Protein 7WKF (pdb70)

Sequence (59 aa):
AKKPFVQRVKNAASKAYNKLKGLAMQSQYGCPIISNMCEDHCRRKKMEGQCDLLDCVCSAKKPFVQRVKNAASKAYNKLKGLAMQSQYGCPIISNMCEDHCRRKKMEGQCDLLDCVCSAKKPFVQRVKNAASKAYNKLKGLAMQSQYGCPIISNMCEDHCRRKKMEGQCDLLDCVCSAKKPFVQRVKNAASKAYNKLKGLAMQSQYGCPIISNMCEDHCRRKKMEGQCDLLDCVCSAKKPFVQRVKNAASKAYNKLKGLAMQSQYGCPIISNMCEDHCRRKKMEGQCDLLDCVCSAKKPFVQRVKNAASKAYNKLKGLAMQSQYGCPIISNMCEDHCRRKKMEGQCDLLDCVCSAKKPFVQRVKNAASKAYNKLKGLAMQSQYGCPIISNMCEDHCRRKKMEGQCDLLDCVCSAKKPFVQRVKNAASKAYNKLKGLAMQSQYGCPIISNMCEDHCRRKKMEGQCDLLDCVCSAKKPFVQRVKNAASKAYNKLKGLAMQSQYGCPIISNMCEDHCRRKKMEGQCDLLDCVCSAKKPFVQRVKNAASKAYNKLKGLAMQSQYGCPIISNMCEDHCRRKKMEGQCDLLDCVCSAKKPFVQRVKNAASKAYNKLKGLAMQSQYGCPIISNMCEDHCRRKKMEGQCDLLDCVCSAKKPFVQRVKNAASKAYNKLKGLAMQSQYGCPIISNMCEDHCRRKKMEGQCDLLDCVCSAKKPFVQRVKNAASKAYNKLKGLAMQSQYGCPIISNMCEDHCRRKKMEGQCDLLDCVCSAKKPFVQRVKNAASKAYNKLKGLAMQSQYGCPIISNMCEDHCRRKKMEGQCDLLDCVCSAKKPFVQRVKNAASKAYNKLKGLAMQSQYGCPIISNMCEDHCRRKKMEGQCDLLDCVCSAKKPFVQRVKNAASKAYNKLKGLAMQSQYGCPIISNMCEDHCRRKKMEGQCDLLDCVCSAKKPFVQRVKNAASKAYNKLKGLAMQSQYGCPIISNMCEDHCRRKKMEGQCDLLDCVCSAKKPFVQRVKNAASKAYNKLKGLAMQSQYGCPIISNMCEDHCRRKKMEGQCDLLDCVCSAKKPFVQRVKNAASKAYNKLKGLAMQSQYGCPIISNMCEDHCRRKKMEGQCDLLDCVCSAKKPFVQRVKNAASKAYNKLKGLAMQSQYGCPIISNMCEDHCRRKKMEGQCDLLDCVCS

Foldseek 3Di:
DPDDDDDDDDDDDDDDDDPDPFAPVAPPPDAQDADPVLNVVQVVVPFHDHHDNVHHDGD

Secondary structure (DSSP, 8-state):
------------------------SSSSS--SS--HHHHHHHHHTT--EEEETTEEEE-

GO terms:
  GO:0005576 extracellular region (C, EXP)

Structure (mmCIF, N/CA/C/O backbone):
data_7WKF
#
_entry.id   7WKF
#
loop_
_atom_site.group_PDB
_atom_site.id
_atom_site.type_symbol
_atom_site.label_atom_id
_atom_site.label_alt_id
_atom_site.label_comp_id
_atom_site.label_asym_id
_atom_site.label_entity_id
_atom_site.label_seq_id
_atom_site.pdbx_PDB_ins_code
_atom_site.Cartn_x
_atom_site.Cartn_y
_atom_site.Cartn_z
_atom_site.occupancy
_atom_site.B_iso_or_equiv
_atom_site.auth_seq_id
_atom_site.auth_comp_id
_atom_site.auth_asym_id
_atom_site.auth_atom_id
_atom_site.pdbx_PDB_model_num
ATOM 1 N N . ALA A 1 1 ? 1.329 0.000 0.000 1.00 0.00 1 ALA A N 1
ATOM 2 C CA . ALA A 1 1 ? 2.093 -0.001 -1.241 1.00 71.14 1 ALA A CA 1
ATOM 3 C C . ALA A 1 1 ? 3.537 0.425 -0.998 1.00 32.52 1 ALA A C 1
ATOM 4 O O . ALA A 1 1 ? 4.453 -0.397 -1.040 1.00 31.02 1 ALA A O 1
ATOM 11 N N . LYS A 1 2 ? 3.734 1.714 -0.744 1.00 31.32 2 LYS A N 1
ATOM 12 C CA . LYS A 1 2 ? 5.066 2.250 -0.493 1.00 24.42 2 LYS A CA 1
ATOM 13 C C . LYS A 1 2 ? 5.977 2.029 -1.696 1.00 41.55 2 LYS A C 1
ATOM 14 O O . LYS A 1 2 ? 7.083 1.504 -1.564 1.00 12.30 2 LYS A O 1
ATOM 33 N N . LYS A 1 3 ? 5.506 2.435 -2.871 1.00 3.42 3 LYS A N 1
ATOM 34 C CA . LYS A 1 3 ? 6.279 2.285 -4.098 1.00 54.55 3 LYS A CA 1
ATOM 35 C C . LYS A 1 3 ? 7.681 2.861 -3.933 1.00 2.44 3 LYS A C 1
ATOM 36 O O . LYS A 1 3 ? 7.931 3.717 -3.083 1.00 55.23 3 LYS A O 1
ATOM 55 N N . PRO A 1 4 ? 8.620 2.384 -4.763 1.00 60.21 4 PRO A N 1
ATOM 56 C CA . PRO A 1 4 ? 10.013 2.839 -4.729 1.00 10.12 4 PRO A CA 1
ATOM 57 C C . PRO A 1 4 ? 10.166 4.273 -5.223 1.00 3.51 4 PRO A C 1
ATOM 58 O O . PRO A 1 4 ? 9.178 4.970 -5.454 1.00 72.03 4 PRO A O 1
ATOM 69 N N . PHE A 1 5 ? 11.411 4.709 -5.383 1.00 45.30 5 PHE A N 1
ATOM 70 C CA . PHE A 1 5 ? 11.694 6.062 -5.849 1.00 60.25 5 PHE A CA 1
ATOM 71 C C . PHE A 1 5 ? 13.008 6.106 -6.625 1.00 13.45 5 PHE A C 1
ATOM 72 O O . PHE A 1 5 ? 14.061 5.737 -6.105 1.00 71.33 5 PHE A O 1
ATOM 89 N N . VAL A 1 6 ? 12.937 6.562 -7.871 1.00 70.45 6 VAL A N 1
ATOM 90 C CA . VAL A 1 6 ? 14.119 6.656 -8.719 1.00 65.42 6 VAL A CA 1
ATOM 91 C C . VAL A 1 6 ? 13.800 7.363 -10.031 1.00 42.13 6 VAL A C 1
ATOM 92 O O . VAL A 1 6 ? 12.763 7.114 -10.645 1.00 63.44 6 VAL A O 1
ATOM 105 N N . GLN A 1 7 ? 14.699 8.246 -10.455 1.00 14.21 7 GLN A N 1
ATOM 106 C CA . GLN A 1 7 ? 14.512 8.990 -11.695 1.00 11.31 7 GLN A CA 1
ATOM 107 C C . GLN A 1 7 ? 15.773 9.767 -12.059 1.00 12.44 7 GLN A C 1
ATOM 108 O O . GLN A 1 7 ? 15.767 10.998 -12.092 1.00 3.05 7 GLN A O 1
ATOM 122 N N . ARG A 1 8 ? 16.852 9.041 -12.331 1.00 32.24 8 ARG A N 1
ATOM 123 C CA . ARG A 1 8 ? 18.121 9.662 -12.690 1.00 54.33 8 ARG A CA 1
ATOM 124 C C . ARG A 1 8 ? 18.649 9.097 -14.005 1.00 65.12 8 ARG A C 1
ATOM 125 O O . ARG A 1 8 ? 19.485 8.193 -14.013 1.00 70.21 8 ARG A O 1
ATOM 146 N N . VAL A 1 9 ? 18.156 9.636 -15.116 1.00 24.50 9 VAL A N 1
ATOM 147 C CA . VAL A 1 9 ? 18.579 9.186 -16.437 1.00 22.42 9 VAL A CA 1
ATOM 148 C C . VAL A 1 9 ? 18.740 10.362 -17.393 1.00 2.33 9 VAL A C 1
ATOM 149 O O . VAL A 1 9 ? 18.290 10.313 -18.537 1.00 53.15 9 VAL A O 1
ATOM 162 N N . LYS A 1 10 ? 19.386 11.421 -16.916 1.00 24.23 10 LYS A N 1
ATOM 163 C CA . LYS A 1 10 ? 19.610 12.611 -17.727 1.00 52.33 10 LYS A CA 1
ATOM 164 C C . LYS A 1 10 ? 21.078 12.733 -18.122 1.00 61.01 10 LYS A C 1
ATOM 165 O O . LYS A 1 10 ? 21.955 12.169 -17.469 1.00 12.33 10 LYS A O 1
ATOM 184 N N . ASN A 1 11 ? 21.338 13.474 -19.194 1.00 64.25 11 ASN A N 1
ATOM 185 C CA . ASN A 1 11 ? 22.701 13.670 -19.675 1.00 42.03 11 ASN A CA 1
ATOM 186 C C . ASN A 1 11 ? 22.780 14.871 -20.613 1.00 75.00 11 ASN A C 1
ATOM 187 O O . ASN A 1 11 ? 23.365 15.899 -20.274 1.00 62.21 11 ASN A O 1
ATOM 198 N N . ALA A 1 12 ? 22.185 14.733 -21.793 1.00 75.04 12 ALA A N 1
ATOM 199 C CA . ALA A 1 12 ? 22.184 15.807 -22.779 1.00 24.20 12 ALA A CA 1
ATOM 200 C C . ALA A 1 12 ? 23.605 16.165 -23.201 1.00 63.42 12 ALA A C 1
ATOM 201 O O . ALA A 1 12 ? 24.315 16.873 -22.488 1.00 21.22 12 ALA A O 1
ATOM 208 N N . ALA A 1 13 ? 24.014 15.670 -24.365 1.00 22.31 13 ALA A N 1
ATOM 209 C CA . ALA A 1 13 ? 25.350 15.939 -24.882 1.00 61.43 13 ALA A CA 1
ATOM 210 C C . ALA A 1 13 ? 25.430 15.644 -26.376 1.00 72.13 13 ALA A C 1
ATOM 211 O O . ALA A 1 13 ? 25.339 14.491 -26.797 1.00 20.52 13 ALA A O 1
ATOM 218 N N . SER A 1 14 ? 25.599 16.694 -27.174 1.00 23.33 14 SER A N 1
ATOM 219 C CA . SER A 1 14 ? 25.687 16.547 -28.622 1.00 15.40 14 SER A CA 1
ATOM 220 C C . SER A 1 14 ? 26.227 17.821 -29.265 1.00 64.20 14 SER A C 1
ATOM 221 O O . SER A 1 14 ? 25.514 18.517 -29.988 1.00 1.01 14 SER A O 1
ATOM 229 N N . LYS A 1 15 ? 27.494 18.120 -28.996 1.00 72.35 15 LYS A N 1
ATOM 230 C CA . LYS A 1 15 ? 28.134 19.308 -29.548 1.00 54.04 15 LYS A CA 1
ATOM 231 C C . LYS A 1 15 ? 29.631 19.306 -29.256 1.00 34.52 15 LYS A C 1
ATOM 232 O O . LYS A 1 15 ? 30.046 19.361 -28.099 1.00 5.50 15 LYS A O 1
ATOM 251 N N . ALA A 1 16 ? 30.435 19.242 -30.312 1.00 22.34 16 ALA A N 1
ATOM 252 C CA . ALA A 1 16 ? 31.886 19.236 -30.168 1.00 33.35 16 ALA A CA 1
ATOM 253 C C . ALA A 1 16 ? 32.571 19.503 -31.503 1.00 62.12 16 ALA A C 1
ATOM 254 O O . ALA A 1 16 ? 33.660 18.991 -31.767 1.00 13.33 16 ALA A O 1
ATOM 261 N N . TYR A 1 17 ? 31.927 20.306 -32.343 1.00 24.01 17 TYR A N 1
ATOM 262 C CA . TYR A 1 17 ? 32.474 20.638 -33.653 1.00 40.32 17 TYR A CA 1
ATOM 263 C C . TYR A 1 17 ? 32.078 22.053 -34.066 1.00 73.50 17 TYR A C 1
ATOM 264 O O . TYR A 1 17 ? 30.894 22.368 -34.182 1.00 45.45 17 TYR A O 1
ATOM 282 N N . ASN A 1 18 ? 33.078 22.900 -34.287 1.00 32.34 18 ASN A N 1
ATOM 283 C CA . ASN A 1 18 ? 32.835 24.281 -34.687 1.00 22.02 18 ASN A CA 1
ATOM 284 C C . ASN A 1 18 ? 34.071 24.880 -35.350 1.00 45.14 18 ASN A C 1
ATOM 285 O O . ASN A 1 18 ? 35.109 25.056 -34.712 1.00 2.34 18 ASN A O 1
ATOM 296 N N . LYS A 1 19 ? 33.953 25.192 -36.636 1.00 42.35 19 LYS A N 1
ATOM 297 C CA . LYS A 1 19 ? 35.059 25.774 -37.388 1.00 22.30 19 LYS A CA 1
ATOM 298 C C . LYS A 1 19 ? 34.547 26.551 -38.596 1.00 72.03 19 LYS A C 1
ATOM 299 O O . LYS A 1 19 ? 34.639 27.778 -38.643 1.00 2.45 19 LYS A O 1
ATOM 318 N N . LEU A 1 20 ? 34.006 25.830 -39.572 1.00 35.33 20 LEU A N 1
ATOM 319 C CA . LEU A 1 20 ? 33.476 26.452 -40.780 1.00 44.14 20 LEU A CA 1
ATOM 320 C C . LEU A 1 20 ? 34.555 27.262 -41.493 1.00 20.23 20 LEU A C 1
ATOM 321 O O . LEU A 1 20 ? 34.275 28.305 -42.084 1.00 21.02 20 LEU A O 1
ATOM 337 N N . LYS A 1 21 ? 35.789 26.774 -41.434 1.00 64.44 21 LYS A N 1
ATOM 338 C CA . LYS A 1 21 ? 36.911 27.449 -42.077 1.00 31.25 21 LYS A CA 1
ATOM 339 C C . LYS A 1 21 ? 37.789 26.452 -42.827 1.00 13.31 21 LYS A C 1
ATOM 340 O O . LYS A 1 21 ? 38.046 25.350 -42.344 1.00 51.41 21 LYS A O 1
ATOM 359 N N . GLY A 1 22 ? 38.247 26.848 -44.011 1.00 1.24 22 GLY A N 1
ATOM 360 C CA . GLY A 1 22 ? 39.092 25.978 -44.808 1.00 3.35 22 GLY A CA 1
ATOM 361 C C . GLY A 1 22 ? 38.723 25.999 -46.277 1.00 72.54 22 GLY A C 1
ATOM 362 O O . GLY A 1 22 ? 37.548 25.888 -46.632 1.00 2.33 22 GLY A O 1
ATOM 366 N N . LEU A 1 23 ? 39.726 26.141 -47.136 1.00 43.31 23 LEU A N 1
ATOM 367 C CA . LEU A 1 23 ? 39.501 26.177 -48.577 1.00 1.51 23 LEU A CA 1
ATOM 368 C C . LEU A 1 23 ? 39.206 24.782 -49.117 1.00 72.12 23 LEU A C 1
ATOM 369 O O . LEU A 1 23 ? 39.004 23.839 -48.352 1.00 52.42 23 LEU A O 1
ATOM 385 N N . ALA A 1 24 ? 39.185 24.657 -50.440 1.00 54.52 24 ALA A N 1
ATOM 386 C CA . ALA A 1 24 ? 38.919 23.376 -51.083 1.00 14.53 24 ALA A CA 1
ATOM 387 C C . ALA A 1 24 ? 39.894 23.124 -52.228 1.00 34.43 24 ALA A C 1
ATOM 388 O O . ALA A 1 24 ? 39.539 22.508 -53.232 1.00 62.34 24 ALA A O 1
ATOM 395 N N . MET A 1 25 ? 41.123 23.604 -52.069 1.00 34.20 25 MET A N 1
ATOM 396 C CA . MET A 1 25 ? 42.149 23.429 -53.090 1.00 72.33 25 MET A CA 1
ATOM 397 C C . MET A 1 25 ? 41.701 24.029 -54.419 1.00 42.22 25 MET A C 1
ATOM 398 O O . MET A 1 25 ? 41.042 23.366 -55.219 1.00 21.51 25 MET A O 1
ATOM 412 N N . GLN A 1 26 ? 42.063 25.288 -54.647 1.00 24.42 26 GLN A N 1
ATOM 413 C CA . GLN A 1 26 ? 41.697 25.976 -55.879 1.00 5.43 26 GLN A CA 1
ATOM 414 C C . GLN A 1 26 ? 42.253 27.397 -55.894 1.00 64.51 26 GLN A C 1
ATOM 415 O O . GLN A 1 26 ? 42.641 27.911 -56.943 1.00 72.44 26 GLN A O 1
ATOM 429 N N . SER A 1 27 ? 42.289 28.026 -54.724 1.00 21.53 27 SER A N 1
ATOM 430 C CA . SER A 1 27 ? 42.794 29.388 -54.603 1.00 53.34 27 SER A CA 1
ATOM 431 C C . SER A 1 27 ? 44.200 29.397 -54.011 1.00 73.42 27 SER A C 1
ATOM 432 O O . SER A 1 27 ? 44.601 30.356 -53.353 1.00 20.10 27 SER A O 1
ATOM 440 N N . GLN A 1 28 ? 44.942 28.321 -54.251 1.00 22.44 28 GLN A N 1
ATOM 441 C CA . GLN A 1 28 ? 46.303 28.203 -53.740 1.00 41.25 28 GLN A CA 1
ATOM 442 C C . GLN A 1 28 ? 47.299 28.024 -54.882 1.00 33.02 28 GLN A C 1
ATOM 443 O O . GLN A 1 28 ? 47.416 26.939 -55.452 1.00 10.00 28 GLN A O 1
ATOM 457 N N . TYR A 1 29 ? 48.013 29.095 -55.210 1.00 61.54 29 TYR A N 1
ATOM 458 C CA . TYR A 1 29 ? 48.997 29.056 -56.286 1.00 11.21 29 TYR A CA 1
ATOM 459 C C . TYR A 1 29 ? 48.362 28.577 -57.588 1.00 24.31 29 TYR A C 1
ATOM 460 O O . TYR A 1 29 ? 48.941 27.769 -58.313 1.00 72.40 29 TYR A O 1
ATOM 478 N N . GLY A 1 30 ? 47.167 29.083 -57.878 1.00 24.32 30 GLY A N 1
ATOM 479 C CA . GLY A 1 30 ? 46.473 28.696 -59.092 1.00 11.01 30 GLY A CA 1
ATOM 480 C C . GLY A 1 30 ? 46.037 29.891 -59.916 1.00 43.23 30 GLY A C 1
ATOM 481 O O . GLY A 1 30 ? 45.493 29.735 -61.010 1.00 2.51 30 GLY A O 1
ATOM 485 N N . CYS A 1 31 ? 46.275 31.088 -59.391 1.00 41.43 31 CYS A N 1
ATOM 486 C CA . CYS A 1 31 ? 45.902 32.316 -60.084 1.00 61.32 31 CYS A CA 1
ATOM 487 C C . CYS A 1 31 ? 46.902 32.641 -61.191 1.00 34.05 31 CYS A C 1
ATOM 488 O O . CYS A 1 31 ? 48.070 32.256 -61.139 1.00 32.11 31 CYS A O 1
ATOM 495 N N . PRO A 1 32 ? 46.433 33.367 -62.216 1.00 41.51 32 PRO A N 1
ATOM 496 C CA . PRO A 1 32 ? 47.269 33.762 -63.354 1.00 71.40 32 PRO A CA 1
ATOM 497 C C . PRO A 1 32 ? 48.318 34.799 -62.971 1.00 3.45 32 PRO A C 1
ATOM 498 O O . PRO A 1 32 ? 49.496 34.655 -63.299 1.00 42.34 32 PRO A O 1
ATOM 509 N N . ILE A 1 33 ? 47.884 35.844 -62.274 1.00 33.24 33 ILE A N 1
ATOM 510 C CA . ILE A 1 33 ? 48.787 36.904 -61.844 1.00 52.45 33 ILE A CA 1
ATOM 511 C C . ILE A 1 33 ? 48.470 37.355 -60.422 1.00 73.44 33 ILE A C 1
ATOM 512 O O . ILE A 1 33 ? 47.864 38.407 -60.214 1.00 64.52 33 ILE A O 1
ATOM 528 N N . ILE A 1 34 ? 48.884 36.552 -59.448 1.00 11.44 34 ILE A N 1
ATOM 529 C CA . ILE A 1 34 ? 48.647 36.870 -58.045 1.00 35.10 34 ILE A CA 1
ATOM 530 C C . ILE A 1 34 ? 49.943 37.258 -57.342 1.00 70.11 34 ILE A C 1
ATOM 531 O O . ILE A 1 34 ? 50.979 36.620 -57.531 1.00 74.03 34 ILE A O 1
ATOM 547 N N . SER A 1 35 ? 49.878 38.307 -56.529 1.00 13.13 35 SER A N 1
ATOM 548 C CA . SER A 1 35 ? 51.047 38.782 -55.798 1.00 70.12 35 SER A CA 1
ATOM 549 C C . SER A 1 35 ? 51.188 38.052 -54.466 1.00 3.32 35 SER A C 1
ATOM 550 O O . SER A 1 35 ? 50.196 37.713 -53.824 1.00 34.54 35 SER A O 1
ATOM 558 N N . ASN A 1 36 ? 52.431 37.815 -54.057 1.00 54.02 36 ASN A N 1
ATOM 559 C CA . ASN A 1 36 ? 52.703 37.125 -52.802 1.00 5.24 36 ASN A CA 1
ATOM 560 C C . ASN A 1 36 ? 52.012 37.825 -51.635 1.00 61.52 36 ASN A C 1
ATOM 561 O O . ASN A 1 36 ? 51.693 37.199 -50.625 1.00 12.14 36 ASN A O 1
ATOM 572 N N . MET A 1 37 ? 51.784 39.125 -51.784 1.00 13.33 37 MET A N 1
ATOM 573 C CA . MET A 1 37 ? 51.128 39.909 -50.743 1.00 43.43 37 MET A CA 1
ATOM 574 C C . MET A 1 37 ? 49.660 39.518 -50.611 1.00 21.41 37 MET A C 1
ATOM 575 O O . MET A 1 37 ? 49.150 39.347 -49.503 1.00 61.21 37 MET A O 1
ATOM 589 N N . CYS A 1 38 ? 48.985 39.377 -51.747 1.00 21.02 38 CYS A N 1
ATOM 590 C CA . CYS A 1 38 ? 47.575 39.006 -51.758 1.00 42.12 38 CYS A CA 1
ATOM 591 C C . CYS A 1 38 ? 47.394 37.543 -51.364 1.00 64.04 38 CYS A C 1
ATOM 592 O O . CYS A 1 38 ? 46.515 37.208 -50.571 1.00 62.14 38 CYS A O 1
ATOM 599 N N . GLU A 1 39 ? 48.233 36.677 -51.925 1.00 3.15 39 GLU A N 1
ATOM 600 C CA . GLU A 1 39 ? 48.165 35.250 -51.632 1.00 2.10 39 GLU A CA 1
ATOM 601 C C . GLU A 1 39 ? 48.434 34.984 -50.154 1.00 10.45 39 GLU A C 1
ATOM 602 O O . GLU A 1 39 ? 47.730 34.203 -49.514 1.00 71.54 39 GLU A O 1
ATOM 614 N N . ASP A 1 40 ? 49.457 35.640 -49.617 1.00 43.13 40 ASP A N 1
ATOM 615 C CA . ASP A 1 40 ? 49.820 35.476 -48.214 1.00 51.04 40 ASP A CA 1
ATOM 616 C C . ASP A 1 40 ? 48.751 36.072 -47.304 1.00 2.14 40 ASP A C 1
ATOM 617 O O . ASP A 1 40 ? 48.352 35.459 -46.313 1.00 70.32 40 ASP A O 1
ATOM 626 N N . HIS A 1 41 ? 48.292 37.272 -47.645 1.00 2.13 41 HIS A N 1
ATOM 627 C CA . HIS A 1 41 ? 47.270 37.952 -46.857 1.00 73.32 41 HIS A CA 1
ATOM 628 C C . HIS A 1 41 ? 45.963 37.163 -46.867 1.00 4.53 41 HIS A C 1
ATOM 629 O O . HIS A 1 41 ? 45.324 36.989 -45.829 1.00 71.10 41 HIS A O 1
ATOM 643 N N . CYS A 1 42 ? 45.572 36.690 -48.045 1.00 43.01 42 CYS A N 1
ATOM 644 C CA . CYS A 1 42 ? 44.342 35.922 -48.191 1.00 20.51 42 CYS A CA 1
ATOM 645 C C . CYS A 1 42 ? 44.470 34.558 -47.518 1.00 73.33 42 CYS A C 1
ATOM 646 O O . CYS A 1 42 ? 43.502 34.033 -46.968 1.00 32.33 42 CYS A O 1
ATOM 653 N N . ARG A 1 43 ? 45.670 33.990 -47.567 1.00 44.21 43 ARG A N 1
ATOM 654 C CA . ARG A 1 43 ? 45.925 32.688 -46.964 1.00 31.42 43 ARG A CA 1
ATOM 655 C C . ARG A 1 43 ? 45.890 32.778 -45.441 1.00 32.40 43 ARG A C 1
ATOM 656 O O . ARG A 1 43 ? 45.442 31.852 -44.765 1.00 33.43 43 ARG A O 1
ATOM 677 N N . ARG A 1 44 ? 46.366 33.898 -44.908 1.00 51.35 44 ARG A N 1
ATOM 678 C CA . ARG A 1 44 ? 46.391 34.108 -43.466 1.00 14.40 44 ARG A CA 1
ATOM 679 C C . ARG A 1 44 ? 44.977 34.102 -42.891 1.00 60.53 44 ARG A C 1
ATOM 680 O O . ARG A 1 44 ? 44.748 33.616 -41.783 1.00 73.04 44 ARG A O 1
ATOM 701 N N . LYS A 1 45 ? 44.032 34.644 -43.652 1.00 2.12 45 LYS A N 1
ATOM 702 C CA . LYS A 1 45 ? 42.641 34.701 -43.220 1.00 74.51 45 LYS A CA 1
ATOM 703 C C . LYS A 1 45 ? 41.883 33.453 -43.663 1.00 14.03 45 LYS A C 1
ATOM 704 O O . LYS A 1 45 ? 40.688 33.314 -43.401 1.00 55.40 45 LYS A O 1
ATOM 723 N N . LYS A 1 46 ? 42.585 32.546 -44.333 1.00 41.34 46 LYS A N 1
ATOM 724 C CA . LYS A 1 46 ? 41.980 31.308 -44.810 1.00 40.32 46 LYS A CA 1
ATOM 725 C C . LYS A 1 46 ? 40.688 31.592 -45.570 1.00 63.43 46 LYS A C 1
ATOM 726 O O . LYS A 1 46 ? 39.738 30.812 -45.511 1.00 24.54 46 LYS A O 1
ATOM 745 N N . MET A 1 47 ? 40.661 32.712 -46.285 1.00 63.54 47 MET A N 1
ATOM 746 C CA . MET A 1 47 ? 39.486 33.095 -47.059 1.00 44.45 47 MET A CA 1
ATOM 747 C C . MET A 1 47 ? 39.640 32.684 -48.520 1.00 51.34 47 MET A C 1
ATOM 748 O O . MET A 1 47 ? 40.624 33.033 -49.172 1.00 31.42 47 MET A O 1
ATOM 762 N N . GLU A 1 48 ? 38.661 31.942 -49.028 1.00 32.33 48 GLU A N 1
ATOM 763 C CA . GLU A 1 48 ? 38.689 31.483 -50.412 1.00 4.15 48 GLU A CA 1
ATOM 764 C C . GLU A 1 48 ? 37.706 32.276 -51.268 1.00 32.52 48 GLU A C 1
ATOM 765 O O . GLU A 1 48 ? 36.630 32.654 -50.807 1.00 10.41 48 GLU A O 1
ATOM 777 N N . GLY A 1 49 ? 38.084 32.523 -52.518 1.00 63.13 49 GLY A N 1
ATOM 778 C CA . GLY A 1 49 ? 37.226 33.269 -53.419 1.00 52.24 49 GLY A CA 1
ATOM 779 C C . GLY A 1 49 ? 37.511 32.965 -54.877 1.00 3.43 49 GLY A C 1
ATOM 780 O O . GLY A 1 49 ? 37.309 31.841 -55.333 1.00 63.52 49 GLY A O 1
ATOM 784 N N . GLN A 1 50 ? 37.980 33.971 -55.608 1.00 65.13 50 GLN A N 1
ATOM 785 C CA . GLN A 1 50 ? 38.291 33.805 -57.023 1.00 44.42 50 GLN A CA 1
ATOM 786 C C . GLN A 1 50 ? 39.613 34.481 -57.373 1.00 1.41 50 GLN A C 1
ATOM 787 O O . GLN A 1 50 ? 40.014 35.454 -56.732 1.00 72.32 50 GLN A O 1
ATOM 801 N N . CYS A 1 51 ? 40.287 33.960 -58.393 1.00 12.41 51 CYS A N 1
ATOM 802 C CA . CYS A 1 51 ? 41.564 34.512 -58.828 1.00 0.30 51 CYS A CA 1
ATOM 803 C C . CYS A 1 51 ? 41.368 35.497 -59.977 1.00 51.01 51 CYS A C 1
ATOM 804 O O . CYS A 1 51 ? 40.904 35.125 -61.055 1.00 33.21 51 CYS A O 1
ATOM 811 N N . ASP A 1 52 ? 41.725 36.754 -59.739 1.00 10.12 52 ASP A N 1
ATOM 812 C CA . ASP A 1 52 ? 41.590 37.793 -60.754 1.00 30.25 52 ASP A CA 1
ATOM 813 C C . ASP A 1 52 ? 42.954 38.191 -61.309 1.00 20.33 52 ASP A C 1
ATOM 814 O O . ASP A 1 52 ? 43.930 38.303 -60.566 1.00 21.53 52 ASP A O 1
ATOM 823 N N . LEU A 1 53 ? 43.015 38.402 -62.619 1.00 11.33 53 LEU A N 1
ATOM 824 C CA . LEU A 1 53 ? 44.260 38.787 -63.275 1.00 30.14 53 LEU A CA 1
ATOM 825 C C . LEU A 1 53 ? 44.876 40.008 -62.600 1.00 0.31 53 LEU A C 1
ATOM 826 O O . LEU A 1 53 ? 46.098 40.163 -62.568 1.00 14.13 53 LEU A O 1
ATOM 842 N N . LEU A 1 54 ? 44.024 40.872 -62.060 1.00 55.31 54 LEU A N 1
ATOM 843 C CA . LEU A 1 54 ? 44.484 42.080 -61.383 1.00 72.11 54 LEU A CA 1
ATOM 844 C C . LEU A 1 54 ? 44.987 41.759 -59.979 1.00 53.03 54 LEU A C 1
ATOM 845 O O . LEU A 1 54 ? 45.869 42.438 -59.455 1.00 45.30 54 LEU A O 1
ATOM 861 N N . ASP A 1 55 ? 44.421 40.719 -59.377 1.00 54.02 55 ASP A N 1
ATOM 862 C CA . ASP A 1 55 ? 44.814 40.305 -58.035 1.00 53.51 55 ASP A CA 1
ATOM 863 C C . ASP A 1 55 ? 43.919 39.178 -57.530 1.00 12.01 55 ASP A C 1
ATOM 864 O O . ASP A 1 55 ? 42.994 38.748 -58.220 1.00 64.14 55 ASP A O 1
ATOM 873 N N . CYS A 1 56 ? 44.200 38.703 -56.321 1.00 61.44 56 CYS A N 1
ATOM 874 C CA . CYS A 1 56 ? 43.423 37.624 -55.723 1.00 54.13 56 CYS A CA 1
ATOM 875 C C . CYS A 1 56 ? 42.168 38.169 -55.046 1.00 62.31 56 CYS A C 1
ATOM 876 O O . CYS A 1 56 ? 42.183 39.256 -54.469 1.00 24.02 56 CYS A O 1
ATOM 883 N N . VAL A 1 57 ? 41.083 37.405 -55.121 1.00 31.21 57 VAL A N 1
ATOM 884 C CA . VAL A 1 57 ? 39.820 37.809 -54.514 1.00 42.14 57 VAL A CA 1
ATOM 885 C C . VAL A 1 57 ? 39.403 36.839 -53.415 1.00 70.21 57 VAL A C 1
ATOM 886 O O . VAL A 1 57 ? 39.198 35.651 -53.665 1.00 74.34 57 VAL A O 1
ATOM 899 N N . CYS A 1 58 ? 39.279 37.353 -52.196 1.00 34.51 58 CYS A N 1
ATOM 900 C CA . CYS A 1 58 ? 38.886 36.533 -51.056 1.00 74.54 58 CYS A CA 1
ATOM 901 C C . CYS A 1 58 ? 37.372 36.559 -50.864 1.00 21.24 58 CYS A C 1
ATOM 902 O O . CYS A 1 58 ? 36.743 37.613 -50.950 1.00 41.42 58 CYS A O 1
ATOM 909 N N . SER A 1 59 ? 36.794 35.391 -50.601 1.00 62.14 59 SER A N 1
ATOM 910 C CA . SER A 1 59 ? 35.354 35.279 -50.400 1.00 23.34 59 SER A CA 1
ATOM 911 C C . SER A 1 59 ? 35.040 34.338 -49.240 1.00 51.50 59 SER A C 1
ATOM 912 O O . SER A 1 59 ? 34.696 34.781 -48.145 1.00 62.11 59 SER A O 1
ATOM 920 N N . ALA A 1 1 ? 11.023 -0.088 4.633 1.00 15.15 1 ALA A N 2
ATOM 921 C CA . ALA A 1 1 ? 10.984 0.938 3.599 1.00 42.11 1 ALA A CA 2
ATOM 922 C C . ALA A 1 1 ? 10.434 0.379 2.291 1.00 21.12 1 ALA A C 2
ATOM 923 O O . ALA A 1 1 ? 11.187 -0.096 1.441 1.00 24.42 1 ALA A O 2
ATOM 930 N N . LYS A 1 2 ? 9.116 0.438 2.136 1.00 33.32 2 LYS A N 2
ATOM 931 C CA . LYS A 1 2 ? 8.463 -0.062 0.932 1.00 64.22 2 LYS A CA 2
ATOM 932 C C . LYS A 1 2 ? 7.759 1.067 0.186 1.00 31.32 2 LYS A C 2
ATOM 933 O O . LYS A 1 2 ? 6.605 0.930 -0.222 1.00 4.20 2 LYS A O 2
ATOM 952 N N . LYS A 1 3 ? 8.460 2.181 0.010 1.00 2.42 3 LYS A N 2
ATOM 953 C CA . LYS A 1 3 ? 7.904 3.334 -0.689 1.00 32.40 3 LYS A CA 2
ATOM 954 C C . LYS A 1 3 ? 9.013 4.211 -1.261 1.00 20.23 3 LYS A C 2
ATOM 955 O O . LYS A 1 3 ? 9.244 5.333 -0.811 1.00 11.34 3 LYS A O 2
ATOM 974 N N . PRO A 1 4 ? 9.716 3.690 -2.277 1.00 60.13 4 PRO A N 2
ATOM 975 C CA . PRO A 1 4 ? 10.811 4.410 -2.934 1.00 2.24 4 PRO A CA 2
ATOM 976 C C . PRO A 1 4 ? 10.315 5.595 -3.755 1.00 3.40 4 PRO A C 2
ATOM 977 O O . PRO A 1 4 ? 9.123 5.904 -3.761 1.00 45.11 4 PRO A O 2
ATOM 988 N N . PHE A 1 5 ? 11.237 6.256 -4.448 1.00 10.22 5 PHE A N 2
ATOM 989 C CA . PHE A 1 5 ? 10.893 7.408 -5.273 1.00 0.42 5 PHE A CA 2
ATOM 990 C C . PHE A 1 5 ? 12.036 7.760 -6.220 1.00 64.53 5 PHE A C 2
ATOM 991 O O . PHE A 1 5 ? 12.533 8.886 -6.221 1.00 61.04 5 PHE A O 2
ATOM 1008 N N . VAL A 1 6 ? 12.450 6.786 -7.026 1.00 13.23 6 VAL A N 2
ATOM 1009 C CA . VAL A 1 6 ? 13.534 6.991 -7.979 1.00 11.22 6 VAL A CA 2
ATOM 1010 C C . VAL A 1 6 ? 13.013 6.996 -9.411 1.00 73.14 6 VAL A C 2
ATOM 1011 O O . VAL A 1 6 ? 12.209 6.145 -9.792 1.00 40.21 6 VAL A O 2
ATOM 1024 N N . GLN A 1 7 ? 13.476 7.960 -10.201 1.00 23.42 7 GLN A N 2
ATOM 1025 C CA . GLN A 1 7 ? 13.056 8.075 -11.592 1.00 61.23 7 GLN A CA 2
ATOM 1026 C C . GLN A 1 7 ? 13.828 9.180 -12.304 1.00 45.53 7 GLN A C 2
ATOM 1027 O O . GLN A 1 7 ? 13.802 10.338 -11.886 1.00 55.12 7 GLN A O 2
ATOM 1041 N N . ARG A 1 8 ? 14.516 8.816 -13.381 1.00 63.24 8 ARG A N 2
ATOM 1042 C CA . ARG A 1 8 ? 15.298 9.777 -14.151 1.00 34.25 8 ARG A CA 2
ATOM 1043 C C . ARG A 1 8 ? 15.842 9.139 -15.425 1.00 24.40 8 ARG A C 2
ATOM 1044 O O . ARG A 1 8 ? 16.743 8.300 -15.376 1.00 52.33 8 ARG A O 2
ATOM 1065 N N . VAL A 1 9 ? 15.290 9.541 -16.565 1.00 72.21 9 VAL A N 2
ATOM 1066 C CA . VAL A 1 9 ? 15.720 9.009 -17.853 1.00 2.23 9 VAL A CA 2
ATOM 1067 C C . VAL A 1 9 ? 15.673 10.083 -18.934 1.00 62.20 9 VAL A C 2
ATOM 1068 O O . VAL A 1 9 ? 15.347 9.804 -20.088 1.00 12.00 9 VAL A O 2
ATOM 1081 N N . LYS A 1 10 ? 16.002 11.313 -18.554 1.00 30.35 10 LYS A N 2
ATOM 1082 C CA . LYS A 1 10 ? 16.000 12.430 -19.490 1.00 54.21 10 LYS A CA 2
ATOM 1083 C C . LYS A 1 10 ? 17.392 13.042 -19.610 1.00 55.51 10 LYS A C 2
ATOM 1084 O O . LYS A 1 10 ? 17.769 13.907 -18.821 1.00 5.03 10 LYS A O 2
ATOM 1103 N N . ASN A 1 11 ? 18.149 12.589 -20.604 1.00 31.14 11 ASN A N 2
ATOM 1104 C CA . ASN A 1 11 ? 19.499 13.093 -20.827 1.00 50.31 11 ASN A CA 2
ATOM 1105 C C . ASN A 1 11 ? 19.897 12.952 -22.293 1.00 53.03 11 ASN A C 2
ATOM 1106 O O . ASN A 1 11 ? 20.230 11.861 -22.754 1.00 71.31 11 ASN A O 2
ATOM 1117 N N . ALA A 1 12 ? 19.860 14.064 -23.021 1.00 35.35 12 ALA A N 2
ATOM 1118 C CA . ALA A 1 12 ? 20.218 14.065 -24.433 1.00 64.33 12 ALA A CA 2
ATOM 1119 C C . ALA A 1 12 ? 20.359 15.488 -24.963 1.00 73.20 12 ALA A C 2
ATOM 1120 O O . ALA A 1 12 ? 19.364 16.174 -25.196 1.00 43.22 12 ALA A O 2
ATOM 1127 N N . ALA A 1 13 ? 21.600 15.925 -25.150 1.00 73.12 13 ALA A N 2
ATOM 1128 C CA . ALA A 1 13 ? 21.870 17.266 -25.654 1.00 35.14 13 ALA A CA 2
ATOM 1129 C C . ALA A 1 13 ? 23.258 17.349 -26.278 1.00 24.13 13 ALA A C 2
ATOM 1130 O O . ALA A 1 13 ? 24.264 17.417 -25.571 1.00 31.31 13 ALA A O 2
ATOM 1137 N N . SER A 1 14 ? 23.307 17.342 -27.606 1.00 53.30 14 SER A N 2
ATOM 1138 C CA . SER A 1 14 ? 24.573 17.412 -28.325 1.00 42.33 14 SER A CA 2
ATOM 1139 C C . SER A 1 14 ? 24.381 18.034 -29.705 1.00 73.33 14 SER A C 2
ATOM 1140 O O . SER A 1 14 ? 24.102 17.336 -30.680 1.00 73.24 14 SER A O 2
ATOM 1148 N N . LYS A 1 15 ? 24.532 19.352 -29.780 1.00 34.32 15 LYS A N 2
ATOM 1149 C CA . LYS A 1 15 ? 24.376 20.070 -31.039 1.00 41.11 15 LYS A CA 2
ATOM 1150 C C . LYS A 1 15 ? 25.072 21.426 -30.981 1.00 53.42 15 LYS A C 2
ATOM 1151 O O . LYS A 1 15 ? 24.630 22.331 -30.273 1.00 43.14 15 LYS A O 2
ATOM 1170 N N . ALA A 1 16 ? 26.161 21.560 -31.731 1.00 54.34 16 ALA A N 2
ATOM 1171 C CA . ALA A 1 16 ? 26.915 22.807 -31.768 1.00 15.33 16 ALA A CA 2
ATOM 1172 C C . ALA A 1 16 ? 27.859 22.843 -32.965 1.00 15.43 16 ALA A C 2
ATOM 1173 O O . ALA A 1 16 ? 29.076 22.747 -32.810 1.00 63.25 16 ALA A O 2
ATOM 1180 N N . TYR A 1 17 ? 27.289 22.982 -34.157 1.00 4.11 17 TYR A N 2
ATOM 1181 C CA . TYR A 1 17 ? 28.081 23.028 -35.381 1.00 35.42 17 TYR A CA 2
ATOM 1182 C C . TYR A 1 17 ? 28.107 24.439 -35.960 1.00 63.21 17 TYR A C 2
ATOM 1183 O O . TYR A 1 17 ? 27.089 25.128 -35.992 1.00 32.02 17 TYR A O 2
ATOM 1201 N N . ASN A 1 18 ? 29.281 24.861 -36.418 1.00 43.20 18 ASN A N 2
ATOM 1202 C CA . ASN A 1 18 ? 29.443 26.190 -36.997 1.00 13.12 18 ASN A CA 2
ATOM 1203 C C . ASN A 1 18 ? 30.845 26.367 -37.571 1.00 22.31 18 ASN A C 2
ATOM 1204 O O . ASN A 1 18 ? 31.699 27.016 -36.966 1.00 32.41 18 ASN A O 2
ATOM 1215 N N . LYS A 1 19 ? 31.076 25.785 -38.743 1.00 42.31 19 LYS A N 2
ATOM 1216 C CA . LYS A 1 19 ? 32.374 25.879 -39.402 1.00 33.13 19 LYS A CA 2
ATOM 1217 C C . LYS A 1 19 ? 32.338 25.208 -40.771 1.00 64.10 19 LYS A C 2
ATOM 1218 O O . LYS A 1 19 ? 32.973 24.174 -40.983 1.00 72.44 19 LYS A O 2
ATOM 1237 N N . LEU A 1 20 ? 31.595 25.803 -41.697 1.00 70.13 20 LEU A N 2
ATOM 1238 C CA . LEU A 1 20 ? 31.479 25.263 -43.048 1.00 15.33 20 LEU A CA 2
ATOM 1239 C C . LEU A 1 20 ? 31.860 26.312 -44.088 1.00 32.13 20 LEU A C 2
ATOM 1240 O O . LEU A 1 20 ? 31.396 26.270 -45.227 1.00 74.53 20 LEU A O 2
ATOM 1256 N N . LYS A 1 21 ? 32.710 27.252 -43.689 1.00 31.24 21 LYS A N 2
ATOM 1257 C CA . LYS A 1 21 ? 33.158 28.310 -44.586 1.00 14.21 21 LYS A CA 2
ATOM 1258 C C . LYS A 1 21 ? 34.547 28.804 -44.194 1.00 54.33 21 LYS A C 2
ATOM 1259 O O . LYS A 1 21 ? 34.870 28.904 -43.011 1.00 70.35 21 LYS A O 2
ATOM 1278 N N . GLY A 1 22 ? 35.364 29.114 -45.196 1.00 40.31 22 GLY A N 2
ATOM 1279 C CA . GLY A 1 22 ? 36.708 29.596 -44.935 1.00 70.42 22 GLY A CA 2
ATOM 1280 C C . GLY A 1 22 ? 37.650 29.342 -46.095 1.00 62.31 22 GLY A C 2
ATOM 1281 O O . GLY A 1 22 ? 38.355 30.248 -46.542 1.00 21.30 22 GLY A O 2
ATOM 1285 N N . LEU A 1 23 ? 37.665 28.106 -46.584 1.00 1.55 23 LEU A N 2
ATOM 1286 C CA . LEU A 1 23 ? 38.530 27.735 -47.698 1.00 73.12 23 LEU A CA 2
ATOM 1287 C C . LEU A 1 23 ? 37.737 27.017 -48.786 1.00 24.41 23 LEU A C 2
ATOM 1288 O O . LEU A 1 23 ? 36.942 26.122 -48.500 1.00 51.31 23 LEU A O 2
ATOM 1304 N N . ALA A 1 24 ? 37.962 27.413 -50.034 1.00 44.13 24 ALA A N 2
ATOM 1305 C CA . ALA A 1 24 ? 37.273 26.804 -51.165 1.00 40.41 24 ALA A CA 2
ATOM 1306 C C . ALA A 1 24 ? 38.260 26.130 -52.112 1.00 3.23 24 ALA A C 2
ATOM 1307 O O . ALA A 1 24 ? 37.962 25.919 -53.287 1.00 2.02 24 ALA A O 2
ATOM 1314 N N . MET A 1 25 ? 39.437 25.795 -51.592 1.00 13.30 25 MET A N 2
ATOM 1315 C CA . MET A 1 25 ? 40.468 25.144 -52.392 1.00 13.30 25 MET A CA 2
ATOM 1316 C C . MET A 1 25 ? 40.732 25.923 -53.677 1.00 12.34 25 MET A C 2
ATOM 1317 O O . MET A 1 25 ? 40.133 25.645 -54.715 1.00 63.12 25 MET A O 2
ATOM 1331 N N . GLN A 1 26 ? 41.631 26.899 -53.597 1.00 54.24 26 GLN A N 2
ATOM 1332 C CA . GLN A 1 26 ? 41.972 27.718 -54.754 1.00 40.24 26 GLN A CA 2
ATOM 1333 C C . GLN A 1 26 ? 43.215 28.558 -54.479 1.00 40.01 26 GLN A C 2
ATOM 1334 O O . GLN A 1 26 ? 44.181 28.524 -55.242 1.00 32.54 26 GLN A O 2
ATOM 1348 N N . SER A 1 27 ? 43.183 29.312 -53.385 1.00 24.01 27 SER A N 2
ATOM 1349 C CA . SER A 1 27 ? 44.306 30.164 -53.011 1.00 41.22 27 SER A CA 2
ATOM 1350 C C . SER A 1 27 ? 45.416 29.346 -52.359 1.00 20.51 27 SER A C 2
ATOM 1351 O O . SER A 1 27 ? 45.792 29.592 -51.213 1.00 54.43 27 SER A O 2
ATOM 1359 N N . GLN A 1 28 ? 45.936 28.370 -53.098 1.00 13.54 28 GLN A N 2
ATOM 1360 C CA . GLN A 1 28 ? 47.002 27.515 -52.591 1.00 60.42 28 GLN A CA 2
ATOM 1361 C C . GLN A 1 28 ? 48.242 27.610 -53.473 1.00 44.54 28 GLN A C 2
ATOM 1362 O O . GLN A 1 28 ? 48.773 26.597 -53.928 1.00 70.30 28 GLN A O 2
ATOM 1376 N N . TYR A 1 29 ? 48.699 28.835 -53.712 1.00 23.32 29 TYR A N 2
ATOM 1377 C CA . TYR A 1 29 ? 49.876 29.063 -54.542 1.00 52.22 29 TYR A CA 2
ATOM 1378 C C . TYR A 1 29 ? 49.645 28.561 -55.964 1.00 61.51 29 TYR A C 2
ATOM 1379 O O . TYR A 1 29 ? 50.517 27.932 -56.562 1.00 24.12 29 TYR A O 2
ATOM 1397 N N . GLY A 1 30 ? 48.462 28.844 -56.500 1.00 73.33 30 GLY A N 2
ATOM 1398 C CA . GLY A 1 30 ? 48.136 28.414 -57.848 1.00 11.23 30 GLY A CA 2
ATOM 1399 C C . GLY A 1 30 ? 47.181 29.364 -58.544 1.00 63.30 30 GLY A C 2
ATOM 1400 O O . GLY A 1 30 ? 46.060 28.988 -58.888 1.00 65.43 30 GLY A O 2
ATOM 1404 N N . CYS A 1 31 ? 47.624 30.599 -58.751 1.00 44.21 31 CYS A N 2
ATOM 1405 C CA . CYS A 1 31 ? 46.801 31.607 -59.409 1.00 5.02 31 CYS A CA 2
ATOM 1406 C C . CYS A 1 31 ? 47.296 31.872 -60.828 1.00 23.12 31 CYS A C 2
ATOM 1407 O O . CYS A 1 31 ? 48.465 31.661 -61.154 1.00 75.12 31 CYS A O 2
ATOM 1414 N N . PRO A 1 32 ? 46.387 32.346 -61.693 1.00 20.34 32 PRO A N 2
ATOM 1415 C CA . PRO A 1 32 ? 46.707 32.651 -63.090 1.00 64.42 32 PRO A CA 2
ATOM 1416 C C . PRO A 1 32 ? 47.614 33.869 -63.225 1.00 2.14 32 PRO A C 2
ATOM 1417 O O . PRO A 1 32 ? 48.651 33.813 -63.886 1.00 61.43 32 PRO A O 2
ATOM 1428 N N . ILE A 1 33 ? 47.217 34.969 -62.593 1.00 63.30 33 ILE A N 2
ATOM 1429 C CA . ILE A 1 33 ? 47.996 36.200 -62.641 1.00 71.05 33 ILE A CA 2
ATOM 1430 C C . ILE A 1 33 ? 47.792 37.029 -61.378 1.00 41.31 33 ILE A C 2
ATOM 1431 O O . ILE A 1 33 ? 46.914 37.891 -61.324 1.00 43.12 33 ILE A O 2
ATOM 1447 N N . ILE A 1 34 ? 48.610 36.764 -60.365 1.00 13.12 34 ILE A N 2
ATOM 1448 C CA . ILE A 1 34 ? 48.521 37.488 -59.103 1.00 10.12 34 ILE A CA 2
ATOM 1449 C C . ILE A 1 34 ? 49.853 38.142 -58.749 1.00 75.14 34 ILE A C 2
ATOM 1450 O O . ILE A 1 34 ? 50.872 37.884 -59.390 1.00 14.40 34 ILE A O 2
ATOM 1466 N N . SER A 1 35 ? 49.836 38.988 -57.724 1.00 65.13 35 SER A N 2
ATOM 1467 C CA . SER A 1 35 ? 51.042 39.681 -57.286 1.00 64.30 35 SER A CA 2
ATOM 1468 C C . SER A 1 35 ? 51.619 39.028 -56.033 1.00 14.51 35 SER A C 2
ATOM 1469 O O . SER A 1 35 ? 50.881 38.627 -55.134 1.00 70.21 35 SER A O 2
ATOM 1477 N N . ASN A 1 36 ? 52.943 38.927 -55.982 1.00 32.02 36 ASN A N 2
ATOM 1478 C CA . ASN A 1 36 ? 53.620 38.323 -54.840 1.00 14.12 36 ASN A CA 2
ATOM 1479 C C . ASN A 1 36 ? 53.203 39.003 -53.539 1.00 21.31 36 ASN A C 2
ATOM 1480 O O . ASN A 1 36 ? 53.229 38.391 -52.471 1.00 61.04 36 ASN A O 2
ATOM 1491 N N . MET A 1 37 ? 52.819 40.271 -53.637 1.00 52.11 37 MET A N 2
ATOM 1492 C CA . MET A 1 37 ? 52.395 41.033 -52.468 1.00 52.44 37 MET A CA 2
ATOM 1493 C C . MET A 1 37 ? 51.062 40.517 -51.937 1.00 35.01 37 MET A C 2
ATOM 1494 O O . MET A 1 37 ? 50.880 40.367 -50.728 1.00 74.13 37 MET A O 2
ATOM 1508 N N . CYS A 1 38 ? 50.132 40.247 -52.847 1.00 34.12 38 CYS A N 2
ATOM 1509 C CA . CYS A 1 38 ? 48.814 39.748 -52.470 1.00 45.12 38 CYS A CA 2
ATOM 1510 C C . CYS A 1 38 ? 48.903 38.316 -51.951 1.00 23.11 38 CYS A C 2
ATOM 1511 O O . CYS A 1 38 ? 48.298 37.975 -50.935 1.00 51.24 38 CYS A O 2
ATOM 1518 N N . GLU A 1 39 ? 49.663 37.483 -52.656 1.00 34.33 39 GLU A N 2
ATOM 1519 C CA . GLU A 1 39 ? 49.830 36.088 -52.266 1.00 31.41 39 GLU A CA 2
ATOM 1520 C C . GLU A 1 39 ? 50.519 35.981 -50.909 1.00 24.13 39 GLU A C 2
ATOM 1521 O O . GLU A 1 39 ? 50.103 35.205 -50.049 1.00 24.55 39 GLU A O 2
ATOM 1533 N N . ASP A 1 40 ? 51.575 36.766 -50.725 1.00 64.51 40 ASP A N 2
ATOM 1534 C CA . ASP A 1 40 ? 52.323 36.761 -49.473 1.00 63.42 40 ASP A CA 2
ATOM 1535 C C . ASP A 1 40 ? 51.470 37.298 -48.329 1.00 2.35 40 ASP A C 2
ATOM 1536 O O . ASP A 1 40 ? 51.455 36.735 -47.234 1.00 23.14 40 ASP A O 2
ATOM 1545 N N . HIS A 1 41 ? 50.762 38.392 -48.589 1.00 14.53 41 HIS A N 2
ATOM 1546 C CA . HIS A 1 41 ? 49.906 39.007 -47.580 1.00 1.02 41 HIS A CA 2
ATOM 1547 C C . HIS A 1 41 ? 48.783 38.059 -47.169 1.00 4.12 41 HIS A C 2
ATOM 1548 O O . HIS A 1 41 ? 48.479 37.918 -45.984 1.00 74.52 41 HIS A O 2
ATOM 1562 N N . CYS A 1 42 ? 48.171 37.412 -48.155 1.00 10.40 42 CYS A N 2
ATOM 1563 C CA . CYS A 1 42 ? 47.081 36.479 -47.897 1.00 63.11 42 CYS A CA 2
ATOM 1564 C C . CYS A 1 42 ? 47.592 35.229 -47.186 1.00 45.03 42 CYS A C 2
ATOM 1565 O O . CYS A 1 42 ? 46.899 34.651 -46.349 1.00 1.41 42 CYS A O 2
ATOM 1572 N N . ARG A 1 43 ? 48.810 34.818 -47.526 1.00 73.12 43 ARG A N 2
ATOM 1573 C CA . ARG A 1 43 ? 49.414 33.637 -46.922 1.00 34.42 43 ARG A CA 2
ATOM 1574 C C . ARG A 1 43 ? 49.762 33.892 -45.458 1.00 52.53 43 ARG A C 2
ATOM 1575 O O . ARG A 1 43 ? 49.638 33.003 -44.616 1.00 13.41 43 ARG A O 2
ATOM 1596 N N . ARG A 1 44 ? 50.198 35.113 -45.164 1.00 24.31 44 ARG A N 2
ATOM 1597 C CA . ARG A 1 44 ? 50.566 35.485 -43.803 1.00 62.02 44 ARG A CA 2
ATOM 1598 C C . ARG A 1 44 ? 49.364 35.387 -42.869 1.00 13.11 44 ARG A C 2
ATOM 1599 O O . ARG A 1 44 ? 49.498 35.015 -41.703 1.00 20.00 44 ARG A O 2
ATOM 1620 N N . LYS A 1 45 ? 48.188 35.724 -43.389 1.00 3.13 45 LYS A N 2
ATOM 1621 C CA . LYS A 1 45 ? 46.961 35.674 -42.603 1.00 0.11 45 LYS A CA 2
ATOM 1622 C C . LYS A 1 45 ? 46.323 34.291 -42.678 1.00 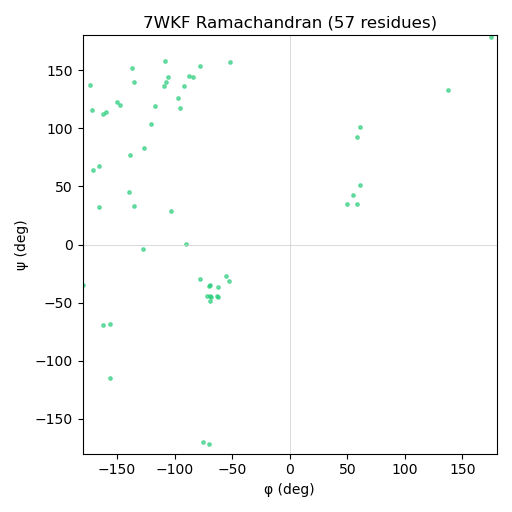20.41 45 LYS A C 2
ATOM 1623 O O . LYS A 1 45 ? 45.262 34.053 -42.101 1.00 31.44 45 LYS A O 2
ATOM 1642 N N . LYS A 1 46 ? 46.977 33.380 -43.392 1.00 0.45 46 LYS A N 2
ATOM 1643 C CA . LYS A 1 46 ? 46.476 32.019 -43.540 1.00 51.21 46 LYS A CA 2
ATOM 1644 C C . LYS A 1 46 ? 45.019 32.022 -43.991 1.00 13.11 46 LYS A C 2
ATOM 1645 O O . LYS A 1 46 ? 44.237 31.157 -43.599 1.00 35.41 46 LYS A O 2
ATOM 1664 N N . MET A 1 47 ? 44.662 33.000 -44.817 1.00 74.44 47 MET A N 2
ATOM 1665 C CA . MET A 1 47 ? 43.298 33.112 -45.323 1.00 45.43 47 MET A CA 2
ATOM 1666 C C . MET A 1 47 ? 43.193 32.542 -46.734 1.00 44.22 47 MET A C 2
ATOM 1667 O O . MET A 1 47 ? 43.939 32.937 -47.630 1.00 2.45 47 MET A O 2
ATOM 1681 N N . GLU A 1 48 ? 42.263 31.612 -46.924 1.00 22.51 48 GLU A N 2
ATOM 1682 C CA . GLU A 1 48 ? 42.063 30.987 -48.226 1.00 51.13 48 GLU A CA 2
ATOM 1683 C C . GLU A 1 48 ? 40.803 31.524 -48.899 1.00 51.21 48 GLU A C 2
ATOM 1684 O O . GLU A 1 48 ? 39.797 31.784 -48.240 1.00 71.13 48 GLU A O 2
ATOM 1696 N N . GLY A 1 49 ? 40.867 31.689 -50.217 1.00 72.30 49 GLY A N 2
ATOM 1697 C CA . GLY A 1 49 ? 39.726 32.195 -50.958 1.00 31.53 49 GLY A CA 2
ATOM 1698 C C . GLY A 1 49 ? 39.726 31.740 -52.404 1.00 33.03 49 GLY A C 2
ATOM 1699 O O . GLY A 1 49 ? 39.584 30.551 -52.686 1.00 64.44 49 GLY A O 2
ATOM 1703 N N . GLN A 1 50 ? 39.883 32.689 -53.321 1.00 13.12 50 GLN A N 2
ATOM 1704 C CA . GLN A 1 50 ? 39.897 32.379 -54.746 1.00 4.15 50 GLN A CA 2
ATOM 1705 C C . GLN A 1 50 ? 40.942 33.218 -55.474 1.00 62.23 50 GLN A C 2
ATOM 1706 O O . GLN A 1 50 ? 41.185 34.372 -55.120 1.00 75.00 50 GLN A O 2
ATOM 1720 N N . CYS A 1 51 ? 41.559 32.630 -56.494 1.00 40.11 51 CYS A N 2
ATOM 1721 C CA . CYS A 1 51 ? 42.579 33.322 -57.273 1.00 72.00 51 CYS A CA 2
ATOM 1722 C C . CYS A 1 51 ? 41.959 34.028 -58.476 1.00 30.14 51 CYS A C 2
ATOM 1723 O O . CYS A 1 51 ? 41.423 33.384 -59.378 1.00 12.32 51 CYS A O 2
ATOM 1730 N N . ASP A 1 52 ? 42.037 35.354 -58.481 1.00 32.02 52 ASP A N 2
ATOM 1731 C CA . ASP A 1 52 ? 41.485 36.148 -59.572 1.00 41.05 52 ASP A CA 2
ATOM 1732 C C . ASP A 1 52 ? 42.597 36.694 -60.463 1.00 72.44 52 ASP A C 2
ATOM 1733 O O . ASP A 1 52 ? 43.651 37.104 -59.977 1.00 44.42 52 ASP A O 2
ATOM 1742 N N . LEU A 1 53 ? 42.355 36.694 -61.770 1.00 34.25 53 LEU A N 2
ATOM 1743 C CA . LEU A 1 53 ? 43.336 37.188 -62.729 1.00 73.15 53 LEU A CA 2
ATOM 1744 C C . LEU A 1 53 ? 43.793 38.596 -62.364 1.00 43.43 53 LEU A C 2
ATOM 1745 O O . LEU A 1 53 ? 44.938 38.974 -62.617 1.00 62.02 53 LEU A O 2
ATOM 1761 N N . LEU A 1 54 ? 42.893 39.369 -61.767 1.00 31.14 54 LEU A N 2
ATOM 1762 C CA . LEU A 1 54 ? 43.204 40.736 -61.364 1.00 25.03 54 LEU A CA 2
ATOM 1763 C C . LEU A 1 54 ? 44.022 40.751 -60.076 1.00 41.31 54 LEU A C 2
ATOM 1764 O O . LEU A 1 54 ? 44.819 41.661 -59.846 1.00 21.11 54 LEU A O 2
ATOM 1780 N N . ASP A 1 55 ? 43.820 39.738 -59.241 1.00 65.35 55 ASP A N 2
ATOM 1781 C CA . ASP A 1 55 ? 44.541 39.632 -57.978 1.00 44.42 55 ASP A CA 2
ATOM 1782 C C . ASP A 1 55 ? 44.032 38.451 -57.158 1.00 55.33 55 ASP A C 2
ATOM 1783 O O . ASP A 1 55 ? 43.089 37.766 -57.557 1.00 23.13 55 ASP A O 2
ATOM 1792 N N . CYS A 1 56 ? 44.661 38.218 -56.011 1.00 51.15 56 CYS A N 2
ATOM 1793 C CA . CYS A 1 56 ? 44.273 37.119 -55.135 1.00 50.34 56 CYS A CA 2
ATOM 1794 C C . CYS A 1 56 ? 43.134 37.538 -54.210 1.00 23.33 56 CYS A C 2
ATOM 1795 O O . CYS A 1 56 ? 43.075 38.682 -53.758 1.00 72.45 56 CYS A O 2
ATOM 1802 N N . VAL A 1 57 ? 42.232 36.602 -53.931 1.00 11.45 57 VAL A N 2
ATOM 1803 C CA . VAL A 1 57 ? 41.096 36.873 -53.058 1.00 33.43 57 VAL A CA 2
ATOM 1804 C C . VAL A 1 57 ? 41.145 36.003 -51.807 1.00 33.24 57 VAL A C 2
ATOM 1805 O O . VAL A 1 57 ? 41.190 34.775 -51.892 1.00 13.21 57 VAL A O 2
ATOM 1818 N N . CYS A 1 58 ? 41.135 36.647 -50.644 1.00 62.23 58 CYS A N 2
ATOM 1819 C CA . CYS A 1 58 ? 41.178 35.933 -49.374 1.00 4.22 58 CYS A CA 2
ATOM 1820 C C . CYS A 1 58 ? 39.772 35.717 -48.823 1.00 73.44 58 CYS A C 2
ATOM 1821 O O . CYS A 1 58 ? 38.937 36.621 -48.852 1.00 32.22 58 CYS A O 2
ATOM 1828 N N . SER A 1 59 ? 39.517 34.512 -48.323 1.00 21.03 59 SER A N 2
ATOM 1829 C CA . SER A 1 59 ? 38.211 34.175 -47.769 1.00 30.22 59 SER A CA 2
ATOM 1830 C C . SER A 1 59 ? 38.358 33.399 -46.463 1.00 44.04 59 SER A C 2
ATOM 1831 O O . SER A 1 59 ? 37.505 33.482 -45.581 1.00 64.32 59 SER A O 2
ATOM 1839 N N . ALA A 1 1 ? 6.987 -5.555 0.395 1.00 42.11 1 ALA A N 3
ATOM 1840 C CA . ALA A 1 1 ? 7.007 -5.076 -0.982 1.00 33.04 1 ALA A CA 3
ATOM 1841 C C . ALA A 1 1 ? 8.401 -4.603 -1.379 1.00 20.13 1 ALA A C 3
ATOM 1842 O O . ALA A 1 1 ? 8.921 -3.635 -0.824 1.00 40.31 1 ALA A O 3
ATOM 1849 N N . LYS A 1 2 ? 9.003 -5.293 -2.342 1.00 13.02 2 LYS A N 3
ATOM 1850 C CA . LYS A 1 2 ? 10.337 -4.944 -2.814 1.00 42.03 2 LYS A CA 3
ATOM 1851 C C . LYS A 1 2 ? 10.388 -4.928 -4.339 1.00 33.03 2 LYS A C 3
ATOM 1852 O O . LYS A 1 2 ? 10.682 -5.942 -4.971 1.00 64.43 2 LYS A O 3
ATOM 1871 N N . LYS A 1 3 ? 10.100 -3.770 -4.924 1.00 33.24 3 LYS A N 3
ATOM 1872 C CA . LYS A 1 3 ? 10.115 -3.620 -6.374 1.00 32.51 3 LYS A CA 3
ATOM 1873 C C . LYS A 1 3 ? 11.058 -2.498 -6.795 1.00 62.42 3 LYS A C 3
ATOM 1874 O O . LYS A 1 3 ? 11.417 -1.627 -6.003 1.00 44.34 3 LYS A O 3
ATOM 1893 N N . PRO A 1 4 ? 11.469 -2.518 -8.072 1.00 0.41 4 PRO A N 3
ATOM 1894 C CA . PRO A 1 4 ? 12.374 -1.507 -8.627 1.00 63.34 4 PRO A CA 3
ATOM 1895 C C . PRO A 1 4 ? 11.708 -0.142 -8.760 1.00 3.03 4 PRO A C 3
ATOM 1896 O O . PRO A 1 4 ? 10.558 0.040 -8.359 1.00 44.40 4 PRO A O 3
ATOM 1907 N N . PHE A 1 5 ? 12.437 0.815 -9.324 1.00 65.24 5 PHE A N 3
ATOM 1908 C CA . PHE A 1 5 ? 11.917 2.164 -9.509 1.00 51.40 5 PHE A CA 3
ATOM 1909 C C . PHE A 1 5 ? 12.628 2.869 -10.660 1.00 65.04 5 PHE A C 3
ATOM 1910 O O . PHE A 1 5 ? 13.853 2.814 -10.775 1.00 0.53 5 PHE A O 3
ATOM 1927 N N . VAL A 1 6 ? 11.851 3.530 -11.512 1.00 44.24 6 VAL A N 3
ATOM 1928 C CA . VAL A 1 6 ? 12.406 4.246 -12.655 1.00 52.31 6 VAL A CA 3
ATOM 1929 C C . VAL A 1 6 ? 12.274 5.754 -12.475 1.00 55.43 6 VAL A C 3
ATOM 1930 O O . VAL A 1 6 ? 11.255 6.244 -11.987 1.00 24.41 6 VAL A O 3
ATOM 1943 N N . GLN A 1 7 ? 13.310 6.485 -12.874 1.00 14.42 7 GLN A N 3
ATOM 1944 C CA . GLN A 1 7 ? 13.309 7.939 -12.756 1.00 73.32 7 GLN A CA 3
ATOM 1945 C C . GLN A 1 7 ? 14.522 8.542 -13.455 1.00 45.22 7 GLN A C 3
ATOM 1946 O O . GLN A 1 7 ? 15.606 8.626 -12.877 1.00 11.55 7 GLN A O 3
ATOM 1960 N N . ARG A 1 8 ? 14.334 8.960 -14.703 1.00 13.15 8 ARG A N 3
ATOM 1961 C CA . ARG A 1 8 ? 15.414 9.554 -15.481 1.00 12.31 8 ARG A CA 3
ATOM 1962 C C . ARG A 1 8 ? 14.886 10.668 -16.381 1.00 4.12 8 ARG A C 3
ATOM 1963 O O . ARG A 1 8 ? 14.315 10.407 -17.440 1.00 1.14 8 ARG A O 3
ATOM 1984 N N . VAL A 1 9 ? 15.082 11.911 -15.952 1.00 14.04 9 VAL A N 3
ATOM 1985 C CA . VAL A 1 9 ? 14.627 13.065 -16.718 1.00 75.21 9 VAL A CA 3
ATOM 1986 C C . VAL A 1 9 ? 15.585 14.240 -16.564 1.00 23.03 9 VAL A C 3
ATOM 1987 O O . VAL A 1 9 ? 15.255 15.248 -15.938 1.00 73.41 9 VAL A O 3
ATOM 2000 N N . LYS A 1 10 ? 16.776 14.105 -17.139 1.00 35.25 10 LYS A N 3
ATOM 2001 C CA . LYS A 1 10 ? 17.784 15.156 -17.067 1.00 71.44 10 LYS A CA 3
ATOM 2002 C C . LYS A 1 10 ? 18.405 15.407 -18.438 1.00 23.05 10 LYS A C 3
ATOM 2003 O O . LYS A 1 10 ? 18.987 14.506 -19.040 1.00 75.14 10 LYS A O 3
ATOM 2022 N N . ASN A 1 11 ? 18.280 16.638 -18.923 1.00 15.05 11 ASN A N 3
ATOM 2023 C CA . ASN A 1 11 ? 18.830 17.008 -20.221 1.00 60.24 11 ASN A CA 3
ATOM 2024 C C . ASN A 1 11 ? 18.729 18.513 -20.446 1.00 43.44 11 ASN A C 3
ATOM 2025 O O . ASN A 1 11 ? 17.637 19.054 -20.619 1.00 62.32 11 ASN A O 3
ATOM 2036 N N . ALA A 1 12 ? 19.876 19.185 -20.443 1.00 63.32 12 ALA A N 3
ATOM 2037 C CA . ALA A 1 12 ? 19.918 20.627 -20.649 1.00 52.05 12 ALA A CA 3
ATOM 2038 C C . ALA A 1 12 ? 21.342 21.102 -20.918 1.00 13.43 12 ALA A C 3
ATOM 2039 O O . ALA A 1 12 ? 22.186 21.099 -20.022 1.00 40.54 12 ALA A O 3
ATOM 2046 N N . ALA A 1 13 ? 21.601 21.510 -22.156 1.00 23.42 13 ALA A N 3
ATOM 2047 C CA . ALA A 1 13 ? 22.923 21.989 -22.541 1.00 52.10 13 ALA A CA 3
ATOM 2048 C C . ALA A 1 13 ? 22.924 22.499 -23.978 1.00 44.30 13 ALA A C 3
ATOM 2049 O O . ALA A 1 13 ? 22.144 22.039 -24.811 1.00 71.21 13 ALA A O 3
ATOM 2056 N N . SER A 1 14 ? 23.805 23.453 -24.261 1.00 44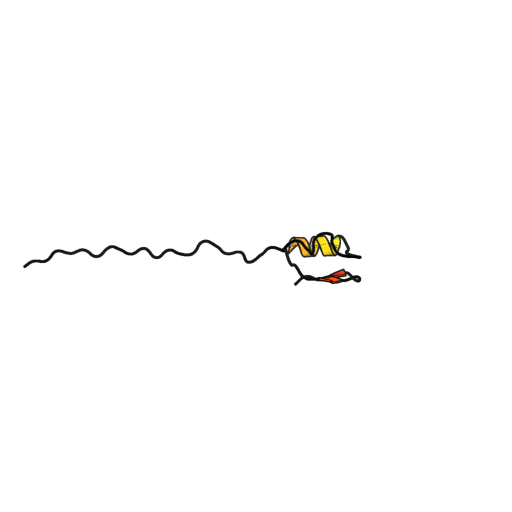.34 14 SER A N 3
ATOM 2057 C CA . SER A 1 14 ? 23.905 24.029 -25.597 1.00 41.43 14 SER A CA 3
ATOM 2058 C C . SER A 1 14 ? 25.155 24.894 -25.724 1.00 4.50 14 SER A C 3
ATOM 2059 O O . SER A 1 14 ? 25.563 25.561 -24.772 1.00 60.04 14 SER A O 3
ATOM 2067 N N . LYS A 1 15 ? 25.761 24.879 -26.907 1.00 33.33 15 LYS A N 3
ATOM 2068 C CA . LYS A 1 15 ? 26.964 25.661 -27.161 1.00 41.44 15 LYS A CA 3
ATOM 2069 C C . LYS A 1 15 ? 27.202 25.822 -28.660 1.00 20.25 15 LYS A C 3
ATOM 2070 O O . LYS A 1 15 ? 27.588 24.873 -29.341 1.00 63.22 15 LYS A O 3
ATOM 2089 N N . ALA A 1 16 ? 26.970 27.029 -29.165 1.00 60.21 16 ALA A N 3
ATOM 2090 C CA . ALA A 1 16 ? 27.163 27.314 -30.582 1.00 33.35 16 ALA A CA 3
ATOM 2091 C C . ALA A 1 16 ? 27.297 28.813 -30.827 1.00 33.33 16 ALA A C 3
ATOM 2092 O O . ALA A 1 16 ? 26.331 29.480 -31.199 1.00 31.40 16 ALA A O 3
ATOM 2099 N N . TYR A 1 17 ? 28.499 29.337 -30.615 1.00 72.32 17 TYR A N 3
ATOM 2100 C CA . TYR A 1 17 ? 28.758 30.758 -30.810 1.00 41.23 17 TYR A CA 3
ATOM 2101 C C . TYR A 1 17 ? 30.041 30.974 -31.608 1.00 74.41 17 TYR A C 3
ATOM 2102 O O . TYR A 1 17 ? 30.696 32.007 -31.483 1.00 41.12 17 TYR A O 3
ATOM 2120 N N . ASN A 1 18 ? 30.391 29.989 -32.429 1.00 25.00 18 ASN A N 3
ATOM 2121 C CA . ASN A 1 18 ? 31.595 30.069 -33.248 1.00 43.43 18 ASN A CA 3
ATOM 2122 C C . ASN A 1 18 ? 31.370 29.422 -34.611 1.00 60.32 18 ASN A C 3
ATOM 2123 O O . ASN A 1 18 ? 31.567 28.218 -34.780 1.00 2.15 18 ASN A O 3
ATOM 2134 N N . LYS A 1 19 ? 30.956 30.229 -35.582 1.00 61.33 19 LYS A N 3
ATOM 2135 C CA . LYS A 1 19 ? 30.705 29.737 -36.932 1.00 23.33 19 LYS A CA 3
ATOM 2136 C C . LYS A 1 19 ? 31.937 29.914 -37.813 1.00 43.44 19 LYS A C 3
ATOM 2137 O O . LYS A 1 19 ? 32.624 28.946 -38.141 1.00 73.52 19 LYS A O 3
ATOM 2156 N N . LEU A 1 20 ? 32.213 31.157 -38.193 1.00 1.10 20 LEU A N 3
ATOM 2157 C CA . LEU A 1 20 ? 33.364 31.462 -39.036 1.00 2.12 20 LEU A CA 3
ATOM 2158 C C . LEU A 1 20 ? 34.244 32.528 -38.391 1.00 24.34 20 LEU A C 3
ATOM 2159 O O . LEU A 1 20 ? 33.754 33.414 -37.691 1.00 34.11 20 LEU A O 3
ATOM 2175 N N . LYS A 1 21 ? 35.548 32.437 -38.632 1.00 72.21 21 LYS A N 3
ATOM 2176 C CA . LYS A 1 21 ? 36.498 33.394 -38.078 1.00 53.32 21 LYS A CA 3
ATOM 2177 C C . LYS A 1 21 ? 37.697 33.569 -39.005 1.00 12.04 21 LYS A C 3
ATOM 2178 O O . LYS A 1 21 ? 38.622 32.759 -38.997 1.00 63.54 21 LYS A O 3
ATOM 2197 N N . GLY A 1 22 ? 37.674 34.634 -39.801 1.00 30.22 22 GLY A N 3
ATOM 2198 C CA . GLY A 1 22 ? 38.765 34.896 -40.721 1.00 25.25 22 GLY A CA 3
ATOM 2199 C C . GLY A 1 22 ? 38.357 34.720 -42.170 1.00 3.42 22 GLY A C 3
ATOM 2200 O O . GLY A 1 22 ? 38.025 35.691 -42.851 1.00 13.31 22 GLY A O 3
ATOM 2204 N N . LEU A 1 23 ? 38.384 33.480 -42.644 1.00 35.20 23 LEU A N 3
ATOM 2205 C CA . LEU A 1 23 ? 38.015 33.180 -44.023 1.00 73.12 23 LEU A CA 3
ATOM 2206 C C . LEU A 1 23 ? 36.732 32.356 -44.077 1.00 64.30 23 LEU A C 3
ATOM 2207 O O . LEU A 1 23 ? 36.081 32.135 -43.056 1.00 42.34 23 LEU A O 3
ATOM 2223 N N . ALA A 1 24 ? 36.377 31.901 -45.274 1.00 41.13 24 ALA A N 3
ATOM 2224 C CA . ALA A 1 24 ? 35.175 31.097 -45.461 1.00 4.55 24 ALA A CA 3
ATOM 2225 C C . ALA A 1 24 ? 35.509 29.749 -46.089 1.00 72.22 24 ALA A C 3
ATOM 2226 O O . ALA A 1 24 ? 34.684 29.157 -46.786 1.00 4.44 24 ALA A O 3
ATOM 2233 N N . MET A 1 25 ? 36.723 29.269 -45.839 1.00 74.34 25 MET A N 3
ATOM 2234 C CA . MET A 1 25 ? 37.164 27.989 -46.381 1.00 61.24 25 MET A CA 3
ATOM 2235 C C . MET A 1 25 ? 36.967 27.941 -47.893 1.00 54.42 25 MET A C 3
ATOM 2236 O O . MET A 1 25 ? 35.936 27.477 -48.378 1.00 75.24 25 MET A O 3
ATOM 2250 N N . GLN A 1 26 ? 37.961 28.425 -48.631 1.00 32.01 26 GLN A N 3
ATOM 2251 C CA . GLN A 1 26 ? 37.894 28.438 -50.087 1.00 43.04 26 GLN A CA 3
ATOM 2252 C C . GLN A 1 26 ? 39.194 28.964 -50.687 1.00 42.00 26 GLN A C 3
ATOM 2253 O O . GLN A 1 26 ? 39.642 28.494 -51.733 1.00 33.11 26 GLN A O 3
ATOM 2267 N N . SER A 1 27 ? 39.796 29.942 -50.018 1.00 14.33 27 SER A N 3
ATOM 2268 C CA . SER A 1 27 ? 41.042 30.535 -50.487 1.00 4.41 27 SER A CA 3
ATOM 2269 C C . SER A 1 27 ? 42.239 29.931 -49.759 1.00 2.13 27 SER A C 3
ATOM 2270 O O . SER A 1 27 ? 43.246 30.602 -49.536 1.00 2.44 27 SER A O 3
ATOM 2278 N N . GLN A 1 28 ? 42.120 28.659 -49.391 1.00 51.44 28 GLN A N 3
ATOM 2279 C CA . GLN A 1 28 ? 43.191 27.964 -48.688 1.00 3.33 28 GLN A CA 3
ATOM 2280 C C . GLN A 1 28 ? 43.696 26.777 -49.501 1.00 42.11 28 GLN A C 3
ATOM 2281 O O . GLN A 1 28 ? 43.235 25.649 -49.324 1.00 52.41 28 GLN A O 3
ATOM 2295 N N . TYR A 1 29 ? 44.645 27.038 -50.393 1.00 4.41 29 TYR A N 3
ATOM 2296 C CA . TYR A 1 29 ? 45.211 25.992 -51.236 1.00 20.22 29 TYR A CA 3
ATOM 2297 C C . TYR A 1 29 ? 44.121 25.297 -52.047 1.00 23.14 29 TYR A C 3
ATOM 2298 O O . TYR A 1 29 ? 44.122 24.075 -52.190 1.00 42.02 29 TYR A O 3
ATOM 2316 N N . GLY A 1 30 ? 43.192 26.087 -52.576 1.00 33.32 30 GLY A N 3
ATOM 2317 C CA . GLY A 1 30 ? 42.109 25.531 -53.366 1.00 52.43 30 GLY A CA 3
ATOM 2318 C C . GLY A 1 30 ? 41.906 26.272 -54.673 1.00 63.34 30 GLY A C 3
ATOM 2319 O O . GLY A 1 30 ? 40.773 26.526 -55.083 1.00 1.15 30 GLY A O 3
ATOM 2323 N N . CYS A 1 31 ? 43.007 26.620 -55.331 1.00 3.43 31 CYS A N 3
ATOM 2324 C CA . CYS A 1 31 ? 42.947 27.338 -56.598 1.00 52.22 31 CYS A CA 3
ATOM 2325 C C . CYS A 1 31 ? 43.483 26.476 -57.738 1.00 12.24 31 CYS A C 3
ATOM 2326 O O . CYS A 1 31 ? 44.283 25.563 -57.535 1.00 20.33 31 CYS A O 3
ATOM 2333 N N . PRO A 1 32 ? 43.032 26.772 -58.966 1.00 3.22 32 PRO A N 3
ATOM 2334 C CA . PRO A 1 32 ? 43.454 26.037 -60.162 1.00 54.10 32 PRO A CA 3
ATOM 2335 C C . PRO A 1 32 ? 44.910 26.306 -60.525 1.00 1.12 32 PRO A C 3
ATOM 2336 O O . PRO A 1 32 ? 45.690 25.376 -60.730 1.00 61.25 32 PRO A O 3
ATOM 2347 N N . ILE A 1 33 ? 45.270 27.583 -60.601 1.00 72.10 33 ILE A N 3
ATOM 2348 C CA . ILE A 1 33 ? 46.633 27.973 -60.937 1.00 44.14 33 ILE A CA 3
ATOM 2349 C C . ILE A 1 33 ? 46.995 29.311 -60.301 1.00 62.13 33 ILE A C 3
ATOM 2350 O O . ILE A 1 33 ? 46.782 30.369 -60.894 1.00 10.13 33 ILE A O 3
ATOM 2366 N N . ILE A 1 34 ? 47.545 29.256 -59.093 1.00 31.31 34 ILE A N 3
ATOM 2367 C CA . ILE A 1 34 ? 47.939 30.463 -58.378 1.00 22.03 34 ILE A CA 3
ATOM 2368 C C . ILE A 1 34 ? 49.451 30.518 -58.184 1.00 52.44 34 ILE A C 3
ATOM 2369 O O . ILE A 1 34 ? 50.080 29.519 -57.838 1.00 33.33 34 ILE A O 3
ATOM 2385 N N . SER A 1 35 ? 50.028 31.694 -58.410 1.00 10.45 35 SER A N 3
ATOM 2386 C CA . SER A 1 35 ? 51.467 31.881 -58.262 1.00 73.51 35 SER A CA 3
ATOM 2387 C C . SER A 1 35 ? 51.848 32.023 -56.792 1.00 22.12 35 SER A C 3
ATOM 2388 O O . SER A 1 35 ? 51.145 32.670 -56.017 1.00 4.11 35 SER A O 3
ATOM 2396 N N . ASN A 1 36 ? 52.967 31.412 -56.416 1.00 4.54 36 ASN A N 3
ATOM 2397 C CA . ASN A 1 36 ? 53.443 31.470 -55.038 1.00 64.13 36 ASN A CA 3
ATOM 2398 C C . ASN A 1 36 ? 53.513 32.912 -54.547 1.00 4.54 36 ASN A C 3
ATOM 2399 O O . ASN A 1 36 ? 53.355 33.181 -53.356 1.00 52.42 36 ASN A O 3
ATOM 2410 N N . MET A 1 37 ? 53.751 33.836 -55.472 1.00 3.31 37 MET A N 3
ATOM 2411 C CA . MET A 1 37 ? 53.840 35.252 -55.133 1.00 23.13 37 MET A CA 3
ATOM 2412 C C . MET A 1 37 ? 52.477 35.800 -54.723 1.00 72.42 37 MET A C 3
ATOM 2413 O O . MET A 1 37 ? 52.366 36.561 -53.762 1.00 54.20 37 MET A O 3
ATOM 2427 N N . CYS A 1 38 ? 51.442 35.408 -55.458 1.00 74.44 38 CYS A N 3
ATOM 2428 C CA . CYS A 1 38 ? 50.085 35.859 -55.173 1.00 4.53 38 CYS A CA 3
ATOM 2429 C C . CYS A 1 38 ? 49.544 35.192 -53.912 1.00 73.40 38 CYS A C 3
ATOM 2430 O O . CYS A 1 38 ? 48.904 35.837 -53.082 1.00 71.14 38 CYS A O 3
ATOM 2437 N N . GLU A 1 39 ? 49.806 33.895 -53.777 1.00 15.34 39 GLU A N 3
ATOM 2438 C CA . GLU A 1 39 ? 49.344 33.140 -52.618 1.00 13.44 39 GLU A CA 3
ATOM 2439 C C . GLU A 1 39 ? 50.007 33.646 -51.340 1.00 20.34 39 GLU A C 3
ATOM 2440 O O . GLU A 1 39 ? 49.349 33.822 -50.314 1.00 23.41 39 GLU A O 3
ATOM 2452 N N . ASP A 1 40 ? 51.313 33.877 -51.410 1.00 23.52 40 ASP A N 3
ATOM 2453 C CA . ASP A 1 40 ? 52.067 34.362 -50.259 1.00 52.04 40 ASP A CA 3
ATOM 2454 C C . ASP A 1 40 ? 51.693 35.805 -49.935 1.00 23.02 40 ASP A C 3
ATOM 2455 O O . ASP A 1 40 ? 51.485 36.157 -48.773 1.00 53.13 40 ASP A O 3
ATOM 2464 N N . HIS A 1 41 ? 51.611 36.637 -50.969 1.00 25.35 41 HIS A N 3
ATOM 2465 C CA . HIS A 1 41 ? 51.263 38.042 -50.793 1.00 45.32 41 HIS A CA 3
ATOM 2466 C C . HIS A 1 41 ? 49.840 38.188 -50.263 1.00 61.45 41 HIS A C 3
ATOM 2467 O O . HIS A 1 41 ? 49.582 38.978 -49.355 1.00 22.21 41 HIS A O 3
ATOM 2481 N N . CYS A 1 42 ? 48.919 37.421 -50.838 1.00 21.24 42 CYS A N 3
ATOM 2482 C CA . CYS A 1 42 ? 47.522 37.464 -50.425 1.00 14.30 42 CYS A CA 3
ATOM 2483 C C . CYS A 1 42 ? 47.348 36.874 -49.028 1.00 41.34 42 CYS A C 3
ATOM 2484 O O . CYS A 1 42 ? 46.531 37.350 -48.239 1.00 64.15 42 CYS A O 3
ATOM 2491 N N . ARG A 1 43 ? 48.122 35.836 -48.731 1.00 22.15 43 ARG A N 3
ATOM 2492 C CA . ARG A 1 43 ? 48.054 35.180 -47.430 1.00 51.12 43 ARG A CA 3
ATOM 2493 C C . ARG A 1 43 ? 48.646 36.070 -46.341 1.00 23.50 43 ARG A C 3
ATOM 2494 O O . ARG A 1 43 ? 48.195 36.049 -45.196 1.00 11.52 43 ARG A O 3
ATOM 2515 N N . ARG A 1 44 ? 49.660 36.848 -46.706 1.00 55.11 44 ARG A N 3
ATOM 2516 C CA . ARG A 1 44 ? 50.315 37.743 -45.760 1.00 52.20 44 ARG A CA 3
ATOM 2517 C C . ARG A 1 44 ? 49.335 38.786 -45.231 1.00 1.34 44 ARG A C 3
ATOM 2518 O O . ARG A 1 44 ? 49.526 39.341 -44.148 1.00 21.51 44 ARG A O 3
ATOM 2539 N N . LYS A 1 45 ? 48.285 39.050 -46.002 1.00 25.34 45 LYS A N 3
ATOM 2540 C CA . LYS A 1 45 ? 47.275 40.025 -45.611 1.00 54.45 45 LYS A CA 3
ATOM 2541 C C . LYS A 1 45 ? 46.013 39.330 -45.109 1.00 51.54 45 LYS A C 3
ATOM 2542 O O . LYS A 1 45 ? 45.033 39.983 -44.751 1.00 54.50 45 LYS A O 3
ATOM 2561 N N . LYS A 1 46 ? 46.044 38.002 -45.085 1.00 4.43 46 LYS A N 3
ATOM 2562 C CA . LYS A 1 46 ? 44.905 37.218 -44.624 1.00 30.01 46 LYS A CA 3
ATOM 2563 C C . LYS A 1 46 ? 43.624 37.655 -45.326 1.00 54.34 46 LYS A C 3
ATOM 2564 O O . LYS A 1 46 ? 42.548 37.662 -44.728 1.00 43.11 46 LYS A O 3
ATOM 2583 N N . MET A 1 47 ? 43.746 38.018 -46.599 1.00 1.20 47 MET A N 3
ATOM 2584 C CA . MET A 1 47 ? 42.596 38.454 -47.383 1.00 43.10 47 MET A CA 3
ATOM 2585 C C . MET A 1 47 ? 42.041 37.305 -48.218 1.00 54.02 47 MET A C 3
ATOM 2586 O O . MET A 1 47 ? 42.769 36.673 -48.982 1.00 63.10 47 MET A O 3
ATOM 2600 N N . GLU A 1 48 ? 40.747 37.041 -48.067 1.00 34.34 48 GLU A N 3
ATOM 2601 C CA . GLU A 1 48 ? 40.095 35.966 -48.807 1.00 2.52 48 GLU A CA 3
ATOM 2602 C C . GLU A 1 48 ? 39.230 36.528 -49.932 1.00 24.41 48 GLU A C 3
ATOM 2603 O O . GLU A 1 48 ? 38.552 37.540 -49.762 1.00 72.32 48 GLU A O 3
ATOM 2615 N N . GLY A 1 49 ? 39.261 35.862 -51.083 1.00 21.15 49 GLY A N 3
ATOM 2616 C CA . GLY A 1 49 ? 38.477 36.309 -52.219 1.00 61.41 49 GLY A CA 3
ATOM 2617 C C . GLY A 1 49 ? 38.067 35.165 -53.126 1.00 12.32 49 GLY A C 3
ATOM 2618 O O . GLY A 1 49 ? 37.279 34.306 -52.732 1.00 71.34 49 GLY A O 3
ATOM 2622 N N . GLN A 1 50 ? 38.601 35.156 -54.343 1.00 10.22 50 GLN A N 3
ATOM 2623 C CA . GLN A 1 50 ? 38.283 34.111 -55.308 1.00 62.32 50 GLN A CA 3
ATOM 2624 C C . GLN A 1 50 ? 39.536 33.655 -56.049 1.00 71.30 50 GLN A C 3
ATOM 2625 O O . GLN A 1 50 ? 40.465 34.436 -56.259 1.00 33.51 50 GLN A O 3
ATOM 2639 N N . CYS A 1 51 ? 39.555 32.386 -56.443 1.00 24.21 51 CYS A N 3
ATOM 2640 C CA . CYS A 1 51 ? 40.694 31.825 -57.160 1.00 30.52 51 CYS A CA 3
ATOM 2641 C C . CYS A 1 51 ? 40.485 31.915 -58.669 1.00 2.33 51 CYS A C 3
ATOM 2642 O O . CYS A 1 51 ? 39.566 31.307 -59.216 1.00 74.23 51 CYS A O 3
ATOM 2649 N N . ASP A 1 52 ? 41.345 32.679 -59.334 1.00 71.42 52 ASP A N 3
ATOM 2650 C CA . ASP A 1 52 ? 41.256 32.848 -60.780 1.00 3.51 52 ASP A CA 3
ATOM 2651 C C . ASP A 1 52 ? 42.369 32.081 -61.486 1.00 63.25 52 ASP A C 3
ATOM 2652 O O . ASP A 1 52 ? 43.512 32.060 -61.027 1.00 41.03 52 ASP A O 3
ATOM 2661 N N . LEU A 1 53 ? 42.028 31.450 -62.605 1.00 1.03 53 LEU A N 3
ATOM 2662 C CA . LEU A 1 53 ? 42.998 30.679 -63.375 1.00 2.50 53 LEU A CA 3
ATOM 2663 C C . LEU A 1 53 ? 44.230 31.520 -63.695 1.00 23.30 53 LEU A C 3
ATOM 2664 O O . LEU A 1 53 ? 45.341 30.998 -63.798 1.00 24.24 53 LEU A O 3
ATOM 2680 N N . LEU A 1 54 ? 44.027 32.823 -63.850 1.00 1.35 54 LEU A N 3
ATOM 2681 C CA . LEU A 1 54 ? 45.122 33.737 -64.156 1.00 0.45 54 LEU A CA 3
ATOM 2682 C C . LEU A 1 54 ? 45.933 34.054 -62.903 1.00 63.12 54 LEU A C 3
ATOM 2683 O O . LEU A 1 54 ? 47.134 34.315 -62.979 1.00 20.11 54 LEU A O 3
ATOM 2699 N N . ASP A 1 55 ? 45.270 34.027 -61.753 1.00 30.24 55 ASP A N 3
ATOM 2700 C CA . ASP A 1 55 ? 45.930 34.308 -60.483 1.00 31.42 55 ASP A CA 3
ATOM 2701 C C . ASP A 1 55 ? 44.922 34.324 -59.338 1.00 75.12 55 ASP A C 3
ATOM 2702 O O . ASP A 1 55 ? 43.722 34.143 -59.551 1.00 1.43 55 ASP A O 3
ATOM 2711 N N . CYS A 1 56 ? 45.416 34.540 -58.124 1.00 10.30 56 CYS A N 3
ATOM 2712 C CA . CYS A 1 56 ? 44.560 34.579 -56.945 1.00 34.32 56 CYS A CA 3
ATOM 2713 C C . CYS A 1 56 ? 43.957 35.968 -56.755 1.00 22.10 56 CYS A C 3
ATOM 2714 O O . CYS A 1 56 ? 44.603 36.979 -57.030 1.00 10.43 56 CYS A O 3
ATOM 2721 N N . VAL A 1 57 ? 42.715 36.009 -56.283 1.00 22.10 57 VAL A N 3
ATOM 2722 C CA . VAL A 1 57 ? 42.025 37.273 -56.055 1.00 24.02 57 VAL A CA 3
ATOM 2723 C C . VAL A 1 57 ? 41.687 37.456 -54.579 1.00 45.15 57 VAL A C 3
ATOM 2724 O O . VAL A 1 57 ? 40.989 36.635 -53.985 1.00 22.35 57 VAL A O 3
ATOM 2737 N N . CYS A 1 58 ? 42.187 38.539 -53.994 1.00 1.12 58 CYS A N 3
ATOM 2738 C CA . CYS A 1 58 ? 41.939 38.832 -52.587 1.00 71.23 58 CYS A CA 3
ATOM 2739 C C . CYS A 1 58 ? 40.711 39.723 -52.426 1.00 33.13 58 CYS A C 3
ATOM 2740 O O . CYS A 1 58 ? 40.529 40.688 -53.168 1.00 73.44 58 CYS A O 3
ATOM 2747 N N . SER A 1 59 ? 39.871 39.393 -51.450 1.00 20.53 59 SER A N 3
ATOM 2748 C CA . SER A 1 59 ? 38.658 40.160 -51.192 1.00 42.12 59 SER A CA 3
ATOM 2749 C C . SER A 1 59 ? 38.433 40.334 -49.693 1.00 44.02 59 SER A C 3
ATOM 2750 O O . SER A 1 59 ? 38.328 41.455 -49.197 1.00 63.44 59 SER A O 3
ATOM 2758 N N . ALA A 1 1 ? 3.033 16.737 -2.138 1.00 2.42 1 ALA A N 4
ATOM 2759 C CA . ALA A 1 1 ? 3.406 16.040 -3.362 1.00 50.24 1 ALA A CA 4
ATOM 2760 C C . ALA A 1 1 ? 4.029 14.683 -3.054 1.00 32.04 1 ALA A C 4
ATOM 2761 O O . ALA A 1 1 ? 5.155 14.602 -2.563 1.00 43.04 1 ALA A O 4
ATOM 2768 N N . LYS A 1 2 ? 3.289 13.618 -3.343 1.00 13.12 2 LYS A N 4
ATOM 2769 C CA . LYS A 1 2 ? 3.768 12.263 -3.097 1.00 12.11 2 LYS A CA 4
ATOM 2770 C C . LYS A 1 2 ? 3.805 11.456 -4.391 1.00 4.13 2 LYS A C 4
ATOM 2771 O O . LYS A 1 2 ? 3.518 10.259 -4.397 1.00 25.24 2 LYS A O 4
ATOM 2790 N N . LYS A 1 3 ? 4.162 12.119 -5.486 1.00 25.33 3 LYS A N 4
ATOM 2791 C CA . LYS A 1 3 ? 4.241 11.463 -6.786 1.00 11.23 3 LYS A CA 4
ATOM 2792 C C . LYS A 1 3 ? 5.653 11.552 -7.355 1.00 61.34 3 LYS A C 4
ATOM 2793 O O . LYS A 1 3 ? 5.924 12.301 -8.294 1.00 72.54 3 LYS A O 4
ATOM 2812 N N . PRO A 1 4 ? 6.576 10.769 -6.777 1.00 33.33 4 PRO A N 4
ATOM 2813 C CA . PRO A 1 4 ? 7.975 10.740 -7.212 1.00 61.43 4 PRO A CA 4
ATOM 2814 C C . PRO A 1 4 ? 8.142 10.091 -8.582 1.00 44.33 4 PRO A C 4
ATOM 2815 O O . PRO A 1 4 ? 7.162 9.718 -9.227 1.00 64.13 4 PRO A O 4
ATOM 2826 N N . PHE A 1 5 ? 9.390 9.960 -9.021 1.00 72.12 5 PHE A N 4
ATOM 2827 C CA . PHE A 1 5 ? 9.685 9.357 -10.316 1.00 23.34 5 PHE A CA 4
ATOM 2828 C C . PHE A 1 5 ? 11.187 9.154 -10.491 1.00 24.21 5 PHE A C 4
ATOM 2829 O O . PHE A 1 5 ? 11.994 9.923 -9.969 1.00 24.15 5 PHE A O 4
ATOM 2846 N N . VAL A 1 6 ? 11.556 8.112 -11.230 1.00 35.12 6 VAL A N 4
ATOM 2847 C CA . VAL A 1 6 ? 12.960 7.807 -11.475 1.00 70.22 6 VAL A CA 4
ATOM 2848 C C . VAL A 1 6 ? 13.302 7.945 -12.954 1.00 50.15 6 VAL A C 4
ATOM 2849 O O . VAL A 1 6 ? 12.499 7.601 -13.821 1.00 63.34 6 VAL A O 4
ATOM 2862 N N . GLN A 1 7 ? 14.499 8.451 -13.235 1.00 33.13 7 GLN A N 4
ATOM 2863 C CA . GLN A 1 7 ? 14.947 8.635 -14.610 1.00 72.20 7 GLN A CA 4
ATOM 2864 C C . GLN A 1 7 ? 16.382 9.148 -14.651 1.00 24.21 7 GLN A C 4
ATOM 2865 O O . GLN A 1 7 ? 16.701 10.178 -14.057 1.00 53.44 7 GLN A O 4
ATOM 2879 N N . ARG A 1 8 ? 17.245 8.422 -15.354 1.00 61.14 8 ARG A N 4
ATOM 2880 C CA . ARG A 1 8 ? 18.648 8.803 -15.471 1.00 55.01 8 ARG A CA 4
ATOM 2881 C C . ARG A 1 8 ? 19.222 8.359 -16.813 1.00 73.13 8 ARG A C 4
ATOM 2882 O O . ARG A 1 8 ? 18.856 7.308 -17.340 1.00 24.45 8 ARG A O 4
ATOM 2903 N N . VAL A 1 9 ? 20.123 9.168 -17.362 1.00 74.45 9 VAL A N 4
ATOM 2904 C CA . VAL A 1 9 ? 20.748 8.858 -18.643 1.00 11.22 9 VAL A CA 4
ATOM 2905 C C . VAL A 1 9 ? 22.262 8.749 -18.503 1.00 1.53 9 VAL A C 4
ATOM 2906 O O . VAL A 1 9 ? 22.812 8.937 -17.417 1.00 53.21 9 VAL A O 4
ATOM 2919 N N . LYS A 1 10 ? 22.933 8.445 -19.609 1.00 14.42 10 LYS A N 4
ATOM 2920 C CA . LYS A 1 10 ? 24.385 8.313 -19.612 1.00 34.12 10 LYS A CA 4
ATOM 2921 C C . LYS A 1 10 ? 24.911 8.123 -21.031 1.00 12.40 10 LYS A C 4
ATOM 2922 O O . LYS A 1 10 ? 24.160 7.770 -21.939 1.00 51.21 10 LYS A O 4
ATOM 2941 N N . ASN A 1 11 ? 26.206 8.359 -21.214 1.00 11.45 11 ASN A N 4
ATOM 2942 C CA . ASN A 1 11 ? 26.832 8.214 -22.522 1.00 63.45 11 ASN A CA 4
ATOM 2943 C C . ASN A 1 11 ? 26.167 9.126 -23.549 1.00 21.15 11 ASN A C 4
ATOM 2944 O O . ASN A 1 11 ? 25.172 8.756 -24.170 1.00 75.21 11 ASN A O 4
ATOM 2955 N N . ALA A 1 12 ? 26.725 10.320 -23.721 1.00 20.25 12 ALA A N 4
ATOM 2956 C CA . ALA A 1 12 ? 26.188 11.284 -24.673 1.00 20.13 12 ALA A CA 4
ATOM 2957 C C . ALA A 1 12 ? 27.089 12.510 -24.780 1.00 71.41 12 ALA A C 4
ATOM 2958 O O . ALA A 1 12 ? 27.094 13.367 -23.897 1.00 41.05 12 ALA A O 4
ATOM 2965 N N . ALA A 1 13 ? 27.850 12.585 -25.867 1.00 4.13 13 ALA A N 4
ATOM 2966 C CA . ALA A 1 13 ? 28.754 13.707 -26.090 1.00 24.44 13 ALA A CA 4
ATOM 2967 C C . ALA A 1 13 ? 29.342 13.667 -27.496 1.00 71.13 13 ALA A C 4
ATOM 2968 O O . ALA A 1 13 ? 30.336 12.985 -27.745 1.00 1.10 13 ALA A O 4
ATOM 2975 N N . SER A 1 14 ? 28.720 14.401 -28.413 1.00 42.52 14 SER A N 4
ATOM 2976 C CA . SER A 1 14 ? 29.179 14.446 -29.797 1.00 3.45 14 SER A CA 4
ATOM 2977 C C . SER A 1 14 ? 28.687 15.713 -30.491 1.00 64.53 14 SER A C 4
ATOM 2978 O O . SER A 1 14 ? 28.298 15.683 -31.659 1.00 3.20 14 SER A O 4
ATOM 2986 N N . LYS A 1 15 ? 28.708 16.825 -29.764 1.00 73.53 15 LYS A N 4
ATOM 2987 C CA . LYS A 1 15 ? 28.266 18.103 -30.308 1.00 55.04 15 LYS A CA 4
ATOM 2988 C C . LYS A 1 15 ? 29.294 19.196 -30.035 1.00 63.40 15 LYS A C 4
ATOM 2989 O O . LYS A 1 15 ? 29.048 20.111 -29.250 1.00 73.13 15 LYS A O 4
ATOM 3008 N N . ALA A 1 16 ? 30.447 19.094 -30.689 1.00 30.44 16 ALA A N 4
ATOM 3009 C CA . ALA A 1 16 ? 31.511 20.075 -30.518 1.00 41.03 16 ALA A CA 4
ATOM 3010 C C . ALA A 1 16 ? 32.641 19.838 -31.515 1.00 10.14 16 ALA A C 4
ATOM 3011 O O . ALA A 1 16 ? 33.640 19.194 -31.194 1.00 32.24 16 ALA A O 4
ATOM 3018 N N . TYR A 1 17 ? 32.476 20.362 -32.724 1.00 43.10 17 TYR A N 4
ATOM 3019 C CA . TYR A 1 17 ? 33.481 20.205 -33.769 1.00 24.35 17 TYR A CA 4
ATOM 3020 C C . TYR A 1 17 ? 33.183 21.118 -34.954 1.00 22.13 17 TYR A C 4
ATOM 3021 O O . TYR A 1 17 ? 32.027 21.423 -35.241 1.00 35.31 17 TYR A O 4
ATOM 3039 N N . ASN A 1 18 ? 34.237 21.551 -35.639 1.00 32.43 18 ASN A N 4
ATOM 3040 C CA . ASN A 1 18 ? 34.089 22.429 -36.793 1.00 44.14 18 ASN A CA 4
ATOM 3041 C C . ASN A 1 18 ? 33.545 23.791 -36.375 1.00 13.24 18 ASN A C 4
ATOM 3042 O O . ASN A 1 18 ? 32.721 23.890 -35.465 1.00 53.11 18 ASN A O 4
ATOM 3053 N N . LYS A 1 19 ? 34.010 24.840 -37.045 1.00 21.13 19 LYS A N 4
ATOM 3054 C CA . LYS A 1 19 ? 33.569 26.197 -36.745 1.00 4.10 19 LYS A CA 4
ATOM 3055 C C . LYS A 1 19 ? 33.804 27.121 -37.936 1.00 24.12 19 LYS A C 4
ATOM 3056 O O . LYS A 1 19 ? 32.857 27.624 -38.541 1.00 73.31 19 LYS A O 4
ATOM 3075 N N . LEU A 1 20 ? 35.072 27.340 -38.268 1.00 31.51 20 LEU A N 4
ATOM 3076 C CA . LEU A 1 20 ? 35.431 28.202 -39.388 1.00 45.02 20 LEU A CA 4
ATOM 3077 C C . LEU A 1 20 ? 36.679 27.683 -40.097 1.00 34.04 20 LEU A C 4
ATOM 3078 O O . LEU A 1 20 ? 37.801 28.049 -39.748 1.00 65.43 20 LEU A O 4
ATOM 3094 N N . LYS A 1 21 ? 36.474 26.830 -41.095 1.00 31.14 21 LYS A N 4
ATOM 3095 C CA . LYS A 1 21 ? 37.580 26.262 -41.856 1.00 5.42 21 LYS A CA 4
ATOM 3096 C C . LYS A 1 21 ? 37.225 26.156 -43.335 1.00 42.33 21 LYS A C 4
ATOM 3097 O O . LYS A 1 21 ? 36.156 26.592 -43.760 1.00 11.33 21 LYS A O 4
ATOM 3116 N N . GLY A 1 22 ? 38.129 25.572 -44.116 1.00 42.32 22 GLY A N 4
ATOM 3117 C CA . GLY A 1 22 ? 37.891 25.418 -45.540 1.00 4.35 22 GLY A CA 4
ATOM 3118 C C . GLY A 1 22 ? 39.059 25.901 -46.378 1.00 35.41 22 GLY A C 4
ATOM 3119 O O . GLY A 1 22 ? 39.310 27.103 -46.473 1.00 35.20 22 GLY A O 4
ATOM 3123 N N . LEU A 1 23 ? 39.775 24.962 -46.986 1.00 43.34 23 LEU A N 4
ATOM 3124 C CA . LEU A 1 23 ? 40.924 25.298 -47.820 1.00 64.33 23 LEU A CA 4
ATOM 3125 C C . LEU A 1 23 ? 40.886 24.526 -49.136 1.00 4.34 23 LEU A C 4
ATOM 3126 O O . LEU A 1 23 ? 40.330 23.431 -49.208 1.00 40.03 23 LEU A O 4
ATOM 3142 N N . ALA A 1 24 ? 41.484 25.105 -50.172 1.00 74.34 24 ALA A N 4
ATOM 3143 C CA . ALA A 1 24 ? 41.522 24.470 -51.484 1.00 32.21 24 ALA A CA 4
ATOM 3144 C C . ALA A 1 24 ? 42.803 23.664 -51.667 1.00 23.35 24 ALA A C 4
ATOM 3145 O O . ALA A 1 24 ? 43.192 23.345 -52.790 1.00 4.43 24 ALA A O 4
ATOM 3152 N N . MET A 1 25 ? 43.455 23.338 -50.555 1.00 61.52 25 MET A N 4
ATOM 3153 C CA . MET A 1 25 ? 44.693 22.568 -50.594 1.00 21.21 25 MET A CA 4
ATOM 3154 C C . MET A 1 25 ? 45.696 23.199 -51.554 1.00 42.30 25 MET A C 4
ATOM 3155 O O . MET A 1 25 ? 46.519 22.505 -52.150 1.00 40.11 25 MET A O 4
ATOM 3169 N N . GLN A 1 26 ? 45.621 24.518 -51.698 1.00 52.43 26 GLN A N 4
ATOM 3170 C CA . GLN A 1 26 ? 46.522 25.242 -52.587 1.00 62.12 26 GLN A CA 4
ATOM 3171 C C . GLN A 1 26 ? 46.234 26.739 -52.554 1.00 55.13 26 GLN A C 4
ATOM 3172 O O . GLN A 1 26 ? 46.984 27.513 -51.960 1.00 62.03 26 GLN A O 4
ATOM 3186 N N . SER A 1 27 ? 45.141 27.141 -53.197 1.00 23.53 27 SER A N 4
ATOM 3187 C CA . SER A 1 27 ? 44.756 28.546 -53.244 1.00 53.05 27 SER A CA 4
ATOM 3188 C C . SER A 1 27 ? 45.909 29.409 -53.747 1.00 2.01 27 SER A C 4
ATOM 3189 O O . SER A 1 27 ? 46.022 30.581 -53.389 1.00 25.13 27 SER A O 4
ATOM 3197 N N . GLN A 1 28 ? 46.762 28.820 -54.579 1.00 22.35 28 GLN A N 4
ATOM 3198 C CA . GLN A 1 28 ? 47.908 29.534 -55.130 1.00 34.01 28 GLN A CA 4
ATOM 3199 C C . GLN A 1 28 ? 47.851 29.560 -56.654 1.00 21.53 28 GLN A C 4
ATOM 3200 O O . GLN A 1 28 ? 48.139 28.560 -57.312 1.00 63.04 28 GLN A O 4
ATOM 3214 N N . TYR A 1 29 ? 47.478 30.708 -57.208 1.00 32.44 29 TYR A N 4
ATOM 3215 C CA . TYR A 1 29 ? 47.381 30.862 -58.654 1.00 53.52 29 TYR A CA 4
ATOM 3216 C C . TYR A 1 29 ? 46.311 29.939 -59.230 1.00 45.23 29 TYR A C 4
ATOM 3217 O O . TYR A 1 29 ? 46.464 29.401 -60.326 1.00 44.10 29 TYR A O 4
ATOM 3235 N N . GLY A 1 30 ? 45.227 29.761 -58.482 1.00 53.23 30 GLY A N 4
ATOM 3236 C CA . GLY A 1 30 ? 44.147 28.903 -58.934 1.00 13.51 30 GLY A CA 4
ATOM 3237 C C . GLY A 1 30 ? 42.800 29.598 -58.896 1.00 40.32 30 GLY A C 4
ATOM 3238 O O . GLY A 1 30 ? 41.788 29.031 -59.310 1.00 44.11 30 GLY A O 4
ATOM 3242 N N . CYS A 1 31 ? 42.785 30.830 -58.397 1.00 61.30 31 CYS A N 4
ATOM 3243 C CA . CYS A 1 31 ? 41.553 31.603 -58.304 1.00 73.11 31 CYS A CA 4
ATOM 3244 C C . CYS A 1 31 ? 41.244 32.296 -59.628 1.00 45.31 31 CYS A C 4
ATOM 3245 O O . CYS A 1 31 ? 42.135 32.591 -60.425 1.00 62.34 31 CYS A O 4
ATOM 3252 N N . PRO A 1 32 ? 39.952 32.564 -59.869 1.00 5.32 32 PRO A N 4
ATOM 3253 C CA . PRO A 1 32 ? 39.496 33.227 -61.094 1.00 64.23 32 PRO A CA 4
ATOM 3254 C C . PRO A 1 32 ? 39.912 34.693 -61.150 1.00 22.11 32 PRO A C 4
ATOM 3255 O O . PRO A 1 32 ? 40.333 35.189 -62.196 1.00 12.05 32 PRO A O 4
ATOM 3266 N N . ILE A 1 33 ? 39.792 35.380 -60.019 1.00 42.33 33 ILE A N 4
ATOM 3267 C CA . ILE A 1 33 ? 40.157 36.789 -59.940 1.00 45.20 33 ILE A CA 4
ATOM 3268 C C . ILE A 1 33 ? 40.926 37.087 -58.657 1.00 20.40 33 ILE A C 4
ATOM 3269 O O . ILE A 1 33 ? 40.349 37.535 -57.666 1.00 20.33 33 ILE A O 4
ATOM 3285 N N . ILE A 1 34 ? 42.231 36.836 -58.684 1.00 34.02 34 ILE A N 4
ATOM 3286 C CA . ILE A 1 34 ? 43.079 37.080 -57.524 1.00 32.23 34 ILE A CA 4
ATOM 3287 C C . ILE A 1 34 ? 43.981 38.289 -57.747 1.00 31.24 34 ILE A C 4
ATOM 3288 O O . ILE A 1 34 ? 44.753 38.332 -58.704 1.00 63.31 34 ILE A O 4
ATOM 3304 N N . SER A 1 35 ? 43.878 39.269 -56.855 1.00 5.11 35 SER A N 4
ATOM 3305 C CA . SER A 1 35 ? 44.684 40.481 -56.955 1.00 32.31 35 SER A CA 4
ATOM 3306 C C . SER A 1 35 ? 45.971 40.346 -56.147 1.00 70.40 35 SER A C 4
ATOM 3307 O O . SER A 1 35 ? 45.985 39.735 -55.079 1.00 62.55 35 SER A O 4
ATOM 3315 N N . ASN A 1 36 ? 47.051 40.921 -56.666 1.00 12.23 36 ASN A N 4
ATOM 3316 C CA . ASN A 1 36 ? 48.344 40.865 -55.994 1.00 1.31 36 ASN A CA 4
ATOM 3317 C C . ASN A 1 36 ? 48.224 41.325 -54.544 1.00 21.41 36 ASN A C 4
ATOM 3318 O O . ASN A 1 36 ? 48.977 40.880 -53.677 1.00 54.34 36 ASN A O 4
ATOM 3329 N N . MET A 1 37 ? 47.272 42.216 -54.288 1.00 44.33 37 MET A N 4
ATOM 3330 C CA . MET A 1 37 ? 47.053 42.734 -52.943 1.00 13.41 37 MET A CA 4
ATOM 3331 C C . MET A 1 37 ? 46.487 41.652 -52.029 1.00 64.20 37 MET A C 4
ATOM 3332 O O . MET A 1 37 ? 46.926 41.496 -50.889 1.00 63.21 37 MET A O 4
ATOM 3346 N N . CYS A 1 38 ? 45.511 40.906 -52.536 1.00 2.20 38 CYS A N 4
ATOM 3347 C CA . CYS A 1 38 ? 44.885 39.839 -51.766 1.00 31.44 38 CYS A CA 4
ATOM 3348 C C . CYS A 1 38 ? 45.819 38.638 -51.640 1.00 51.43 38 CYS A C 4
ATOM 3349 O O . CYS A 1 38 ? 45.983 38.079 -50.557 1.00 24.50 38 CYS A O 4
ATOM 3356 N N . GLU A 1 39 ? 46.428 38.250 -52.756 1.00 53.15 39 GLU A N 4
ATOM 3357 C CA . GLU A 1 39 ? 47.344 37.116 -52.771 1.00 5.30 39 GLU A CA 4
ATOM 3358 C C . GLU A 1 39 ? 48.534 37.367 -51.849 1.00 23.11 39 GLU A C 4
ATOM 3359 O O . GLU A 1 39 ? 48.943 36.486 -51.092 1.00 40.10 39 GLU A O 4
ATOM 3371 N N . ASP A 1 40 ? 49.086 38.573 -51.919 1.00 55.50 40 ASP A N 4
ATOM 3372 C CA . ASP A 1 40 ? 50.228 38.941 -51.091 1.00 1.41 40 ASP A CA 4
ATOM 3373 C C . ASP A 1 40 ? 49.820 39.067 -49.626 1.00 72.14 40 ASP A C 4
ATOM 3374 O O . ASP A 1 40 ? 50.529 38.606 -48.732 1.00 5.35 40 ASP A O 4
ATOM 3383 N N . HIS A 1 41 ? 48.672 39.694 -49.389 1.00 2.31 41 HIS A N 4
ATOM 3384 C CA . HIS A 1 41 ? 48.170 39.881 -48.032 1.00 75.05 41 HIS A CA 4
ATOM 3385 C C . HIS A 1 41 ? 47.885 38.537 -47.369 1.00 2.04 41 HIS A C 4
ATOM 3386 O O . HIS A 1 41 ? 48.257 38.310 -46.217 1.00 4.51 41 HIS A O 4
ATOM 3400 N N . CYS A 1 42 ? 47.223 37.649 -48.102 1.00 33.20 42 CYS A N 4
ATOM 3401 C CA . CYS A 1 42 ? 46.887 36.328 -47.585 1.00 32.30 42 CYS A CA 4
ATOM 3402 C C . CYS A 1 42 ? 48.136 35.462 -47.452 1.00 63.45 42 CYS A C 4
ATOM 3403 O O . CYS A 1 42 ? 48.247 34.650 -46.533 1.00 51.23 42 CYS A O 4
ATOM 3410 N N . ARG A 1 43 ? 49.074 35.641 -48.377 1.00 23.23 43 ARG A N 4
ATOM 3411 C CA . ARG A 1 43 ? 50.315 34.876 -48.364 1.00 63.41 43 ARG A CA 4
ATOM 3412 C C . ARG A 1 43 ? 51.186 35.271 -47.175 1.00 13.02 43 ARG A C 4
ATOM 3413 O O . ARG A 1 43 ? 51.839 34.426 -46.563 1.00 63.11 43 ARG A O 4
ATOM 3434 N N . ARG A 1 44 ? 51.189 36.561 -46.853 1.00 61.44 44 ARG A N 4
ATOM 3435 C CA . ARG A 1 44 ? 51.980 37.068 -45.739 1.00 3.10 44 ARG A CA 4
ATOM 3436 C C . ARG A 1 44 ? 51.510 36.464 -44.419 1.00 11.41 44 ARG A C 4
ATOM 3437 O O . ARG A 1 44 ? 52.314 36.183 -43.530 1.00 44.43 44 ARG A O 4
ATOM 3458 N N . LYS A 1 45 ? 50.201 36.268 -44.297 1.00 64.22 45 LYS A N 4
ATOM 3459 C CA . LYS A 1 45 ? 49.622 35.697 -43.087 1.00 23.11 45 LYS A CA 4
ATOM 3460 C C . LYS A 1 45 ? 49.508 34.180 -43.202 1.00 13.24 45 LYS A C 4
ATOM 3461 O O . LYS A 1 45 ? 49.051 33.510 -42.276 1.00 33.24 45 LYS A O 4
ATOM 3480 N N . LYS A 1 46 ? 49.927 33.644 -44.343 1.00 53.50 46 LYS A N 4
ATOM 3481 C CA . LYS A 1 46 ? 49.874 32.207 -44.579 1.00 21.54 46 LYS A CA 4
ATOM 3482 C C . LYS A 1 46 ? 48.498 31.648 -44.230 1.00 2.03 46 LYS A C 4
ATOM 3483 O O . LYS A 1 46 ? 48.379 30.521 -43.751 1.00 21.25 46 LYS A O 4
ATOM 3502 N N . MET A 1 47 ? 47.462 32.444 -44.475 1.00 22.53 47 MET A N 4
ATOM 3503 C CA . MET A 1 47 ? 46.094 32.026 -44.188 1.00 44.35 47 MET A CA 4
ATOM 3504 C C . MET A 1 47 ? 45.406 31.518 -45.451 1.00 32.30 47 MET A C 4
ATOM 3505 O O . MET A 1 47 ? 45.357 32.213 -46.465 1.00 3.32 47 MET A O 4
ATOM 3519 N N . GLU A 1 48 ? 44.875 30.301 -45.381 1.00 63.31 48 GLU A N 4
ATOM 3520 C CA . GLU A 1 48 ? 44.191 29.700 -46.520 1.00 12.10 48 GLU A CA 4
ATOM 3521 C C . GLU A 1 48 ? 42.680 29.698 -46.307 1.00 73.31 48 GLU A C 4
ATOM 3522 O O . GLU A 1 48 ? 42.200 29.552 -45.183 1.00 64.35 48 GLU A O 4
ATOM 3534 N N . GLY A 1 49 ? 41.934 29.861 -47.396 1.00 1.42 49 GLY A N 4
ATOM 3535 C CA . GLY A 1 49 ? 40.486 29.876 -47.308 1.00 33.13 49 GLY A CA 4
ATOM 3536 C C . GLY A 1 49 ? 39.822 29.406 -48.587 1.00 63.01 49 GLY A C 4
ATOM 3537 O O . GLY A 1 49 ? 39.890 28.226 -48.931 1.00 11.31 49 GLY A O 4
ATOM 3541 N N . GLN A 1 50 ? 39.178 30.331 -49.292 1.00 64.51 50 GLN A N 4
ATOM 3542 C CA . GLN A 1 50 ? 38.498 30.003 -50.539 1.00 71.14 50 GLN A CA 4
ATOM 3543 C C . GLN A 1 50 ? 38.684 31.113 -51.569 1.00 22.41 50 GLN A C 4
ATOM 3544 O O . GLN A 1 50 ? 38.871 32.277 -51.215 1.00 50.21 50 GLN A O 4
ATOM 3558 N N . CYS A 1 51 ? 38.633 30.744 -52.845 1.00 14.14 51 CYS A N 4
ATOM 3559 C CA . CYS A 1 51 ? 38.796 31.707 -53.927 1.00 4.45 51 CYS A CA 4
ATOM 3560 C C . CYS A 1 51 ? 37.444 32.244 -54.386 1.00 70.05 51 CYS A C 4
ATOM 3561 O O . CYS A 1 51 ? 36.609 31.497 -54.897 1.00 20.24 51 CYS A O 4
ATOM 3568 N N . ASP A 1 52 ? 37.236 33.543 -54.202 1.00 73.05 52 ASP A N 4
ATOM 3569 C CA . ASP A 1 52 ? 35.986 34.181 -54.599 1.00 73.35 52 ASP A CA 4
ATOM 3570 C C . ASP A 1 52 ? 36.183 35.033 -55.849 1.00 64.44 52 ASP A C 4
ATOM 3571 O O . ASP A 1 52 ? 37.194 35.723 -55.990 1.00 13.02 52 ASP A O 4
ATOM 3580 N N . LEU A 1 53 ? 35.213 34.979 -56.755 1.00 62.43 53 LEU A N 4
ATOM 3581 C CA . LEU A 1 53 ? 35.281 35.745 -57.995 1.00 35.40 53 LEU A CA 4
ATOM 3582 C C . LEU A 1 53 ? 35.537 37.221 -57.710 1.00 31.14 53 LEU A C 4
ATOM 3583 O O . LEU A 1 53 ? 36.171 37.917 -58.504 1.00 23.22 53 LEU A O 4
ATOM 3599 N N . LEU A 1 54 ? 35.042 37.693 -56.571 1.00 32.53 54 LEU A N 4
ATOM 3600 C CA . LEU A 1 54 ? 35.219 39.086 -56.179 1.00 1.45 54 LEU A CA 4
ATOM 3601 C C . LEU A 1 54 ? 36.618 39.321 -55.618 1.00 62.31 54 LEU A C 4
ATOM 3602 O O . LEU A 1 54 ? 37.168 40.417 -55.731 1.00 74.33 54 LEU A O 4
ATOM 3618 N N . ASP A 1 55 ? 37.190 38.284 -55.016 1.00 33.14 55 ASP A N 4
ATOM 3619 C CA . ASP A 1 55 ? 38.527 38.375 -54.440 1.00 54.54 55 ASP A CA 4
ATOM 3620 C C . ASP A 1 55 ? 38.879 37.101 -53.679 1.00 41.32 55 ASP A C 4
ATOM 3621 O O . ASP A 1 55 ? 38.091 36.156 -53.631 1.00 3.22 55 ASP A O 4
ATOM 3630 N N . CYS A 1 56 ? 40.068 37.082 -53.087 1.00 23.03 56 CYS A N 4
ATOM 3631 C CA . CYS A 1 56 ? 40.527 35.924 -52.329 1.00 0.11 56 CYS A CA 4
ATOM 3632 C C . CYS A 1 56 ? 39.974 35.951 -50.907 1.00 20.31 56 CYS A C 4
ATOM 3633 O O . CYS A 1 56 ? 39.840 37.014 -50.301 1.00 72.01 56 CYS A O 4
ATOM 3640 N N . VAL A 1 57 ? 39.655 34.773 -50.380 1.00 32.21 57 VAL A N 4
ATOM 3641 C CA . VAL A 1 57 ? 39.118 34.660 -49.029 1.00 52.01 57 VAL A CA 4
ATOM 3642 C C . VAL A 1 57 ? 40.084 33.916 -48.114 1.00 73.30 57 VAL A C 4
ATOM 3643 O O . VAL A 1 57 ? 40.415 32.755 -48.356 1.00 23.33 57 VAL A O 4
ATOM 3656 N N . CYS A 1 58 ? 40.532 34.591 -47.061 1.00 42.34 58 CYS A N 4
ATOM 3657 C CA . CYS A 1 58 ? 41.461 33.995 -46.108 1.00 54.24 58 CYS A CA 4
ATOM 3658 C C . CYS A 1 58 ? 40.708 33.296 -44.980 1.00 13.40 58 CYS A C 4
ATOM 3659 O O . CYS A 1 58 ? 39.733 33.828 -44.448 1.00 21.41 58 CYS A O 4
ATOM 3666 N N . SER A 1 59 ? 41.167 32.102 -44.620 1.00 43.22 59 SER A N 4
ATOM 3667 C CA . SER A 1 59 ? 40.536 31.328 -43.558 1.00 12.54 59 SER A CA 4
ATOM 3668 C C . SER A 1 59 ? 41.585 30.647 -42.685 1.00 2.25 59 SER A C 4
ATOM 3669 O O . SER A 1 59 ? 41.254 29.857 -41.802 1.00 64.44 59 SER A O 4
ATOM 3677 N N . ALA A 1 1 ? 12.865 -7.432 -6.752 1.00 31.22 1 ALA A N 5
ATOM 3678 C CA . ALA A 1 1 ? 12.431 -6.041 -6.715 1.00 23.03 1 ALA A CA 5
ATOM 3679 C C . ALA A 1 1 ? 11.427 -5.749 -7.824 1.00 70.24 1 ALA A C 5
ATOM 3680 O O . ALA A 1 1 ? 10.246 -5.518 -7.563 1.00 4.13 1 ALA A O 5
ATOM 3687 N N . LYS A 1 2 ? 11.903 -5.761 -9.065 1.00 0.31 2 LYS A N 5
ATOM 3688 C CA . LYS A 1 2 ? 11.047 -5.498 -10.216 1.00 3.12 2 LYS A CA 5
ATOM 3689 C C . LYS A 1 2 ? 10.376 -4.134 -10.094 1.00 50.44 2 LYS A C 5
ATOM 3690 O O . LYS A 1 2 ? 9.247 -3.943 -10.546 1.00 73.15 2 LYS A O 5
ATOM 3709 N N . LYS A 1 3 ? 11.078 -3.186 -9.482 1.00 63.14 3 LYS A N 5
ATOM 3710 C CA . LYS A 1 3 ? 10.552 -1.838 -9.304 1.00 3.03 3 LYS A CA 5
ATOM 3711 C C . LYS A 1 3 ? 11.667 -0.802 -9.400 1.00 4.34 3 LYS A C 5
ATOM 3712 O O . LYS A 1 3 ? 12.063 -0.187 -8.409 1.00 0.11 3 LYS A O 5
ATOM 3731 N N . PRO A 1 4 ? 12.187 -0.601 -10.620 1.00 14.21 4 PRO A N 5
ATOM 3732 C CA . PRO A 1 4 ? 13.262 0.363 -10.874 1.00 32.40 4 PRO A CA 5
ATOM 3733 C C . PRO A 1 4 ? 12.793 1.806 -10.729 1.00 11.34 4 PRO A C 5
ATOM 3734 O O . PRO A 1 4 ? 11.676 2.065 -10.280 1.00 73.52 4 PRO A O 5
ATOM 3745 N N . PHE A 1 5 ? 13.653 2.744 -11.111 1.00 2.33 5 PHE A N 5
ATOM 3746 C CA . PHE A 1 5 ? 13.327 4.163 -11.022 1.00 72.22 5 PHE A CA 5
ATOM 3747 C C . PHE A 1 5 ? 13.949 4.937 -12.181 1.00 14.24 5 PHE A C 5
ATOM 3748 O O . PHE A 1 5 ? 15.138 4.800 -12.466 1.00 42.14 5 PHE A O 5
ATOM 3765 N N . VAL A 1 6 ? 13.135 5.751 -12.845 1.00 55.41 6 VAL A N 5
ATOM 3766 C CA . VAL A 1 6 ? 13.603 6.549 -13.972 1.00 63.42 6 VAL A CA 5
ATOM 3767 C C . VAL A 1 6 ? 13.132 7.994 -13.857 1.00 24.04 6 VAL A C 5
ATOM 3768 O O . VAL A 1 6 ? 11.945 8.283 -13.998 1.00 75.41 6 VAL A O 5
ATOM 3781 N N . GLN A 1 7 ? 14.072 8.898 -13.599 1.00 62.10 7 GLN A N 5
ATOM 3782 C CA . GLN A 1 7 ? 13.753 10.314 -13.464 1.00 54.23 7 GLN A CA 5
ATOM 3783 C C . GLN A 1 7 ? 15.022 11.147 -13.315 1.00 33.34 7 GLN A C 5
ATOM 3784 O O . GLN A 1 7 ? 15.385 11.549 -12.209 1.00 51.02 7 GLN A O 5
ATOM 3798 N N . ARG A 1 8 ? 15.692 11.401 -14.434 1.00 0.04 8 ARG A N 5
ATOM 3799 C CA . ARG A 1 8 ? 16.922 12.184 -14.426 1.00 54.43 8 ARG A CA 5
ATOM 3800 C C . ARG A 1 8 ? 17.251 12.692 -15.827 1.00 62.21 8 ARG A C 5
ATOM 3801 O O . ARG A 1 8 ? 16.898 12.064 -16.825 1.00 63.24 8 ARG A O 5
ATOM 3822 N N . VAL A 1 9 ? 17.930 13.833 -15.893 1.00 54.11 9 VAL A N 5
ATOM 3823 C CA . VAL A 1 9 ? 18.307 14.425 -17.171 1.00 4.01 9 VAL A CA 5
ATOM 3824 C C . VAL A 1 9 ? 19.163 15.671 -16.968 1.00 31.50 9 VAL A C 5
ATOM 3825 O O . VAL A 1 9 ? 18.858 16.517 -16.127 1.00 62.31 9 VAL A O 5
ATOM 3838 N N . LYS A 1 10 ? 20.236 15.777 -17.744 1.00 52.54 10 LYS A N 5
ATOM 3839 C CA . LYS A 1 10 ? 21.136 16.920 -17.653 1.00 4.54 10 LYS A CA 5
ATOM 3840 C C . LYS A 1 10 ? 21.749 17.241 -19.012 1.00 55.44 10 LYS A C 5
ATOM 3841 O O . LYS A 1 10 ? 22.551 16.472 -19.539 1.00 5.40 10 LYS A O 5
ATOM 3860 N N . ASN A 1 11 ? 21.364 18.383 -19.575 1.00 24.23 11 ASN A N 5
ATOM 3861 C CA . ASN A 1 11 ? 21.877 18.806 -20.873 1.00 73.41 11 ASN A CA 5
ATOM 3862 C C . ASN A 1 11 ? 21.299 20.160 -21.271 1.00 54.31 11 ASN A C 5
ATOM 3863 O O . ASN A 1 11 ? 20.095 20.292 -21.491 1.00 41.44 11 ASN A O 5
ATOM 3874 N N . ALA A 1 12 ? 22.165 21.164 -21.362 1.00 22.24 12 ALA A N 5
ATOM 3875 C CA . ALA A 1 12 ? 21.742 22.507 -21.736 1.00 12.45 12 ALA A CA 5
ATOM 3876 C C . ALA A 1 12 ? 22.923 23.340 -22.222 1.00 61.24 12 ALA A C 5
ATOM 3877 O O . ALA A 1 12 ? 24.021 23.257 -21.673 1.00 62.42 12 ALA A O 5
ATOM 3884 N N . ALA A 1 13 ? 22.690 24.141 -23.256 1.00 40.35 13 ALA A N 5
ATOM 3885 C CA . ALA A 1 13 ? 23.735 24.990 -23.816 1.00 71.42 13 ALA A CA 5
ATOM 3886 C C . ALA A 1 13 ? 24.920 24.158 -24.295 1.00 31.33 13 ALA A C 5
ATOM 3887 O O . ALA A 1 13 ? 25.813 23.826 -23.515 1.00 33.41 13 ALA A O 5
ATOM 3894 N N . SER A 1 14 ? 24.921 23.823 -25.581 1.00 43.41 14 SER A N 5
ATOM 3895 C CA . SER A 1 14 ? 25.995 23.026 -26.162 1.00 72.25 14 SER A CA 5
ATOM 3896 C C . SER A 1 14 ? 26.168 23.346 -27.644 1.00 71.42 14 SER A C 5
ATOM 3897 O O . SER A 1 14 ? 26.203 22.447 -28.486 1.00 15.43 14 SER A O 5
ATOM 3905 N N . LYS A 1 15 ? 26.276 24.632 -27.956 1.00 41.55 15 LYS A N 5
ATOM 3906 C CA . LYS A 1 15 ? 26.447 25.074 -29.336 1.00 31.14 15 LYS A CA 5
ATOM 3907 C C . LYS A 1 15 ? 26.848 26.545 -29.390 1.00 73.45 15 LYS A C 5
ATOM 3908 O O . LYS A 1 15 ? 25.999 27.432 -29.310 1.00 41.25 15 LYS A O 5
ATOM 3927 N N . ALA A 1 16 ? 28.146 26.795 -29.529 1.00 34.23 16 ALA A N 5
ATOM 3928 C CA . ALA A 1 16 ? 28.658 28.158 -29.598 1.00 32.31 16 ALA A CA 5
ATOM 3929 C C . ALA A 1 16 ? 30.114 28.175 -30.050 1.00 71.33 16 ALA A C 5
ATOM 3930 O O . ALA A 1 16 ? 30.921 28.957 -29.548 1.00 40.21 16 ALA A O 5
ATOM 3937 N N . TYR A 1 17 ? 30.443 27.307 -31.001 1.00 23.15 17 TYR A N 5
ATOM 3938 C CA . TYR A 1 17 ? 31.804 27.220 -31.518 1.00 54.22 17 TYR A CA 5
ATOM 3939 C C . TYR A 1 17 ? 31.940 27.998 -32.823 1.00 45.53 17 TYR A C 5
ATOM 3940 O O . TYR A 1 17 ? 32.705 27.617 -33.709 1.00 14.42 17 TYR A O 5
ATOM 3958 N N . ASN A 1 18 ? 31.194 29.092 -32.933 1.00 54.33 18 ASN A N 5
ATOM 3959 C CA . ASN A 1 18 ? 31.231 29.926 -34.130 1.00 35.25 18 ASN A CA 5
ATOM 3960 C C . ASN A 1 18 ? 31.405 31.396 -33.763 1.00 4.43 18 ASN A C 5
ATOM 3961 O O . ASN A 1 18 ? 30.446 32.168 -33.769 1.00 30.11 18 ASN A O 5
ATOM 3972 N N . LYS A 1 19 ? 32.637 31.778 -33.444 1.00 4.43 19 LYS A N 5
ATOM 3973 C CA . LYS A 1 19 ? 32.941 33.156 -33.076 1.00 14.33 19 LYS A CA 5
ATOM 3974 C C . LYS A 1 19 ? 33.076 34.034 -34.316 1.00 71.52 19 LYS A C 5
ATOM 3975 O O . LYS A 1 19 ? 32.492 35.116 -34.390 1.00 65.24 19 LYS A O 5
ATOM 3994 N N . LEU A 1 20 ? 33.847 33.560 -35.289 1.00 1.03 20 LEU A N 5
ATOM 3995 C CA . LEU A 1 20 ? 34.058 34.301 -36.528 1.00 34.14 20 LEU A CA 5
ATOM 3996 C C . LEU A 1 20 ? 34.612 33.391 -37.619 1.00 24.22 20 LEU A C 5
ATOM 3997 O O . LEU A 1 20 ? 35.621 32.712 -37.423 1.00 74.31 20 LEU A O 5
ATOM 4013 N N . LYS A 1 21 ? 33.949 33.383 -38.770 1.00 14.32 21 LYS A N 5
ATOM 4014 C CA . LYS A 1 21 ? 34.376 32.560 -39.895 1.00 21.03 21 LYS A CA 5
ATOM 4015 C C . LYS A 1 21 ? 35.360 33.317 -40.780 1.00 41.54 21 LYS A C 5
ATOM 4016 O O . LYS A 1 21 ? 36.180 32.714 -41.471 1.00 40.11 21 LYS A O 5
ATOM 4035 N N . GLY A 1 22 ? 35.274 34.644 -40.754 1.00 14.12 22 GLY A N 5
ATOM 4036 C CA . GLY A 1 22 ? 36.163 35.462 -41.558 1.00 22.25 22 GLY A CA 5
ATOM 4037 C C . GLY A 1 22 ? 35.734 35.530 -43.010 1.00 25.41 22 GLY A C 5
ATOM 4038 O O . GLY A 1 22 ? 35.211 36.548 -43.464 1.00 34.05 22 GLY A O 5
ATOM 4042 N N . LEU A 1 23 ? 35.958 34.444 -43.742 1.00 40.13 23 LEU A N 5
ATOM 4043 C CA . LEU A 1 23 ? 35.593 34.385 -45.153 1.00 74.43 23 LEU A CA 5
ATOM 4044 C C . LEU A 1 23 ? 34.562 33.288 -45.403 1.00 41.12 23 LEU A C 5
ATOM 4045 O O . LEU A 1 23 ? 34.012 32.714 -44.464 1.00 22.21 23 LEU A O 5
ATOM 4061 N N . ALA A 1 24 ? 34.307 33.002 -46.676 1.00 22.44 24 ALA A N 5
ATOM 4062 C CA . ALA A 1 24 ? 33.346 31.971 -47.049 1.00 4.00 24 ALA A CA 5
ATOM 4063 C C . ALA A 1 24 ? 34.041 30.636 -47.294 1.00 70.23 24 ALA A C 5
ATOM 4064 O O . ALA A 1 24 ? 33.512 29.769 -47.989 1.00 72.12 24 ALA A O 5
ATOM 4071 N N . MET A 1 25 ? 35.229 30.478 -46.720 1.00 60.20 25 MET A N 5
ATOM 4072 C CA . MET A 1 25 ? 35.995 29.247 -46.877 1.00 5.13 25 MET A CA 5
ATOM 4073 C C . MET A 1 25 ? 36.299 28.979 -48.347 1.00 45.53 25 MET A C 5
ATOM 4074 O O . MET A 1 25 ? 36.581 27.846 -48.735 1.00 44.11 25 MET A O 5
ATOM 4088 N N . GLN A 1 26 ? 36.240 30.029 -49.160 1.00 13.50 26 GLN A N 5
ATOM 4089 C CA . GLN A 1 26 ? 36.508 29.906 -50.588 1.00 31.11 26 GLN A CA 5
ATOM 4090 C C . GLN A 1 26 ? 37.942 30.314 -50.910 1.00 32.22 26 GLN A C 5
ATOM 4091 O O . GLN A 1 26 ? 38.515 29.872 -51.906 1.00 33.45 26 GLN A O 5
ATOM 4105 N N . SER A 1 27 ? 38.516 31.160 -50.061 1.00 11.03 27 SER A N 5
ATOM 4106 C CA . SER A 1 27 ? 39.882 31.631 -50.257 1.00 51.01 27 SER A CA 5
ATOM 4107 C C . SER A 1 27 ? 40.860 30.833 -49.401 1.00 23.41 27 SER A C 5
ATOM 4108 O O . SER A 1 27 ? 41.908 31.340 -49.001 1.00 72.12 27 SER A O 5
ATOM 4116 N N . GLN A 1 28 ? 40.509 29.581 -49.124 1.00 24.00 28 GLN A N 5
ATOM 4117 C CA . GLN A 1 28 ? 41.356 28.712 -48.315 1.00 13.23 28 GLN A CA 5
ATOM 4118 C C . GLN A 1 28 ? 41.763 27.468 -49.096 1.00 62.52 28 GLN A C 5
ATOM 4119 O O . GLN A 1 28 ? 41.127 26.419 -48.989 1.00 31.13 28 GLN A O 5
ATOM 4133 N N . TYR A 1 29 ? 42.827 27.591 -49.882 1.00 73.34 29 TYR A N 5
ATOM 4134 C CA . TYR A 1 29 ? 43.317 26.476 -50.684 1.00 45.35 29 TYR A CA 5
ATOM 4135 C C . TYR A 1 29 ? 42.204 25.898 -51.552 1.00 61.15 29 TYR A C 5
ATOM 4136 O O . TYR A 1 29 ? 42.069 24.682 -51.680 1.00 34.24 29 TYR A O 5
ATOM 4154 N N . GLY A 1 30 ? 41.409 26.781 -52.149 1.00 75.42 30 GLY A N 5
ATOM 4155 C CA . GLY A 1 30 ? 40.317 26.340 -52.998 1.00 42.44 30 GLY A CA 5
ATOM 4156 C C . GLY A 1 30 ? 40.513 26.739 -54.448 1.00 22.13 30 GLY A C 5
ATOM 4157 O O . GLY A 1 30 ? 39.549 27.040 -55.152 1.00 64.05 30 GLY A O 5
ATOM 4161 N N . CYS A 1 31 ? 41.765 26.743 -54.895 1.00 34.15 31 CYS A N 5
ATOM 4162 C CA . CYS A 1 31 ? 42.085 27.110 -56.269 1.00 24.44 31 CYS A CA 5
ATOM 4163 C C . CYS A 1 31 ? 42.644 25.914 -57.034 1.00 64.13 31 CYS A C 5
ATOM 4164 O O . CYS A 1 31 ? 43.188 24.973 -56.455 1.00 42.31 31 CYS A O 5
ATOM 4171 N N . PRO A 1 32 ? 42.509 25.950 -58.368 1.00 74.42 32 PRO A N 5
ATOM 4172 C CA . PRO A 1 32 ? 42.994 24.878 -59.242 1.00 63.33 32 PRO A CA 5
ATOM 4173 C C . PRO A 1 32 ? 44.517 24.823 -59.301 1.00 30.53 32 PRO A C 5
ATOM 4174 O O . PRO A 1 32 ? 45.116 23.761 -59.126 1.00 71.23 32 PRO A O 5
ATOM 4185 N N . ILE A 1 33 ? 45.137 25.972 -59.546 1.00 61.45 33 ILE A N 5
ATOM 4186 C CA . ILE A 1 33 ? 46.590 26.053 -59.626 1.00 2.20 33 ILE A CA 5
ATOM 4187 C C . ILE A 1 33 ? 47.088 27.430 -59.198 1.00 72.24 33 ILE A C 5
ATOM 4188 O O . ILE A 1 33 ? 47.210 28.339 -60.019 1.00 54.44 33 ILE A O 5
ATOM 4204 N N . ILE A 1 34 ? 47.375 27.575 -57.909 1.00 63.43 34 ILE A N 5
ATOM 4205 C CA . ILE A 1 34 ? 47.863 28.839 -57.373 1.00 52.53 34 ILE A CA 5
ATOM 4206 C C . ILE A 1 34 ? 49.274 28.692 -56.814 1.00 52.32 34 ILE A C 5
ATOM 4207 O O . ILE A 1 34 ? 49.845 27.602 -56.821 1.00 73.31 34 ILE A O 5
ATOM 4223 N N . SER A 1 35 ? 49.830 29.797 -56.329 1.00 4.42 35 SER A N 5
ATOM 4224 C CA . SER A 1 35 ? 51.176 29.792 -55.767 1.00 0.31 35 SER A CA 5
ATOM 4225 C C . SER A 1 35 ? 51.132 29.958 -54.251 1.00 4.21 35 SER A C 5
ATOM 4226 O O . SER A 1 35 ? 50.384 30.783 -53.727 1.00 65.33 35 SER A O 5
ATOM 4234 N N . ASN A 1 36 ? 51.940 29.168 -53.552 1.00 25.30 36 ASN A N 5
ATOM 4235 C CA . ASN A 1 36 ? 51.995 29.226 -52.096 1.00 34.43 36 ASN A CA 5
ATOM 4236 C C . ASN A 1 36 ? 52.217 30.657 -51.616 1.00 64.31 36 ASN A C 5
ATOM 4237 O O . ASN A 1 36 ? 51.778 31.034 -50.530 1.00 73.43 36 ASN A O 5
ATOM 4248 N N . MET A 1 37 ? 52.903 31.449 -52.434 1.00 12.11 37 MET A N 5
ATOM 4249 C CA . MET A 1 37 ? 53.182 32.839 -52.094 1.00 3.41 37 MET A CA 5
ATOM 4250 C C . MET A 1 37 ? 51.900 33.666 -52.088 1.00 22.11 37 MET A C 5
ATOM 4251 O O . MET A 1 37 ? 51.682 34.485 -51.194 1.00 75.54 37 MET A O 5
ATOM 4265 N N . CYS A 1 38 ? 51.056 33.447 -53.090 1.00 73.11 38 CYS A N 5
ATOM 4266 C CA . CYS A 1 38 ? 49.796 34.172 -53.201 1.00 74.31 38 CYS A CA 5
ATOM 4267 C C . CYS A 1 38 ? 48.811 33.719 -52.126 1.00 44.32 38 CYS A C 5
ATOM 4268 O O . CYS A 1 38 ? 48.198 34.542 -51.447 1.00 22.00 38 CYS A O 5
ATOM 4275 N N . GLU A 1 39 ? 48.667 32.406 -51.979 1.00 11.12 39 GLU A N 5
ATOM 4276 C CA . GLU A 1 39 ? 47.757 31.845 -50.987 1.00 60.10 39 GLU A CA 5
ATOM 4277 C C . GLU A 1 39 ? 48.144 32.291 -49.580 1.00 32.01 39 GLU A C 5
ATOM 4278 O O . GLU A 1 39 ? 47.289 32.682 -48.784 1.00 44.24 39 GLU A O 5
ATOM 4290 N N . ASP A 1 40 ? 49.436 32.228 -49.280 1.00 44.43 40 ASP A N 5
ATOM 4291 C CA . ASP A 1 40 ? 49.938 32.626 -47.970 1.00 33.02 40 ASP A CA 5
ATOM 4292 C C . ASP A 1 40 ? 49.790 34.130 -47.765 1.00 43.52 40 ASP A C 5
ATOM 4293 O O . ASP A 1 40 ? 49.388 34.585 -46.694 1.00 5.43 40 ASP A O 5
ATOM 4302 N N . HIS A 1 41 ? 50.119 34.898 -48.799 1.00 42.32 41 HIS A N 5
ATOM 4303 C CA . HIS A 1 41 ? 50.024 36.352 -48.733 1.00 12.34 41 HIS A CA 5
ATOM 4304 C C . HIS A 1 41 ? 48.575 36.794 -48.546 1.00 63.22 41 HIS A C 5
ATOM 4305 O O . HIS A 1 41 ? 48.283 37.672 -47.734 1.00 54.02 41 HIS A O 5
ATOM 4319 N N . CYS A 1 42 ? 47.673 36.180 -49.304 1.00 34.23 42 CYS A N 5
ATOM 4320 C CA . CYS A 1 42 ? 46.255 36.510 -49.224 1.00 32.44 42 CYS A CA 5
ATOM 4321 C C . CYS A 1 42 ? 45.661 36.039 -47.899 1.00 73.53 42 CYS A C 5
ATOM 4322 O O . CYS A 1 42 ? 44.777 36.686 -47.338 1.00 52.43 42 CYS A O 5
ATOM 4329 N N . ARG A 1 43 ? 46.153 34.907 -47.406 1.00 12.04 43 ARG A N 5
ATOM 4330 C CA . ARG A 1 43 ? 45.671 34.348 -46.148 1.00 55.52 43 ARG A CA 5
ATOM 4331 C C . ARG A 1 43 ? 46.134 35.193 -44.965 1.00 12.21 43 ARG A C 5
ATOM 4332 O O . ARG A 1 43 ? 45.424 35.324 -43.967 1.00 64.42 43 ARG A O 5
ATOM 4353 N N . ARG A 1 44 ? 47.328 35.764 -45.084 1.00 1.04 44 ARG A N 5
ATOM 4354 C CA . ARG A 1 44 ? 47.887 36.594 -44.023 1.00 53.44 44 ARG A CA 5
ATOM 4355 C C . ARG A 1 44 ? 47.029 37.836 -43.796 1.00 70.22 44 ARG A C 5
ATOM 4356 O O . ARG A 1 44 ? 47.035 38.418 -42.711 1.00 41.25 44 ARG A O 5
ATOM 4377 N N . LYS A 1 45 ? 46.292 38.236 -44.827 1.00 1.22 45 LYS A N 5
ATOM 4378 C CA . LYS A 1 45 ? 45.428 39.408 -44.741 1.00 61.41 45 LYS A CA 5
ATOM 4379 C C . LYS A 1 45 ? 43.967 38.996 -44.592 1.00 11.10 45 LYS A C 5
ATOM 4380 O O . LYS A 1 45 ? 43.076 39.843 -44.525 1.00 2.54 45 LYS A O 5
ATOM 4399 N N . LYS A 1 46 ? 43.727 37.690 -44.539 1.00 41.35 46 LYS A N 5
ATOM 4400 C CA . LYS A 1 46 ? 42.374 37.166 -44.395 1.00 64.43 46 LYS A CA 5
ATOM 4401 C C . LYS A 1 46 ? 41.438 37.784 -45.428 1.00 71.14 46 LYS A C 5
ATOM 4402 O O . LYS A 1 46 ? 40.262 38.020 -45.151 1.00 63.24 46 LYS A O 5
ATOM 4421 N N . MET A 1 47 ? 41.967 38.043 -46.620 1.00 33.31 47 MET A N 5
ATOM 4422 C CA . MET A 1 47 ? 41.176 38.631 -47.695 1.00 2.11 47 MET A CA 5
ATOM 4423 C C . MET A 1 47 ? 40.677 37.555 -48.654 1.00 50.31 47 MET A C 5
ATOM 4424 O O . MET A 1 47 ? 41.462 36.766 -49.178 1.00 22.23 47 MET A O 5
ATOM 4438 N N . GLU A 1 48 ? 39.367 37.531 -48.879 1.00 71.30 48 GLU A N 5
ATOM 4439 C CA . GLU A 1 48 ? 38.765 36.550 -49.775 1.00 14.33 48 GLU A CA 5
ATOM 4440 C C . GLU A 1 48 ? 38.371 37.194 -51.101 1.00 43.50 48 GLU A C 5
ATOM 4441 O O . GLU A 1 48 ? 37.938 38.345 -51.140 1.00 42.34 48 GLU A O 5
ATOM 4453 N N . GLY A 1 49 ? 38.526 36.442 -52.187 1.00 3.44 49 GLY A N 5
ATOM 4454 C CA . GLY A 1 49 ? 38.184 36.956 -53.500 1.00 11.10 49 GLY A CA 5
ATOM 4455 C C . GLY A 1 49 ? 37.802 35.857 -54.471 1.00 64.32 49 GLY A C 5
ATOM 4456 O O . GLY A 1 49 ? 36.761 35.219 -54.318 1.00 1.01 49 GLY A O 5
ATOM 4460 N N . GLN A 1 50 ? 38.646 35.636 -55.474 1.00 25.32 50 GLN A N 5
ATOM 4461 C CA . GLN A 1 50 ? 38.390 34.607 -56.475 1.00 1.10 50 GLN A CA 5
ATOM 4462 C C . GLN A 1 50 ? 39.678 33.885 -56.856 1.00 4.20 50 GLN A C 5
ATOM 4463 O O . GLN A 1 50 ? 40.739 34.501 -56.963 1.00 43.12 50 GLN A O 5
ATOM 4477 N N . CYS A 1 51 ? 39.579 32.576 -57.059 1.00 61.21 51 CYS A N 5
ATOM 4478 C CA . CYS A 1 51 ? 40.736 31.769 -57.427 1.00 71.34 51 CYS A CA 5
ATOM 4479 C C . CYS A 1 51 ? 40.915 31.734 -58.943 1.00 34.45 51 CYS A C 5
ATOM 4480 O O . CYS A 1 51 ? 40.084 31.180 -59.663 1.00 41.23 51 CYS A O 5
ATOM 4487 N N . ASP A 1 52 ? 42.004 32.328 -59.418 1.00 35.21 52 ASP A N 5
ATOM 4488 C CA . ASP A 1 52 ? 42.293 32.364 -60.847 1.00 32.22 52 ASP A CA 5
ATOM 4489 C C . ASP A 1 52 ? 43.388 31.364 -61.205 1.00 31.01 52 ASP A C 5
ATOM 4490 O O . ASP A 1 52 ? 44.355 31.193 -60.461 1.00 40.44 52 ASP A O 5
ATOM 4499 N N . LEU A 1 53 ? 43.229 30.705 -62.347 1.00 62.41 53 LEU A N 5
ATOM 4500 C CA . LEU A 1 53 ? 44.204 29.720 -62.804 1.00 40.10 53 LEU A CA 5
ATOM 4501 C C . LEU A 1 53 ? 45.609 30.314 -62.826 1.00 13.31 53 LEU A C 5
ATOM 4502 O O . LEU A 1 53 ? 46.595 29.611 -62.602 1.00 42.51 53 LEU A O 5
ATOM 4518 N N . LEU A 1 54 ? 45.692 31.612 -63.095 1.00 1.52 54 LEU A N 5
ATOM 4519 C CA . LEU A 1 54 ? 46.976 32.303 -63.144 1.00 23.25 54 LEU A CA 5
ATOM 4520 C C . LEU A 1 54 ? 47.491 32.596 -61.738 1.00 14.02 54 LEU A C 5
ATOM 4521 O O . LEU A 1 54 ? 48.699 32.660 -61.509 1.00 35.13 54 LEU A O 5
ATOM 4537 N N . ASP A 1 55 ? 46.566 32.771 -60.800 1.00 2.30 55 ASP A N 5
ATOM 4538 C CA . ASP A 1 55 ? 46.926 33.054 -59.415 1.00 52.33 55 ASP A CA 5
ATOM 4539 C C . ASP A 1 55 ? 45.682 33.337 -58.578 1.00 5.01 55 ASP A C 5
ATOM 4540 O O . ASP A 1 55 ? 44.566 33.368 -59.096 1.00 32.21 55 ASP A O 5
ATOM 4549 N N . CYS A 1 56 ? 45.883 33.542 -57.280 1.00 63.04 56 CYS A N 5
ATOM 4550 C CA . CYS A 1 56 ? 44.779 33.821 -56.370 1.00 24.51 56 CYS A CA 5
ATOM 4551 C C . CYS A 1 56 ? 44.439 35.308 -56.367 1.00 2.14 56 CYS A C 5
ATOM 4552 O O . CYS A 1 56 ? 45.323 36.158 -56.477 1.00 15.40 56 CYS A O 5
ATOM 4559 N N . VAL A 1 57 ? 43.152 35.615 -56.239 1.00 21.11 57 VAL A N 5
ATOM 4560 C CA . VAL A 1 57 ? 42.694 36.999 -56.220 1.00 3.04 57 VAL A CA 5
ATOM 4561 C C . VAL A 1 57 ? 42.039 37.343 -54.887 1.00 32.43 57 VAL A C 5
ATOM 4562 O O . VAL A 1 57 ? 41.104 36.670 -54.450 1.00 51.34 57 VAL A O 5
ATOM 4575 N N . CYS A 1 58 ? 42.535 38.394 -54.243 1.00 51.24 58 CYS A N 5
ATOM 4576 C CA . CYS A 1 58 ? 41.998 38.829 -52.959 1.00 63.34 58 CYS A CA 5
ATOM 4577 C C . CYS A 1 58 ? 40.965 39.935 -53.148 1.00 52.43 58 CYS A C 5
ATOM 4578 O O . CYS A 1 58 ? 41.166 40.858 -53.938 1.00 15.33 58 CYS A O 5
ATOM 4585 N N . SER A 1 59 ? 39.859 39.836 -52.418 1.00 31.34 59 SER A N 5
ATOM 4586 C CA . SER A 1 59 ? 38.792 40.826 -52.507 1.00 20.33 59 SER A CA 5
ATOM 4587 C C . SER A 1 59 ? 38.217 41.130 -51.127 1.00 12.12 59 SER A C 5
ATOM 4588 O O . SER A 1 59 ? 37.286 41.922 -50.993 1.00 15.23 59 SER A O 5
ATOM 4596 N N . ALA A 1 1 ? 1.770 -6.914 -7.286 1.00 22.51 1 ALA A N 6
ATOM 4597 C CA . ALA A 1 1 ? 3.009 -6.336 -7.791 1.00 24.25 1 ALA A CA 6
ATOM 4598 C C . ALA A 1 1 ? 2.877 -4.828 -7.974 1.00 32.22 1 ALA A C 6
ATOM 4599 O O . ALA A 1 1 ? 2.353 -4.359 -8.984 1.00 43.44 1 ALA A O 6
ATOM 4606 N N . LYS A 1 2 ? 3.354 -4.073 -6.990 1.00 34.10 2 LYS A N 6
ATOM 4607 C CA . LYS A 1 2 ? 3.289 -2.617 -7.042 1.00 63.41 2 LYS A CA 6
ATOM 4608 C C . LYS A 1 2 ? 4.582 -1.997 -6.522 1.00 41.34 2 LYS A C 6
ATOM 4609 O O . LYS A 1 2 ? 4.557 -1.097 -5.682 1.00 23.52 2 LYS A O 6
ATOM 4628 N N . LYS A 1 3 ? 5.711 -2.481 -7.029 1.00 31.23 3 LYS A N 6
ATOM 4629 C CA . LYS A 1 3 ? 7.014 -1.973 -6.618 1.00 44.33 3 LYS A CA 6
ATOM 4630 C C . LYS A 1 3 ? 7.874 -1.637 -7.833 1.00 3.24 3 LYS A C 6
ATOM 4631 O O . LYS A 1 3 ? 8.831 -2.339 -8.159 1.00 70.43 3 LYS A O 6
ATOM 4650 N N . PRO A 1 4 ? 7.529 -0.536 -8.517 1.00 74.54 4 PRO A N 6
ATOM 4651 C CA . PRO A 1 4 ? 8.258 -0.082 -9.705 1.00 12.40 4 PRO A CA 6
ATOM 4652 C C . PRO A 1 4 ? 9.647 0.447 -9.365 1.00 10.40 4 PRO A C 6
ATOM 4653 O O . PRO A 1 4 ? 10.111 0.318 -8.232 1.00 64.21 4 PRO A O 6
ATOM 4664 N N . PHE A 1 5 ? 10.306 1.044 -10.353 1.00 12.44 5 PHE A N 6
ATOM 4665 C CA . PHE A 1 5 ? 11.643 1.593 -10.158 1.00 31.02 5 PHE A CA 6
ATOM 4666 C C . PHE A 1 5 ? 11.857 2.826 -11.030 1.00 41.50 5 PHE A C 6
ATOM 4667 O O . PHE A 1 5 ? 12.874 2.948 -11.714 1.00 13.54 5 PHE A O 6
ATOM 4684 N N . VAL A 1 6 ? 10.891 3.739 -11.001 1.00 41.24 6 VAL A N 6
ATOM 4685 C CA . VAL A 1 6 ? 10.973 4.964 -11.788 1.00 71.13 6 VAL A CA 6
ATOM 4686 C C . VAL A 1 6 ? 12.206 5.778 -11.412 1.00 32.23 6 VAL A C 6
ATOM 4687 O O . VAL A 1 6 ? 12.489 5.982 -10.232 1.00 2.32 6 VAL A O 6
ATOM 4700 N N . GLN A 1 7 ? 12.935 6.240 -12.423 1.00 34.34 7 GLN A N 6
ATOM 4701 C CA . GLN A 1 7 ? 14.138 7.032 -12.197 1.00 31.41 7 GLN A CA 6
ATOM 4702 C C . GLN A 1 7 ? 14.692 7.567 -13.513 1.00 62.11 7 GLN A C 6
ATOM 4703 O O . GLN A 1 7 ? 14.998 6.800 -14.426 1.00 41.25 7 GLN A O 6
ATOM 4717 N N . ARG A 1 8 ? 14.818 8.887 -13.603 1.00 65.21 8 ARG A N 6
ATOM 4718 C CA . ARG A 1 8 ? 15.334 9.524 -14.808 1.00 44.54 8 ARG A CA 6
ATOM 4719 C C . ARG A 1 8 ? 16.185 10.742 -14.458 1.00 20.22 8 ARG A C 6
ATOM 4720 O O . ARG A 1 8 ? 15.772 11.596 -13.674 1.00 12.13 8 ARG A O 6
ATOM 4741 N N . VAL A 1 9 ? 17.376 10.814 -15.044 1.00 30.11 9 VAL A N 6
ATOM 4742 C CA . VAL A 1 9 ? 18.285 11.926 -14.794 1.00 52.34 9 VAL A CA 6
ATOM 4743 C C . VAL A 1 9 ? 18.889 12.445 -16.095 1.00 31.35 9 VAL A C 6
ATOM 4744 O O . VAL A 1 9 ? 19.339 11.667 -16.937 1.00 2.45 9 VAL A O 6
ATOM 4757 N N . LYS A 1 10 ? 18.896 13.764 -16.252 1.00 61.04 10 LYS A N 6
ATOM 4758 C CA . LYS A 1 10 ? 19.447 14.389 -17.449 1.00 74.23 10 LYS A CA 6
ATOM 4759 C C . LYS A 1 10 ? 19.860 15.830 -17.170 1.00 12.25 10 LYS A C 6
ATOM 4760 O O . LYS A 1 10 ? 19.248 16.513 -16.350 1.00 13.05 10 LYS A O 6
ATOM 4779 N N . ASN A 1 11 ? 20.901 16.287 -17.858 1.00 21.22 11 ASN A N 6
ATOM 4780 C CA . ASN A 1 11 ? 21.395 17.648 -17.684 1.00 21.15 11 ASN A CA 6
ATOM 4781 C C . ASN A 1 11 ? 22.424 17.994 -18.755 1.00 42.43 11 ASN A C 6
ATOM 4782 O O . ASN A 1 11 ? 23.630 17.907 -18.524 1.00 13.41 11 ASN A O 6
ATOM 4793 N N . ALA A 1 12 ? 21.939 18.388 -19.928 1.00 41.22 12 ALA A N 6
ATOM 4794 C CA . ALA A 1 12 ? 22.816 18.751 -21.035 1.00 21.43 12 ALA A CA 6
ATOM 4795 C C . ALA A 1 12 ? 22.378 20.064 -21.675 1.00 24.33 12 ALA A C 6
ATOM 4796 O O . ALA A 1 12 ? 21.386 20.111 -22.400 1.00 73.24 12 ALA A O 6
ATOM 4803 N N . ALA A 1 13 ? 23.125 21.128 -21.400 1.00 42.23 13 ALA A N 6
ATOM 4804 C CA . ALA A 1 13 ? 22.815 22.442 -21.951 1.00 34.34 13 ALA A CA 6
ATOM 4805 C C . ALA A 1 13 ? 23.850 23.476 -21.521 1.00 70.43 13 ALA A C 6
ATOM 4806 O O . ALA A 1 13 ? 24.858 23.138 -20.901 1.00 30.04 13 ALA A O 6
ATOM 4813 N N . SER A 1 14 ? 23.595 24.736 -21.857 1.00 11.34 14 SER A N 6
ATOM 4814 C CA . SER A 1 14 ? 24.508 25.819 -21.509 1.00 53.24 14 SER A CA 6
ATOM 4815 C C . SER A 1 14 ? 25.858 25.632 -22.194 1.00 23.43 14 SER A C 6
ATOM 4816 O O . SER A 1 14 ? 26.897 26.023 -21.661 1.00 63.42 14 SER A O 6
ATOM 4824 N N . LYS A 1 15 ? 25.836 25.030 -23.378 1.00 52.12 15 LYS A N 6
ATOM 4825 C CA . LYS A 1 15 ? 27.057 24.790 -24.138 1.00 53.24 15 LYS A CA 6
ATOM 4826 C C . LYS A 1 15 ? 26.734 24.296 -25.545 1.00 34.02 15 LYS A C 6
ATOM 4827 O O . LYS A 1 15 ? 26.426 23.121 -25.745 1.00 10.35 15 LYS A O 6
ATOM 4846 N N . ALA A 1 16 ? 26.807 25.200 -26.516 1.00 61.13 16 ALA A N 6
ATOM 4847 C CA . ALA A 1 16 ? 26.526 24.854 -27.904 1.00 50.41 16 ALA A CA 6
ATOM 4848 C C . ALA A 1 16 ? 26.979 25.963 -28.848 1.00 70.34 16 ALA A C 6
ATOM 4849 O O . ALA A 1 16 ? 26.167 26.758 -29.322 1.00 44.22 16 ALA A O 6
ATOM 4856 N N . TYR A 1 17 ? 28.279 26.010 -29.117 1.00 71.33 17 TYR A N 6
ATOM 4857 C CA . TYR A 1 17 ? 28.840 27.023 -30.003 1.00 2.12 17 TYR A CA 6
ATOM 4858 C C . TYR A 1 17 ? 30.235 26.623 -30.474 1.00 71.31 17 TYR A C 6
ATOM 4859 O O . TYR A 1 17 ? 30.993 25.991 -29.739 1.00 52.13 17 TYR A O 6
ATOM 4877 N N . ASN A 1 18 ? 30.566 26.996 -31.706 1.00 11.21 18 ASN A N 6
ATOM 4878 C CA . ASN A 1 18 ? 31.869 26.677 -32.277 1.00 63.21 18 ASN A CA 6
ATOM 4879 C C . ASN A 1 18 ? 32.159 27.551 -33.493 1.00 42.32 18 ASN A C 6
ATOM 4880 O O . ASN A 1 18 ? 31.488 27.449 -34.520 1.00 70.42 18 ASN A O 6
ATOM 4891 N N . LYS A 1 19 ? 33.164 28.412 -33.370 1.00 62.32 19 LYS A N 6
ATOM 4892 C CA . LYS A 1 19 ? 33.546 29.304 -34.459 1.00 20.44 19 LYS A CA 6
ATOM 4893 C C . LYS A 1 19 ? 34.988 29.051 -34.889 1.00 15.23 19 LYS A C 6
ATOM 4894 O O . LYS A 1 19 ? 35.238 28.488 -35.955 1.00 45.11 19 LYS A O 6
ATOM 4913 N N . LEU A 1 20 ? 35.931 29.469 -34.053 1.00 3.54 20 LEU A N 6
ATOM 4914 C CA . LEU A 1 20 ? 37.349 29.287 -34.346 1.00 13.22 20 LEU A CA 6
ATOM 4915 C C . LEU A 1 20 ? 37.737 30.014 -35.629 1.00 62.24 20 LEU A C 6
ATOM 4916 O O . LEU A 1 20 ? 36.886 30.574 -36.321 1.00 22.13 20 LEU A O 6
ATOM 4932 N N . LYS A 1 21 ? 39.028 29.999 -35.944 1.00 0.11 21 LYS A N 6
ATOM 4933 C CA . LYS A 1 21 ? 39.531 30.653 -37.146 1.00 54.13 21 LYS A CA 6
ATOM 4934 C C . LYS A 1 21 ? 40.418 29.708 -37.949 1.00 61.44 21 LYS A C 6
ATOM 4935 O O . LYS A 1 21 ? 41.070 28.827 -37.390 1.00 35.22 21 LYS A O 6
ATOM 4954 N N . GLY A 1 22 ? 40.440 29.898 -39.265 1.00 73.23 22 GLY A N 6
ATOM 4955 C CA . GLY A 1 22 ? 41.252 29.055 -40.123 1.00 51.14 22 GLY A CA 6
ATOM 4956 C C . GLY A 1 22 ? 40.828 29.128 -41.577 1.00 34.32 22 GLY A C 6
ATOM 4957 O O . GLY A 1 22 ? 39.991 28.344 -42.027 1.00 53.10 22 GLY A O 6
ATOM 4961 N N . LEU A 1 23 ? 41.404 30.071 -42.313 1.00 40.21 23 LEU A N 6
ATOM 4962 C CA . LEU A 1 23 ? 41.080 30.245 -43.725 1.00 33.12 23 LEU A CA 6
ATOM 4963 C C . LEU A 1 23 ? 39.572 30.360 -43.927 1.00 62.51 23 LEU A C 6
ATOM 4964 O O . LEU A 1 23 ? 38.815 30.486 -42.965 1.00 52.05 23 LEU A O 6
ATOM 4980 N N . ALA A 1 24 ? 39.144 30.312 -45.184 1.00 52.23 24 ALA A N 6
ATOM 4981 C CA . ALA A 1 24 ? 37.727 30.406 -45.512 1.00 53.45 24 ALA A CA 6
ATOM 4982 C C . ALA A 1 24 ? 37.276 29.212 -46.346 1.00 33.31 24 ALA A C 6
ATOM 4983 O O . ALA A 1 24 ? 36.262 29.275 -47.040 1.00 75.01 24 ALA A O 6
ATOM 4990 N N . MET A 1 25 ? 38.036 28.124 -46.273 1.00 10.23 25 MET A N 6
ATOM 4991 C CA . MET A 1 25 ? 37.713 26.915 -47.021 1.00 21.33 25 MET A CA 6
ATOM 4992 C C . MET A 1 25 ? 37.496 27.230 -48.497 1.00 40.42 25 MET A C 6
ATOM 4993 O O . MET A 1 25 ? 36.359 27.337 -48.957 1.00 65.20 25 MET A O 6
ATOM 5007 N N . GLN A 1 26 ? 38.593 27.379 -49.233 1.00 75.05 26 GLN A N 6
ATOM 5008 C CA . GLN A 1 26 ? 38.520 27.684 -50.658 1.00 23.44 26 GLN A CA 6
ATOM 5009 C C . GLN A 1 26 ? 39.916 27.781 -51.265 1.00 11.11 26 GLN A C 6
ATOM 5010 O O . GLN A 1 26 ? 40.265 27.022 -52.169 1.00 32.54 26 GLN A O 6
ATOM 5024 N N . SER A 1 27 ? 40.710 28.721 -50.763 1.00 1.14 27 SER A N 6
ATOM 5025 C CA . SER A 1 27 ? 42.067 28.921 -51.259 1.00 32.24 27 SER A CA 6
ATOM 5026 C C . SER A 1 27 ? 42.966 27.752 -50.866 1.00 41.44 27 SER A C 6
ATOM 5027 O O . SER A 1 27 ? 43.654 27.801 -49.848 1.00 25.15 27 SER A O 6
ATOM 5035 N N . GLN A 1 28 ? 42.953 26.704 -51.683 1.00 45.14 28 GLN A N 6
ATOM 5036 C CA . GLN A 1 28 ? 43.767 25.523 -51.422 1.00 21.32 28 GLN A CA 6
ATOM 5037 C C . GLN A 1 28 ? 44.733 25.261 -52.573 1.00 12.11 28 GLN A C 6
ATOM 5038 O O . GLN A 1 28 ? 44.909 24.120 -53.001 1.00 43.32 28 GLN A O 6
ATOM 5052 N N . TYR A 1 29 ? 45.355 26.324 -53.070 1.00 0.35 29 TYR A N 6
ATOM 5053 C CA . TYR A 1 29 ? 46.301 26.210 -54.173 1.00 70.02 29 TYR A CA 6
ATOM 5054 C C . TYR A 1 29 ? 45.680 25.458 -55.347 1.00 4.50 29 TYR A C 6
ATOM 5055 O O . TYR A 1 29 ? 46.326 24.618 -55.972 1.00 33.45 29 TYR A O 6
ATOM 5073 N N . GLY A 1 30 ? 44.422 25.769 -55.641 1.00 54.55 30 GLY A N 6
ATOM 5074 C CA . GLY A 1 30 ? 43.733 25.116 -56.739 1.00 65.04 30 GLY A CA 6
ATOM 5075 C C . GLY A 1 30 ? 42.787 26.049 -57.468 1.00 44.44 30 GLY A C 6
ATOM 5076 O O . GLY A 1 30 ? 41.582 25.803 -57.526 1.00 2.41 30 GLY A O 6
ATOM 5080 N N . CYS A 1 31 ? 43.333 27.125 -58.026 1.00 11.32 31 CYS A N 6
ATOM 5081 C CA . CYS A 1 31 ? 42.530 28.101 -58.753 1.00 32.21 31 CYS A CA 6
ATOM 5082 C C . CYS A 1 31 ? 42.655 27.894 -60.260 1.00 23.14 31 CYS A C 6
ATOM 5083 O O . CYS A 1 31 ? 43.651 27.370 -60.759 1.00 22.44 31 CYS A O 6
ATOM 5090 N N . PRO A 1 32 ? 41.621 28.316 -61.003 1.00 23.53 32 PRO A N 6
ATOM 5091 C CA . PRO A 1 32 ? 41.592 28.188 -62.463 1.00 12.22 32 PRO A CA 6
ATOM 5092 C C . PRO A 1 32 ? 42.589 29.118 -63.146 1.00 54.00 32 PRO A C 6
ATOM 5093 O O . PRO A 1 32 ? 43.282 28.719 -64.082 1.00 43.41 32 PRO A O 6
ATOM 5104 N N . ILE A 1 33 ? 42.655 30.358 -62.672 1.00 61.42 33 ILE A N 6
ATOM 5105 C CA . ILE A 1 33 ? 43.569 31.343 -63.237 1.00 74.12 33 ILE A CA 6
ATOM 5106 C C . ILE A 1 33 ? 44.108 32.275 -62.158 1.00 21.14 33 ILE A C 6
ATOM 5107 O O . ILE A 1 33 ? 43.541 33.337 -61.901 1.00 10.34 33 ILE A O 6
ATOM 5123 N N . ILE A 1 34 ? 45.207 31.871 -61.530 1.00 65.22 34 ILE A N 6
ATOM 5124 C CA . ILE A 1 34 ? 45.825 32.671 -60.480 1.00 43.44 34 ILE A CA 6
ATOM 5125 C C . ILE A 1 34 ? 47.135 33.288 -60.959 1.00 2.53 34 ILE A C 6
ATOM 5126 O O . ILE A 1 34 ? 47.942 32.628 -61.612 1.00 63.15 34 ILE A O 6
ATOM 5142 N N . SER A 1 35 ? 47.340 34.559 -60.627 1.00 5.14 35 SER A N 6
ATOM 5143 C CA . SER A 1 35 ? 48.552 35.267 -61.024 1.00 30.22 35 SER A CA 6
ATOM 5144 C C . SER A 1 35 ? 49.617 35.174 -59.935 1.00 71.12 35 SER A C 6
ATOM 5145 O O . SER A 1 35 ? 49.351 35.449 -58.766 1.00 53.32 35 SER A O 6
ATOM 5153 N N . ASN A 1 36 ? 50.825 34.783 -60.330 1.00 14.44 36 ASN A N 6
ATOM 5154 C CA . ASN A 1 36 ? 51.931 34.653 -59.388 1.00 50.03 36 ASN A CA 6
ATOM 5155 C C . ASN A 1 36 ? 52.114 35.936 -58.583 1.00 30.21 36 ASN A C 6
ATOM 5156 O O . ASN A 1 36 ? 52.574 35.904 -57.442 1.00 34.32 36 ASN A O 6
ATOM 5167 N N . MET A 1 37 ? 51.750 37.063 -59.185 1.00 43.23 37 MET A N 6
ATOM 5168 C CA . MET A 1 37 ? 51.873 38.357 -58.523 1.00 74.22 37 MET A CA 6
ATOM 5169 C C . MET A 1 37 ? 50.934 38.445 -57.324 1.00 71.32 37 MET A C 6
ATOM 5170 O O . MET A 1 37 ? 51.333 38.872 -56.240 1.00 50.04 37 MET A O 6
ATOM 5184 N N . CYS A 1 38 ? 49.685 38.038 -57.525 1.00 52.32 38 CYS A N 6
ATOM 5185 C CA . CYS A 1 38 ? 48.689 38.072 -56.461 1.00 74.33 38 CYS A CA 6
ATOM 5186 C C . CYS A 1 38 ? 48.931 36.951 -55.454 1.00 11.51 38 CYS A C 6
ATOM 5187 O O . CYS A 1 38 ? 48.581 37.073 -54.281 1.00 31.35 38 CYS A O 6
ATOM 5194 N N . GLU A 1 39 ? 49.532 35.862 -55.922 1.00 2.12 39 GLU A N 6
ATOM 5195 C CA . GLU A 1 39 ? 49.821 34.720 -55.062 1.00 15.43 39 GLU A CA 6
ATOM 5196 C C . GLU A 1 39 ? 50.920 35.059 -54.059 1.00 61.40 39 GLU A C 6
ATOM 5197 O O . GLU A 1 39 ? 50.810 34.748 -52.873 1.00 10.33 39 GLU A O 6
ATOM 5209 N N . ASP A 1 40 ? 51.980 35.696 -54.545 1.00 33.32 40 ASP A N 6
ATOM 5210 C CA . ASP A 1 40 ? 53.100 36.077 -53.692 1.00 72.03 40 ASP A CA 6
ATOM 5211 C C . ASP A 1 40 ? 52.711 37.224 -52.765 1.00 32.25 40 ASP A C 6
ATOM 5212 O O . ASP A 1 40 ? 53.013 37.200 -51.571 1.00 13.22 40 ASP A O 6
ATOM 5221 N N . HIS A 1 41 ? 52.040 38.227 -53.321 1.00 40.33 41 HIS A N 6
ATOM 5222 C CA . HIS A 1 41 ? 51.610 39.384 -52.544 1.00 1.02 41 HIS A CA 6
ATOM 5223 C C . HIS A 1 41 ? 50.633 38.969 -51.448 1.00 4.25 41 HIS A C 6
ATOM 5224 O O . HIS A 1 41 ? 50.748 39.406 -50.302 1.00 32.22 41 HIS A O 6
ATOM 5238 N N . CYS A 1 42 ? 49.673 38.124 -51.807 1.00 14.35 42 CYS A N 6
ATOM 5239 C CA . CYS A 1 42 ? 48.675 37.651 -50.855 1.00 12.12 42 CYS A CA 6
ATOM 5240 C C . CYS A 1 42 ? 49.301 36.703 -49.836 1.00 62.24 42 CYS A C 6
ATOM 5241 O O . CYS A 1 42 ? 48.930 36.703 -48.663 1.00 20.14 42 CYS A O 6
ATOM 5248 N N . ARG A 1 43 ? 50.253 35.896 -50.294 1.00 41.44 43 ARG A N 6
ATOM 5249 C CA . ARG A 1 43 ? 50.931 34.943 -49.424 1.00 75.34 43 ARG A CA 6
ATOM 5250 C C . ARG A 1 43 ? 51.779 35.665 -48.382 1.00 14.23 43 ARG A C 6
ATOM 5251 O O . ARG A 1 43 ? 51.942 35.186 -47.260 1.00 22.33 43 ARG A O 6
ATOM 5272 N N . ARG A 1 44 ? 52.316 36.820 -48.761 1.00 13.34 44 ARG A N 6
ATOM 5273 C CA . ARG A 1 44 ? 53.148 37.608 -47.859 1.00 62.23 44 ARG A CA 6
ATOM 5274 C C . ARG A 1 44 ? 52.360 38.034 -46.624 1.00 61.40 44 ARG A C 6
ATOM 5275 O O . ARG A 1 44 ? 52.902 38.097 -45.520 1.00 55.41 44 ARG A O 6
ATOM 5296 N N . LYS A 1 45 ? 51.078 38.325 -46.818 1.00 23.32 45 LYS A N 6
ATOM 5297 C CA . LYS A 1 45 ? 50.214 38.744 -45.721 1.00 21.13 45 LYS A CA 6
ATOM 5298 C C . LYS A 1 45 ? 49.479 37.550 -45.120 1.00 63.21 45 LYS A C 6
ATOM 5299 O O . LYS A 1 45 ? 48.689 37.699 -44.188 1.00 31.41 45 LYS A O 6
ATOM 5318 N N . LYS A 1 46 ? 49.746 36.365 -45.659 1.00 31.21 46 LYS A N 6
ATOM 5319 C CA . LYS A 1 46 ? 49.113 35.144 -45.175 1.00 33.20 46 LYS A CA 6
ATOM 5320 C C . LYS A 1 46 ? 47.599 35.312 -45.091 1.00 40.40 46 LYS A C 6
ATOM 5321 O O . LYS A 1 46 ? 46.984 34.985 -44.076 1.00 43.34 46 LYS A O 6
ATOM 5340 N N . MET A 1 47 ? 47.005 35.823 -46.164 1.00 54.33 47 MET A N 6
ATOM 5341 C CA . MET A 1 47 ? 45.562 36.032 -46.212 1.00 1.12 47 MET A CA 6
ATOM 5342 C C . MET A 1 47 ? 44.888 34.974 -47.079 1.00 32.42 47 MET A C 6
ATOM 5343 O O . MET A 1 47 ? 45.245 34.793 -48.242 1.00 53.05 47 MET A O 6
ATOM 5357 N N . GLU A 1 48 ? 43.912 34.277 -46.504 1.00 4.24 48 GLU A N 6
ATOM 5358 C CA . GLU A 1 48 ? 43.190 33.236 -47.225 1.00 40.11 48 GLU A CA 6
ATOM 5359 C C . GLU A 1 48 ? 41.790 33.709 -47.605 1.00 51.13 48 GLU A C 6
ATOM 5360 O O . GLU A 1 48 ? 41.016 34.142 -46.752 1.00 42.25 48 GLU A O 6
ATOM 5372 N N . GLY A 1 49 ? 41.472 33.623 -48.894 1.00 32.15 49 GLY A N 6
ATOM 5373 C CA . GLY A 1 49 ? 40.166 34.046 -49.365 1.00 61.11 49 GLY A CA 6
ATOM 5374 C C . GLY A 1 49 ? 39.517 33.020 -50.273 1.00 44.22 49 GLY A C 6
ATOM 5375 O O . GLY A 1 49 ? 39.213 31.908 -49.844 1.00 73.34 49 GLY A O 6
ATOM 5379 N N . GLN A 1 50 ? 39.304 33.396 -51.530 1.00 63.42 50 GLN A N 6
ATOM 5380 C CA . GLN A 1 50 ? 38.685 32.500 -52.500 1.00 20.11 50 GLN A CA 6
ATOM 5381 C C . GLN A 1 50 ? 39.338 32.646 -53.871 1.00 14.34 50 GLN A C 6
ATOM 5382 O O . GLN A 1 50 ? 39.867 33.706 -54.208 1.00 30.31 50 GLN A O 6
ATOM 5396 N N . CYS A 1 51 ? 39.297 31.576 -54.657 1.00 52.22 51 CYS A N 6
ATOM 5397 C CA . CYS A 1 51 ? 39.885 31.584 -55.991 1.00 54.22 51 CYS A CA 6
ATOM 5398 C C . CYS A 1 51 ? 38.900 32.139 -57.016 1.00 75.54 51 CYS A C 6
ATOM 5399 O O . CYS A 1 51 ? 37.819 31.583 -57.218 1.00 2.42 51 CYS A O 6
ATOM 5406 N N . ASP A 1 52 ? 39.280 33.236 -57.661 1.00 63.21 52 ASP A N 6
ATOM 5407 C CA . ASP A 1 52 ? 38.432 33.865 -58.667 1.00 10.15 52 ASP A CA 6
ATOM 5408 C C . ASP A 1 52 ? 39.017 33.681 -60.063 1.00 52.14 52 ASP A C 6
ATOM 5409 O O . ASP A 1 52 ? 40.231 33.755 -60.254 1.00 45.32 52 ASP A O 6
ATOM 5418 N N . LEU A 1 53 ? 38.146 33.440 -61.037 1.00 33.23 53 LEU A N 6
ATOM 5419 C CA . LEU A 1 53 ? 38.575 33.244 -62.417 1.00 25.20 53 LEU A CA 6
ATOM 5420 C C . LEU A 1 53 ? 39.453 34.401 -62.884 1.00 14.13 53 LEU A C 6
ATOM 5421 O O . LEU A 1 53 ? 40.360 34.218 -63.696 1.00 40.03 53 LEU A O 6
ATOM 5437 N N . LEU A 1 54 ? 39.178 35.592 -62.363 1.00 52.03 54 LEU A N 6
ATOM 5438 C CA . LEU A 1 54 ? 39.943 36.780 -62.725 1.00 4.13 54 LEU A CA 6
ATOM 5439 C C . LEU A 1 54 ? 41.280 36.810 -61.991 1.00 2.53 54 LEU A C 6
ATOM 5440 O O . LEU A 1 54 ? 42.264 37.354 -62.493 1.00 54.45 54 LEU A O 6
ATOM 5456 N N . ASP A 1 55 ? 41.309 36.221 -60.800 1.00 50.44 55 ASP A N 6
ATOM 5457 C CA . ASP A 1 55 ? 42.526 36.178 -59.998 1.00 70.10 55 ASP A CA 6
ATOM 5458 C C . ASP A 1 55 ? 42.243 35.606 -58.612 1.00 40.42 55 ASP A C 6
ATOM 5459 O O . ASP A 1 55 ? 41.128 35.172 -58.324 1.00 74.41 55 ASP A O 6
ATOM 5468 N N . CYS A 1 56 ? 43.261 35.609 -57.758 1.00 14.44 56 CYS A N 6
ATOM 5469 C CA . CYS A 1 56 ? 43.123 35.090 -56.402 1.00 40.32 56 CYS A CA 6
ATOM 5470 C C . CYS A 1 56 ? 42.573 36.160 -55.463 1.00 71.03 56 CYS A C 6
ATOM 5471 O O . CYS A 1 56 ? 43.015 37.309 -55.486 1.00 60.32 56 CYS A O 6
ATOM 5478 N N . VAL A 1 57 ? 41.605 35.774 -54.637 1.00 63.15 57 VAL A N 6
ATOM 5479 C CA . VAL A 1 57 ? 40.995 36.698 -53.689 1.00 43.44 57 VAL A CA 6
ATOM 5480 C C . VAL A 1 57 ? 41.442 36.397 -52.263 1.00 40.32 57 VAL A C 6
ATOM 5481 O O . VAL A 1 57 ? 41.435 35.245 -51.829 1.00 3.11 57 VAL A O 6
ATOM 5494 N N . CYS A 1 58 ? 41.830 37.441 -51.538 1.00 31.11 58 CYS A N 6
ATOM 5495 C CA . CYS A 1 58 ? 42.280 37.290 -50.160 1.00 24.14 58 CYS A CA 6
ATOM 5496 C C . CYS A 1 58 ? 41.179 37.686 -49.181 1.00 33.22 58 CYS A C 6
ATOM 5497 O O . CYS A 1 58 ? 40.497 38.692 -49.372 1.00 15.41 58 CYS A O 6
ATOM 5504 N N . SER A 1 59 ? 41.011 36.887 -48.132 1.00 23.50 59 SER A N 6
ATOM 5505 C CA . SER A 1 59 ? 39.991 37.151 -47.125 1.00 34.13 59 SER A CA 6
ATOM 5506 C C . SER A 1 59 ? 40.455 36.690 -45.747 1.00 22.15 59 SER A C 6
ATOM 5507 O O . SER A 1 59 ? 39.939 37.138 -44.724 1.00 55.35 59 SER A O 6
ATOM 5515 N N . ALA A 1 1 ? -0.249 12.828 -1.898 1.00 32.11 1 ALA A N 7
ATOM 5516 C CA . ALA A 1 1 ? 0.316 11.718 -2.655 1.00 44.44 1 ALA A CA 7
ATOM 5517 C C . ALA A 1 1 ? 1.784 11.970 -2.984 1.00 60.04 1 ALA A C 7
ATOM 5518 O O . ALA A 1 1 ? 2.105 12.734 -3.895 1.00 70.32 1 ALA A O 7
ATOM 5525 N N . LYS A 1 2 ? 2.672 11.324 -2.237 1.00 63.51 2 LYS A N 7
ATOM 5526 C CA . LYS A 1 2 ? 4.107 11.476 -2.449 1.00 12.10 2 LYS A CA 7
ATOM 5527 C C . LYS A 1 2 ? 4.763 10.126 -2.720 1.00 43.24 2 LYS A C 7
ATOM 5528 O O . LYS A 1 2 ? 5.734 9.752 -2.062 1.00 11.43 2 LYS A O 7
ATOM 5547 N N . LYS A 1 3 ? 4.229 9.399 -3.695 1.00 74.14 3 LYS A N 7
ATOM 5548 C CA . LYS A 1 3 ? 4.764 8.092 -4.057 1.00 34.52 3 LYS A CA 7
ATOM 5549 C C . LYS A 1 3 ? 5.254 8.085 -5.501 1.00 24.20 3 LYS A C 7
ATOM 5550 O O . LYS A 1 3 ? 4.646 7.483 -6.386 1.00 30.41 3 LYS A O 7
ATOM 5569 N N . PRO A 1 4 ? 6.382 8.768 -5.747 1.00 11.50 4 PRO A N 7
ATOM 5570 C CA . PRO A 1 4 ? 6.980 8.854 -7.082 1.00 41.45 4 PRO A CA 7
ATOM 5571 C C . PRO A 1 4 ? 7.570 7.525 -7.540 1.00 24.11 4 PRO A C 7
ATOM 5572 O O . PRO A 1 4 ? 7.421 6.504 -6.868 1.00 41.01 4 PRO A O 7
ATOM 5583 N N . PHE A 1 5 ? 8.242 7.544 -8.687 1.00 12.15 5 PHE A N 7
ATOM 5584 C CA . PHE A 1 5 ? 8.855 6.339 -9.234 1.00 14.40 5 PHE A CA 7
ATOM 5585 C C . PHE A 1 5 ? 10.252 6.636 -9.771 1.00 74.25 5 PHE A C 7
ATOM 5586 O O . PHE A 1 5 ? 10.570 7.776 -10.108 1.00 44.24 5 PHE A O 7
ATOM 5603 N N . VAL A 1 6 ? 11.082 5.600 -9.848 1.00 53.42 6 VAL A N 7
ATOM 5604 C CA . VAL A 1 6 ? 12.444 5.748 -10.345 1.00 5.31 6 VAL A CA 7
ATOM 5605 C C . VAL A 1 6 ? 12.639 4.987 -11.651 1.00 60.22 6 VAL A C 7
ATOM 5606 O O . VAL A 1 6 ? 11.873 4.078 -11.971 1.00 1.05 6 VAL A O 7
ATOM 5619 N N . GLN A 1 7 ? 13.669 5.364 -12.402 1.00 11.01 7 GLN A N 7
ATOM 5620 C CA . GLN A 1 7 ? 13.964 4.716 -13.674 1.00 52.14 7 GLN A CA 7
ATOM 5621 C C . GLN A 1 7 ? 15.351 5.106 -14.175 1.00 73.31 7 GLN A C 7
ATOM 5622 O O . GLN A 1 7 ? 15.718 6.281 -14.164 1.00 20.34 7 GLN A O 7
ATOM 5636 N N . ARG A 1 8 ? 16.117 4.112 -14.614 1.00 13.14 8 ARG A N 7
ATOM 5637 C CA . ARG A 1 8 ? 17.464 4.351 -15.117 1.00 0.01 8 ARG A CA 7
ATOM 5638 C C . ARG A 1 8 ? 17.433 4.735 -16.593 1.00 53.43 8 ARG A C 7
ATOM 5639 O O . ARG A 1 8 ? 16.896 4.003 -17.425 1.00 43.20 8 ARG A O 7
ATOM 5660 N N . VAL A 1 9 ? 18.011 5.889 -16.912 1.00 11.24 9 VAL A N 7
ATOM 5661 C CA . VAL A 1 9 ? 18.050 6.371 -18.287 1.00 71.01 9 VAL A CA 7
ATOM 5662 C C . VAL A 1 9 ? 19.446 6.855 -18.660 1.00 45.15 9 VAL A C 7
ATOM 5663 O O . VAL A 1 9 ? 20.320 6.988 -17.803 1.00 31.41 9 VAL A O 7
ATOM 5676 N N . LYS A 1 10 ? 19.651 7.119 -19.947 1.00 21.24 10 LYS A N 7
ATOM 5677 C CA . LYS A 1 10 ? 20.941 7.591 -20.436 1.00 22.54 10 LYS A CA 7
ATOM 5678 C C . LYS A 1 10 ? 21.113 9.082 -20.167 1.00 14.15 10 LYS A C 7
ATOM 5679 O O . LYS A 1 10 ? 20.133 9.813 -20.024 1.00 45.14 10 LYS A O 7
ATOM 5698 N N . ASN A 1 11 ? 22.363 9.527 -20.099 1.00 63.24 11 ASN A N 7
ATOM 5699 C CA . ASN A 1 11 ? 22.663 10.932 -19.848 1.00 75.14 11 ASN A CA 7
ATOM 5700 C C . ASN A 1 11 ? 23.762 11.429 -20.782 1.00 2.12 11 ASN A C 7
ATOM 5701 O O . ASN A 1 11 ? 24.949 11.316 -20.475 1.00 54.13 11 ASN A O 7
ATOM 5712 N N . ALA A 1 12 ? 23.359 11.980 -21.922 1.00 13.31 12 ALA A N 7
ATOM 5713 C CA . ALA A 1 12 ? 24.309 12.497 -22.899 1.00 10.22 12 ALA A CA 7
ATOM 5714 C C . ALA A 1 12 ? 23.789 13.775 -23.548 1.00 14.33 12 ALA A C 7
ATOM 5715 O O . ALA A 1 12 ? 22.726 13.779 -24.168 1.00 13.31 12 ALA A O 7
ATOM 5722 N N . ALA A 1 13 ? 24.544 14.859 -23.400 1.00 22.51 13 ALA A N 7
ATOM 5723 C CA . ALA A 1 13 ? 24.159 16.142 -23.973 1.00 4.30 13 ALA A CA 7
ATOM 5724 C C . ALA A 1 13 ? 25.335 17.114 -23.982 1.00 14.04 13 ALA A C 7
ATOM 5725 O O . ALA A 1 13 ? 25.157 18.319 -23.804 1.00 3.13 13 ALA A O 7
ATOM 5732 N N . SER A 1 14 ? 26.535 16.582 -24.189 1.00 30.02 14 SER A N 7
ATOM 5733 C CA . SER A 1 14 ? 27.740 17.402 -24.216 1.00 3.21 14 SER A CA 7
ATOM 5734 C C . SER A 1 14 ? 28.231 17.600 -25.647 1.00 72.10 14 SER A C 7
ATOM 5735 O O . SER A 1 14 ? 28.164 16.687 -26.471 1.00 0.23 14 SER A O 7
ATOM 5743 N N . LYS A 1 15 ? 28.724 18.799 -25.936 1.00 42.22 15 LYS A N 7
ATOM 5744 C CA . LYS A 1 15 ? 29.228 19.119 -27.266 1.00 51.45 15 LYS A CA 7
ATOM 5745 C C . LYS A 1 15 ? 30.650 19.667 -27.193 1.00 14.34 15 LYS A C 7
ATOM 5746 O O . LYS A 1 15 ? 30.854 20.870 -27.032 1.00 55.22 15 LYS A O 7
ATOM 5765 N N . ALA A 1 16 ? 31.629 18.777 -27.312 1.00 71.11 16 ALA A N 7
ATOM 5766 C CA . ALA A 1 16 ? 33.031 19.172 -27.262 1.00 40.24 16 ALA A CA 7
ATOM 5767 C C . ALA A 1 16 ? 33.796 18.635 -28.468 1.00 12.55 16 ALA A C 7
ATOM 5768 O O . ALA A 1 16 ? 34.924 18.161 -28.338 1.00 25.14 16 ALA A O 7
ATOM 5775 N N . TYR A 1 17 ? 33.174 18.713 -29.639 1.00 23.11 17 TYR A N 7
ATOM 5776 C CA . TYR A 1 17 ? 33.796 18.232 -30.867 1.00 73.30 17 TYR A CA 7
ATOM 5777 C C . TYR A 1 17 ? 33.210 18.937 -32.086 1.00 41.25 17 TYR A C 7
ATOM 5778 O O . TYR A 1 17 ? 32.003 18.899 -32.319 1.00 13.42 17 TYR A O 7
ATOM 5796 N N . ASN A 1 18 ? 34.077 19.580 -32.863 1.00 14.24 18 ASN A N 7
ATOM 5797 C CA . ASN A 1 18 ? 33.647 20.295 -34.059 1.00 72.11 18 ASN A CA 7
ATOM 5798 C C . ASN A 1 18 ? 34.849 20.778 -34.865 1.00 53.11 18 ASN A C 7
ATOM 5799 O O . ASN A 1 18 ? 35.715 21.484 -34.347 1.00 73.34 18 ASN A O 7
ATOM 5810 N N . LYS A 1 19 ? 34.895 20.394 -36.136 1.00 73.12 19 LYS A N 7
ATOM 5811 C CA . LYS A 1 19 ? 35.988 20.788 -37.016 1.00 43.52 19 LYS A CA 7
ATOM 5812 C C . LYS A 1 19 ? 35.550 20.755 -38.477 1.00 25.40 19 LYS A C 7
ATOM 5813 O O . LYS A 1 19 ? 35.850 19.806 -39.204 1.00 1.33 19 LYS A O 7
ATOM 5832 N N . LEU A 1 20 ? 34.842 21.795 -38.902 1.00 33.25 20 LEU A N 7
ATOM 5833 C CA . LEU A 1 20 ? 34.364 21.885 -40.277 1.00 31.00 20 LEU A CA 7
ATOM 5834 C C . LEU A 1 20 ? 34.261 23.340 -40.723 1.00 74.23 20 LEU A C 7
ATOM 5835 O O . LEU A 1 20 ? 33.273 23.744 -41.337 1.00 72.12 20 LEU A O 7
ATOM 5851 N N . LYS A 1 21 ? 35.288 24.123 -40.413 1.00 22.12 21 LYS A N 7
ATOM 5852 C CA . LYS A 1 21 ? 35.316 25.533 -40.784 1.00 62.43 21 LYS A CA 7
ATOM 5853 C C . LYS A 1 21 ? 36.730 26.095 -40.679 1.00 22.00 21 LYS A C 7
ATOM 5854 O O . LYS A 1 21 ? 37.603 25.494 -40.054 1.00 13.04 21 LYS A O 7
ATOM 5873 N N . GLY A 1 22 ? 36.949 27.253 -41.294 1.00 41.32 22 GLY A N 7
ATOM 5874 C CA . GLY A 1 22 ? 38.259 27.878 -41.256 1.00 75.41 22 GLY A CA 7
ATOM 5875 C C . GLY A 1 22 ? 39.088 27.562 -42.485 1.00 75.42 22 GLY A C 7
ATOM 5876 O O . GLY A 1 22 ? 39.918 26.652 -42.466 1.00 43.40 22 GLY A O 7
ATOM 5880 N N . LEU A 1 23 ? 38.862 28.312 -43.558 1.00 32.11 23 LEU A N 7
ATOM 5881 C CA . LEU A 1 23 ? 39.593 28.106 -44.803 1.00 44.31 23 LEU A CA 7
ATOM 5882 C C . LEU A 1 23 ? 39.305 26.725 -45.382 1.00 42.03 23 LEU A C 7
ATOM 5883 O O . LEU A 1 23 ? 38.830 25.833 -44.680 1.00 1.32 23 LEU A O 7
ATOM 5899 N N . ALA A 1 24 ? 39.598 26.555 -46.667 1.00 51.15 24 ALA A N 7
ATOM 5900 C CA . ALA A 1 24 ? 39.374 25.281 -47.340 1.00 3.40 24 ALA A CA 7
ATOM 5901 C C . ALA A 1 24 ? 40.517 24.957 -48.296 1.00 42.20 24 ALA A C 7
ATOM 5902 O O . ALA A 1 24 ? 40.362 24.151 -49.213 1.00 0.21 24 ALA A O 7
ATOM 5909 N N . MET A 1 25 ? 41.664 25.591 -48.076 1.00 4.01 25 MET A N 7
ATOM 5910 C CA . MET A 1 25 ? 42.834 25.369 -48.919 1.00 33.24 25 MET A CA 7
ATOM 5911 C C . MET A 1 25 ? 42.482 25.542 -50.393 1.00 3.32 25 MET A C 7
ATOM 5912 O O . MET A 1 25 ? 43.078 24.904 -51.260 1.00 52.55 25 MET A O 7
ATOM 5926 N N . GLN A 1 26 ? 41.512 26.408 -50.667 1.00 42.33 26 GLN A N 7
ATOM 5927 C CA . GLN A 1 26 ? 41.082 26.664 -52.037 1.00 31.41 26 GLN A CA 7
ATOM 5928 C C . GLN A 1 26 ? 41.904 27.784 -52.666 1.00 32.12 26 GLN A C 7
ATOM 5929 O O . GLN A 1 26 ? 42.207 27.750 -53.858 1.00 53.45 26 GLN A O 7
ATOM 5943 N N . SER A 1 27 ? 42.261 28.775 -51.856 1.00 3.31 27 SER A N 7
ATOM 5944 C CA . SER A 1 27 ? 43.045 29.908 -52.334 1.00 52.32 27 SER A CA 7
ATOM 5945 C C . SER A 1 27 ? 44.515 29.749 -51.959 1.00 10.32 27 SER A C 7
ATOM 5946 O O . SER A 1 27 ? 45.053 30.528 -51.172 1.00 34.22 27 SER A O 7
ATOM 5954 N N . GLN A 1 28 ? 45.158 28.735 -52.528 1.00 21.11 28 GLN A N 7
ATOM 5955 C CA . GLN A 1 28 ? 46.566 28.473 -52.253 1.00 32.23 28 GLN A CA 7
ATOM 5956 C C . GLN A 1 28 ? 47.392 28.535 -53.533 1.00 74.55 28 GLN A C 7
ATOM 5957 O O . GLN A 1 28 ? 47.853 27.510 -54.036 1.00 62.23 28 GLN A O 7
ATOM 5971 N N . TYR A 1 29 ? 47.573 29.742 -54.056 1.00 65.14 29 TYR A N 7
ATOM 5972 C CA . TYR A 1 29 ? 48.341 29.937 -55.280 1.00 63.14 29 TYR A CA 7
ATOM 5973 C C . TYR A 1 29 ? 47.730 29.154 -56.438 1.00 34.41 29 TYR A C 7
ATOM 5974 O O . TYR A 1 29 ? 48.440 28.522 -57.219 1.00 52.23 29 TYR A O 7
ATOM 5992 N N . GLY A 1 30 ? 46.405 29.201 -56.541 1.00 72.52 30 GLY A N 7
ATOM 5993 C CA . GLY A 1 30 ? 45.718 28.492 -57.606 1.00 1.35 30 GLY A CA 7
ATOM 5994 C C . GLY A 1 30 ? 44.658 29.342 -58.278 1.00 2.22 30 GLY A C 7
ATOM 5995 O O . GLY A 1 30 ? 43.494 28.948 -58.358 1.00 3.20 30 GLY A O 7
ATOM 5999 N N . CYS A 1 31 ? 45.060 30.513 -58.761 1.00 71.03 31 CYS A N 7
ATOM 6000 C CA . CYS A 1 31 ? 44.136 31.423 -59.428 1.00 64.23 31 CYS A CA 7
ATOM 6001 C C . CYS A 1 31 ? 44.420 31.485 -60.926 1.00 65.43 31 CYS A C 7
ATOM 6002 O O . CYS A 1 31 ? 45.533 31.224 -61.384 1.00 25.03 31 CYS A O 7
ATOM 6009 N N . PRO A 1 32 ? 43.391 31.838 -61.710 1.00 13.14 32 PRO A N 7
ATOM 6010 C CA . PRO A 1 32 ? 43.505 31.943 -63.167 1.00 55.43 32 PRO A CA 7
ATOM 6011 C C . PRO A 1 32 ? 44.365 33.126 -63.598 1.00 10.44 32 PRO A C 7
ATOM 6012 O O . PRO A 1 32 ? 45.280 32.978 -64.409 1.00 14.04 32 PRO A O 7
ATOM 6023 N N . ILE A 1 33 ? 44.067 34.299 -63.049 1.00 54.55 33 ILE A N 7
ATOM 6024 C CA . ILE A 1 33 ? 44.815 35.507 -63.376 1.00 55.11 33 ILE A CA 7
ATOM 6025 C C . ILE A 1 33 ? 44.814 36.487 -62.208 1.00 12.12 33 ILE A C 7
ATOM 6026 O O . ILE A 1 33 ? 43.932 37.340 -62.100 1.00 73.52 33 ILE A O 7
ATOM 6042 N N . ILE A 1 34 ? 45.809 36.361 -61.336 1.00 73.32 34 ILE A N 7
ATOM 6043 C CA . ILE A 1 34 ? 45.924 37.237 -60.177 1.00 43.34 34 ILE A CA 7
ATOM 6044 C C . ILE A 1 34 ? 47.191 38.084 -60.253 1.00 35.35 34 ILE A C 7
ATOM 6045 O O . ILE A 1 34 ? 48.032 37.884 -61.128 1.00 70.05 34 ILE A O 7
ATOM 6061 N N . SER A 1 35 ? 47.320 39.029 -59.327 1.00 32.21 35 SER A N 7
ATOM 6062 C CA . SER A 1 35 ? 48.483 39.908 -59.289 1.00 32.30 35 SER A CA 7
ATOM 6063 C C . SER A 1 35 ? 49.379 39.572 -58.100 1.00 55.43 35 SER A C 7
ATOM 6064 O O . SER A 1 35 ? 48.896 39.330 -56.995 1.00 23.40 35 SER A O 7
ATOM 6072 N N . ASN A 1 36 ? 50.686 39.561 -58.338 1.00 3.35 36 ASN A N 7
ATOM 6073 C CA . ASN A 1 36 ? 51.651 39.255 -57.287 1.00 51.44 36 ASN A CA 7
ATOM 6074 C C . ASN A 1 36 ? 51.405 40.119 -56.054 1.00 51.32 36 ASN A C 7
ATOM 6075 O O . ASN A 1 36 ? 51.686 39.707 -54.929 1.00 42.32 36 ASN A O 7
ATOM 6086 N N . MET A 1 37 ? 50.877 41.319 -56.275 1.00 5.14 37 MET A N 7
ATOM 6087 C CA . MET A 1 37 ? 50.592 42.240 -55.181 1.00 13.40 37 MET A CA 7
ATOM 6088 C C . MET A 1 37 ? 49.452 41.717 -54.313 1.00 20.23 37 MET A C 7
ATOM 6089 O O . MET A 1 37 ? 49.528 41.751 -53.084 1.00 54.51 37 MET A O 7
ATOM 6103 N N . CYS A 1 38 ? 48.397 41.232 -54.959 1.00 14.35 38 CYS A N 7
ATOM 6104 C CA . CYS A 1 38 ? 47.241 40.702 -54.246 1.00 14.01 38 CYS A CA 7
ATOM 6105 C C . CYS A 1 38 ? 47.574 39.368 -53.585 1.00 21.31 38 CYS A C 7
ATOM 6106 O O . CYS A 1 38 ? 47.217 39.129 -52.432 1.00 34.00 38 CYS A O 7
ATOM 6113 N N . GLU A 1 39 ? 48.262 38.503 -54.324 1.00 75.32 39 GLU A N 7
ATOM 6114 C CA . GLU A 1 39 ? 48.643 37.193 -53.810 1.00 34.34 39 GLU A CA 7
ATOM 6115 C C . GLU A 1 39 ? 49.551 37.330 -52.591 1.00 61.02 39 GLU A C 7
ATOM 6116 O O . GLU A 1 39 ? 49.365 36.645 -51.585 1.00 5.41 39 GLU A O 7
ATOM 6128 N N . ASP A 1 40 ? 50.533 38.219 -52.690 1.00 65.44 40 ASP A N 7
ATOM 6129 C CA . ASP A 1 40 ? 51.471 38.447 -51.597 1.00 63.02 40 ASP A CA 7
ATOM 6130 C C . ASP A 1 40 ? 50.774 39.108 -50.412 1.00 70.32 40 ASP A C 7
ATOM 6131 O O . ASP A 1 40 ? 50.972 38.713 -49.263 1.00 21.23 40 ASP A O 7
ATOM 6140 N N . HIS A 1 41 ? 49.958 40.117 -50.700 1.00 35.42 41 HIS A N 7
ATOM 6141 C CA . HIS A 1 41 ? 49.231 40.833 -49.657 1.00 71.05 41 HIS A CA 7
ATOM 6142 C C . HIS A 1 41 ? 48.255 39.905 -48.940 1.00 1.31 41 HIS A C 7
ATOM 6143 O O . HIS A 1 41 ? 48.160 39.917 -47.712 1.00 71.12 41 HIS A O 7
ATOM 6157 N N . CYS A 1 42 ? 47.531 39.103 -49.713 1.00 43.14 42 CYS A N 7
ATOM 6158 C CA . CYS A 1 42 ? 46.562 38.170 -49.153 1.00 33.12 42 CYS A CA 7
ATOM 6159 C C . CYS A 1 42 ? 47.263 37.051 -48.387 1.00 51.43 42 CYS A C 7
ATOM 6160 O O . CYS A 1 42 ? 46.757 36.566 -47.376 1.00 32.34 42 CYS A O 7
ATOM 6167 N N . ARG A 1 43 ? 48.431 36.648 -48.878 1.00 14.35 43 ARG A N 7
ATOM 6168 C CA . ARG A 1 43 ? 49.201 35.587 -48.241 1.00 20.03 43 ARG A CA 7
ATOM 6169 C C . ARG A 1 43 ? 49.777 36.058 -46.909 1.00 24.24 43 ARG A C 7
ATOM 6170 O O . ARG A 1 43 ? 49.872 35.286 -45.954 1.00 75.12 43 ARG A O 7
ATOM 6191 N N . ARG A 1 44 ? 50.162 37.329 -46.852 1.00 70.33 44 ARG A N 7
ATOM 6192 C CA . ARG A 1 44 ? 50.731 37.902 -45.638 1.00 73.24 44 ARG A CA 7
ATOM 6193 C C . ARG A 1 44 ? 49.721 37.864 -44.495 1.00 1.32 44 ARG A C 7
ATOM 6194 O O . ARG A 1 44 ? 50.085 37.654 -43.338 1.00 33.15 44 ARG A O 7
ATOM 6215 N N . LYS A 1 45 ? 48.451 38.070 -44.827 1.00 1.42 45 LYS A N 7
ATOM 6216 C CA . LYS A 1 45 ? 47.388 38.060 -43.829 1.00 73.23 45 LYS A CA 7
ATOM 6217 C C . LYS A 1 45 ? 46.837 36.651 -43.636 1.00 21.40 45 LYS A C 7
ATOM 6218 O O . LYS A 1 45 ? 45.926 36.433 -42.837 1.00 72.12 45 LYS A O 7
ATOM 6237 N N . LYS A 1 46 ? 47.397 35.696 -44.371 1.00 73.41 46 LYS A N 7
ATOM 6238 C CA . LYS A 1 46 ? 46.964 34.306 -44.279 1.00 43.21 46 LYS A CA 7
ATOM 6239 C C . LYS A 1 46 ? 45.448 34.199 -44.404 1.00 32.14 46 LYS A C 7
ATOM 6240 O O . LYS A 1 46 ? 44.823 33.345 -43.776 1.00 22.45 46 LYS A O 7
ATOM 6259 N N . MET A 1 47 ? 44.862 35.070 -45.219 1.00 5.11 47 MET A N 7
ATOM 6260 C CA . MET A 1 47 ? 43.419 35.070 -45.427 1.00 41.53 47 MET A CA 7
ATOM 6261 C C . MET A 1 47 ? 43.058 34.362 -46.729 1.00 54.41 47 MET A C 7
ATOM 6262 O O . MET A 1 47 ? 43.566 34.708 -47.795 1.00 72.21 47 MET A O 7
ATOM 6276 N N . GLU A 1 48 ? 42.177 33.371 -46.634 1.00 24.34 48 GLU A N 7
ATOM 6277 C CA . GLU A 1 48 ? 41.750 32.614 -47.805 1.00 11.33 48 GLU A CA 7
ATOM 6278 C C . GLU A 1 48 ? 40.331 32.999 -48.213 1.00 13.04 48 GLU A C 7
ATOM 6279 O O . GLU A 1 48 ? 39.395 32.892 -47.421 1.00 70.42 48 GLU A O 7
ATOM 6291 N N . GLY A 1 49 ? 40.179 33.449 -49.455 1.00 25.22 49 GLY A N 7
ATOM 6292 C CA . GLY A 1 49 ? 38.873 33.844 -49.947 1.00 35.42 49 GLY A CA 7
ATOM 6293 C C . GLY A 1 49 ? 38.530 33.190 -51.271 1.00 35.44 49 GLY A C 7
ATOM 6294 O O . GLY A 1 49 ? 38.211 32.002 -51.318 1.00 63.25 49 GLY A O 7
ATOM 6298 N N . GLN A 1 50 ? 38.593 33.967 -52.347 1.00 32.12 50 GLN A N 7
ATOM 6299 C CA . GLN A 1 50 ? 38.284 33.456 -53.677 1.00 33.31 50 GLN A CA 7
ATOM 6300 C C . GLN A 1 50 ? 39.233 34.038 -54.718 1.00 44.43 50 GLN A C 7
ATOM 6301 O O . GLN A 1 50 ? 39.753 35.142 -54.552 1.00 12.44 50 GLN A O 7
ATOM 6315 N N . CYS A 1 51 ? 39.457 33.289 -55.793 1.00 12.41 51 CYS A N 7
ATOM 6316 C CA . CYS A 1 51 ? 40.345 33.730 -56.862 1.00 14.31 51 CYS A CA 7
ATOM 6317 C C . CYS A 1 51 ? 39.545 34.240 -58.058 1.00 22.04 51 CYS A C 7
ATOM 6318 O O . CYS A 1 51 ? 38.881 33.467 -58.749 1.00 23.04 51 CYS A O 7
ATOM 6325 N N . ASP A 1 52 ? 39.614 35.545 -58.295 1.00 42.21 52 ASP A N 7
ATOM 6326 C CA . ASP A 1 52 ? 38.898 36.159 -59.408 1.00 24.33 52 ASP A CA 7
ATOM 6327 C C . ASP A 1 52 ? 39.869 36.617 -60.492 1.00 1.34 52 ASP A C 7
ATOM 6328 O O . ASP A 1 52 ? 40.934 37.161 -60.196 1.00 65.44 52 ASP A O 7
ATOM 6337 N N . LEU A 1 53 ? 39.495 36.394 -61.746 1.00 52.25 53 LEU A N 7
ATOM 6338 C CA . LEU A 1 53 ? 40.333 36.784 -62.875 1.00 73.55 53 LEU A CA 7
ATOM 6339 C C . LEU A 1 53 ? 40.715 38.258 -62.787 1.00 72.42 53 LEU A C 7
ATOM 6340 O O . LEU A 1 53 ? 41.790 38.659 -63.235 1.00 54.31 53 LEU A O 7
ATOM 6356 N N . LEU A 1 54 ? 39.829 39.059 -62.205 1.00 64.04 54 LEU A N 7
ATOM 6357 C CA . LEU A 1 54 ? 40.074 40.489 -62.056 1.00 4.33 54 LEU A CA 7
ATOM 6358 C C . LEU A 1 54 ? 41.026 40.760 -60.895 1.00 44.11 54 LEU A C 7
ATOM 6359 O O . LEU A 1 54 ? 41.770 41.741 -60.905 1.00 42.12 54 LEU A O 7
ATOM 6375 N N . ASP A 1 55 ? 40.999 39.883 -59.898 1.00 1.35 55 ASP A N 7
ATOM 6376 C CA . ASP A 1 55 ? 41.862 40.026 -58.731 1.00 21.34 55 ASP A CA 7
ATOM 6377 C C . ASP A 1 55 ? 41.554 38.951 -57.692 1.00 52.25 55 ASP A C 7
ATOM 6378 O O . ASP A 1 55 ? 40.624 38.161 -57.858 1.00 51.22 55 ASP A O 7
ATOM 6387 N N . CYS A 1 56 ? 42.341 38.927 -56.622 1.00 71.21 56 CYS A N 7
ATOM 6388 C CA . CYS A 1 56 ? 42.154 37.949 -55.557 1.00 61.11 56 CYS A CA 7
ATOM 6389 C C . CYS A 1 56 ? 41.351 38.546 -54.405 1.00 42.10 56 CYS A C 7
ATOM 6390 O O . CYS A 1 56 ? 41.480 39.730 -54.092 1.00 73.13 56 CYS A O 7
ATOM 6397 N N . VAL A 1 57 ? 40.523 37.718 -53.777 1.00 14.12 57 VAL A N 7
ATOM 6398 C CA . VAL A 1 57 ? 39.700 38.163 -52.658 1.00 75.15 57 VAL A CA 7
ATOM 6399 C C . VAL A 1 57 ? 40.068 37.424 -51.377 1.00 32.30 57 VAL A C 7
ATOM 6400 O O . VAL A 1 57 ? 40.211 36.201 -51.372 1.00 21.32 57 VAL A O 7
ATOM 6413 N N . CYS A 1 58 ? 40.219 38.174 -50.291 1.00 23.24 58 CYS A N 7
ATOM 6414 C CA . CYS A 1 58 ? 40.571 37.591 -49.001 1.00 51.14 58 CYS A CA 7
ATOM 6415 C C . CYS A 1 58 ? 39.353 37.524 -48.084 1.00 50.04 58 CYS A C 7
ATOM 6416 O O . CYS A 1 58 ? 38.569 38.470 -48.007 1.00 33.42 58 CYS A O 7
ATOM 6423 N N . SER A 1 59 ? 39.202 36.400 -47.392 1.00 20.24 59 SER A N 7
ATOM 6424 C CA . SER A 1 59 ? 38.078 36.207 -46.482 1.00 42.25 59 SER A CA 7
ATOM 6425 C C . SER A 1 59 ? 37.955 37.381 -45.515 1.00 74.33 59 SER A C 7
ATOM 6426 O O . SER A 1 59 ? 36.942 37.532 -44.834 1.00 20.11 59 SER A O 7
ATOM 6434 N N . ALA A 1 1 ? 3.120 6.725 3.551 1.00 21.53 1 ALA A N 8
ATOM 6435 C CA . ALA A 1 1 ? 3.846 6.535 2.301 1.00 34.55 1 ALA A CA 8
ATOM 6436 C C . ALA A 1 1 ? 4.951 5.497 2.461 1.00 64.31 1 ALA A C 8
ATOM 6437 O O . ALA A 1 1 ? 6.096 5.835 2.762 1.00 43.10 1 ALA A O 8
ATOM 6444 N N . LYS A 1 2 ? 4.602 4.231 2.258 1.00 62.13 2 LYS A N 8
ATOM 6445 C CA . LYS A 1 2 ? 5.565 3.142 2.378 1.00 12.42 2 LYS A CA 8
ATOM 6446 C C . LYS A 1 2 ? 5.743 2.424 1.045 1.00 62.25 2 LYS A C 8
ATOM 6447 O O . LYS A 1 2 ? 5.833 1.197 0.996 1.00 74.25 2 LYS A O 8
ATOM 6466 N N . LYS A 1 3 ? 5.796 3.196 -0.036 1.00 34.42 3 LYS A N 8
ATOM 6467 C CA . LYS A 1 3 ? 5.966 2.634 -1.370 1.00 63.24 3 LYS A CA 8
ATOM 6468 C C . LYS A 1 3 ? 7.350 2.958 -1.924 1.00 51.44 3 LYS A C 8
ATOM 6469 O O . LYS A 1 3 ? 8.029 3.878 -1.466 1.00 74.30 3 LYS A O 8
ATOM 6488 N N . PRO A 1 4 ? 7.779 2.188 -2.935 1.00 42.22 4 PRO A N 8
ATOM 6489 C CA . PRO A 1 4 ? 9.085 2.377 -3.575 1.00 32.53 4 PRO A CA 8
ATOM 6490 C C . PRO A 1 4 ? 9.148 3.660 -4.396 1.00 62.30 4 PRO A C 8
ATOM 6491 O O . PRO A 1 4 ? 8.219 4.467 -4.377 1.00 41.41 4 PRO A O 8
ATOM 6502 N N . PHE A 1 5 ? 10.250 3.841 -5.117 1.00 54.40 5 PHE A N 8
ATOM 6503 C CA . PHE A 1 5 ? 10.434 5.027 -5.945 1.00 42.43 5 PHE A CA 8
ATOM 6504 C C . PHE A 1 5 ? 11.055 4.660 -7.290 1.00 4.42 5 PHE A C 8
ATOM 6505 O O . PHE A 1 5 ? 11.781 3.672 -7.402 1.00 52.24 5 PHE A O 8
ATOM 6522 N N . VAL A 1 6 ? 10.765 5.464 -8.308 1.00 74.22 6 VAL A N 8
ATOM 6523 C CA . VAL A 1 6 ? 11.294 5.225 -9.646 1.00 1.24 6 VAL A CA 8
ATOM 6524 C C . VAL A 1 6 ? 11.678 6.534 -10.326 1.00 42.12 6 VAL A C 8
ATOM 6525 O O . VAL A 1 6 ? 10.870 7.458 -10.417 1.00 72.53 6 VAL A O 8
ATOM 6538 N N . GLN A 1 7 ? 12.917 6.606 -10.803 1.00 31.32 7 GLN A N 8
ATOM 6539 C CA . GLN A 1 7 ? 13.408 7.802 -11.475 1.00 41.55 7 GLN A CA 8
ATOM 6540 C C . GLN A 1 7 ? 14.750 7.536 -12.149 1.00 4.32 7 GLN A C 8
ATOM 6541 O O . GLN A 1 7 ? 15.668 6.993 -11.533 1.00 52.51 7 GLN A O 8
ATOM 6555 N N . ARG A 1 8 ? 14.858 7.922 -13.416 1.00 73.32 8 ARG A N 8
ATOM 6556 C CA . ARG A 1 8 ? 16.088 7.723 -14.174 1.00 15.15 8 ARG A CA 8
ATOM 6557 C C . ARG A 1 8 ? 16.194 8.733 -15.312 1.00 51.13 8 ARG A C 8
ATOM 6558 O O . ARG A 1 8 ? 15.187 9.263 -15.783 1.00 31.25 8 ARG A O 8
ATOM 6579 N N . VAL A 1 9 ? 17.421 8.996 -15.751 1.00 31.30 9 VAL A N 8
ATOM 6580 C CA . VAL A 1 9 ? 17.659 9.942 -16.835 1.00 23.53 9 VAL A CA 8
ATOM 6581 C C . VAL A 1 9 ? 18.772 9.454 -17.755 1.00 63.51 9 VAL A C 8
ATOM 6582 O O . VAL A 1 9 ? 19.763 8.881 -17.301 1.00 2.24 9 VAL A O 8
ATOM 6595 N N . LYS A 1 10 ? 18.603 9.684 -19.053 1.00 21.03 10 LYS A N 8
ATOM 6596 C CA . LYS A 1 10 ? 19.594 9.270 -20.039 1.00 74.04 10 LYS A CA 8
ATOM 6597 C C . LYS A 1 10 ? 19.353 9.963 -21.376 1.00 55.54 10 LYS A C 8
ATOM 6598 O O . LYS A 1 10 ? 18.519 9.529 -22.170 1.00 20.10 10 LYS A O 8
ATOM 6617 N N . ASN A 1 11 ? 20.089 11.043 -21.619 1.00 52.02 11 ASN A N 8
ATOM 6618 C CA . ASN A 1 11 ? 19.955 11.796 -22.861 1.00 61.11 11 ASN A CA 8
ATOM 6619 C C . ASN A 1 11 ? 20.967 12.936 -22.918 1.00 24.12 11 ASN A C 8
ATOM 6620 O O . ASN A 1 11 ? 20.741 14.009 -22.359 1.00 61.22 11 ASN A O 8
ATOM 6631 N N . ALA A 1 12 ? 22.084 12.695 -23.597 1.00 41.11 12 ALA A N 8
ATOM 6632 C CA . ALA A 1 12 ? 23.130 13.702 -23.729 1.00 72.24 12 ALA A CA 8
ATOM 6633 C C . ALA A 1 12 ? 23.845 13.577 -25.070 1.00 44.22 12 ALA A C 8
ATOM 6634 O O . ALA A 1 12 ? 24.190 12.477 -25.501 1.00 32.04 12 ALA A O 8
ATOM 6641 N N . ALA A 1 13 ? 24.065 14.712 -25.726 1.00 63.00 13 ALA A N 8
ATOM 6642 C CA . ALA A 1 13 ? 24.741 14.729 -27.017 1.00 41.34 13 ALA A CA 8
ATOM 6643 C C . ALA A 1 13 ? 25.073 16.155 -27.444 1.00 53.24 13 ALA A C 8
ATOM 6644 O O . ALA A 1 13 ? 24.384 16.739 -28.281 1.00 60.33 13 ALA A O 8
ATOM 6651 N N . SER A 1 14 ? 26.131 16.711 -26.863 1.00 61.04 14 SER A N 8
ATOM 6652 C CA . SER A 1 14 ? 26.551 18.071 -27.181 1.00 22.22 14 SER A CA 8
ATOM 6653 C C . SER A 1 14 ? 27.624 18.069 -28.266 1.00 75.21 14 SER A C 8
ATOM 6654 O O . SER A 1 14 ? 28.561 17.271 -28.228 1.00 51.52 14 SER A O 8
ATOM 6662 N N . LYS A 1 15 ? 27.478 18.968 -29.234 1.00 25.42 15 LYS A N 8
ATOM 6663 C CA . LYS A 1 15 ? 28.433 19.073 -30.331 1.00 25.34 15 LYS A CA 8
ATOM 6664 C C . LYS A 1 15 ? 28.277 20.402 -31.063 1.00 24.25 15 LYS A C 8
ATOM 6665 O O . LYS A 1 15 ? 27.349 20.582 -31.850 1.00 13.24 15 LYS A O 8
ATOM 6684 N N . ALA A 1 16 ? 29.193 21.329 -30.799 1.00 34.43 16 ALA A N 8
ATOM 6685 C CA . ALA A 1 16 ? 29.158 22.639 -31.435 1.00 40.42 16 ALA A CA 8
ATOM 6686 C C . ALA A 1 16 ? 30.434 23.423 -31.147 1.00 13.51 16 ALA A C 8
ATOM 6687 O O . ALA A 1 16 ? 30.413 24.416 -30.419 1.00 14.30 16 ALA A O 8
ATOM 6694 N N . TYR A 1 17 ? 31.543 22.971 -31.721 1.00 52.43 17 TYR A N 8
ATOM 6695 C CA . TYR A 1 17 ? 32.829 23.629 -31.523 1.00 51.21 17 TYR A CA 8
ATOM 6696 C C . TYR A 1 17 ? 33.361 24.193 -32.837 1.00 54.22 17 TYR A C 8
ATOM 6697 O O . TYR A 1 17 ? 34.407 23.772 -33.328 1.00 70.10 17 TYR A O 8
ATOM 6715 N N . ASN A 1 18 ? 32.631 25.150 -33.401 1.00 53.12 18 ASN A N 8
ATOM 6716 C CA . ASN A 1 18 ? 33.028 25.773 -34.659 1.00 15.34 18 ASN A CA 8
ATOM 6717 C C . ASN A 1 18 ? 32.612 27.241 -34.693 1.00 74.24 18 ASN A C 8
ATOM 6718 O O . ASN A 1 18 ? 31.455 27.564 -34.965 1.00 31.33 18 ASN A O 8
ATOM 6729 N N . LYS A 1 19 ? 33.563 28.126 -34.417 1.00 51.44 19 LYS A N 8
ATOM 6730 C CA . LYS A 1 19 ? 33.298 29.560 -34.419 1.00 11.24 19 LYS A CA 8
ATOM 6731 C C . LYS A 1 19 ? 33.403 30.132 -35.829 1.00 30.31 19 LYS A C 8
ATOM 6732 O O . LYS A 1 19 ? 32.502 30.830 -36.296 1.00 32.14 19 LYS A O 8
ATOM 6751 N N . LEU A 1 20 ? 34.507 29.830 -36.504 1.00 11.44 20 LEU A N 8
ATOM 6752 C CA . LEU A 1 20 ? 34.729 30.313 -37.862 1.00 40.22 20 LEU A CA 8
ATOM 6753 C C . LEU A 1 20 ? 35.413 29.248 -38.713 1.00 41.24 20 LEU A C 8
ATOM 6754 O O . LEU A 1 20 ? 35.711 28.153 -38.236 1.00 74.13 20 LEU A O 8
ATOM 6770 N N . LYS A 1 21 ? 35.662 29.578 -39.976 1.00 71.44 21 LYS A N 8
ATOM 6771 C CA . LYS A 1 21 ? 36.314 28.652 -40.895 1.00 24.13 21 LYS A CA 8
ATOM 6772 C C . LYS A 1 21 ? 37.410 29.356 -41.690 1.00 35.52 21 LYS A C 8
ATOM 6773 O O . LYS A 1 21 ? 37.319 30.551 -41.965 1.00 43.14 21 LYS A O 8
ATOM 6792 N N . GLY A 1 22 ? 38.444 28.605 -42.057 1.00 74.31 22 GLY A N 8
ATOM 6793 C CA . GLY A 1 22 ? 39.540 29.174 -42.818 1.00 63.23 22 GLY A CA 8
ATOM 6794 C C . GLY A 1 22 ? 39.162 29.453 -44.259 1.00 65.14 22 GLY A C 8
ATOM 6795 O O . GLY A 1 22 ? 38.576 30.492 -44.565 1.00 72.13 22 GLY A O 8
ATOM 6799 N N . LEU A 1 23 ? 39.500 28.525 -45.148 1.00 60.01 23 LEU A N 8
ATOM 6800 C CA . LEU A 1 23 ? 39.194 28.677 -46.566 1.00 72.44 23 LEU A CA 8
ATOM 6801 C C . LEU A 1 23 ? 38.178 27.633 -47.019 1.00 31.42 23 LEU A C 8
ATOM 6802 O O . LEU A 1 23 ? 37.620 26.901 -46.202 1.00 73.20 23 LEU A O 8
ATOM 6818 N N . ALA A 1 24 ? 37.945 27.569 -48.326 1.00 31.34 24 ALA A N 8
ATOM 6819 C CA . ALA A 1 24 ? 37.000 26.612 -48.887 1.00 72.51 24 ALA A CA 8
ATOM 6820 C C . ALA A 1 24 ? 37.594 25.898 -50.096 1.00 63.24 24 ALA A C 8
ATOM 6821 O O . ALA A 1 24 ? 36.884 25.572 -51.047 1.00 45.04 24 ALA A O 8
ATOM 6828 N N . MET A 1 25 ? 38.901 25.659 -50.053 1.00 71.41 25 MET A N 8
ATOM 6829 C CA . MET A 1 25 ? 39.590 24.983 -51.146 1.00 63.41 25 MET A CA 8
ATOM 6830 C C . MET A 1 25 ? 39.437 25.761 -52.449 1.00 64.21 25 MET A C 8
ATOM 6831 O O . MET A 1 25 ? 39.505 25.187 -53.536 1.00 11.22 25 MET A O 8
ATOM 6845 N N . GLN A 1 26 ? 39.231 27.069 -52.332 1.00 21.55 26 GLN A N 8
ATOM 6846 C CA . GLN A 1 26 ? 39.068 27.924 -53.501 1.00 72.21 26 GLN A CA 8
ATOM 6847 C C . GLN A 1 26 ? 40.313 28.774 -53.732 1.00 14.23 26 GLN A C 8
ATOM 6848 O O . GLN A 1 26 ? 40.604 29.173 -54.859 1.00 72.13 26 GLN A O 8
ATOM 6862 N N . SER A 1 27 ? 41.044 29.049 -52.656 1.00 35.40 27 SER A N 8
ATOM 6863 C CA . SER A 1 27 ? 42.255 29.855 -52.740 1.00 42.55 27 SER A CA 8
ATOM 6864 C C . SER A 1 27 ? 43.444 29.116 -52.135 1.00 30.53 27 SER A C 8
ATOM 6865 O O . SER A 1 27 ? 44.080 29.602 -51.200 1.00 34.21 27 SER A O 8
ATOM 6873 N N . GLN A 1 28 ? 43.737 27.937 -52.675 1.00 42.21 28 GLN A N 8
ATOM 6874 C CA . GLN A 1 28 ? 44.849 27.129 -52.188 1.00 11.33 28 GLN A CA 8
ATOM 6875 C C . GLN A 1 28 ? 45.861 26.869 -53.299 1.00 0.44 28 GLN A C 8
ATOM 6876 O O . GLN A 1 28 ? 45.988 25.746 -53.786 1.00 72.02 28 GLN A O 8
ATOM 6890 N N . TYR A 1 29 ? 46.579 27.915 -53.694 1.00 71.32 29 TYR A N 8
ATOM 6891 C CA . TYR A 1 29 ? 47.578 27.800 -54.750 1.00 2.12 29 TYR A CA 8
ATOM 6892 C C . TYR A 1 29 ? 46.972 27.191 -56.010 1.00 53.13 29 TYR A C 8
ATOM 6893 O O . TYR A 1 29 ? 47.578 26.335 -56.654 1.00 14.33 29 TYR A O 8
ATOM 6911 N N . GLY A 1 30 ? 45.769 27.641 -56.358 1.00 24.54 30 GLY A N 8
ATOM 6912 C CA . GLY A 1 30 ? 45.100 27.130 -57.540 1.00 14.44 30 GLY A CA 8
ATOM 6913 C C . GLY A 1 30 ? 44.646 28.236 -58.472 1.00 11.44 30 GLY A C 8
ATOM 6914 O O . GLY A 1 30 ? 43.485 28.276 -58.881 1.00 42.50 30 GLY A O 8
ATOM 6918 N N . CYS A 1 31 ? 45.562 29.138 -58.807 1.00 43.23 31 CYS A N 8
ATOM 6919 C CA . CYS A 1 31 ? 45.251 30.252 -59.695 1.00 72.21 31 CYS A CA 8
ATOM 6920 C C . CYS A 1 31 ? 46.079 30.176 -60.974 1.00 62.13 31 CYS A C 8
ATOM 6921 O O . CYS A 1 31 ? 47.174 29.614 -61.002 1.00 5.11 31 CYS A O 8
ATOM 6928 N N . PRO A 1 32 ? 45.545 30.755 -62.060 1.00 63.21 32 PRO A N 8
ATOM 6929 C CA . PRO A 1 32 ? 46.218 30.767 -63.362 1.00 43.14 32 PRO A CA 8
ATOM 6930 C C . PRO A 1 32 ? 47.451 31.665 -63.369 1.00 60.44 32 PRO A C 8
ATOM 6931 O O . PRO A 1 32 ? 48.525 31.256 -63.813 1.00 12.32 32 PRO A O 8
ATOM 6942 N N . ILE A 1 33 ? 47.290 32.887 -62.876 1.00 14.55 33 ILE A N 8
ATOM 6943 C CA . ILE A 1 33 ? 48.391 33.841 -62.824 1.00 15.40 33 ILE A CA 8
ATOM 6944 C C . ILE A 1 33 ? 48.304 34.714 -61.576 1.00 71.13 33 ILE A C 8
ATOM 6945 O O . ILE A 1 33 ? 47.803 35.837 -61.626 1.00 54.51 33 ILE A O 8
ATOM 6961 N N . ILE A 1 34 ? 48.797 34.190 -60.459 1.00 61.13 34 ILE A N 8
ATOM 6962 C CA . ILE A 1 34 ? 48.778 34.922 -59.199 1.00 40.32 34 ILE A CA 8
ATOM 6963 C C . ILE A 1 34 ? 50.182 35.360 -58.797 1.00 22.15 34 ILE A C 8
ATOM 6964 O O . ILE A 1 34 ? 51.136 34.587 -58.892 1.00 53.32 34 ILE A O 8
ATOM 6980 N N . SER A 1 35 ? 50.301 36.604 -58.344 1.00 4.01 35 SER A N 8
ATOM 6981 C CA . SER A 1 35 ? 51.590 37.146 -57.928 1.00 34.11 35 SER A CA 8
ATOM 6982 C C . SER A 1 35 ? 51.842 36.872 -56.448 1.00 60.24 35 SER A C 8
ATOM 6983 O O . SER A 1 35 ? 50.921 36.909 -55.633 1.00 63.44 35 SER A O 8
ATOM 6991 N N . ASN A 1 36 ? 53.097 36.597 -56.110 1.00 25.22 36 ASN A N 8
ATOM 6992 C CA . ASN A 1 36 ? 53.473 36.316 -54.729 1.00 34.42 36 ASN A CA 8
ATOM 6993 C C . ASN A 1 36 ? 52.975 37.415 -53.795 1.00 74.22 36 ASN A C 8
ATOM 6994 O O . ASN A 1 36 ? 52.692 37.167 -52.623 1.00 62.14 36 ASN A O 8
ATOM 7005 N N . MET A 1 37 ? 52.869 38.630 -54.324 1.00 20.42 37 MET A N 8
ATOM 7006 C CA . MET A 1 37 ? 52.403 39.767 -53.538 1.00 63.52 37 MET A CA 8
ATOM 7007 C C . MET A 1 37 ? 50.942 39.589 -53.138 1.00 61.21 37 MET A C 8
ATOM 7008 O O . MET A 1 37 ? 50.565 39.849 -51.995 1.00 73.02 37 MET A O 8
ATOM 7022 N N . CYS A 1 38 ? 50.124 39.144 -54.086 1.00 14.41 38 CYS A N 8
ATOM 7023 C CA . CYS A 1 38 ? 48.704 38.933 -53.833 1.00 75.51 38 CYS A CA 8
ATOM 7024 C C . CYS A 1 38 ? 48.487 37.727 -52.923 1.00 1.14 38 CYS A C 8
ATOM 7025 O O . CYS A 1 38 ? 47.644 37.758 -52.027 1.00 22.53 38 CYS A O 8
ATOM 7032 N N . GLU A 1 39 ? 49.255 36.668 -53.160 1.00 33.03 39 GLU A N 8
ATOM 7033 C CA . GLU A 1 39 ? 49.146 35.453 -52.361 1.00 61.44 39 GLU A CA 8
ATOM 7034 C C . GLU A 1 39 ? 49.640 35.691 -50.937 1.00 55.32 39 GLU A C 8
ATOM 7035 O O . GLU A 1 39 ? 48.999 35.280 -49.970 1.00 30.42 39 GLU A O 8
ATOM 7047 N N . ASP A 1 40 ? 50.782 36.358 -50.817 1.00 41.24 40 ASP A N 8
ATOM 7048 C CA . ASP A 1 40 ? 51.362 36.653 -49.512 1.00 63.33 40 ASP A CA 8
ATOM 7049 C C . ASP A 1 40 ? 50.471 37.607 -48.724 1.00 74.00 40 ASP A C 8
ATOM 7050 O O . ASP A 1 40 ? 50.220 37.400 -47.536 1.00 54.32 40 ASP A O 8
ATOM 7059 N N . HIS A 1 41 ? 49.995 38.653 -49.392 1.00 44.14 41 HIS A N 8
ATOM 7060 C CA . HIS A 1 41 ? 49.132 39.640 -48.754 1.00 52.10 41 HIS A CA 8
ATOM 7061 C C . HIS A 1 41 ? 47.823 39.003 -48.298 1.00 31.42 41 HIS A C 8
ATOM 7062 O O . HIS A 1 41 ? 47.347 39.260 -47.192 1.00 10.53 41 HIS A O 8
ATOM 7076 N N . CYS A 1 42 ? 47.245 38.170 -49.157 1.00 21.31 42 CYS A N 8
ATOM 7077 C CA . CYS A 1 42 ? 45.991 37.496 -48.844 1.00 32.04 42 CYS A CA 8
ATOM 7078 C C . CYS A 1 42 ? 46.193 36.450 -47.751 1.00 63.23 42 CYS A C 8
ATOM 7079 O O . CYS A 1 42 ? 45.370 36.316 -46.846 1.00 21.33 42 CYS A O 8
ATOM 7086 N N . ARG A 1 43 ? 47.294 35.712 -47.844 1.00 25.53 43 ARG A N 8
ATOM 7087 C CA . ARG A 1 43 ? 47.605 34.677 -46.864 1.00 61.05 43 ARG A CA 8
ATOM 7088 C C . ARG A 1 43 ? 47.785 35.280 -45.475 1.00 12.45 43 ARG A C 8
ATOM 7089 O O . ARG A 1 43 ? 47.400 34.679 -44.472 1.00 12.25 43 ARG A O 8
ATOM 7110 N N . ARG A 1 44 ? 48.372 36.471 -45.424 1.00 3.45 44 ARG A N 8
ATOM 7111 C CA . ARG A 1 44 ? 48.605 37.155 -44.157 1.00 54.10 44 ARG A CA 8
ATOM 7112 C C . ARG A 1 44 ? 47.285 37.470 -43.459 1.00 73.10 44 ARG A C 8
ATOM 7113 O O . ARG A 1 44 ? 47.218 37.530 -42.231 1.00 51.11 44 ARG A O 8
ATOM 7134 N N . LYS A 1 45 ? 46.236 37.671 -44.250 1.00 63.32 45 LYS A N 8
ATOM 7135 C CA . LYS A 1 45 ? 44.917 37.979 -43.710 1.00 64.20 45 LYS A CA 8
ATOM 7136 C C . LYS A 1 45 ? 44.002 36.761 -43.783 1.00 13.12 45 LYS A C 8
ATOM 7137 O O . LYS A 1 45 ? 42.844 36.816 -43.368 1.00 11.15 45 LYS A O 8
ATOM 7156 N N . LYS A 1 46 ? 44.528 35.662 -44.312 1.00 32.42 46 LYS A N 8
ATOM 7157 C CA . LYS A 1 46 ? 43.759 34.429 -44.437 1.00 24.23 46 LYS A CA 8
ATOM 7158 C C . LYS A 1 46 ? 42.409 34.694 -45.094 1.00 72.33 46 LYS A C 8
ATOM 7159 O O . LYS A 1 46 ? 41.367 34.290 -44.579 1.00 21.55 46 LYS A O 8
ATOM 7178 N N . MET A 1 47 ? 42.435 35.374 -46.236 1.00 32.41 47 MET A N 8
ATOM 7179 C CA . MET A 1 47 ? 41.212 35.689 -46.965 1.00 11.41 47 MET A CA 8
ATOM 7180 C C . MET A 1 47 ? 41.108 34.857 -48.239 1.00 31.22 47 MET A C 8
ATOM 7181 O O . MET A 1 47 ? 42.023 34.849 -49.062 1.00 14.52 47 MET A O 8
ATOM 7195 N N . GLU A 1 48 ? 39.988 34.157 -48.394 1.00 2.15 48 GLU A N 8
ATOM 7196 C CA . GLU A 1 48 ? 39.767 33.321 -49.567 1.00 61.33 48 GLU A CA 8
ATOM 7197 C C . GLU A 1 48 ? 38.733 33.950 -50.496 1.00 72.45 48 GLU A C 8
ATOM 7198 O O . GLU A 1 48 ? 37.915 34.765 -50.072 1.00 4.20 48 GLU A O 8
ATOM 7210 N N . GLY A 1 49 ? 38.776 33.564 -51.768 1.00 60.23 49 GLY A N 8
ATOM 7211 C CA . GLY A 1 49 ? 37.839 34.100 -52.738 1.00 71.52 49 GLY A CA 8
ATOM 7212 C C . GLY A 1 49 ? 37.923 33.393 -54.077 1.00 14.13 49 GLY A C 8
ATOM 7213 O O . GLY A 1 49 ? 37.693 32.187 -54.164 1.00 2.21 49 GLY A O 8
ATOM 7217 N N . GLN A 1 50 ? 38.250 34.146 -55.122 1.00 23.11 50 GLN A N 8
ATOM 7218 C CA . GLN A 1 50 ? 38.361 33.584 -56.463 1.00 31.12 50 GLN A CA 8
ATOM 7219 C C . GLN A 1 50 ? 39.677 33.990 -57.117 1.00 5.34 50 GLN A C 8
ATOM 7220 O O . GLN A 1 50 ? 40.236 35.044 -56.809 1.00 62.23 50 GLN A O 8
ATOM 7234 N N . CYS A 1 51 ? 40.169 33.148 -58.019 1.00 53.35 51 CYS A N 8
ATOM 7235 C CA . CYS A 1 51 ? 41.420 33.419 -58.717 1.00 22.53 51 CYS A CA 8
ATOM 7236 C C . CYS A 1 51 ? 41.157 34.049 -60.081 1.00 45.32 51 CYS A C 8
ATOM 7237 O O . CYS A 1 51 ? 40.388 33.520 -60.883 1.00 52.43 51 CYS A O 8
ATOM 7244 N N . ASP A 1 52 ? 41.802 35.182 -60.337 1.00 3.22 52 ASP A N 8
ATOM 7245 C CA . ASP A 1 52 ? 41.640 35.885 -61.604 1.00 41.12 52 ASP A CA 8
ATOM 7246 C C . ASP A 1 52 ? 42.964 35.957 -62.359 1.00 72.21 52 ASP A C 8
ATOM 7247 O O . ASP A 1 52 ? 44.023 36.144 -61.760 1.00 24.34 52 ASP A O 8
ATOM 7256 N N . LEU A 1 53 ? 42.896 35.806 -63.677 1.00 50.12 53 LEU A N 8
ATOM 7257 C CA . LEU A 1 53 ? 44.089 35.853 -64.515 1.00 63.30 53 LEU A CA 8
ATOM 7258 C C . LEU A 1 53 ? 44.888 37.126 -64.255 1.00 30.12 53 LEU A C 8
ATOM 7259 O O . LEU A 1 53 ? 46.117 37.130 -64.343 1.00 34.34 53 LEU A O 8
ATOM 7275 N N . LEU A 1 54 ? 44.183 38.205 -63.932 1.00 60.44 54 LEU A N 8
ATOM 7276 C CA . LEU A 1 54 ? 44.826 39.485 -63.657 1.00 22.44 54 LEU A CA 8
ATOM 7277 C C . LEU A 1 54 ? 45.436 39.498 -62.258 1.00 73.34 54 LEU A C 8
ATOM 7278 O O . LEU A 1 54 ? 46.425 40.186 -62.008 1.00 63.12 54 LEU A O 8
ATOM 7294 N N . ASP A 1 55 ? 44.840 38.731 -61.352 1.00 14.32 55 ASP A N 8
ATOM 7295 C CA . ASP A 1 55 ? 45.326 38.652 -59.979 1.00 74.21 55 ASP A CA 8
ATOM 7296 C C . ASP A 1 55 ? 44.384 37.817 -59.117 1.00 22.32 55 ASP A C 8
ATOM 7297 O O . ASP A 1 55 ? 43.349 37.345 -59.587 1.00 73.43 55 ASP A O 8
ATOM 7306 N N . CYS A 1 56 ? 44.751 37.637 -57.852 1.00 50.43 56 CYS A N 8
ATOM 7307 C CA . CYS A 1 56 ? 43.941 36.858 -56.924 1.00 0.12 56 CYS A CA 8
ATOM 7308 C C . CYS A 1 56 ? 42.912 37.742 -56.225 1.00 41.42 56 CYS A C 8
ATOM 7309 O O . CYS A 1 56 ? 43.187 38.899 -55.905 1.00 35.01 56 CYS A O 8
ATOM 7316 N N . VAL A 1 57 ? 41.726 37.189 -55.992 1.00 10.53 57 VAL A N 8
ATOM 7317 C CA . VAL A 1 57 ? 40.656 37.926 -55.330 1.00 51.41 57 VAL A CA 8
ATOM 7318 C C . VAL A 1 57 ? 40.237 37.242 -54.034 1.00 21.31 57 VAL A C 8
ATOM 7319 O O . VAL A 1 57 ? 39.754 36.109 -54.045 1.00 51.11 57 VAL A O 8
ATOM 7332 N N . CYS A 1 58 ? 40.425 37.936 -52.917 1.00 12.42 58 CYS A N 8
ATOM 7333 C CA . CYS A 1 58 ? 40.067 37.397 -51.611 1.00 32.42 58 CYS A CA 8
ATOM 7334 C C . CYS A 1 58 ? 38.931 38.199 -50.983 1.00 54.14 58 CYS A C 8
ATOM 7335 O O . CYS A 1 58 ? 38.910 39.428 -51.058 1.00 34.30 58 CYS A O 8
ATOM 7342 N N . SER A 1 59 ? 37.988 37.495 -50.365 1.00 54.41 59 SER A N 8
ATOM 7343 C CA . SER A 1 59 ? 36.846 38.141 -49.728 1.00 2.34 59 SER A CA 8
ATOM 7344 C C . SER A 1 59 ? 36.003 37.124 -48.964 1.00 41.43 59 SER A C 8
ATOM 7345 O O . SER A 1 59 ? 36.178 36.937 -47.761 1.00 73.34 59 SER A O 8
ATOM 7353 N N . ALA A 1 1 ? 2.349 3.280 7.171 1.00 4.44 1 ALA A N 9
ATOM 7354 C CA . ALA A 1 1 ? 3.376 2.726 6.297 1.00 54.50 1 ALA A CA 9
ATOM 7355 C C . ALA A 1 1 ? 3.933 3.793 5.360 1.00 31.04 1 ALA A C 9
ATOM 7356 O O . ALA A 1 1 ? 3.194 4.402 4.586 1.00 2.24 1 ALA A O 9
ATOM 7363 N N . LYS A 1 2 ? 5.241 4.015 5.436 1.00 72.02 2 LYS A N 9
ATOM 7364 C CA . LYS A 1 2 ? 5.899 5.008 4.595 1.00 74.24 2 LYS A CA 9
ATOM 7365 C C . LYS A 1 2 ? 7.179 4.444 3.987 1.00 73.44 2 LYS A C 9
ATOM 7366 O O . LYS A 1 2 ? 8.279 4.711 4.470 1.00 12.53 2 LYS A O 9
ATOM 7385 N N . LYS A 1 3 ? 7.028 3.662 2.923 1.00 44.25 3 LYS A N 9
ATOM 7386 C CA . LYS A 1 3 ? 8.172 3.062 2.246 1.00 50.02 3 LYS A CA 9
ATOM 7387 C C . LYS A 1 3 ? 8.089 3.281 0.739 1.00 74.25 3 LYS A C 9
ATOM 7388 O O . LYS A 1 3 ? 7.892 2.346 -0.039 1.00 11.43 3 LYS A O 9
ATOM 7407 N N . PRO A 1 4 ? 8.243 4.544 0.314 1.00 72.44 4 PRO A N 9
ATOM 7408 C CA . PRO A 1 4 ? 8.191 4.914 -1.104 1.00 32.21 4 PRO A CA 9
ATOM 7409 C C . PRO A 1 4 ? 9.398 4.401 -1.882 1.00 20.04 4 PRO A C 9
ATOM 7410 O O . PRO A 1 4 ? 10.273 3.738 -1.324 1.00 35.24 4 PRO A O 9
ATOM 7421 N N . PHE A 1 5 ? 9.440 4.712 -3.173 1.00 1.42 5 PHE A N 9
ATOM 7422 C CA . PHE A 1 5 ? 10.541 4.282 -4.028 1.00 14.35 5 PHE A CA 9
ATOM 7423 C C . PHE A 1 5 ? 10.493 4.995 -5.376 1.00 12.33 5 PHE A C 9
ATOM 7424 O O . PHE A 1 5 ? 9.470 4.983 -6.062 1.00 25.34 5 PHE A O 9
ATOM 7441 N N . VAL A 1 6 ? 11.607 5.617 -5.749 1.00 55.43 6 VAL A N 9
ATOM 7442 C CA . VAL A 1 6 ? 11.693 6.336 -7.015 1.00 62.21 6 VAL A CA 9
ATOM 7443 C C . VAL A 1 6 ? 12.610 5.613 -7.996 1.00 34.33 6 VAL A C 9
ATOM 7444 O O . VAL A 1 6 ? 13.370 4.725 -7.610 1.00 74.00 6 VAL A O 9
ATOM 7457 N N . GLN A 1 7 ? 12.532 5.999 -9.265 1.00 10.51 7 GLN A N 9
ATOM 7458 C CA . GLN A 1 7 ? 13.355 5.387 -10.301 1.00 50.32 7 GLN A CA 9
ATOM 7459 C C . GLN A 1 7 ? 13.180 6.110 -11.633 1.00 21.21 7 GLN A C 9
ATOM 7460 O O . GLN A 1 7 ? 12.431 5.660 -12.500 1.00 52.42 7 GLN A O 9
ATOM 7474 N N . ARG A 1 8 ? 13.876 7.231 -11.788 1.00 12.53 8 ARG A N 9
ATOM 7475 C CA . ARG A 1 8 ? 13.796 8.017 -13.013 1.00 51.12 8 ARG A CA 9
ATOM 7476 C C . ARG A 1 8 ? 15.189 8.308 -13.565 1.00 33.44 8 ARG A C 9
ATOM 7477 O O . ARG A 1 8 ? 16.172 8.315 -12.824 1.00 0.42 8 ARG A O 9
ATOM 7498 N N . VAL A 1 9 ? 15.265 8.546 -14.870 1.00 60.52 9 VAL A N 9
ATOM 7499 C CA . VAL A 1 9 ? 16.537 8.837 -15.521 1.00 53.01 9 VAL A CA 9
ATOM 7500 C C . VAL A 1 9 ? 16.402 10.004 -16.493 1.00 10.25 9 VAL A C 9
ATOM 7501 O O . VAL A 1 9 ? 15.318 10.273 -17.012 1.00 24.15 9 VAL A O 9
ATOM 7514 N N . LYS A 1 10 ? 17.510 10.696 -16.735 1.00 64.32 10 LYS A N 9
ATOM 7515 C CA . LYS A 1 10 ? 17.518 11.834 -17.646 1.00 45.21 10 LYS A CA 9
ATOM 7516 C C . LYS A 1 10 ? 18.264 11.496 -18.933 1.00 73.23 10 LYS A C 9
ATOM 7517 O O . LYS A 1 10 ? 19.119 10.612 -18.952 1.00 22.00 10 LYS A O 9
ATOM 7536 N N . ASN A 1 11 ? 17.934 12.206 -20.007 1.00 53.20 11 ASN A N 9
ATOM 7537 C CA . ASN A 1 11 ? 18.573 11.981 -21.298 1.00 50.24 11 ASN A CA 9
ATOM 7538 C C . ASN A 1 11 ? 18.248 13.111 -22.271 1.00 11.35 11 ASN A C 9
ATOM 7539 O O . ASN A 1 11 ? 17.106 13.261 -22.704 1.00 41.42 11 ASN A O 9
ATOM 7550 N N . ALA A 1 12 ? 19.260 13.903 -22.609 1.00 4.14 12 ALA A N 9
ATOM 7551 C CA . ALA A 1 12 ? 19.083 15.018 -23.531 1.00 64.42 12 ALA A CA 9
ATOM 7552 C C . ALA A 1 12 ? 20.426 15.623 -23.925 1.00 24.11 12 ALA A C 9
ATOM 7553 O O . ALA A 1 12 ? 21.223 16.000 -23.067 1.00 25.15 12 ALA A O 9
ATOM 7560 N N . ALA A 1 13 ? 20.671 15.712 -25.228 1.00 53.22 13 ALA A N 9
ATOM 7561 C CA . ALA A 1 13 ? 21.917 16.273 -25.735 1.00 70.02 13 ALA A CA 9
ATOM 7562 C C . ALA A 1 13 ? 21.880 16.408 -27.254 1.00 4.43 13 ALA A C 9
ATOM 7563 O O . ALA A 1 13 ? 21.499 15.476 -27.961 1.00 23.54 13 ALA A O 9
ATOM 7570 N N . SER A 1 14 ? 22.278 17.576 -27.749 1.00 25.12 14 SER A N 9
ATOM 7571 C CA . SER A 1 14 ? 22.287 17.835 -29.184 1.00 32.22 14 SER A CA 9
ATOM 7572 C C . SER A 1 14 ? 23.261 18.958 -29.528 1.00 33.43 14 SER A C 9
ATOM 7573 O O . SER A 1 14 ? 23.030 20.120 -29.194 1.00 54.15 14 SER A O 9
ATOM 7581 N N . LYS A 1 15 ? 24.352 18.601 -30.197 1.00 52.41 15 LYS A N 9
ATOM 7582 C CA . LYS A 1 15 ? 25.362 19.577 -30.589 1.00 23.14 15 LYS A CA 9
ATOM 7583 C C . LYS A 1 15 ? 26.253 19.023 -31.696 1.00 51.03 15 LYS A C 9
ATOM 7584 O O . LYS A 1 15 ? 27.013 18.079 -31.481 1.00 13.30 15 LYS A O 9
ATOM 7603 N N . ALA A 1 16 ? 26.155 19.617 -32.881 1.00 55.10 16 ALA A N 9
ATOM 7604 C CA . ALA A 1 16 ? 26.954 19.185 -34.021 1.00 12.01 16 ALA A CA 9
ATOM 7605 C C . ALA A 1 16 ? 26.794 20.141 -35.198 1.00 14.43 16 ALA A C 9
ATOM 7606 O O . ALA A 1 16 ? 26.030 19.876 -36.126 1.00 61.15 16 ALA A O 9
ATOM 7613 N N . TYR A 1 17 ? 27.517 21.254 -35.152 1.00 40.50 17 TYR A N 9
ATOM 7614 C CA . TYR A 1 17 ? 27.452 22.252 -36.213 1.00 45.24 17 TYR A CA 9
ATOM 7615 C C . TYR A 1 17 ? 28.852 22.684 -36.641 1.00 12.22 17 TYR A C 9
ATOM 7616 O O . TYR A 1 17 ? 29.806 22.585 -35.871 1.00 1.52 17 TYR A O 9
ATOM 7634 N N . ASN A 1 18 ? 28.965 23.164 -37.875 1.00 14.40 18 ASN A N 9
ATOM 7635 C CA . ASN A 1 18 ? 30.247 23.612 -38.407 1.00 14.44 18 ASN A CA 9
ATOM 7636 C C . ASN A 1 18 ? 30.071 24.262 -39.776 1.00 14.33 18 ASN A C 9
ATOM 7637 O O . ASN A 1 18 ? 29.371 23.735 -40.641 1.00 34.05 18 ASN A O 9
ATOM 7648 N N . LYS A 1 19 ? 30.711 25.411 -39.966 1.00 61.30 19 LYS A N 9
ATOM 7649 C CA . LYS A 1 19 ? 30.628 26.133 -41.230 1.00 2.33 19 LYS A CA 9
ATOM 7650 C C . LYS A 1 19 ? 31.330 25.363 -42.344 1.00 1.32 19 LYS A C 9
ATOM 7651 O O . LYS A 1 19 ? 30.767 25.157 -43.420 1.00 21.12 19 LYS A O 9
ATOM 7670 N N . LEU A 1 20 ? 32.561 24.940 -42.079 1.00 71.41 20 LEU A N 9
ATOM 7671 C CA . LEU A 1 20 ? 33.339 24.190 -43.059 1.00 45.32 20 LEU A CA 9
ATOM 7672 C C . LEU A 1 20 ? 33.579 25.022 -44.315 1.00 44.21 20 LEU A C 9
ATOM 7673 O O . LEU A 1 20 ? 32.716 25.111 -45.189 1.00 25.32 20 LEU A O 9
ATOM 7689 N N . LYS A 1 21 ? 34.758 25.629 -44.400 1.00 42.30 21 LYS A N 9
ATOM 7690 C CA . LYS A 1 21 ? 35.115 26.451 -45.550 1.00 52.51 21 LYS A CA 9
ATOM 7691 C C . LYS A 1 21 ? 36.587 26.275 -45.910 1.00 34.21 21 LYS A C 9
ATOM 7692 O O . LYS A 1 21 ? 37.391 25.847 -45.083 1.00 74.30 21 LYS A O 9
ATOM 7711 N N . GLY A 1 22 ? 36.933 26.609 -47.150 1.00 14.05 22 GLY A N 9
ATOM 7712 C CA . GLY A 1 22 ? 38.308 26.481 -47.596 1.00 14.32 22 GLY A CA 9
ATOM 7713 C C . GLY A 1 22 ? 38.423 25.741 -48.914 1.00 10.24 22 GLY A C 9
ATOM 7714 O O . GLY A 1 22 ? 37.810 24.689 -49.099 1.00 62.20 22 GLY A O 9
ATOM 7718 N N . LEU A 1 23 ? 39.209 26.292 -49.832 1.00 73.55 23 LEU A N 9
ATOM 7719 C CA . LEU A 1 23 ? 39.401 25.677 -51.142 1.00 4.44 23 LEU A CA 9
ATOM 7720 C C . LEU A 1 23 ? 40.078 24.316 -51.010 1.00 54.54 23 LEU A C 9
ATOM 7721 O O . LEU A 1 23 ? 40.332 23.843 -49.903 1.00 44.15 23 LEU A O 9
ATOM 7737 N N . ALA A 1 24 ? 40.367 23.693 -52.148 1.00 5.40 24 ALA A N 9
ATOM 7738 C CA . ALA A 1 24 ? 41.018 22.389 -52.160 1.00 41.13 24 ALA A CA 9
ATOM 7739 C C . ALA A 1 24 ? 42.445 22.492 -52.689 1.00 55.14 24 ALA A C 9
ATOM 7740 O O . ALA A 1 24 ? 42.874 21.678 -53.506 1.00 73.13 24 ALA A O 9
ATOM 7747 N N . MET A 1 25 ? 43.174 23.499 -52.219 1.00 30.51 25 MET A N 9
ATOM 7748 C CA . MET A 1 25 ? 44.553 23.707 -52.645 1.00 71.02 25 MET A CA 9
ATOM 7749 C C . MET A 1 25 ? 44.620 24.012 -54.138 1.00 62.33 25 MET A C 9
ATOM 7750 O O . MET A 1 25 ? 45.597 23.673 -54.806 1.00 1.11 25 MET A O 9
ATOM 7764 N N . GLN A 1 26 ? 43.576 24.652 -54.655 1.00 23.02 26 GLN A N 9
ATOM 7765 C CA . GLN A 1 26 ? 43.518 25.001 -56.069 1.00 60.44 26 GLN A CA 9
ATOM 7766 C C . GLN A 1 26 ? 44.186 26.347 -56.326 1.00 45.21 26 GLN A C 9
ATOM 7767 O O . GLN A 1 26 ? 44.828 26.546 -57.358 1.00 15.31 26 GLN A O 9
ATOM 7781 N N . SER A 1 27 ? 44.032 27.269 -55.381 1.00 31.11 27 SER A N 9
ATOM 7782 C CA . SER A 1 27 ? 44.617 28.599 -55.507 1.00 22.52 27 SER A CA 9
ATOM 7783 C C . SER A 1 27 ? 46.089 28.584 -55.106 1.00 1.42 27 SER A C 9
ATOM 7784 O O . SER A 1 27 ? 46.503 29.306 -54.199 1.00 14.22 27 SER A O 9
ATOM 7792 N N . GLN A 1 28 ? 46.874 27.757 -55.789 1.00 1.34 28 GLN A N 9
ATOM 7793 C CA . GLN A 1 28 ? 48.300 27.648 -55.503 1.00 52.14 28 GLN A CA 9
ATOM 7794 C C . GLN A 1 28 ? 49.130 28.000 -56.734 1.00 34.41 28 GLN A C 9
ATOM 7795 O O . GLN A 1 28 ? 49.318 27.171 -57.625 1.00 42.20 28 GLN A O 9
ATOM 7809 N N . TYR A 1 29 ? 49.623 29.232 -56.776 1.00 55.33 29 TYR A N 9
ATOM 7810 C CA . TYR A 1 29 ? 50.430 29.694 -57.899 1.00 51.31 29 TYR A CA 9
ATOM 7811 C C . TYR A 1 29 ? 49.699 29.479 -59.221 1.00 12.42 29 TYR A C 9
ATOM 7812 O O . TYR A 1 29 ? 50.291 29.043 -60.207 1.00 52.31 29 TYR A O 9
ATOM 7830 N N . GLY A 1 30 ? 48.406 29.790 -59.232 1.00 10.01 30 GLY A N 9
ATOM 7831 C CA . GLY A 1 30 ? 47.614 29.625 -60.437 1.00 12.24 30 GLY A CA 9
ATOM 7832 C C . GLY A 1 30 ? 46.706 30.810 -60.700 1.00 40.22 30 GLY A C 9
ATOM 7833 O O . GLY A 1 30 ? 45.523 30.642 -60.999 1.00 23.43 30 GLY A O 9
ATOM 7837 N N . CYS A 1 31 ? 47.259 32.013 -60.588 1.00 52.44 31 CYS A N 9
ATOM 7838 C CA . CYS A 1 31 ? 46.491 33.232 -60.814 1.00 44.14 31 CYS A CA 9
ATOM 7839 C C . CYS A 1 31 ? 47.011 33.983 -62.037 1.00 2.42 31 CYS A C 9
ATOM 7840 O O . CYS A 1 31 ? 48.171 33.855 -62.428 1.00 43.04 31 CYS A O 9
ATOM 7847 N N . PRO A 1 32 ? 46.133 34.787 -62.655 1.00 0.24 32 PRO A N 9
ATOM 7848 C CA . PRO A 1 32 ? 46.480 35.576 -63.841 1.00 22.34 32 PRO A CA 9
ATOM 7849 C C . PRO A 1 32 ? 47.444 36.713 -63.519 1.00 71.20 32 PRO A C 9
ATOM 7850 O O . PRO A 1 32 ? 48.479 36.864 -64.169 1.00 12.11 32 PRO A O 9
ATOM 7861 N N . ILE A 1 33 ? 47.098 37.509 -62.513 1.00 54.03 33 ILE A N 9
ATOM 7862 C CA . ILE A 1 33 ? 47.934 38.631 -62.105 1.00 55.33 33 ILE A CA 9
ATOM 7863 C C . ILE A 1 33 ? 47.766 38.930 -60.619 1.00 71.04 33 ILE A C 9
ATOM 7864 O O . ILE A 1 33 ? 46.909 39.723 -60.228 1.00 41.23 33 ILE A O 9
ATOM 7880 N N . ILE A 1 34 ? 48.590 38.291 -59.796 1.00 65.04 34 ILE A N 9
ATOM 7881 C CA . ILE A 1 34 ? 48.535 38.491 -58.354 1.00 24.44 34 ILE A CA 9
ATOM 7882 C C . ILE A 1 34 ? 49.807 39.158 -57.842 1.00 44.21 34 ILE A C 9
ATOM 7883 O O . ILE A 1 34 ? 50.913 38.806 -58.251 1.00 65.43 34 ILE A O 9
ATOM 7899 N N . SER A 1 35 ? 49.642 40.124 -56.943 1.00 62.53 35 SER A N 9
ATOM 7900 C CA . SER A 1 35 ? 50.777 40.842 -56.376 1.00 42.55 35 SER A CA 9
ATOM 7901 C C . SER A 1 35 ? 51.395 40.059 -55.222 1.00 52.12 35 SER A C 9
ATOM 7902 O O . SER A 1 35 ? 50.689 39.575 -54.338 1.00 41.33 35 SER A O 9
ATOM 7910 N N . ASN A 1 36 ? 52.718 39.939 -55.238 1.00 64.23 36 ASN A N 9
ATOM 7911 C CA . ASN A 1 36 ? 53.433 39.214 -54.194 1.00 33.23 36 ASN A CA 9
ATOM 7912 C C . ASN A 1 36 ? 53.011 39.698 -52.810 1.00 32.23 36 ASN A C 9
ATOM 7913 O O . ASN A 1 36 ? 53.001 38.929 -51.849 1.00 12.12 36 ASN A O 9
ATOM 7924 N N . MET A 1 37 ? 52.662 40.977 -52.717 1.00 64.00 37 MET A N 9
ATOM 7925 C CA . MET A 1 37 ? 52.238 41.563 -51.451 1.00 54.10 37 MET A CA 9
ATOM 7926 C C . MET A 1 37 ? 50.947 40.916 -50.958 1.00 41.03 37 MET A C 9
ATOM 7927 O O . MET A 1 37 ? 50.823 40.570 -49.783 1.00 5.31 37 MET A O 9
ATOM 7941 N N . CYS A 1 38 ? 49.988 40.755 -51.864 1.00 11.33 38 CYS A N 9
ATOM 7942 C CA . CYS A 1 38 ? 48.706 40.151 -51.521 1.00 62.45 38 CYS A CA 9
ATOM 7943 C C . CYS A 1 38 ? 48.853 38.646 -51.312 1.00 2.33 38 CYS A C 9
ATOM 7944 O O . CYS A 1 38 ? 48.092 38.038 -50.561 1.00 21.54 38 CYS A O 9
ATOM 7951 N N . GLU A 1 39 ? 49.838 38.054 -51.981 1.00 14.30 39 GLU A N 9
ATOM 7952 C CA . GLU A 1 39 ? 50.084 36.622 -51.868 1.00 34.51 39 GLU A CA 9
ATOM 7953 C C . GLU A 1 39 ? 50.629 36.271 -50.487 1.00 21.54 39 GLU A C 9
ATOM 7954 O O . GLU A 1 39 ? 50.185 35.310 -49.858 1.00 21.40 39 GLU A O 9
ATOM 7966 N N . ASP A 1 40 ? 51.594 37.056 -50.021 1.00 63.33 40 ASP A N 9
ATOM 7967 C CA . ASP A 1 40 ? 52.201 36.829 -48.715 1.00 11.33 40 ASP A CA 9
ATOM 7968 C C . ASP A 1 40 ? 51.235 37.204 -47.595 1.00 3.31 40 ASP A C 9
ATOM 7969 O O . ASP A 1 40 ? 51.107 36.484 -46.604 1.00 73.25 40 ASP A O 9
ATOM 7978 N N . HIS A 1 41 ? 50.559 38.337 -47.758 1.00 72.11 41 HIS A N 9
ATOM 7979 C CA . HIS A 1 41 ? 49.605 38.808 -46.761 1.00 12.25 41 HIS A CA 9
ATOM 7980 C C . HIS A 1 41 ? 48.437 37.836 -46.624 1.00 53.21 41 HIS A C 9
ATOM 7981 O O . HIS A 1 41 ? 48.016 37.506 -45.515 1.00 2.43 41 HIS A O 9
ATOM 7995 N N . CYS A 1 42 ? 47.916 37.381 -47.759 1.00 1.41 42 CYS A N 9
ATOM 7996 C CA . CYS A 1 42 ? 46.796 36.448 -47.767 1.00 51.41 42 CYS A CA 9
ATOM 7997 C C . CYS A 1 42 ? 47.233 35.069 -47.282 1.00 1.31 42 CYS A C 9
ATOM 7998 O O . CYS A 1 42 ? 46.483 34.374 -46.597 1.00 54.10 42 CYS A O 9
ATOM 8005 N N . ARG A 1 43 ? 48.452 34.681 -47.642 1.00 20.43 43 ARG A N 9
ATOM 8006 C CA . ARG A 1 43 ? 48.989 33.385 -47.244 1.00 62.22 43 ARG A CA 9
ATOM 8007 C C . ARG A 1 43 ? 49.278 33.352 -45.746 1.00 54.22 43 ARG A C 9
ATOM 8008 O O . ARG A 1 43 ? 49.165 32.307 -45.105 1.00 0.30 43 ARG A O 9
ATOM 8029 N N . ARG A 1 44 ? 49.651 34.503 -45.195 1.00 75.25 44 ARG A N 9
ATOM 8030 C CA . ARG A 1 44 ? 49.957 34.605 -43.774 1.00 11.52 44 ARG A CA 9
ATOM 8031 C C . ARG A 1 44 ? 48.735 34.258 -42.928 1.00 24.20 44 ARG A C 9
ATOM 8032 O O . ARG A 1 44 ? 48.860 33.885 -41.761 1.00 41.12 44 ARG A O 9
ATOM 8053 N N . LYS A 1 45 ? 47.554 34.383 -43.524 1.00 65.20 45 LYS A N 9
ATOM 8054 C CA . LYS A 1 45 ? 46.310 34.082 -42.827 1.00 75.43 45 LYS A CA 9
ATOM 8055 C C . LYS A 1 45 ? 45.749 32.734 -43.272 1.00 4.30 45 LYS A C 9
ATOM 8056 O O . LYS A 1 45 ? 44.695 32.304 -42.805 1.00 31.35 45 LYS A O 9
ATOM 8075 N N . LYS A 1 46 ? 46.462 32.072 -44.177 1.00 22.13 46 LYS A N 9
ATOM 8076 C CA . LYS A 1 46 ? 46.039 30.772 -44.683 1.00 74.20 46 LYS A CA 9
ATOM 8077 C C . LYS A 1 46 ? 44.587 30.816 -45.149 1.00 12.12 46 LYS A C 9
ATOM 8078 O O . LYS A 1 46 ? 43.802 29.917 -44.850 1.00 71.40 46 LYS A O 9
ATOM 8097 N N . MET A 1 47 ? 44.237 31.867 -45.883 1.00 4.30 47 MET A N 9
ATOM 8098 C CA . MET A 1 47 ? 42.880 32.026 -46.392 1.00 41.31 47 MET A CA 9
ATOM 8099 C C . MET A 1 47 ? 42.838 31.815 -47.902 1.00 53.32 47 MET A C 9
ATOM 8100 O O . MET A 1 47 ? 43.568 32.466 -48.649 1.00 30.21 47 MET A O 9
ATOM 8114 N N . GLU A 1 48 ? 41.978 30.902 -48.344 1.00 4.21 48 GLU A N 9
ATOM 8115 C CA . GLU A 1 48 ? 41.843 30.606 -49.765 1.00 41.03 48 GLU A CA 9
ATOM 8116 C C . GLU A 1 48 ? 40.555 31.202 -50.325 1.00 52.41 48 GLU A C 9
ATOM 8117 O O . GLU A 1 48 ? 39.476 31.012 -49.766 1.00 74.22 48 GLU A O 9
ATOM 8129 N N . GLY A 1 49 ? 40.677 31.927 -51.434 1.00 25.55 49 GLY A N 9
ATOM 8130 C CA . GLY A 1 49 ? 39.516 32.541 -52.051 1.00 24.33 49 GLY A CA 9
ATOM 8131 C C . GLY A 1 49 ? 39.494 32.356 -53.555 1.00 53.20 49 GLY A C 9
ATOM 8132 O O . GLY A 1 49 ? 39.292 31.246 -54.047 1.00 2.30 49 GLY A O 9
ATOM 8136 N N . GLN A 1 50 ? 39.699 33.447 -54.287 1.00 24.44 50 GLN A N 9
ATOM 8137 C CA . GLN A 1 50 ? 39.699 33.399 -55.744 1.00 0.51 50 GLN A CA 9
ATOM 8138 C C . GLN A 1 50 ? 40.783 34.306 -56.318 1.00 72.11 50 GLN A C 9
ATOM 8139 O O . GLN A 1 50 ? 41.165 35.302 -55.702 1.00 72.44 50 GLN A O 9
ATOM 8153 N N . CYS A 1 51 ? 41.275 33.955 -57.501 1.00 62.23 51 CYS A N 9
ATOM 8154 C CA . CYS A 1 51 ? 42.316 34.735 -58.159 1.00 51.53 51 CYS A CA 9
ATOM 8155 C C . CYS A 1 51 ? 41.707 35.759 -59.114 1.00 30.43 51 CYS A C 9
ATOM 8156 O O . CYS A 1 51 ? 40.975 35.403 -60.037 1.00 73.41 51 CYS A O 9
ATOM 8163 N N . ASP A 1 52 ? 42.015 37.030 -58.884 1.00 43.20 52 ASP A N 9
ATOM 8164 C CA . ASP A 1 52 ? 41.500 38.106 -59.724 1.00 21.54 52 ASP A CA 9
ATOM 8165 C C . ASP A 1 52 ? 42.638 38.838 -60.427 1.00 41.42 52 ASP A C 9
ATOM 8166 O O . ASP A 1 52 ? 43.693 39.081 -59.838 1.00 74.34 52 ASP A O 9
ATOM 8175 N N . LEU A 1 53 ? 42.418 39.188 -61.690 1.00 25.12 53 LEU A N 9
ATOM 8176 C CA . LEU A 1 53 ? 43.426 39.893 -62.475 1.00 20.40 53 LEU A CA 9
ATOM 8177 C C . LEU A 1 53 ? 43.905 41.145 -61.748 1.00 22.11 53 LEU A C 9
ATOM 8178 O O . LEU A 1 53 ? 45.061 41.550 -61.882 1.00 53.13 53 LEU A O 9
ATOM 8194 N N . LEU A 1 54 ? 43.011 41.753 -60.976 1.00 62.01 54 LEU A N 9
ATOM 8195 C CA . LEU A 1 54 ? 43.343 42.959 -60.225 1.00 20.31 54 LEU A CA 9
ATOM 8196 C C . LEU A 1 54 ? 44.138 42.616 -58.969 1.00 13.22 54 LEU A C 9
ATOM 8197 O O . LEU A 1 54 ? 44.952 43.413 -58.501 1.00 33.42 54 LEU A O 9
ATOM 8213 N N . ASP A 1 55 ? 43.898 41.426 -58.429 1.00 55.42 55 ASP A N 9
ATOM 8214 C CA . ASP A 1 55 ? 44.593 40.977 -57.229 1.00 62.40 55 ASP A CA 9
ATOM 8215 C C . ASP A 1 55 ? 44.033 39.643 -56.744 1.00 63.11 55 ASP A C 9
ATOM 8216 O O . ASP A 1 55 ? 43.128 39.077 -57.358 1.00 11.51 55 ASP A O 9
ATOM 8225 N N . CYS A 1 56 ? 44.579 39.145 -55.640 1.00 33.35 56 CYS A N 9
ATOM 8226 C CA . CYS A 1 56 ? 44.136 37.877 -55.072 1.00 73.11 56 CYS A CA 9
ATOM 8227 C C . CYS A 1 56 ? 43.082 38.103 -53.992 1.00 1.13 56 CYS A C 9
ATOM 8228 O O . CYS A 1 56 ? 43.227 38.983 -53.142 1.00 72.54 56 CYS A O 9
ATOM 8235 N N . VAL A 1 57 ? 42.022 37.303 -54.030 1.00 74.53 57 VAL A N 9
ATOM 8236 C CA . VAL A 1 57 ? 40.944 37.414 -53.054 1.00 70.45 57 VAL A CA 9
ATOM 8237 C C . VAL A 1 57 ? 40.987 36.263 -52.055 1.00 11.20 57 VAL A C 9
ATOM 8238 O O . VAL A 1 57 ? 41.125 35.100 -52.436 1.00 12.34 57 VAL A O 9
ATOM 8251 N N . CYS A 1 58 ? 40.867 36.595 -50.774 1.00 4.01 58 CYS A N 9
ATOM 8252 C CA . CYS A 1 58 ? 40.892 35.590 -49.718 1.00 3.53 58 CYS A CA 9
ATOM 8253 C C . CYS A 1 58 ? 39.478 35.246 -49.261 1.00 75.02 58 CYS A C 9
ATOM 8254 O O . CYS A 1 58 ? 38.641 36.130 -49.079 1.00 35.13 58 CYS A O 9
ATOM 8261 N N . SER A 1 59 ? 39.218 33.955 -49.078 1.00 45.24 59 SER A N 9
ATOM 8262 C CA . SER A 1 59 ? 37.905 33.493 -48.647 1.00 34.23 59 SER A CA 9
ATOM 8263 C C . SER A 1 59 ? 38.030 32.278 -47.732 1.00 54.02 59 SER A C 9
ATOM 8264 O O . SER A 1 59 ? 37.049 31.832 -47.139 1.00 71.11 59 SER A O 9
ATOM 8272 N N . ALA A 1 1 ? 0.659 -0.173 0.100 1.00 22.51 1 ALA A N 10
ATOM 8273 C CA . ALA A 1 1 ? 1.211 0.032 -1.233 1.00 51.33 1 ALA A CA 10
ATOM 8274 C C . ALA A 1 1 ? 2.343 1.054 -1.207 1.00 73.15 1 ALA A C 10
ATOM 8275 O O . ALA A 1 1 ? 2.369 1.988 -2.009 1.00 54.01 1 ALA A O 10
ATOM 8282 N N . LYS A 1 2 ? 3.277 0.871 -0.281 1.00 4.21 2 LYS A N 10
ATOM 8283 C CA . LYS A 1 2 ? 4.413 1.776 -0.150 1.00 40.31 2 LYS A CA 10
ATOM 8284 C C . LYS A 1 2 ? 5.621 1.248 -0.917 1.00 51.13 2 LYS A C 10
ATOM 8285 O O . LYS A 1 2 ? 6.563 0.720 -0.326 1.00 74.50 2 LYS A O 10
ATOM 8304 N N . LYS A 1 3 ? 5.588 1.396 -2.237 1.00 63.44 3 LYS A N 10
ATOM 8305 C CA . LYS A 1 3 ? 6.681 0.936 -3.086 1.00 41.34 3 LYS A CA 10
ATOM 8306 C C . LYS A 1 3 ? 6.981 1.952 -4.184 1.00 61.01 3 LYS A C 10
ATOM 8307 O O . LYS A 1 3 ? 6.735 1.715 -5.367 1.00 21.51 3 LYS A O 10
ATOM 8326 N N . PRO A 1 4 ? 7.527 3.111 -3.786 1.00 73.13 4 PRO A N 10
ATOM 8327 C CA . PRO A 1 4 ? 7.874 4.185 -4.722 1.00 31.23 4 PRO A CA 10
ATOM 8328 C C . PRO A 1 4 ? 9.058 3.819 -5.610 1.00 41.41 4 PRO A C 10
ATOM 8329 O O . PRO A 1 4 ? 9.530 2.682 -5.596 1.00 50.20 4 PRO A O 10
ATOM 8340 N N . PHE A 1 5 ? 9.535 4.790 -6.382 1.00 53.40 5 PHE A N 10
ATOM 8341 C CA . PHE A 1 5 ? 10.664 4.570 -7.278 1.00 3.44 5 PHE A CA 10
ATOM 8342 C C . PHE A 1 5 ? 11.075 5.870 -7.964 1.00 70.45 5 PHE A C 10
ATOM 8343 O O . PHE A 1 5 ? 10.325 6.425 -8.767 1.00 15.01 5 PHE A O 10
ATOM 8360 N N . VAL A 1 6 ? 12.272 6.349 -7.643 1.00 2.33 6 VAL A N 10
ATOM 8361 C CA . VAL A 1 6 ? 12.784 7.583 -8.228 1.00 62.51 6 VAL A CA 10
ATOM 8362 C C . VAL A 1 6 ? 13.464 7.315 -9.566 1.00 72.23 6 VAL A C 10
ATOM 8363 O O . VAL A 1 6 ? 13.724 6.166 -9.922 1.00 25.23 6 VAL A O 10
ATOM 8376 N N . GLN A 1 7 ? 13.748 8.384 -10.304 1.00 21.54 7 GLN A N 10
ATOM 8377 C CA . GLN A 1 7 ? 14.398 8.263 -11.604 1.00 14.45 7 GLN A CA 10
ATOM 8378 C C . GLN A 1 7 ? 14.690 9.638 -12.195 1.00 53.33 7 GLN A C 10
ATOM 8379 O O . GLN A 1 7 ? 13.780 10.342 -12.634 1.00 72.12 7 GLN A O 10
ATOM 8393 N N . ARG A 1 8 ? 15.964 10.015 -12.204 1.00 22.05 8 ARG A N 10
ATOM 8394 C CA . ARG A 1 8 ? 16.376 11.307 -12.740 1.00 33.40 8 ARG A CA 10
ATOM 8395 C C . ARG A 1 8 ? 17.853 11.292 -13.120 1.00 63.54 8 ARG A C 10
ATOM 8396 O O . ARG A 1 8 ? 18.723 11.108 -12.268 1.00 52.43 8 ARG A O 10
ATOM 8417 N N . VAL A 1 9 ? 18.130 11.485 -14.406 1.00 61.31 9 VAL A N 10
ATOM 8418 C CA . VAL A 1 9 ? 19.502 11.494 -14.900 1.00 30.02 9 VAL A CA 10
ATOM 8419 C C . VAL A 1 9 ? 19.640 12.393 -16.123 1.00 53.03 9 VAL A C 10
ATOM 8420 O O . VAL A 1 9 ? 18.743 12.458 -16.964 1.00 14.40 9 VAL A O 10
ATOM 8433 N N . LYS A 1 10 ? 20.770 13.085 -16.218 1.00 11.23 10 LYS A N 10
ATOM 8434 C CA . LYS A 1 10 ? 21.028 13.980 -17.339 1.00 41.34 10 LYS A CA 10
ATOM 8435 C C . LYS A 1 10 ? 22.518 14.281 -17.464 1.00 23.30 10 LYS A C 10
ATOM 8436 O O . LYS A 1 10 ? 23.306 13.938 -16.583 1.00 13.20 10 LYS A O 10
ATOM 8455 N N . ASN A 1 11 ? 22.898 14.924 -18.563 1.00 72.04 11 ASN A N 10
ATOM 8456 C CA . ASN A 1 11 ? 24.294 15.271 -18.802 1.00 40.32 11 ASN A CA 10
ATOM 8457 C C . ASN A 1 11 ? 24.405 16.440 -19.776 1.00 52.41 11 ASN A C 10
ATOM 8458 O O . ASN A 1 11 ? 24.926 17.501 -19.432 1.00 74.10 11 ASN A O 10
ATOM 8469 N N . ALA A 1 12 ? 23.911 16.238 -20.993 1.00 53.42 12 ALA A N 10
ATOM 8470 C CA . ALA A 1 12 ? 23.952 17.276 -22.016 1.00 75.12 12 ALA A CA 10
ATOM 8471 C C . ALA A 1 12 ? 25.389 17.625 -22.386 1.00 51.45 12 ALA A C 10
ATOM 8472 O O . ALA A 1 12 ? 26.095 18.282 -21.621 1.00 71.53 12 ALA A O 10
ATOM 8479 N N . ALA A 1 13 ? 25.816 17.182 -23.564 1.00 41.23 13 ALA A N 10
ATOM 8480 C CA . ALA A 1 13 ? 27.169 17.450 -24.036 1.00 60.42 13 ALA A CA 10
ATOM 8481 C C . ALA A 1 13 ? 27.344 17.002 -25.483 1.00 42.04 13 ALA A C 10
ATOM 8482 O O . ALA A 1 13 ? 27.657 15.842 -25.751 1.00 33.22 13 ALA A O 10
ATOM 8489 N N . SER A 1 14 ? 27.140 17.929 -26.414 1.00 2.34 14 SER A N 10
ATOM 8490 C CA . SER A 1 14 ? 27.271 17.628 -27.834 1.00 43.54 14 SER A CA 10
ATOM 8491 C C . SER A 1 14 ? 27.386 18.911 -28.653 1.00 24.11 14 SER A C 10
ATOM 8492 O O . SER A 1 14 ? 26.468 19.278 -29.387 1.00 3.15 14 SER A O 10
ATOM 8500 N N . LYS A 1 15 ? 28.521 19.589 -28.522 1.00 4.15 15 LYS A N 10
ATOM 8501 C CA . LYS A 1 15 ? 28.760 20.830 -29.248 1.00 40.34 15 LYS A CA 10
ATOM 8502 C C . LYS A 1 15 ? 30.243 21.186 -29.245 1.00 43.21 15 LYS A C 10
ATOM 8503 O O . LYS A 1 15 ? 30.796 21.572 -28.216 1.00 23.23 15 LYS A O 10
ATOM 8522 N N . ALA A 1 16 ? 30.881 21.055 -30.404 1.00 1.33 16 ALA A N 10
ATOM 8523 C CA . ALA A 1 16 ? 32.299 21.367 -30.534 1.00 61.45 16 ALA A CA 10
ATOM 8524 C C . ALA A 1 16 ? 32.730 21.361 -31.997 1.00 53.13 16 ALA A C 10
ATOM 8525 O O . ALA A 1 16 ? 33.857 20.986 -32.321 1.00 73.23 16 ALA A O 10
ATOM 8532 N N . TYR A 1 17 ? 31.826 21.779 -32.877 1.00 30.34 17 TYR A N 10
ATOM 8533 C CA . TYR A 1 17 ? 32.112 21.819 -34.306 1.00 33.22 17 TYR A CA 10
ATOM 8534 C C . TYR A 1 17 ? 31.605 23.117 -34.926 1.00 43.35 17 TYR A C 10
ATOM 8535 O O . TYR A 1 17 ? 30.488 23.180 -35.437 1.00 34.34 17 TYR A O 10
ATOM 8553 N N . ASN A 1 18 ? 32.438 24.152 -34.879 1.00 12.32 18 ASN A N 10
ATOM 8554 C CA . ASN A 1 18 ? 32.076 25.451 -35.436 1.00 72.51 18 ASN A CA 10
ATOM 8555 C C . ASN A 1 18 ? 33.302 26.349 -35.562 1.00 41.41 18 ASN A C 10
ATOM 8556 O O . ASN A 1 18 ? 33.535 27.222 -34.725 1.00 24.51 18 ASN A O 10
ATOM 8567 N N . LYS A 1 19 ? 34.083 26.131 -36.615 1.00 2.14 19 LYS A N 10
ATOM 8568 C CA . LYS A 1 19 ? 35.285 26.922 -36.853 1.00 60.52 19 LYS A CA 10
ATOM 8569 C C . LYS A 1 19 ? 35.096 27.853 -38.046 1.00 14.31 19 LYS A C 10
ATOM 8570 O O . LYS A 1 19 ? 35.656 28.950 -38.085 1.00 74.33 19 LYS A O 10
ATOM 8589 N N . LEU A 1 20 ? 34.302 27.411 -39.016 1.00 5.53 20 LEU A N 10
ATOM 8590 C CA . LEU A 1 20 ? 34.038 28.207 -40.210 1.00 33.05 20 LEU A CA 10
ATOM 8591 C C . LEU A 1 20 ? 35.336 28.562 -40.927 1.00 23.43 20 LEU A C 10
ATOM 8592 O O . LEU A 1 20 ? 35.655 29.736 -41.113 1.00 1.23 20 LEU A O 10
ATOM 8608 N N . LYS A 1 21 ? 36.082 27.538 -41.330 1.00 0.34 21 LYS A N 10
ATOM 8609 C CA . LYS A 1 21 ? 37.345 27.740 -42.030 1.00 12.20 21 LYS A CA 10
ATOM 8610 C C . LYS A 1 21 ? 37.528 26.701 -43.132 1.00 10.51 21 LYS A C 10
ATOM 8611 O O . LYS A 1 21 ? 36.863 25.667 -43.139 1.00 71.54 21 LYS A O 10
ATOM 8630 N N . GLY A 1 22 ? 38.436 26.985 -44.061 1.00 71.42 22 GLY A N 10
ATOM 8631 C CA . GLY A 1 22 ? 38.691 26.064 -45.154 1.00 12.31 22 GLY A CA 10
ATOM 8632 C C . GLY A 1 22 ? 38.109 26.548 -46.467 1.00 50.33 22 GLY A C 10
ATOM 8633 O O . GLY A 1 22 ? 36.940 26.930 -46.534 1.00 12.22 22 GLY A O 10
ATOM 8637 N N . LEU A 1 23 ? 38.926 26.534 -47.515 1.00 14.51 23 LEU A N 10
ATOM 8638 C CA . LEU A 1 23 ? 38.486 26.977 -48.834 1.00 12.14 23 LEU A CA 10
ATOM 8639 C C . LEU A 1 23 ? 37.671 25.891 -49.529 1.00 23.01 23 LEU A C 10
ATOM 8640 O O . LEU A 1 23 ? 37.433 24.823 -48.965 1.00 52.42 23 LEU A O 10
ATOM 8656 N N . ALA A 1 24 ? 37.249 26.171 -50.758 1.00 31.54 24 ALA A N 10
ATOM 8657 C CA . ALA A 1 24 ? 36.465 25.216 -51.532 1.00 21.04 24 ALA A CA 10
ATOM 8658 C C . ALA A 1 24 ? 37.280 24.647 -52.688 1.00 73.52 24 ALA A C 10
ATOM 8659 O O . ALA A 1 24 ? 36.725 24.232 -53.705 1.00 52.04 24 ALA A O 10
ATOM 8666 N N . MET A 1 25 ? 38.599 24.630 -52.525 1.00 54.23 25 MET A N 10
ATOM 8667 C CA . MET A 1 25 ? 39.489 24.111 -53.557 1.00 22.34 25 MET A CA 10
ATOM 8668 C C . MET A 1 25 ? 39.235 24.802 -54.893 1.00 24.15 25 MET A C 10
ATOM 8669 O O . MET A 1 25 ? 38.406 24.355 -55.685 1.00 25.25 25 MET A O 10
ATOM 8683 N N . GLN A 1 26 ? 39.954 25.894 -55.135 1.00 30.51 26 GLN A N 10
ATOM 8684 C CA . GLN A 1 26 ? 39.805 26.646 -56.375 1.00 13.02 26 GLN A CA 10
ATOM 8685 C C . GLN A 1 26 ? 40.786 27.812 -56.425 1.00 42.24 26 GLN A C 10
ATOM 8686 O O . GLN A 1 26 ? 41.360 28.109 -57.473 1.00 74.25 26 GLN A O 10
ATOM 8700 N N . SER A 1 27 ? 40.974 28.471 -55.286 1.00 65.41 27 SER A N 10
ATOM 8701 C CA . SER A 1 27 ? 41.884 29.608 -55.202 1.00 33.44 27 SER A CA 10
ATOM 8702 C C . SER A 1 27 ? 43.189 29.210 -54.520 1.00 23.51 27 SER A C 10
ATOM 8703 O O . SER A 1 27 ? 43.776 29.994 -53.775 1.00 21.43 27 SER A O 10
ATOM 8711 N N . GLN A 1 28 ? 43.637 27.986 -54.782 1.00 31.34 28 GLN A N 10
ATOM 8712 C CA . GLN A 1 28 ? 44.872 27.483 -54.193 1.00 25.30 28 GLN A CA 10
ATOM 8713 C C . GLN A 1 28 ? 45.876 27.102 -55.276 1.00 70.14 28 GLN A C 10
ATOM 8714 O O . GLN A 1 28 ? 45.754 26.052 -55.908 1.00 41.11 28 GLN A O 10
ATOM 8728 N N . TYR A 1 29 ? 46.867 27.961 -55.486 1.00 53.35 29 TYR A N 10
ATOM 8729 C CA . TYR A 1 29 ? 47.890 27.716 -56.496 1.00 0.32 29 TYR A CA 10
ATOM 8730 C C . TYR A 1 29 ? 47.257 27.419 -57.852 1.00 45.40 29 TYR A C 10
ATOM 8731 O O . TYR A 1 29 ? 47.689 26.516 -58.567 1.00 3.11 29 TYR A O 10
ATOM 8749 N N . GLY A 1 30 ? 46.230 28.189 -58.200 1.00 21.52 30 GLY A N 10
ATOM 8750 C CA . GLY A 1 30 ? 45.554 27.994 -59.469 1.00 32.20 30 GLY A CA 10
ATOM 8751 C C . GLY A 1 30 ? 45.198 29.304 -60.143 1.00 61.14 30 GLY A C 10
ATOM 8752 O O . GLY A 1 30 ? 44.103 29.454 -60.686 1.00 10.41 30 GLY A O 10
ATOM 8756 N N . CYS A 1 31 ? 46.125 30.256 -60.109 1.00 35.11 31 CYS A N 10
ATOM 8757 C CA . CYS A 1 31 ? 45.903 31.561 -60.719 1.00 44.23 31 CYS A CA 10
ATOM 8758 C C . CYS A 1 31 ? 46.996 31.878 -61.737 1.00 34.20 31 CYS A C 10
ATOM 8759 O O . CYS A 1 31 ? 48.119 31.380 -61.655 1.00 13.24 31 CYS A O 10
ATOM 8766 N N . PRO A 1 32 ? 46.660 32.726 -62.720 1.00 51.03 32 PRO A N 10
ATOM 8767 C CA . PRO A 1 32 ? 47.598 33.129 -63.772 1.00 53.15 32 PRO A CA 10
ATOM 8768 C C . PRO A 1 32 ? 48.710 34.028 -63.244 1.00 65.20 32 PRO A C 10
ATOM 8769 O O . PRO A 1 32 ? 49.878 33.857 -63.595 1.00 23.30 32 PRO A O 10
ATOM 8780 N N . ILE A 1 33 ? 48.341 34.984 -62.399 1.00 41.31 33 ILE A N 10
ATOM 8781 C CA . ILE A 1 33 ? 49.309 35.908 -61.822 1.00 2.45 33 ILE A CA 10
ATOM 8782 C C . ILE A 1 33 ? 48.939 36.266 -60.386 1.00 63.10 33 ILE A C 10
ATOM 8783 O O . ILE A 1 33 ? 48.229 37.242 -60.142 1.00 62.11 33 ILE A O 10
ATOM 8799 N N . ILE A 1 34 ? 49.427 35.471 -59.440 1.00 34.52 34 ILE A N 10
ATOM 8800 C CA . ILE A 1 34 ? 49.150 35.705 -58.028 1.00 74.01 34 ILE A CA 10
ATOM 8801 C C . ILE A 1 34 ? 50.386 36.227 -57.305 1.00 2.44 34 ILE A C 10
ATOM 8802 O O . ILE A 1 34 ? 51.484 35.694 -57.466 1.00 32.04 34 ILE A O 10
ATOM 8818 N N . SER A 1 35 ? 50.200 37.273 -56.506 1.00 11.15 35 SER A N 10
ATOM 8819 C CA . SER A 1 35 ? 51.301 37.870 -55.758 1.00 32.50 35 SER A CA 10
ATOM 8820 C C . SER A 1 35 ? 51.398 37.266 -54.360 1.00 64.43 35 SER A C 10
ATOM 8821 O O . SER A 1 35 ? 50.407 37.187 -53.636 1.00 23.21 35 SER A O 10
ATOM 8829 N N . ASN A 1 36 ? 52.602 36.840 -53.989 1.00 54.40 36 ASN A N 10
ATOM 8830 C CA . ASN A 1 36 ? 52.830 36.243 -52.679 1.00 23.44 36 ASN A CA 10
ATOM 8831 C C . ASN A 1 36 ? 52.293 37.142 -51.569 1.00 63.13 36 ASN A C 10
ATOM 8832 O O . ASN A 1 36 ? 51.879 36.663 -50.514 1.00 62.10 36 ASN A O 10
ATOM 8843 N N . MET A 1 37 ? 52.303 38.448 -51.817 1.00 23.43 37 MET A N 10
ATOM 8844 C CA . MET A 1 37 ? 51.815 39.414 -50.840 1.00 25.05 37 MET A CA 10
ATOM 8845 C C . MET A 1 37 ? 50.313 39.260 -50.626 1.00 51.44 37 MET A C 10
ATOM 8846 O O . MET A 1 37 ? 49.836 39.238 -49.491 1.00 73.04 37 MET A O 10
ATOM 8860 N N . CYS A 1 38 ? 49.572 39.155 -51.724 1.00 52.23 38 CYS A N 10
ATOM 8861 C CA . CYS A 1 38 ? 48.123 39.004 -51.658 1.00 42.51 38 CYS A CA 10
ATOM 8862 C C . CYS A 1 38 ? 47.743 37.607 -51.179 1.00 21.53 38 CYS A C 10
ATOM 8863 O O . CYS A 1 38 ? 46.701 37.417 -50.553 1.00 32.22 38 CYS A O 10
ATOM 8870 N N . GLU A 1 39 ? 48.597 36.632 -51.477 1.00 54.03 39 GLU A N 10
ATOM 8871 C CA . GLU A 1 39 ? 48.349 35.252 -51.077 1.00 65.21 39 GLU A CA 10
ATOM 8872 C C . GLU A 1 39 ? 48.477 35.093 -49.565 1.00 23.42 39 GLU A C 10
ATOM 8873 O O . GLU A 1 39 ? 47.643 34.453 -48.924 1.00 54.15 39 GLU A O 10
ATOM 8885 N N . ASP A 1 40 ? 49.528 35.678 -49.001 1.00 50.21 40 ASP A N 10
ATOM 8886 C CA . ASP A 1 40 ? 49.766 35.602 -47.564 1.00 50.53 40 ASP A CA 10
ATOM 8887 C C . ASP A 1 40 ? 48.722 36.409 -46.797 1.00 64.34 40 ASP A C 10
ATOM 8888 O O . ASP A 1 40 ? 48.212 35.964 -45.769 1.00 75.31 40 ASP A O 10
ATOM 8897 N N . HIS A 1 41 ? 48.411 37.598 -47.304 1.00 30.41 41 HIS A N 10
ATOM 8898 C CA . HIS A 1 41 ? 47.428 38.467 -46.666 1.00 64.31 41 HIS A CA 10
ATOM 8899 C C . HIS A 1 41 ? 46.055 37.803 -46.636 1.00 52.40 41 HIS A C 10
ATOM 8900 O O . HIS A 1 41 ? 45.366 37.824 -45.616 1.00 11.14 41 HIS A O 10
ATOM 8914 N N . CYS A 1 42 ? 45.662 37.216 -47.761 1.00 51.04 42 CYS A N 10
ATOM 8915 C CA . CYS A 1 42 ? 44.371 36.548 -47.865 1.00 75.43 42 CYS A CA 10
ATOM 8916 C C . CYS A 1 4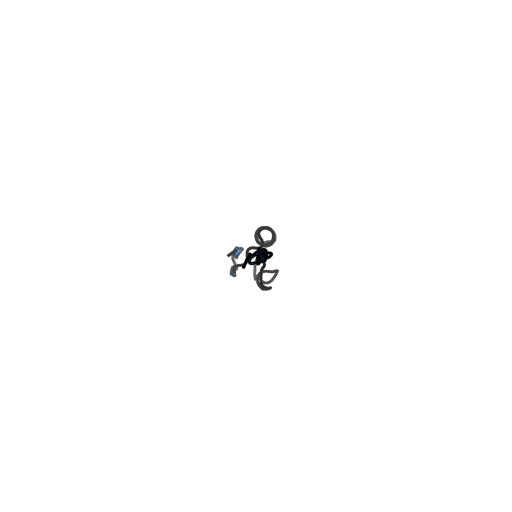2 ? 44.354 35.265 -47.038 1.00 54.41 42 CYS A C 10
ATOM 8917 O O . CYS A 1 42 ? 43.330 34.902 -46.458 1.00 4.33 42 CYS A O 10
ATOM 8924 N N . ARG A 1 43 ? 45.494 34.584 -46.989 1.00 51.40 43 ARG A N 10
ATOM 8925 C CA . ARG A 1 43 ? 45.610 33.343 -46.234 1.00 63.41 43 ARG A CA 10
ATOM 8926 C C . ARG A 1 43 ? 45.510 33.607 -44.735 1.00 21.54 43 ARG A C 10
ATOM 8927 O O . ARG A 1 43 ? 45.006 32.775 -43.980 1.00 74.42 43 ARG A O 10
ATOM 8948 N N . ARG A 1 44 ? 45.994 34.769 -44.310 1.00 3.11 44 ARG A N 10
ATOM 8949 C CA . ARG A 1 44 ? 45.961 35.142 -42.901 1.00 31.32 44 ARG A CA 10
ATOM 8950 C C . ARG A 1 44 ? 44.524 35.213 -42.391 1.00 64.41 44 ARG A C 10
ATOM 8951 O O . ARG A 1 44 ? 44.242 34.861 -41.245 1.00 44.53 44 ARG A O 10
ATOM 8972 N N . LYS A 1 45 ? 43.619 35.670 -43.250 1.00 24.22 45 LYS A N 10
ATOM 8973 C CA . LYS A 1 45 ? 42.212 35.787 -42.889 1.00 34.25 45 LYS A CA 10
ATOM 8974 C C . LYS A 1 45 ? 41.415 34.594 -43.409 1.00 4.32 45 LYS A C 10
ATOM 8975 O O . LYS A 1 45 ? 40.202 34.514 -43.218 1.00 32.22 45 LYS A O 10
ATOM 8994 N N . LYS A 1 46 ? 42.106 33.669 -44.066 1.00 61.11 46 LYS A N 10
ATOM 8995 C CA . LYS A 1 46 ? 41.465 32.479 -44.612 1.00 32.42 46 LYS A CA 10
ATOM 8996 C C . LYS A 1 46 ? 40.239 32.852 -45.439 1.00 32.11 46 LYS A C 10
ATOM 8997 O O . LYS A 1 46 ? 39.154 32.306 -45.239 1.00 1.02 46 LYS A O 10
ATOM 9016 N N . MET A 1 47 ? 40.419 33.784 -46.369 1.00 23.01 47 MET A N 10
ATOM 9017 C CA . MET A 1 47 ? 39.328 34.227 -47.228 1.00 15.41 47 MET A CA 10
ATOM 9018 C C . MET A 1 47 ? 39.529 33.740 -48.659 1.00 62.41 47 MET A C 10
ATOM 9019 O O . MET A 1 47 ? 40.573 33.980 -49.264 1.00 40.55 47 MET A O 10
ATOM 9033 N N . GLU A 1 48 ? 38.524 33.053 -49.193 1.00 32.01 48 GLU A N 10
ATOM 9034 C CA . GLU A 1 48 ? 38.593 32.531 -50.553 1.00 22.13 48 GLU A CA 10
ATOM 9035 C C . GLU A 1 48 ? 37.714 33.349 -51.495 1.00 24.41 48 GLU A C 10
ATOM 9036 O O . GLU A 1 48 ? 36.661 33.849 -51.102 1.00 24.33 48 GLU A O 10
ATOM 9048 N N . GLY A 1 49 ? 38.156 33.480 -52.742 1.00 44.40 49 GLY A N 10
ATOM 9049 C CA . GLY A 1 49 ? 37.400 34.238 -53.721 1.00 55.50 49 GLY A CA 10
ATOM 9050 C C . GLY A 1 49 ? 37.614 33.736 -55.135 1.00 40.31 49 GLY A C 10
ATOM 9051 O O . GLY A 1 49 ? 37.215 32.622 -55.471 1.00 60.22 49 GLY A O 10
ATOM 9055 N N . GLN A 1 50 ? 38.244 34.561 -55.965 1.00 43.21 50 GLN A N 10
ATOM 9056 C CA . GLN A 1 50 ? 38.508 34.194 -57.351 1.00 43.54 50 GLN A CA 10
ATOM 9057 C C . GLN A 1 50 ? 39.883 34.687 -57.792 1.00 71.53 50 GLN A C 10
ATOM 9058 O O . GLN A 1 50 ? 40.395 35.679 -57.273 1.00 55.25 50 GLN A O 10
ATOM 9072 N N . CYS A 1 51 ? 40.477 33.986 -58.753 1.00 33.24 51 CYS A N 10
ATOM 9073 C CA . CYS A 1 51 ? 41.793 34.350 -59.263 1.00 73.05 51 CYS A CA 10
ATOM 9074 C C . CYS A 1 51 ? 41.676 35.392 -60.372 1.00 5.52 51 CYS A C 10
ATOM 9075 O O . CYS A 1 51 ? 41.025 35.161 -61.390 1.00 62.45 51 CYS A O 10
ATOM 9082 N N . ASP A 1 52 ? 42.312 36.540 -60.165 1.00 45.34 52 ASP A N 10
ATOM 9083 C CA . ASP A 1 52 ? 42.282 37.618 -61.147 1.00 2.40 52 ASP A CA 10
ATOM 9084 C C . ASP A 1 52 ? 43.666 37.845 -61.748 1.00 72.34 52 ASP A C 10
ATOM 9085 O O . ASP A 1 52 ? 44.677 37.780 -61.048 1.00 40.11 52 ASP A O 10
ATOM 9094 N N . LEU A 1 53 ? 43.703 38.109 -63.050 1.00 4.03 53 LEU A N 10
ATOM 9095 C CA . LEU A 1 53 ? 44.963 38.344 -63.747 1.00 3.04 53 LEU A CA 10
ATOM 9096 C C . LEU A 1 53 ? 45.777 39.430 -63.050 1.00 32.24 53 LEU A C 10
ATOM 9097 O O . LEU A 1 53 ? 47.008 39.399 -63.056 1.00 62.23 53 LEU A O 10
ATOM 9113 N N . LEU A 1 54 ? 45.081 40.388 -62.447 1.00 62.20 54 LEU A N 10
ATOM 9114 C CA . LEU A 1 54 ? 45.739 41.483 -61.743 1.00 13.14 54 LEU A CA 10
ATOM 9115 C C . LEU A 1 54 ? 46.230 41.031 -60.371 1.00 12.31 54 LEU A C 10
ATOM 9116 O O . LEU A 1 54 ? 47.221 41.547 -59.855 1.00 3.03 54 LEU A O 10
ATOM 9132 N N . ASP A 1 55 ? 45.531 40.064 -59.787 1.00 53.22 55 ASP A N 10
ATOM 9133 C CA . ASP A 1 55 ? 45.897 39.540 -58.477 1.00 3.14 55 ASP A CA 10
ATOM 9134 C C . ASP A 1 55 ? 44.833 38.577 -57.960 1.00 25.42 55 ASP A C 10
ATOM 9135 O O . ASP A 1 55 ? 43.880 38.250 -58.667 1.00 61.33 55 ASP A O 10
ATOM 9144 N N . CYS A 1 56 ? 45.004 38.124 -56.722 1.00 74.00 56 CYS A N 10
ATOM 9145 C CA . CYS A 1 56 ? 44.060 37.197 -56.110 1.00 31.41 56 CYS A CA 10
ATOM 9146 C C . CYS A 1 56 ? 42.910 37.949 -55.447 1.00 52.31 56 CYS A C 10
ATOM 9147 O O . CYS A 1 56 ? 43.128 38.881 -54.672 1.00 52.05 56 CYS A O 10
ATOM 9154 N N . VAL A 1 57 ? 41.684 37.538 -55.757 1.00 3.20 57 VAL A N 10
ATOM 9155 C CA . VAL A 1 57 ? 40.499 38.172 -55.191 1.00 64.10 57 VAL A CA 10
ATOM 9156 C C . VAL A 1 57 ? 39.983 37.394 -53.986 1.00 10.33 57 VAL A C 10
ATOM 9157 O O . VAL A 1 57 ? 39.730 36.192 -54.070 1.00 43.04 57 VAL A O 10
ATOM 9170 N N . CYS A 1 58 ? 39.828 38.088 -52.863 1.00 54.22 58 CYS A N 10
ATOM 9171 C CA . CYS A 1 58 ? 39.341 37.464 -51.639 1.00 10.01 58 CYS A CA 10
ATOM 9172 C C . CYS A 1 58 ? 37.830 37.631 -51.507 1.00 31.32 58 CYS A C 10
ATOM 9173 O O . CYS A 1 58 ? 37.289 38.707 -51.761 1.00 60.20 58 CYS A O 10
ATOM 9180 N N . SER A 1 59 ? 37.155 36.558 -51.107 1.00 75.23 59 SER A N 10
ATOM 9181 C CA . SER A 1 59 ? 35.706 36.583 -50.945 1.00 14.44 59 SER A CA 10
ATOM 9182 C C . SER A 1 59 ? 35.286 35.824 -49.690 1.00 24.15 59 SER A C 10
ATOM 9183 O O . SER A 1 59 ? 34.204 36.047 -49.150 1.00 30.11 59 SER A O 10
ATOM 9191 N N . ALA A 1 1 ? 22.332 -5.424 -15.228 1.00 24.43 1 ALA A N 11
ATOM 9192 C CA . ALA A 1 1 ? 23.070 -4.169 -15.305 1.00 72.42 1 ALA A CA 11
ATOM 9193 C C . ALA A 1 1 ? 22.122 -2.984 -15.455 1.00 61.24 1 ALA A C 11
ATOM 9194 O O . ALA A 1 1 ? 20.996 -3.133 -15.930 1.00 51.53 1 ALA A O 11
ATOM 9201 N N . LYS A 1 2 ? 22.585 -1.807 -15.047 1.00 73.43 2 LYS A N 11
ATOM 9202 C CA . LYS A 1 2 ? 21.779 -0.595 -15.137 1.00 21.44 2 LYS A CA 11
ATOM 9203 C C . LYS A 1 2 ? 20.498 -0.732 -14.320 1.00 71.22 2 LYS A C 11
ATOM 9204 O O . LYS A 1 2 ? 19.453 -1.116 -14.846 1.00 15.35 2 LYS A O 11
ATOM 9223 N N . LYS A 1 3 ? 20.585 -0.415 -13.033 1.00 4.01 3 LYS A N 11
ATOM 9224 C CA . LYS A 1 3 ? 19.433 -0.500 -12.144 1.00 10.54 3 LYS A CA 11
ATOM 9225 C C . LYS A 1 3 ? 19.332 0.743 -11.264 1.00 70.24 3 LYS A C 11
ATOM 9226 O O . LYS A 1 3 ? 19.559 0.697 -10.055 1.00 42.12 3 LYS A O 11
ATOM 9245 N N . PRO A 1 4 ? 18.982 1.880 -11.883 1.00 54.03 4 PRO A N 11
ATOM 9246 C CA . PRO A 1 4 ? 18.840 3.156 -11.175 1.00 65.31 4 PRO A CA 11
ATOM 9247 C C . PRO A 1 4 ? 17.631 3.173 -10.247 1.00 75.12 4 PRO A C 11
ATOM 9248 O O . PRO A 1 4 ? 16.935 2.168 -10.100 1.00 14.04 4 PRO A O 11
ATOM 9259 N N . PHE A 1 5 ? 17.385 4.321 -9.624 1.00 72.41 5 PHE A N 11
ATOM 9260 C CA . PHE A 1 5 ? 16.258 4.468 -8.710 1.00 4.13 5 PHE A CA 11
ATOM 9261 C C . PHE A 1 5 ? 15.912 5.940 -8.507 1.00 13.21 5 PHE A C 11
ATOM 9262 O O . PHE A 1 5 ? 15.797 6.413 -7.376 1.00 21.41 5 PHE A O 11
ATOM 9279 N N . VAL A 1 6 ? 15.746 6.661 -9.612 1.00 23.43 6 VAL A N 11
ATOM 9280 C CA . VAL A 1 6 ? 15.412 8.079 -9.557 1.00 23.22 6 VAL A CA 11
ATOM 9281 C C . VAL A 1 6 ? 14.801 8.551 -10.871 1.00 71.32 6 VAL A C 11
ATOM 9282 O O . VAL A 1 6 ? 15.248 8.161 -11.950 1.00 34.35 6 VAL A O 11
ATOM 9295 N N . GLN A 1 7 ? 13.777 9.393 -10.773 1.00 22.42 7 GLN A N 11
ATOM 9296 C CA . GLN A 1 7 ? 13.104 9.918 -11.955 1.00 23.21 7 GLN A CA 11
ATOM 9297 C C . GLN A 1 7 ? 13.749 11.222 -12.414 1.00 35.22 7 GLN A C 11
ATOM 9298 O O . GLN A 1 7 ? 13.891 12.163 -11.634 1.00 13.44 7 GLN A O 11
ATOM 9312 N N . ARG A 1 8 ? 14.137 11.269 -13.684 1.00 13.30 8 ARG A N 11
ATOM 9313 C CA . ARG A 1 8 ? 14.767 12.457 -14.246 1.00 45.41 8 ARG A CA 11
ATOM 9314 C C . ARG A 1 8 ? 13.998 12.956 -15.465 1.00 54.44 8 ARG A C 11
ATOM 9315 O O . ARG A 1 8 ? 13.995 12.315 -16.516 1.00 42.24 8 ARG A O 11
ATOM 9336 N N . VAL A 1 9 ? 13.344 14.104 -15.317 1.00 42.53 9 VAL A N 11
ATOM 9337 C CA . VAL A 1 9 ? 12.571 14.690 -16.406 1.00 10.12 9 VAL A CA 11
ATOM 9338 C C . VAL A 1 9 ? 13.334 15.831 -17.070 1.00 72.42 9 VAL A C 11
ATOM 9339 O O . VAL A 1 9 ? 12.883 16.397 -18.066 1.00 50.11 9 VAL A O 11
ATOM 9352 N N . LYS A 1 10 ? 14.493 16.163 -16.513 1.00 1.32 10 LYS A N 11
ATOM 9353 C CA . LYS A 1 10 ? 15.322 17.236 -17.051 1.00 73.52 10 LYS A CA 11
ATOM 9354 C C . LYS A 1 10 ? 16.134 16.748 -18.247 1.00 34.32 10 LYS A C 11
ATOM 9355 O O . LYS A 1 10 ? 16.690 15.651 -18.225 1.00 22.12 10 LYS A O 11
ATOM 9374 N N . ASN A 1 11 ? 16.197 17.571 -19.288 1.00 64.25 11 ASN A N 11
ATOM 9375 C CA . ASN A 1 11 ? 16.942 17.223 -20.493 1.00 24.20 11 ASN A CA 11
ATOM 9376 C C . ASN A 1 11 ? 17.068 18.427 -21.422 1.00 33.41 11 ASN A C 11
ATOM 9377 O O . ASN A 1 11 ? 16.094 18.843 -22.049 1.00 44.13 11 ASN A O 11
ATOM 9388 N N . ALA A 1 12 ? 18.273 18.980 -21.505 1.00 11.54 12 ALA A N 11
ATOM 9389 C CA . ALA A 1 12 ? 18.526 20.134 -22.358 1.00 45.34 12 ALA A CA 11
ATOM 9390 C C . ALA A 1 12 ? 20.022 20.404 -22.487 1.00 12.45 12 ALA A C 11
ATOM 9391 O O . ALA A 1 12 ? 20.765 20.311 -21.510 1.00 72.11 12 ALA A O 11
ATOM 9398 N N . ALA A 1 13 ? 20.456 20.739 -23.697 1.00 64.11 13 ALA A N 11
ATOM 9399 C CA . ALA A 1 13 ? 21.863 21.024 -23.952 1.00 71.41 13 ALA A CA 11
ATOM 9400 C C . ALA A 1 13 ? 22.031 22.358 -24.671 1.00 4.15 13 ALA A C 11
ATOM 9401 O O . ALA A 1 13 ? 21.066 22.924 -25.183 1.00 40.13 13 ALA A O 11
ATOM 9408 N N . SER A 1 14 ? 23.263 22.856 -24.703 1.00 44.11 14 SER A N 11
ATOM 9409 C CA . SER A 1 14 ? 23.557 24.127 -25.355 1.00 22.10 14 SER A CA 11
ATOM 9410 C C . SER A 1 14 ? 23.946 23.912 -26.815 1.00 34.34 14 SER A C 11
ATOM 9411 O O . SER A 1 14 ? 24.430 22.844 -27.190 1.00 31.21 14 SER A O 11
ATOM 9419 N N . LYS A 1 15 ? 23.729 24.935 -27.635 1.00 25.43 15 LYS A N 11
ATOM 9420 C CA . LYS A 1 15 ? 24.057 24.861 -29.054 1.00 20.34 15 LYS A CA 11
ATOM 9421 C C . LYS A 1 15 ? 25.549 25.084 -29.280 1.00 12.50 15 LYS A C 11
ATOM 9422 O O . LYS A 1 15 ? 26.251 24.201 -29.770 1.00 21.31 15 LYS A O 11
ATOM 9441 N N . ALA A 1 16 ? 26.026 26.271 -28.919 1.00 0.12 16 ALA A N 11
ATOM 9442 C CA . ALA A 1 16 ? 27.435 26.609 -29.079 1.00 72.15 16 ALA A CA 11
ATOM 9443 C C . ALA A 1 16 ? 27.853 26.537 -30.544 1.00 50.32 16 ALA A C 11
ATOM 9444 O O . ALA A 1 16 ? 29.022 26.307 -30.856 1.00 33.13 16 ALA A O 11
ATOM 9451 N N . TYR A 1 17 ? 26.892 26.735 -31.439 1.00 54.32 17 TYR A N 11
ATOM 9452 C CA . TYR A 1 17 ? 27.160 26.690 -32.872 1.00 31.03 17 TYR A CA 11
ATOM 9453 C C . TYR A 1 17 ? 27.241 28.097 -33.456 1.00 11.14 17 TYR A C 11
ATOM 9454 O O . TYR A 1 17 ? 27.075 29.087 -32.744 1.00 71.20 17 TYR A O 11
ATOM 9472 N N . ASN A 1 18 ? 27.497 28.177 -34.757 1.00 70.44 18 ASN A N 11
ATOM 9473 C CA . ASN A 1 18 ? 27.600 29.462 -35.439 1.00 23.11 18 ASN A CA 11
ATOM 9474 C C . ASN A 1 18 ? 28.670 30.336 -34.792 1.00 44.12 18 ASN A C 11
ATOM 9475 O O . ASN A 1 18 ? 28.372 31.175 -33.942 1.00 4.20 18 ASN A O 11
ATOM 9486 N N . LYS A 1 19 ? 29.918 30.134 -35.201 1.00 43.03 19 LYS A N 11
ATOM 9487 C CA . LYS A 1 19 ? 31.034 30.904 -34.665 1.00 1.05 19 LYS A CA 11
ATOM 9488 C C . LYS A 1 19 ? 32.068 31.192 -35.749 1.00 12.14 19 LYS A C 11
ATOM 9489 O O . LYS A 1 19 ? 33.268 31.251 -35.477 1.00 33.33 19 LYS A O 11
ATOM 9508 N N . LEU A 1 20 ? 31.595 31.373 -36.977 1.00 24.40 20 LEU A N 11
ATOM 9509 C CA . LEU A 1 20 ? 32.479 31.657 -38.102 1.00 70.45 20 LEU A CA 11
ATOM 9510 C C . LEU A 1 20 ? 32.032 32.913 -38.843 1.00 15.05 20 LEU A C 11
ATOM 9511 O O . LEU A 1 20 ? 30.847 33.091 -39.126 1.00 52.04 20 LEU A O 11
ATOM 9527 N N . LYS A 1 21 ? 32.987 33.782 -39.155 1.00 24.44 21 LYS A N 11
ATOM 9528 C CA . LYS A 1 21 ? 32.694 35.020 -39.865 1.00 50.52 21 LYS A CA 11
ATOM 9529 C C . LYS A 1 21 ? 33.827 35.381 -40.821 1.00 74.22 21 LYS A C 11
ATOM 9530 O O . LYS A 1 21 ? 34.689 36.197 -40.498 1.00 72.31 21 LYS A O 11
ATOM 9549 N N . GLY A 1 22 ? 33.817 34.767 -42.001 1.00 40.50 22 GLY A N 11
ATOM 9550 C CA . GLY A 1 22 ? 34.848 35.038 -42.986 1.00 53.11 22 GLY A CA 11
ATOM 9551 C C . GLY A 1 22 ? 34.643 34.257 -44.269 1.00 52.41 22 GLY A C 11
ATOM 9552 O O . GLY A 1 22 ? 34.111 34.784 -45.247 1.00 54.21 22 GLY A O 11
ATOM 9556 N N . LEU A 1 23 ? 35.067 32.999 -44.268 1.00 21.52 23 LEU A N 11
ATOM 9557 C CA . LEU A 1 23 ? 34.929 32.143 -45.442 1.00 11.35 23 LEU A CA 11
ATOM 9558 C C . LEU A 1 23 ? 34.220 30.841 -45.086 1.00 33.43 23 LEU A C 11
ATOM 9559 O O . LEU A 1 23 ? 34.028 30.528 -43.911 1.00 71.31 23 LEU A O 11
ATOM 9575 N N . ALA A 1 24 ? 33.834 30.084 -46.108 1.00 45.22 24 ALA A N 11
ATOM 9576 C CA . ALA A 1 24 ? 33.151 28.813 -45.903 1.00 53.34 24 ALA A CA 11
ATOM 9577 C C . ALA A 1 24 ? 33.882 27.677 -46.610 1.00 34.54 24 ALA A C 11
ATOM 9578 O O . ALA A 1 24 ? 33.263 26.849 -47.277 1.00 72.35 24 ALA A O 11
ATOM 9585 N N . MET A 1 25 ? 35.201 27.643 -46.458 1.00 5.42 25 MET A N 11
ATOM 9586 C CA . MET A 1 25 ? 36.016 26.607 -47.081 1.00 62.04 25 MET A CA 11
ATOM 9587 C C . MET A 1 25 ? 35.822 26.599 -48.594 1.00 53.33 25 MET A C 11
ATOM 9588 O O . MET A 1 25 ? 35.341 25.618 -49.162 1.00 5.54 25 MET A O 11
ATOM 9602 N N . GLN A 1 26 ? 36.197 27.698 -49.240 1.00 42.44 26 GLN A N 11
ATOM 9603 C CA . GLN A 1 26 ? 36.062 27.817 -50.687 1.00 44.04 26 GLN A CA 11
ATOM 9604 C C . GLN A 1 26 ? 37.366 28.294 -51.318 1.00 65.54 26 GLN A C 11
ATOM 9605 O O . GLN A 1 26 ? 37.768 27.811 -52.377 1.00 72.03 26 GLN A O 11
ATOM 9619 N N . SER A 1 27 ? 38.024 29.244 -50.661 1.00 74.21 27 SER A N 11
ATOM 9620 C CA . SER A 1 27 ? 39.281 29.789 -51.160 1.00 73.21 27 SER A CA 11
ATOM 9621 C C . SER A 1 27 ? 40.471 29.106 -50.494 1.00 4.02 27 SER A C 11
ATOM 9622 O O . SER A 1 27 ? 41.514 29.724 -50.281 1.00 24.51 27 SER A O 11
ATOM 9630 N N . GLN A 1 28 ? 40.306 27.828 -50.168 1.00 2.24 28 GLN A N 11
ATOM 9631 C CA . GLN A 1 28 ? 41.367 27.061 -49.525 1.00 13.22 28 GLN A CA 11
ATOM 9632 C C . GLN A 1 28 ? 41.757 25.855 -50.373 1.00 42.40 28 GLN A C 11
ATOM 9633 O O . GLN A 1 28 ? 41.054 24.845 -50.395 1.00 12.12 28 GLN A O 11
ATOM 9647 N N . TYR A 1 29 ? 42.882 25.969 -51.070 1.00 60.54 29 TYR A N 11
ATOM 9648 C CA . TYR A 1 29 ? 43.365 24.889 -51.923 1.00 33.52 29 TYR A CA 11
ATOM 9649 C C . TYR A 1 29 ? 42.379 24.604 -53.052 1.00 20.31 29 TYR A C 11
ATOM 9650 O O . TYR A 1 29 ? 42.134 23.450 -53.401 1.00 34.21 29 TYR A O 11
ATOM 9668 N N . GLY A 1 30 ? 41.817 25.666 -53.620 1.00 52.32 30 GLY A N 11
ATOM 9669 C CA . GLY A 1 30 ? 40.865 25.511 -54.704 1.00 73.04 30 GLY A CA 11
ATOM 9670 C C . GLY A 1 30 ? 41.135 26.461 -55.854 1.00 62.01 30 GLY A C 11
ATOM 9671 O O . GLY A 1 30 ? 40.206 26.987 -56.467 1.00 35.31 30 GLY A O 11
ATOM 9675 N N . CYS A 1 31 ? 42.412 26.684 -56.148 1.00 31.34 31 CYS A N 11
ATOM 9676 C CA . CYS A 1 31 ? 42.803 27.579 -57.230 1.00 24.51 31 CYS A CA 11
ATOM 9677 C C . CYS A 1 31 ? 43.564 26.821 -58.314 1.00 60.52 31 CYS A C 11
ATOM 9678 O O . CYS A 1 31 ? 44.202 25.799 -58.061 1.00 24.23 31 CYS A O 11
ATOM 9685 N N . PRO A 1 32 ? 43.496 27.332 -59.552 1.00 74.13 32 PRO A N 11
ATOM 9686 C CA . PRO A 1 32 ? 44.172 26.720 -60.700 1.00 10.21 32 PRO A CA 11
ATOM 9687 C C . PRO A 1 32 ? 45.688 26.859 -60.621 1.00 4.23 32 PRO A C 11
ATOM 9688 O O . PRO A 1 32 ? 46.420 25.885 -60.796 1.00 63.43 32 PRO A O 11
ATOM 9699 N N . ILE A 1 33 ? 46.153 28.075 -60.355 1.00 4.20 33 ILE A N 11
ATOM 9700 C CA . ILE A 1 33 ? 47.583 28.340 -60.251 1.00 51.11 33 ILE A CA 11
ATOM 9701 C C . ILE A 1 33 ? 47.870 29.399 -59.192 1.00 42.01 33 ILE A C 11
ATOM 9702 O O . ILE A 1 33 ? 48.057 30.574 -59.510 1.00 14.14 33 ILE A O 11
ATOM 9718 N N . ILE A 1 34 ? 47.906 28.975 -57.934 1.00 22.45 34 ILE A N 11
ATOM 9719 C CA . ILE A 1 34 ? 48.174 29.886 -56.828 1.00 1.01 34 ILE A CA 11
ATOM 9720 C C . ILE A 1 34 ? 49.554 29.634 -56.230 1.00 1.21 34 ILE A C 11
ATOM 9721 O O . ILE A 1 34 ? 49.951 28.488 -56.021 1.00 5.24 34 ILE A O 11
ATOM 9737 N N . SER A 1 35 ? 50.280 30.713 -55.955 1.00 51.43 35 SER A N 11
ATOM 9738 C CA . SER A 1 35 ? 51.617 30.610 -55.383 1.00 31.13 35 SER A CA 11
ATOM 9739 C C . SER A 1 35 ? 51.553 30.559 -53.859 1.00 71.12 35 SER A C 11
ATOM 9740 O O . SER A 1 35 ? 50.654 31.132 -53.245 1.00 41.34 35 SER A O 11
ATOM 9748 N N . ASN A 1 36 ? 52.514 29.867 -53.256 1.00 2.43 36 ASN A N 11
ATOM 9749 C CA . ASN A 1 36 ? 52.568 29.740 -51.804 1.00 11.02 36 ASN A CA 11
ATOM 9750 C C . ASN A 1 36 ? 52.597 31.112 -51.138 1.00 42.51 36 ASN A C 11
ATOM 9751 O O . ASN A 1 36 ? 52.195 31.263 -49.985 1.00 20.42 36 ASN A O 11
ATOM 9762 N N . MET A 1 37 ? 53.075 32.111 -51.874 1.00 24.34 37 MET A N 11
ATOM 9763 C CA . MET A 1 37 ? 53.155 33.471 -51.355 1.00 4.40 37 MET A CA 11
ATOM 9764 C C . MET A 1 37 ? 51.765 34.083 -51.218 1.00 11.44 37 MET A C 11
ATOM 9765 O O . MET A 1 37 ? 51.456 34.728 -50.215 1.00 35.11 37 MET A O 11
ATOM 9779 N N . CYS A 1 38 ? 50.930 33.878 -52.231 1.00 2.11 38 CYS A N 11
ATOM 9780 C CA . CYS A 1 38 ? 49.573 34.410 -52.224 1.00 32.11 38 CYS A CA 11
ATOM 9781 C C . CYS A 1 38 ? 48.702 33.667 -51.215 1.00 24.53 38 CYS A C 11
ATOM 9782 O O . CYS A 1 38 ? 47.903 34.274 -50.504 1.00 0.33 38 CYS A O 11
ATOM 9789 N N . GLU A 1 39 ? 48.865 32.348 -51.159 1.00 50.31 39 GLU A N 11
ATOM 9790 C CA . GLU A 1 39 ? 48.094 31.522 -50.238 1.00 14.44 39 GLU A CA 11
ATOM 9791 C C . GLU A 1 39 ? 48.502 31.793 -48.792 1.00 54.43 39 GLU A C 11
ATOM 9792 O O . GLU A 1 39 ? 47.652 31.938 -47.913 1.00 41.00 39 GLU A O 11
ATOM 9804 N N . ASP A 1 40 ? 49.807 31.860 -48.555 1.00 51.01 40 ASP A N 11
ATOM 9805 C CA . ASP A 1 40 ? 50.329 32.114 -47.217 1.00 71.13 40 ASP A CA 11
ATOM 9806 C C . ASP A 1 40 ? 49.974 33.523 -46.754 1.00 11.31 40 ASP A C 11
ATOM 9807 O O . ASP A 1 40 ? 49.546 33.725 -45.617 1.00 33.00 40 ASP A O 11
ATOM 9816 N N . HIS A 1 41 ? 50.156 34.496 -47.641 1.00 53.05 41 HIS A N 11
ATOM 9817 C CA . HIS A 1 41 ? 49.855 35.887 -47.323 1.00 50.42 41 HIS A CA 11
ATOM 9818 C C . HIS A 1 41 ? 48.367 36.070 -47.038 1.00 4.11 41 HIS A C 11
ATOM 9819 O O . HIS A 1 41 ? 47.986 36.746 -46.082 1.00 4.31 41 HIS A O 11
ATOM 9833 N N . CYS A 1 42 ? 47.531 35.464 -47.873 1.00 72.25 42 CYS A N 11
ATOM 9834 C CA . CYS A 1 42 ? 46.085 35.560 -47.713 1.00 10.14 42 CYS A CA 11
ATOM 9835 C C . CYS A 1 42 ? 45.621 34.779 -46.487 1.00 32.13 42 CYS A C 11
ATOM 9836 O O . CYS A 1 42 ? 44.732 35.219 -45.758 1.00 32.14 42 CYS A O 11
ATOM 9843 N N . ARG A 1 43 ? 46.229 33.618 -46.266 1.00 43.14 43 ARG A N 11
ATOM 9844 C CA . ARG A 1 43 ? 45.878 32.775 -45.130 1.00 3.00 43 ARG A CA 11
ATOM 9845 C C . ARG A 1 43 ? 46.188 33.481 -43.813 1.00 41.01 43 ARG A C 11
ATOM 9846 O O . ARG A 1 43 ? 45.431 33.377 -42.848 1.00 74.53 43 ARG A O 11
ATOM 9867 N N . ARG A 1 44 ? 47.306 34.199 -43.781 1.00 61.22 44 ARG A N 11
ATOM 9868 C CA . ARG A 1 44 ? 47.717 34.920 -42.583 1.00 11.32 44 ARG A CA 11
ATOM 9869 C C . ARG A 1 44 ? 46.779 36.091 -42.305 1.00 35.14 44 ARG A C 11
ATOM 9870 O O . ARG A 1 44 ? 46.677 36.564 -41.172 1.00 74.14 44 ARG A O 11
ATOM 9891 N N . LYS A 1 45 ? 46.095 36.555 -43.345 1.00 72.43 45 LYS A N 11
ATOM 9892 C CA . LYS A 1 45 ? 45.164 37.669 -43.215 1.00 11.24 45 LYS A CA 11
ATOM 9893 C C . LYS A 1 45 ? 43.720 37.177 -43.230 1.00 2.04 45 LYS A C 11
ATOM 9894 O O . LYS A 1 45 ? 42.783 37.966 -43.105 1.00 20.45 45 LYS A O 11
ATOM 9913 N N . LYS A 1 46 ? 43.548 35.868 -43.382 1.00 14.41 46 LYS A N 11
ATOM 9914 C CA . LYS A 1 46 ? 42.218 35.270 -43.410 1.00 65.44 46 LYS A CA 11
ATOM 9915 C C . LYS A 1 46 ? 41.306 36.017 -44.377 1.00 54.11 46 LYS A C 11
ATOM 9916 O O . LYS A 1 46 ? 40.150 36.298 -44.062 1.00 74.22 46 LYS A O 11
ATOM 9935 N N . MET A 1 47 ? 41.832 36.335 -45.555 1.00 43.11 47 MET A N 11
ATOM 9936 C CA . MET A 1 47 ? 41.063 37.048 -46.569 1.00 31.35 47 MET A CA 11
ATOM 9937 C C . MET A 1 47 ? 40.648 36.108 -47.696 1.00 41.24 47 MET A C 11
ATOM 9938 O O . MET A 1 47 ? 41.488 35.443 -48.302 1.00 13.01 47 MET A O 11
ATOM 9952 N N . GLU A 1 48 ? 39.349 36.059 -47.972 1.00 55.43 48 GLU A N 11
ATOM 9953 C CA . GLU A 1 48 ? 38.824 35.200 -49.027 1.00 60.10 48 GLU A CA 11
ATOM 9954 C C . GLU A 1 48 ? 38.381 36.025 -50.231 1.00 54.44 48 GLU A C 11
ATOM 9955 O O . GLU A 1 48 ? 38.093 37.215 -50.110 1.00 54.31 48 GLU A O 11
ATOM 9967 N N . GLY A 1 49 ? 38.329 35.384 -51.395 1.00 31.41 49 GLY A N 11
ATOM 9968 C CA . GLY A 1 49 ? 37.921 36.073 -52.605 1.00 12.21 49 GLY A CA 11
ATOM 9969 C C . GLY A 1 49 ? 37.766 35.133 -53.784 1.00 3.12 49 GLY A C 11
ATOM 9970 O O . GLY A 1 49 ? 36.988 34.182 -53.728 1.00 74.35 49 GLY A O 11
ATOM 9974 N N . GLN A 1 50 ? 38.509 35.401 -54.853 1.00 75.34 50 GLN A N 11
ATOM 9975 C CA . GLN A 1 50 ? 38.448 34.572 -56.052 1.00 12.04 50 GLN A CA 11
ATOM 9976 C C . GLN A 1 50 ? 39.842 34.114 -56.468 1.00 13.02 50 GLN A C 11
ATOM 9977 O O . GLN A 1 50 ? 40.835 34.789 -56.197 1.00 42.43 50 GLN A O 11
ATOM 9991 N N . CYS A 1 51 ? 39.908 32.962 -57.127 1.00 43.20 51 CYS A N 11
ATOM 9992 C CA . CYS A 1 51 ? 41.180 32.412 -57.580 1.00 42.44 51 CYS A CA 11
ATOM 9993 C C . CYS A 1 51 ? 41.400 32.702 -59.062 1.00 64.25 51 CYS A C 11
ATOM 9994 O O . CYS A 1 51 ? 40.554 32.387 -59.900 1.00 24.45 51 CYS A O 11
ATOM 10001 N N . ASP A 1 52 ? 42.542 33.303 -59.379 1.00 11.03 52 ASP A N 11
ATOM 10002 C CA . ASP A 1 52 ? 42.875 33.634 -60.759 1.00 71.04 52 ASP A CA 11
ATOM 10003 C C . ASP A 1 52 ? 44.119 32.878 -61.214 1.00 44.24 52 ASP A C 11
ATOM 10004 O O . ASP A 1 52 ? 45.069 32.707 -60.449 1.00 63.11 52 ASP A O 11
ATOM 10013 N N . LEU A 1 53 ? 44.107 32.427 -62.464 1.00 4.12 53 LEU A N 11
ATOM 10014 C CA . LEU A 1 53 ? 45.235 31.688 -63.021 1.00 50.03 53 LEU A CA 11
ATOM 10015 C C . LEU A 1 53 ? 46.537 32.462 -62.838 1.00 72.55 53 LEU A C 11
ATOM 10016 O O . LEU A 1 53 ? 47.603 31.871 -62.661 1.00 70.42 53 LEU A O 11
ATOM 10032 N N . LEU A 1 54 ? 46.443 33.786 -62.881 1.00 31.14 54 LEU A N 11
ATOM 10033 C CA . LEU A 1 54 ? 47.613 34.642 -62.717 1.00 61.43 54 LEU A CA 11
ATOM 10034 C C . LEU A 1 54 ? 48.011 34.745 -61.248 1.00 64.35 54 LEU A C 11
ATOM 10035 O O . LEU A 1 54 ? 49.185 34.929 -60.925 1.00 12.23 54 LEU A O 11
ATOM 10051 N N . ASP A 1 55 ? 47.028 34.622 -60.364 1.00 53.32 55 ASP A N 11
ATOM 10052 C CA . ASP A 1 55 ? 47.276 34.698 -58.929 1.00 52.31 55 ASP A CA 11
ATOM 10053 C C . ASP A 1 55 ? 45.967 34.638 -58.148 1.00 1.35 55 ASP A C 11
ATOM 10054 O O . ASP A 1 55 ? 44.883 34.617 -58.731 1.00 42.25 55 ASP A O 11
ATOM 10063 N N . CYS A 1 56 ? 46.075 34.610 -56.823 1.00 64.05 56 CYS A N 11
ATOM 10064 C CA . CYS A 1 56 ? 44.902 34.551 -55.961 1.00 33.32 56 CYS A CA 11
ATOM 10065 C C . CYS A 1 56 ? 44.438 35.953 -55.576 1.00 71.33 56 CYS A C 11
ATOM 10066 O O . CYS A 1 56 ? 45.252 36.850 -55.359 1.00 41.22 56 CYS A O 11
ATOM 10073 N N . VAL A 1 57 ? 43.123 36.133 -55.494 1.00 5.33 57 VAL A N 11
ATOM 10074 C CA . VAL A 1 57 ? 42.550 37.425 -55.134 1.00 64.12 57 VAL A CA 11
ATOM 10075 C C . VAL A 1 57 ? 41.713 37.320 -53.865 1.00 12.23 57 VAL A C 11
ATOM 10076 O O . VAL A 1 57 ? 40.702 36.618 -53.831 1.00 12.02 57 VAL A O 11
ATOM 10089 N N . CYS A 1 58 ? 42.140 38.024 -52.821 1.00 75.43 58 CYS A N 11
ATOM 10090 C CA . CYS A 1 58 ? 41.430 38.011 -51.548 1.00 33.00 58 CYS A CA 11
ATOM 10091 C C . CYS A 1 58 ? 40.854 39.389 -51.232 1.00 71.54 58 CYS A C 11
ATOM 10092 O O . CYS A 1 58 ? 41.508 40.410 -51.444 1.00 61.53 58 CYS A O 11
ATOM 10099 N N . SER A 1 59 ? 39.626 39.408 -50.725 1.00 13.34 59 SER A N 11
ATOM 10100 C CA . SER A 1 59 ? 38.960 40.660 -50.383 1.00 31.21 59 SER A CA 11
ATOM 10101 C C . SER A 1 59 ? 37.696 40.398 -49.569 1.00 3.21 59 SER A C 11
ATOM 10102 O O . SER A 1 59 ? 36.666 41.034 -49.783 1.00 54.11 59 SER A O 11
ATOM 10110 N N . ALA A 1 1 ? -3.099 3.288 -1.836 1.00 31.22 1 ALA A N 12
ATOM 10111 C CA . ALA A 1 1 ? -1.642 3.255 -1.847 1.00 61.30 1 ALA A CA 12
ATOM 10112 C C . ALA A 1 1 ? -1.059 4.644 -1.608 1.00 74.40 1 ALA A C 12
ATOM 10113 O O . ALA A 1 1 ? -1.720 5.655 -1.845 1.00 74.12 1 ALA A O 12
ATOM 10120 N N . LYS A 1 2 ? 0.182 4.686 -1.136 1.00 50.33 2 LYS A N 12
ATOM 10121 C CA . LYS A 1 2 ? 0.855 5.951 -0.865 1.00 51.12 2 LYS A CA 12
ATOM 10122 C C . LYS A 1 2 ? 2.364 5.754 -0.767 1.00 43.34 2 LYS A C 12
ATOM 10123 O O . LYS A 1 2 ? 2.851 4.625 -0.702 1.00 12.20 2 LYS A O 12
ATOM 10142 N N . LYS A 1 3 ? 3.101 6.860 -0.756 1.00 61.05 3 LYS A N 12
ATOM 10143 C CA . LYS A 1 3 ? 4.555 6.810 -0.664 1.00 3.13 3 LYS A CA 12
ATOM 10144 C C . LYS A 1 3 ? 5.149 6.035 -1.836 1.00 20.14 3 LYS A C 12
ATOM 10145 O O . LYS A 1 3 ? 5.625 4.909 -1.689 1.00 21.03 3 LYS A O 12
ATOM 10164 N N . PRO A 1 4 ? 5.123 6.650 -3.027 1.00 73.12 4 PRO A N 12
ATOM 10165 C CA . PRO A 1 4 ? 5.656 6.036 -4.247 1.00 2.22 4 PRO A CA 12
ATOM 10166 C C . PRO A 1 4 ? 7.177 5.931 -4.225 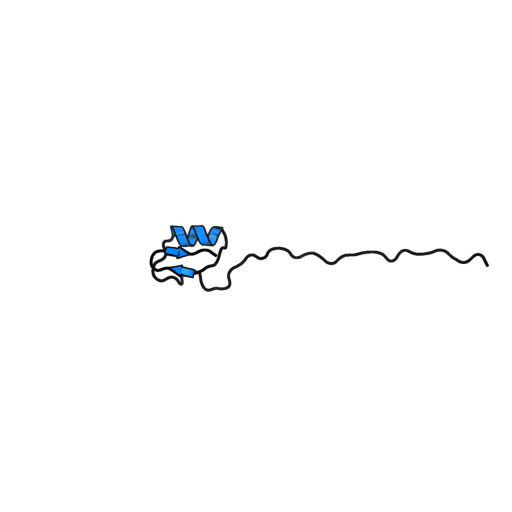1.00 63.41 4 PRO A C 12
ATOM 10167 O O . PRO A 1 4 ? 7.815 6.213 -3.210 1.00 73.32 4 PRO A O 12
ATOM 10178 N N . PHE A 1 5 ? 7.754 5.523 -5.351 1.00 13.20 5 PHE A N 12
ATOM 10179 C CA . PHE A 1 5 ? 9.201 5.380 -5.461 1.00 12.03 5 PHE A CA 12
ATOM 10180 C C . PHE A 1 5 ? 9.728 6.114 -6.690 1.00 3.53 5 PHE A C 12
ATOM 10181 O O . PHE A 1 5 ? 9.045 6.212 -7.709 1.00 44.13 5 PHE A O 12
ATOM 10198 N N . VAL A 1 6 ? 10.949 6.630 -6.585 1.00 11.42 6 VAL A N 12
ATOM 10199 C CA . VAL A 1 6 ? 11.570 7.356 -7.687 1.00 34.22 6 VAL A CA 12
ATOM 10200 C C . VAL A 1 6 ? 12.984 6.851 -7.950 1.00 31.14 6 VAL A C 12
ATOM 10201 O O . VAL A 1 6 ? 13.871 6.997 -7.109 1.00 61.34 6 VAL A O 12
ATOM 10214 N N . GLN A 1 7 ? 13.186 6.257 -9.122 1.00 1.35 7 GLN A N 12
ATOM 10215 C CA . GLN A 1 7 ? 14.493 5.730 -9.495 1.00 5.51 7 GLN A CA 12
ATOM 10216 C C . GLN A 1 7 ? 14.662 5.715 -11.011 1.00 14.34 7 GLN A C 12
ATOM 10217 O O . GLN A 1 7 ? 13.936 5.017 -11.718 1.00 72.34 7 GLN A O 12
ATOM 10231 N N . ARG A 1 8 ? 15.623 6.490 -11.502 1.00 52.32 8 ARG A N 12
ATOM 10232 C CA . ARG A 1 8 ? 15.885 6.567 -12.934 1.00 71.13 8 ARG A CA 12
ATOM 10233 C C . ARG A 1 8 ? 17.168 7.344 -13.211 1.00 44.33 8 ARG A C 12
ATOM 10234 O O . ARG A 1 8 ? 17.295 8.509 -12.834 1.00 52.41 8 ARG A O 12
ATOM 10255 N N . VAL A 1 9 ? 18.119 6.691 -13.872 1.00 51.12 9 VAL A N 12
ATOM 10256 C CA . VAL A 1 9 ? 19.392 7.320 -14.200 1.00 45.53 9 VAL A CA 12
ATOM 10257 C C . VAL A 1 9 ? 19.735 7.133 -15.674 1.00 72.30 9 VAL A C 12
ATOM 10258 O O . VAL A 1 9 ? 19.864 6.007 -16.155 1.00 32.54 9 VAL A O 12
ATOM 10271 N N . LYS A 1 10 ? 19.881 8.244 -16.388 1.00 23.31 10 LYS A N 12
ATOM 10272 C CA . LYS A 1 10 ? 20.211 8.204 -17.808 1.00 32.33 10 LYS A CA 12
ATOM 10273 C C . LYS A 1 10 ? 21.279 9.238 -18.148 1.00 15.41 10 LYS A C 12
ATOM 10274 O O . LYS A 1 10 ? 21.753 9.964 -17.275 1.00 65.31 10 LYS A O 12
ATOM 10293 N N . ASN A 1 11 ? 21.650 9.302 -19.422 1.00 62.44 11 ASN A N 12
ATOM 10294 C CA . ASN A 1 11 ? 22.661 10.249 -19.878 1.00 24.23 11 ASN A CA 12
ATOM 10295 C C . ASN A 1 11 ? 22.288 10.832 -21.237 1.00 54.00 11 ASN A C 12
ATOM 10296 O O . ASN A 1 11 ? 21.133 10.764 -21.657 1.00 31.41 11 ASN A O 12
ATOM 10307 N N . ALA A 1 12 ? 23.273 11.405 -21.920 1.00 41.11 12 ALA A N 12
ATOM 10308 C CA . ALA A 1 12 ? 23.049 11.998 -23.233 1.00 31.33 12 ALA A CA 12
ATOM 10309 C C . ALA A 1 12 ? 24.345 12.554 -23.812 1.00 52.35 12 ALA A C 12
ATOM 10310 O O . ALA A 1 12 ? 25.143 13.163 -23.101 1.00 22.22 12 ALA A O 12
ATOM 10317 N N . ALA A 1 13 ? 24.547 12.341 -25.108 1.00 65.15 13 ALA A N 12
ATOM 10318 C CA . ALA A 1 13 ? 25.746 12.823 -25.784 1.00 21.53 13 ALA A CA 12
ATOM 10319 C C . ALA A 1 13 ? 25.391 13.589 -27.053 1.00 73.23 13 ALA A C 12
ATOM 10320 O O . ALA A 1 13 ? 24.385 13.301 -27.702 1.00 62.15 13 ALA A O 12
ATOM 10327 N N . SER A 1 14 ? 26.222 14.566 -27.401 1.00 54.14 14 SER A N 12
ATOM 10328 C CA . SER A 1 14 ? 25.992 15.377 -28.591 1.00 40.13 14 SER A CA 12
ATOM 10329 C C . SER A 1 14 ? 27.173 16.308 -28.850 1.00 55.31 14 SER A C 12
ATOM 10330 O O . SER A 1 14 ? 27.413 17.251 -28.095 1.00 74.21 14 SER A O 12
ATOM 10338 N N . LYS A 1 15 ? 27.907 16.037 -29.923 1.00 44.24 15 LYS A N 12
ATOM 10339 C CA . LYS A 1 15 ? 29.063 16.850 -30.285 1.00 71.41 15 LYS A CA 12
ATOM 10340 C C . LYS A 1 15 ? 29.528 16.534 -31.703 1.00 73.41 15 LYS A C 12
ATOM 10341 O O . LYS A 1 15 ? 29.985 15.426 -31.984 1.00 3.30 15 LYS A O 12
ATOM 10360 N N . ALA A 1 16 ? 29.408 17.514 -32.592 1.00 64.15 16 ALA A N 12
ATOM 10361 C CA . ALA A 1 16 ? 29.820 17.341 -33.980 1.00 73.11 16 ALA A CA 12
ATOM 10362 C C . ALA A 1 16 ? 30.641 18.532 -34.462 1.00 21.12 16 ALA A C 12
ATOM 10363 O O . ALA A 1 16 ? 30.667 18.839 -35.654 1.00 13.32 16 ALA A O 12
ATOM 10370 N N . TYR A 1 17 ? 31.311 19.199 -33.528 1.00 55.04 17 TYR A N 12
ATOM 10371 C CA . TYR A 1 17 ? 32.131 20.359 -33.858 1.00 34.32 17 TYR A CA 12
ATOM 10372 C C . TYR A 1 17 ? 31.282 21.472 -34.464 1.00 75.11 17 TYR A C 12
ATOM 10373 O O . TYR A 1 17 ? 30.123 21.260 -34.821 1.00 4.02 17 TYR A O 12
ATOM 10391 N N . ASN A 1 18 ? 31.868 22.659 -34.578 1.00 11.22 18 ASN A N 12
ATOM 10392 C CA . ASN A 1 18 ? 31.167 23.807 -35.141 1.00 15.20 18 ASN A CA 12
ATOM 10393 C C . ASN A 1 18 ? 32.152 24.889 -35.572 1.00 2.11 18 ASN A C 12
ATOM 10394 O O . ASN A 1 18 ? 32.882 25.443 -34.750 1.00 0.24 18 ASN A O 12
ATOM 10405 N N . LYS A 1 19 ? 32.168 25.186 -36.867 1.00 73.40 19 LYS A N 12
ATOM 10406 C CA . LYS A 1 19 ? 33.061 26.202 -37.409 1.00 45.20 19 LYS A CA 12
ATOM 10407 C C . LYS A 1 19 ? 32.598 26.654 -38.790 1.00 60.54 19 LYS A C 12
ATOM 10408 O O . LYS A 1 19 ? 32.126 27.778 -38.961 1.00 52.32 19 LYS A O 12
ATOM 10427 N N . LEU A 1 20 ? 32.734 25.770 -39.773 1.00 24.00 20 LEU A N 12
ATOM 10428 C CA . LEU A 1 20 ? 32.328 26.077 -41.140 1.00 10.10 20 LEU A CA 12
ATOM 10429 C C . LEU A 1 20 ? 32.995 27.357 -41.632 1.00 5.31 20 LEU A C 12
ATOM 10430 O O . LEU A 1 20 ? 32.415 28.114 -42.410 1.00 74.14 20 LEU A O 12
ATOM 10446 N N . LYS A 1 21 ? 34.220 27.593 -41.174 1.00 44.24 21 LYS A N 12
ATOM 10447 C CA . LYS A 1 21 ? 34.970 28.780 -41.570 1.00 21.43 21 LYS A CA 12
ATOM 10448 C C . LYS A 1 21 ? 36.440 28.443 -41.799 1.00 60.14 21 LYS A C 12
ATOM 10449 O O . LYS A 1 21 ? 37.080 27.810 -40.961 1.00 21.30 21 LYS A O 12
ATOM 10468 N N . GLY A 1 22 ? 36.970 28.872 -42.941 1.00 12.21 22 GLY A N 12
ATOM 10469 C CA . GLY A 1 22 ? 38.361 28.608 -43.259 1.00 73.30 22 GLY A CA 12
ATOM 10470 C C . GLY A 1 22 ? 38.519 27.545 -44.328 1.00 70.30 22 GLY A C 12
ATOM 10471 O O . GLY A 1 22 ? 37.998 26.437 -44.194 1.00 71.44 22 GLY A O 12
ATOM 10475 N N . LEU A 1 23 ? 39.238 27.881 -45.393 1.00 3.42 23 LEU A N 12
ATOM 10476 C CA . LEU A 1 23 ? 39.463 26.948 -46.491 1.00 73.30 23 LEU A CA 12
ATOM 10477 C C . LEU A 1 23 ? 40.451 25.859 -46.087 1.00 30.45 23 LEU A C 12
ATOM 10478 O O . LEU A 1 23 ? 40.906 25.813 -44.944 1.00 33.40 23 LEU A O 12
ATOM 10494 N N . ALA A 1 24 ? 40.781 24.985 -47.032 1.00 74.12 24 ALA A N 12
ATOM 10495 C CA . ALA A 1 24 ? 41.718 23.899 -46.776 1.00 23.14 24 ALA A CA 12
ATOM 10496 C C . ALA A 1 24 ? 42.997 24.074 -47.588 1.00 73.02 24 ALA A C 12
ATOM 10497 O O . ALA A 1 24 ? 43.524 23.113 -48.148 1.00 55.24 24 ALA A O 12
ATOM 10504 N N . MET A 1 25 ? 43.490 25.307 -47.648 1.00 70.44 25 MET A N 12
ATOM 10505 C CA . MET A 1 25 ? 44.708 25.607 -48.393 1.00 34.53 25 MET A CA 12
ATOM 10506 C C . MET A 1 25 ? 44.546 25.250 -49.867 1.00 35.51 25 MET A C 12
ATOM 10507 O O . MET A 1 25 ? 45.525 24.967 -50.557 1.00 35.01 25 MET A O 12
ATOM 10521 N N . GLN A 1 26 ? 43.304 25.264 -50.342 1.00 2.43 26 GLN A N 12
ATOM 10522 C CA . GLN A 1 26 ? 43.016 24.941 -51.734 1.00 35.11 26 GLN A CA 12
ATOM 10523 C C . GLN A 1 26 ? 43.356 26.114 -52.647 1.00 60.12 26 GLN A C 12
ATOM 10524 O O . GLN A 1 26 ? 43.760 25.923 -53.794 1.00 42.41 26 GLN A O 12
ATOM 10538 N N . SER A 1 27 ? 43.189 27.327 -52.131 1.00 5.42 27 SER A N 12
ATOM 10539 C CA . SER A 1 27 ? 43.475 28.532 -52.901 1.00 62.15 27 SER A CA 12
ATOM 10540 C C . SER A 1 27 ? 44.971 28.831 -52.907 1.00 63.01 27 SER A C 12
ATOM 10541 O O . SER A 1 27 ? 45.407 29.875 -52.423 1.00 65.11 27 SER A O 12
ATOM 10549 N N . GLN A 1 28 ? 45.751 27.907 -53.458 1.00 60.55 28 GLN A N 12
ATOM 10550 C CA . GLN A 1 28 ? 47.198 28.070 -53.527 1.00 3.43 28 GLN A CA 12
ATOM 10551 C C . GLN A 1 28 ? 47.681 28.049 -54.973 1.00 51.03 28 GLN A C 12
ATOM 10552 O O . GLN A 1 28 ? 47.791 26.987 -55.586 1.00 22.42 28 GLN A O 12
ATOM 10566 N N . TYR A 1 29 ? 47.967 29.228 -55.514 1.00 12.33 29 TYR A N 12
ATOM 10567 C CA . TYR A 1 29 ? 48.435 29.345 -56.890 1.00 0.14 29 TYR A CA 12
ATOM 10568 C C . TYR A 1 29 ? 47.437 28.721 -57.860 1.00 34.23 29 TYR A C 12
ATOM 10569 O O . TYR A 1 29 ? 47.820 28.056 -58.821 1.00 24.52 29 TYR A O 12
ATOM 10587 N N . GLY A 1 30 ? 46.151 28.942 -57.600 1.00 24.31 30 GLY A N 12
ATOM 10588 C CA . GLY A 1 30 ? 45.117 28.395 -58.458 1.00 55.31 30 GLY A CA 12
ATOM 10589 C C . GLY A 1 30 ? 44.119 29.446 -58.904 1.00 33.41 30 GLY A C 12
ATOM 10590 O O . GLY A 1 30 ? 42.908 29.227 -58.845 1.00 42.32 30 GLY A O 12
ATOM 10594 N N . CYS A 1 31 ? 44.626 30.590 -59.350 1.00 30.04 31 CYS A N 12
ATOM 10595 C CA . CYS A 1 31 ? 43.772 31.680 -59.805 1.00 75.23 31 CYS A CA 12
ATOM 10596 C C . CYS A 1 31 ? 43.974 31.944 -61.294 1.00 64.25 31 CYS A C 12
ATOM 10597 O O . CYS A 1 31 ? 45.035 31.675 -61.859 1.00 50.32 31 CYS A O 12
ATOM 10604 N N . PRO A 1 32 ? 42.934 32.483 -61.947 1.00 11.12 32 PRO A N 12
ATOM 10605 C CA . PRO A 1 32 ? 42.973 32.796 -63.378 1.00 42.33 32 PRO A CA 12
ATOM 10606 C C . PRO A 1 32 ? 43.901 33.966 -63.691 1.00 32.43 32 PRO A C 12
ATOM 10607 O O . PRO A 1 32 ? 44.734 33.885 -64.594 1.00 20.33 32 PRO A O 12
ATOM 10618 N N . ILE A 1 33 ? 43.751 35.051 -62.939 1.00 21.33 33 ILE A N 12
ATOM 10619 C CA . ILE A 1 33 ? 44.577 36.236 -63.135 1.00 60.52 33 ILE A CA 12
ATOM 10620 C C . ILE A 1 33 ? 44.929 36.887 -61.802 1.00 43.33 33 ILE A C 12
ATOM 10621 O O . ILE A 1 33 ? 44.314 37.876 -61.402 1.00 3.02 33 ILE A O 12
ATOM 10637 N N . ILE A 1 34 ? 45.923 36.328 -61.121 1.00 24.10 34 ILE A N 12
ATOM 10638 C CA . ILE A 1 34 ? 46.360 36.857 -59.835 1.00 34.44 34 ILE A CA 12
ATOM 10639 C C . ILE A 1 34 ? 47.727 37.522 -59.949 1.00 30.23 34 ILE A C 12
ATOM 10640 O O . ILE A 1 34 ? 48.633 36.995 -60.594 1.00 61.11 34 ILE A O 12
ATOM 10656 N N . SER A 1 35 ? 47.869 38.682 -59.316 1.00 42.10 35 SER A N 12
ATOM 10657 C CA . SER A 1 35 ? 49.126 39.421 -59.348 1.00 11.11 35 SER A CA 12
ATOM 10658 C C . SER A 1 35 ? 50.018 39.026 -58.175 1.00 42.21 35 SER A C 12
ATOM 10659 O O . SER A 1 35 ? 49.535 38.759 -57.076 1.00 32.40 35 SER A O 12
ATOM 10667 N N . ASN A 1 36 ? 51.324 38.992 -58.419 1.00 3.33 36 ASN A N 12
ATOM 10668 C CA . ASN A 1 36 ? 52.286 38.630 -57.384 1.00 33.43 36 ASN A CA 12
ATOM 10669 C C . ASN A 1 36 ? 52.091 39.486 -56.136 1.00 73.30 36 ASN A C 12
ATOM 10670 O O . ASN A 1 36 ? 52.392 39.056 -55.023 1.00 34.21 36 ASN A O 12
ATOM 10681 N N . MET A 1 37 ? 51.585 40.699 -56.331 1.00 14.02 37 MET A N 12
ATOM 10682 C CA . MET A 1 37 ? 51.348 41.615 -55.221 1.00 35.10 37 MET A CA 12
ATOM 10683 C C . MET A 1 37 ? 50.194 41.127 -54.350 1.00 51.04 37 MET A C 12
ATOM 10684 O O . MET A 1 37 ? 50.280 41.143 -53.122 1.00 52.11 37 MET A O 12
ATOM 10698 N N . CYS A 1 38 ? 49.115 40.694 -54.994 1.00 30.01 38 CYS A N 12
ATOM 10699 C CA . CYS A 1 38 ? 47.944 40.202 -54.279 1.00 15.21 38 CYS A CA 12
ATOM 10700 C C . CYS A 1 38 ? 48.222 38.839 -53.652 1.00 13.13 38 CYS A C 12
ATOM 10701 O O . CYS A 1 38 ? 47.879 38.596 -52.495 1.00 75.24 38 CYS A O 12
ATOM 10708 N N . GLU A 1 39 ? 48.846 37.955 -54.424 1.00 31.14 39 GLU A N 12
ATOM 10709 C CA . GLU A 1 39 ? 49.169 36.617 -53.943 1.00 64.44 39 GLU A CA 12
ATOM 10710 C C . GLU A 1 39 ? 50.138 36.680 -52.766 1.00 1.40 39 GLU A C 12
ATOM 10711 O O . GLU A 1 39 ? 49.957 35.992 -51.762 1.00 23.24 39 GLU A O 12
ATOM 10723 N N . ASP A 1 40 ? 51.166 37.511 -52.898 1.00 43.10 40 ASP A N 12
ATOM 10724 C CA . ASP A 1 40 ? 52.164 37.666 -51.846 1.00 0.12 40 ASP A CA 12
ATOM 10725 C C . ASP A 1 40 ? 51.560 38.344 -50.620 1.00 31.43 40 ASP A C 12
ATOM 10726 O O . ASP A 1 40 ? 51.785 37.916 -49.487 1.00 42.00 40 ASP A O 12
ATOM 10735 N N . HIS A 1 41 ? 50.792 39.403 -50.853 1.00 44.44 41 HIS A N 12
ATOM 10736 C CA . HIS A 1 41 ? 50.156 40.141 -49.768 1.00 30.24 41 HIS A CA 12
ATOM 10737 C C . HIS A 1 41 ? 49.160 39.258 -49.022 1.00 21.22 41 HIS A C 12
ATOM 10738 O O . HIS A 1 41 ? 49.120 39.252 -47.791 1.00 54.21 41 HIS A O 12
ATOM 10752 N N . CYS A 1 42 ? 48.357 38.513 -49.775 1.00 4.12 42 CYS A N 12
ATOM 10753 C CA . CYS A 1 42 ? 47.360 37.627 -49.186 1.00 45.12 42 CYS A CA 12
ATOM 10754 C C . CYS A 1 42 ? 48.028 36.455 -48.473 1.00 0.15 42 CYS A C 12
ATOM 10755 O O . CYS A 1 42 ? 47.539 35.979 -47.448 1.00 71.20 42 CYS A O 12
ATOM 10762 N N . ARG A 1 43 ? 49.148 35.996 -49.021 1.00 71.43 43 ARG A N 12
ATOM 10763 C CA . ARG A 1 43 ? 49.882 34.879 -48.438 1.00 42.22 43 ARG A CA 12
ATOM 10764 C C . ARG A 1 43 ? 50.550 35.292 -47.130 1.00 33.35 43 ARG A C 12
ATOM 10765 O O . ARG A 1 43 ? 50.641 34.500 -46.191 1.00 72.12 43 ARG A O 12
ATOM 10786 N N . ARG A 1 44 ? 51.015 36.535 -47.075 1.00 0.40 44 ARG A N 12
ATOM 10787 C CA . ARG A 1 44 ? 51.676 37.052 -45.882 1.00 54.35 44 ARG A CA 12
ATOM 10788 C C . ARG A 1 44 ? 50.721 37.058 -44.692 1.00 4.03 44 ARG A C 12
ATOM 10789 O O . ARG A 1 44 ? 51.126 36.806 -43.557 1.00 30.14 44 ARG A O 12
ATOM 10810 N N . LYS A 1 45 ? 49.452 37.348 -44.958 1.00 64.05 45 LYS A N 12
ATOM 10811 C CA . LYS A 1 45 ? 48.439 37.386 -43.911 1.00 3.34 45 LYS A CA 12
ATOM 10812 C C . LYS A 1 45 ? 47.802 36.014 -43.720 1.00 34.11 45 LYS A C 12
ATOM 10813 O O . LYS A 1 45 ? 46.913 35.841 -42.885 1.00 25.11 45 LYS A O 12
ATOM 10832 N N . LYS A 1 46 ? 48.261 35.040 -44.498 1.00 71.21 46 LYS A N 12
ATOM 10833 C CA . LYS A 1 46 ? 47.738 33.681 -44.414 1.00 10.44 46 LYS A CA 12
ATOM 10834 C C . LYS A 1 46 ? 46.214 33.681 -44.472 1.00 33.53 46 LYS A C 12
ATOM 10835 O O . LYS A 1 46 ? 45.560 32.859 -43.830 1.00 15.21 46 LYS A O 12
ATOM 10854 N N . MET A 1 47 ? 45.655 34.605 -45.246 1.00 1.11 47 MET A N 12
ATOM 10855 C CA . MET A 1 47 ? 44.208 34.708 -45.389 1.00 55.23 47 MET A CA 12
ATOM 10856 C C . MET A 1 47 ? 43.734 33.994 -46.651 1.00 71.11 47 MET A C 12
ATOM 10857 O O . MET A 1 47 ? 44.218 34.268 -47.749 1.00 0.35 47 MET A O 12
ATOM 10871 N N . GLU A 1 48 ? 42.786 33.077 -46.486 1.00 74.12 48 GLU A N 12
ATOM 10872 C CA . GLU A 1 48 ? 42.249 32.323 -47.613 1.00 54.21 48 GLU A CA 12
ATOM 10873 C C . GLU A 1 48 ? 40.856 32.823 -47.988 1.00 23.22 48 GLU A C 12
ATOM 10874 O O . GLU A 1 48 ? 39.989 32.978 -47.129 1.00 53.15 48 GLU A O 12
ATOM 10886 N N . GLY A 1 49 ? 40.651 33.073 -49.277 1.00 51.44 49 GLY A N 12
ATOM 10887 C CA . GLY A 1 49 ? 39.363 33.554 -49.744 1.00 23.51 49 GLY A CA 12
ATOM 10888 C C . GLY A 1 49 ? 38.968 32.950 -51.077 1.00 33.22 49 GLY A C 12
ATOM 10889 O O . GLY A 1 49 ? 38.750 31.743 -51.178 1.00 21.32 49 GLY A O 12
ATOM 10893 N N . GLN A 1 50 ? 38.873 33.791 -52.101 1.00 52.41 50 GLN A N 12
ATOM 10894 C CA . GLN A 1 50 ? 38.498 33.333 -53.434 1.00 10.14 50 GLN A CA 12
ATOM 10895 C C . GLN A 1 50 ? 39.326 34.036 -54.504 1.00 64.10 50 GLN A C 12
ATOM 10896 O O . GLN A 1 50 ? 39.780 35.164 -54.312 1.00 1.34 50 GLN A O 12
ATOM 10910 N N . CYS A 1 51 ? 39.520 33.362 -55.632 1.00 65.45 51 CYS A N 12
ATOM 10911 C CA . CYS A 1 51 ? 40.295 33.920 -56.734 1.00 51.11 51 CYS A CA 12
ATOM 10912 C C . CYS A 1 51 ? 39.384 34.613 -57.743 1.00 72.12 51 CYS A C 12
ATOM 10913 O O . CYS A 1 51 ? 38.545 33.974 -58.379 1.00 12.13 51 CYS A O 12
ATOM 10920 N N . ASP A 1 52 ? 39.555 35.923 -57.885 1.00 23.41 52 ASP A N 12
ATOM 10921 C CA . ASP A 1 52 ? 38.750 36.703 -58.817 1.00 60.34 52 ASP A CA 12
ATOM 10922 C C . ASP A 1 52 ? 39.567 37.095 -60.045 1.00 31.23 52 ASP A C 12
ATOM 10923 O O . ASP A 1 52 ? 40.740 37.453 -59.934 1.00 41.41 52 ASP A O 12
ATOM 10932 N N . LEU A 1 53 ? 38.940 37.023 -61.214 1.00 0.33 53 LEU A N 12
ATOM 10933 C CA . LEU A 1 53 ? 39.609 37.370 -62.463 1.00 31.11 53 LEU A CA 12
ATOM 10934 C C . LEU A 1 53 ? 40.234 38.758 -62.379 1.00 4.53 53 LEU A C 12
ATOM 10935 O O . LEU A 1 53 ? 41.263 39.027 -63.001 1.00 60.31 53 LEU A O 12
ATOM 10951 N N . LEU A 1 54 ? 39.609 39.637 -61.604 1.00 14.51 54 LEU A N 12
ATOM 10952 C CA . LEU A 1 54 ? 40.105 40.999 -61.436 1.00 31.13 54 LEU A CA 12
ATOM 10953 C C . LEU A 1 54 ? 41.278 41.034 -60.461 1.00 14.41 54 LEU A C 12
ATOM 10954 O O . LEU A 1 54 ? 42.162 41.884 -60.569 1.00 12.33 54 LEU A O 12
ATOM 10970 N N . ASP A 1 55 ? 41.279 40.105 -59.512 1.00 2.34 55 ASP A N 12
ATOM 10971 C CA . ASP A 1 55 ? 42.345 40.028 -58.519 1.00 61.23 55 ASP A CA 12
ATOM 10972 C C . ASP A 1 55 ? 42.044 38.951 -57.481 1.00 41.23 55 ASP A C 12
ATOM 10973 O O . ASP A 1 55 ? 41.001 38.299 -57.532 1.00 14.41 55 ASP A O 12
ATOM 10982 N N . CYS A 1 56 ? 42.965 38.769 -56.541 1.00 64.12 56 CYS A N 12
ATOM 10983 C CA . CYS A 1 56 ? 42.801 37.771 -55.492 1.00 35.53 56 CYS A CA 12
ATOM 10984 C C . CYS A 1 56 ? 41.971 38.326 -54.338 1.00 12.22 56 CYS A C 12
ATOM 10985 O O . CYS A 1 56 ? 42.071 39.505 -53.998 1.00 53.44 56 CYS A O 12
ATOM 10992 N N . VAL A 1 57 ? 41.152 37.468 -53.738 1.00 54.12 57 VAL A N 12
ATOM 10993 C CA . VAL A 1 57 ? 40.305 37.872 -52.622 1.00 24.24 57 VAL A CA 12
ATOM 10994 C C . VAL A 1 57 ? 40.655 37.094 -51.358 1.00 73.30 57 VAL A C 12
ATOM 10995 O O . VAL A 1 57 ? 40.624 35.863 -51.345 1.00 74.20 57 VAL A O 12
ATOM 11008 N N . CYS A 1 58 ? 40.987 37.820 -50.296 1.00 31.43 58 CYS A N 12
ATOM 11009 C CA . CYS A 1 58 ? 41.342 37.199 -49.025 1.00 65.35 58 CYS A CA 12
ATOM 11010 C C . CYS A 1 58 ? 40.130 37.115 -48.103 1.00 32.50 58 CYS A C 12
ATOM 11011 O O . CYS A 1 58 ? 39.362 38.069 -47.982 1.00 32.24 58 CYS A O 12
ATOM 11018 N N . SER A 1 59 ? 39.965 35.966 -47.455 1.00 20.13 59 SER A N 12
ATOM 11019 C CA . SER A 1 59 ? 38.844 35.755 -46.546 1.00 4.02 59 SER A CA 12
ATOM 11020 C C . SER A 1 59 ? 39.288 34.982 -45.307 1.00 54.32 59 SER A C 12
ATOM 11021 O O . SER A 1 59 ? 39.353 35.534 -44.210 1.00 11.01 59 SER A O 12
ATOM 11029 N N . ALA A 1 1 ? 6.205 -6.098 -3.908 1.00 75.01 1 ALA A N 13
ATOM 11030 C CA . ALA A 1 1 ? 7.267 -5.197 -4.339 1.00 33.45 1 ALA A CA 13
ATOM 11031 C C . ALA A 1 1 ? 6.763 -4.220 -5.396 1.00 24.53 1 ALA A C 13
ATOM 11032 O O . ALA A 1 1 ? 6.231 -4.627 -6.429 1.00 23.11 1 ALA A O 13
ATOM 11039 N N . LYS A 1 2 ? 6.934 -2.930 -5.131 1.00 10.32 2 LYS A N 13
ATOM 11040 C CA . LYS A 1 2 ? 6.498 -1.893 -6.059 1.00 72.41 2 LYS A CA 13
ATOM 11041 C C . LYS A 1 2 ? 7.442 -0.696 -6.021 1.00 21.11 2 LYS A C 13
ATOM 11042 O O . LYS A 1 2 ? 7.499 0.032 -5.030 1.00 33.24 2 LYS A O 13
ATOM 11061 N N . LYS A 1 3 ? 8.181 -0.497 -7.107 1.00 3.42 3 LYS A N 13
ATOM 11062 C CA . LYS A 1 3 ? 9.122 0.614 -7.199 1.00 55.04 3 LYS A CA 13
ATOM 11063 C C . LYS A 1 3 ? 8.761 1.537 -8.360 1.00 23.55 3 LYS A C 13
ATOM 11064 O O . LYS A 1 3 ? 9.463 1.607 -9.369 1.00 74.30 3 LYS A O 13
ATOM 11083 N N . PRO A 1 4 ? 7.643 2.263 -8.214 1.00 60.31 4 PRO A N 13
ATOM 11084 C CA . PRO A 1 4 ? 7.166 3.196 -9.239 1.00 60.44 4 PRO A CA 13
ATOM 11085 C C . PRO A 1 4 ? 8.063 4.422 -9.369 1.00 53.14 4 PRO A C 13
ATOM 11086 O O . PRO A 1 4 ? 9.067 4.546 -8.669 1.00 25.02 4 PRO A O 13
ATOM 11097 N N . PHE A 1 5 ? 7.693 5.327 -10.270 1.00 31.13 5 PHE A N 13
ATOM 11098 C CA . PHE A 1 5 ? 8.464 6.544 -10.492 1.00 5.23 5 PHE A CA 13
ATOM 11099 C C . PHE A 1 5 ? 9.882 6.214 -10.949 1.00 23.33 5 PHE A C 13
ATOM 11100 O O . PHE A 1 5 ? 10.293 5.053 -10.947 1.00 74.11 5 PHE A O 13
ATOM 11117 N N . VAL A 1 6 ? 10.627 7.243 -11.340 1.00 54.14 6 VAL A N 13
ATOM 11118 C CA . VAL A 1 6 ? 11.999 7.064 -11.800 1.00 34.43 6 VAL A CA 13
ATOM 11119 C C . VAL A 1 6 ? 12.831 8.315 -11.547 1.00 1.52 6 VAL A C 13
ATOM 11120 O O . VAL A 1 6 ? 12.317 9.433 -11.588 1.00 71.23 6 VAL A O 13
ATOM 11133 N N . GLN A 1 7 ? 14.119 8.120 -11.285 1.00 65.14 7 GLN A N 13
ATOM 11134 C CA . GLN A 1 7 ? 15.023 9.234 -11.026 1.00 4.14 7 GLN A CA 13
ATOM 11135 C C . GLN A 1 7 ? 15.627 9.760 -12.324 1.00 31.32 7 GLN A C 13
ATOM 11136 O O . GLN A 1 7 ? 15.322 9.262 -13.408 1.00 14.03 7 GLN A O 13
ATOM 11150 N N . ARG A 1 8 ? 16.484 10.768 -12.206 1.00 43.23 8 ARG A N 13
ATOM 11151 C CA . ARG A 1 8 ? 17.129 11.362 -13.371 1.00 4.30 8 ARG A CA 13
ATOM 11152 C C . ARG A 1 8 ? 18.626 11.541 -13.132 1.00 31.42 8 ARG A C 13
ATOM 11153 O O . ARG A 1 8 ? 19.038 12.237 -12.204 1.00 64.20 8 ARG A O 13
ATOM 11174 N N . VAL A 1 9 ? 19.434 10.906 -13.975 1.00 5.22 9 VAL A N 13
ATOM 11175 C CA . VAL A 1 9 ? 20.885 10.995 -13.856 1.00 31.12 9 VAL A CA 13
ATOM 11176 C C . VAL A 1 9 ? 21.539 11.168 -15.222 1.00 52.10 9 VAL A C 13
ATOM 11177 O O . VAL A 1 9 ? 21.015 10.708 -16.237 1.00 31.44 9 VAL A O 13
ATOM 11190 N N . LYS A 1 10 ? 22.688 11.835 -15.242 1.00 12.15 10 LYS A N 13
ATOM 11191 C CA . LYS A 1 10 ? 23.416 12.069 -16.483 1.00 24.33 10 LYS A CA 13
ATOM 11192 C C . LYS A 1 10 ? 22.536 12.782 -17.504 1.00 63.33 10 LYS A C 13
ATOM 11193 O O . LYS A 1 10 ? 21.811 12.143 -18.265 1.00 51.14 10 LYS A O 13
ATOM 11212 N N . ASN A 1 11 ? 22.607 14.109 -17.516 1.00 21.11 11 ASN A N 13
ATOM 11213 C CA . ASN A 1 11 ? 21.817 14.908 -18.445 1.00 40.32 11 ASN A CA 13
ATOM 11214 C C . ASN A 1 11 ? 22.576 16.164 -18.864 1.00 71.21 11 ASN A C 13
ATOM 11215 O O . ASN A 1 11 ? 22.542 17.181 -18.173 1.00 1.41 11 ASN A O 13
ATOM 11226 N N . ALA A 1 12 ? 23.259 16.084 -20.001 1.00 64.30 12 ALA A N 13
ATOM 11227 C CA . ALA A 1 12 ? 24.024 17.214 -20.514 1.00 23.33 12 ALA A CA 13
ATOM 11228 C C . ALA A 1 12 ? 24.432 16.987 -21.966 1.00 13.34 12 ALA A C 13
ATOM 11229 O O . ALA A 1 12 ? 24.758 15.869 -22.361 1.00 62.23 12 ALA A O 13
ATOM 11236 N N . ALA A 1 13 ? 24.410 18.056 -22.755 1.00 54.21 13 ALA A N 13
ATOM 11237 C CA . ALA A 1 13 ? 24.778 17.974 -24.163 1.00 30.20 13 ALA A CA 13
ATOM 11238 C C . ALA A 1 13 ? 25.428 19.269 -24.637 1.00 2.10 13 ALA A C 13
ATOM 11239 O O . ALA A 1 13 ? 24.751 20.277 -24.839 1.00 60.02 13 ALA A O 13
ATOM 11246 N N . SER A 1 14 ? 26.745 19.235 -24.812 1.00 4.23 14 SER A N 13
ATOM 11247 C CA . SER A 1 14 ? 27.488 20.408 -25.258 1.00 12.43 14 SER A CA 13
ATOM 11248 C C . SER A 1 14 ? 27.831 20.303 -26.740 1.00 64.54 14 SER A C 13
ATOM 11249 O O . SER A 1 14 ? 28.439 19.327 -27.181 1.00 71.52 14 SER A O 13
ATOM 11257 N N . LYS A 1 15 ? 27.438 21.315 -27.506 1.00 61.30 15 LYS A N 13
ATOM 11258 C CA . LYS A 1 15 ? 27.704 21.339 -28.939 1.00 61.24 15 LYS A CA 13
ATOM 11259 C C . LYS A 1 15 ? 29.204 21.307 -29.215 1.00 50.21 15 LYS A C 13
ATOM 11260 O O . LYS A 1 15 ? 29.643 20.823 -30.258 1.00 13.21 15 LYS A O 13
ATOM 11279 N N . ALA A 1 16 ? 29.985 21.825 -28.273 1.00 22.12 16 ALA A N 13
ATOM 11280 C CA . ALA A 1 16 ? 31.436 21.852 -28.413 1.00 52.42 16 ALA A CA 13
ATOM 11281 C C . ALA A 1 16 ? 31.850 22.584 -29.685 1.00 45.30 16 ALA A C 13
ATOM 11282 O O . ALA A 1 16 ? 32.094 21.962 -30.719 1.00 50.44 16 ALA A O 13
ATOM 11289 N N . TYR A 1 17 ? 31.928 23.908 -29.602 1.00 22.33 17 TYR A N 13
ATOM 11290 C CA . TYR A 1 17 ? 32.310 24.725 -30.747 1.00 64.43 17 TYR A CA 13
ATOM 11291 C C . TYR A 1 17 ? 32.831 26.086 -30.296 1.00 62.23 17 TYR A C 13
ATOM 11292 O O . TYR A 1 17 ? 32.244 26.731 -29.429 1.00 40.10 17 TYR A O 13
ATOM 11310 N N . ASN A 1 18 ? 33.938 26.516 -30.893 1.00 61.12 18 ASN A N 13
ATOM 11311 C CA . ASN A 1 18 ? 34.540 27.801 -30.554 1.00 74.50 18 ASN A CA 13
ATOM 11312 C C . ASN A 1 18 ? 35.645 28.161 -31.542 1.00 11.42 18 ASN A C 13
ATOM 11313 O O . ASN A 1 18 ? 36.543 27.361 -31.806 1.00 13.31 18 ASN A O 13
ATOM 11324 N N . LYS A 1 19 ? 35.574 29.372 -32.085 1.00 35.03 19 LYS A N 13
ATOM 11325 C CA . LYS A 1 19 ? 36.568 29.842 -33.042 1.00 60.40 19 LYS A CA 13
ATOM 11326 C C . LYS A 1 19 ? 36.641 28.914 -34.250 1.00 74.35 19 LYS A C 13
ATOM 11327 O O . LYS A 1 19 ? 37.727 28.535 -34.691 1.00 52.00 19 LYS A O 13
ATOM 11346 N N . LEU A 1 20 ? 35.479 28.552 -34.783 1.00 72.13 20 LEU A N 13
ATOM 11347 C CA . LEU A 1 20 ? 35.411 27.669 -35.943 1.00 14.13 20 LEU A CA 13
ATOM 11348 C C . LEU A 1 20 ? 34.921 28.425 -37.174 1.00 64.42 20 LEU A C 13
ATOM 11349 O O . LEU A 1 20 ? 33.746 28.352 -37.535 1.00 4.14 20 LEU A O 13
ATOM 11365 N N . LYS A 1 21 ? 35.831 29.148 -37.818 1.00 0.31 21 LYS A N 13
ATOM 11366 C CA . LYS A 1 21 ? 35.495 29.915 -39.012 1.00 33.13 21 LYS A CA 13
ATOM 11367 C C . LYS A 1 21 ? 36.754 30.442 -39.693 1.00 12.04 21 LYS A C 13
ATOM 11368 O O . LYS A 1 21 ? 37.710 30.840 -39.029 1.00 30.24 21 LYS A O 13
ATOM 11387 N N . GLY A 1 22 ? 36.746 30.443 -41.022 1.00 40.12 22 GLY A N 13
ATOM 11388 C CA . GLY A 1 22 ? 37.892 30.925 -41.770 1.00 65.13 22 GLY A CA 13
ATOM 11389 C C . GLY A 1 22 ? 37.628 30.986 -43.262 1.00 15.35 22 GLY A C 13
ATOM 11390 O O . GLY A 1 22 ? 37.074 31.967 -43.762 1.00 21.44 22 GLY A O 13
ATOM 11394 N N . LEU A 1 23 ? 38.024 29.938 -43.975 1.00 2.22 23 LEU A N 13
ATOM 11395 C CA . LEU A 1 23 ? 37.828 29.877 -45.419 1.00 40.21 23 LEU A CA 13
ATOM 11396 C C . LEU A 1 23 ? 36.770 28.840 -45.781 1.00 52.25 23 LEU A C 13
ATOM 11397 O O . LEU A 1 23 ? 36.078 28.314 -44.910 1.00 41.12 23 LEU A O 13
ATOM 11413 N N . ALA A 1 24 ? 36.651 28.550 -47.073 1.00 22.31 24 ALA A N 13
ATOM 11414 C CA . ALA A 1 24 ? 35.681 27.573 -47.550 1.00 74.51 24 ALA A CA 13
ATOM 11415 C C . ALA A 1 24 ? 36.245 26.759 -48.710 1.00 42.41 24 ALA A C 13
ATOM 11416 O O . ALA A 1 24 ? 35.508 26.334 -49.598 1.00 72.55 24 ALA A O 13
ATOM 11423 N N . MET A 1 25 ? 37.557 26.548 -48.695 1.00 43.54 25 MET A N 13
ATOM 11424 C CA . MET A 1 25 ? 38.220 25.786 -49.747 1.00 20.52 25 MET A CA 13
ATOM 11425 C C . MET A 1 25 ? 37.904 26.366 -51.121 1.00 51.25 25 MET A C 13
ATOM 11426 O O . MET A 1 25 ? 36.984 25.910 -51.800 1.00 41.42 25 MET A O 13
ATOM 11440 N N . GLN A 1 26 ? 38.672 27.373 -51.524 1.00 53.44 26 GLN A N 13
ATOM 11441 C CA . GLN A 1 26 ? 38.471 28.016 -52.818 1.00 25.01 26 GLN A CA 13
ATOM 11442 C C . GLN A 1 26 ? 39.607 28.986 -53.126 1.00 4.05 26 GLN A C 13
ATOM 11443 O O . GLN A 1 26 ? 40.051 29.095 -54.268 1.00 42.25 26 GLN A O 13
ATOM 11457 N N . SER A 1 27 ? 40.073 29.689 -52.098 1.00 63.11 27 SER A N 13
ATOM 11458 C CA . SER A 1 27 ? 41.155 30.653 -52.260 1.00 1.45 27 SER A CA 13
ATOM 11459 C C . SER A 1 27 ? 42.450 30.125 -51.649 1.00 14.00 27 SER A C 13
ATOM 11460 O O . SER A 1 27 ? 43.263 30.892 -51.134 1.00 71.21 27 SER A O 13
ATOM 11468 N N . GLN A 1 28 ? 42.632 28.810 -51.711 1.00 61.00 28 GLN A N 13
ATOM 11469 C CA . GLN A 1 28 ? 43.827 28.178 -51.164 1.00 11.43 28 GLN A CA 13
ATOM 11470 C C . GLN A 1 28 ? 44.593 27.430 -52.249 1.00 72.45 28 GLN A C 13
ATOM 11471 O O . GLN A 1 28 ? 44.437 26.219 -52.410 1.00 71.14 28 GLN A O 13
ATOM 11485 N N . TYR A 1 29 ? 45.420 28.157 -52.992 1.00 14.30 29 TYR A N 13
ATOM 11486 C CA . TYR A 1 29 ? 46.208 27.562 -54.065 1.00 12.43 29 TYR A CA 13
ATOM 11487 C C . TYR A 1 29 ? 45.312 26.823 -55.053 1.00 74.24 29 TYR A C 13
ATOM 11488 O O . TYR A 1 29 ? 45.696 25.793 -55.607 1.00 14.40 29 TYR A O 13
ATOM 11506 N N . GLY A 1 30 ? 44.114 27.357 -55.271 1.00 15.15 30 GLY A N 13
ATOM 11507 C CA . GLY A 1 30 ? 43.180 26.736 -56.192 1.00 44.24 30 GLY A CA 13
ATOM 11508 C C . GLY A 1 30 ? 42.894 27.605 -57.401 1.00 3.52 30 GLY A C 13
ATOM 11509 O O . GLY A 1 30 ? 41.769 27.638 -57.899 1.00 14.42 30 GLY A O 13
ATOM 11513 N N . CYS A 1 31 ? 43.915 28.313 -57.874 1.00 13.25 31 CYS A N 13
ATOM 11514 C CA . CYS A 1 31 ? 43.768 29.189 -59.030 1.00 1.13 31 CYS A CA 13
ATOM 11515 C C . CYS A 1 31 ? 44.591 28.677 -60.208 1.00 65.00 31 CYS A C 13
ATOM 11516 O O . CYS A 1 31 ? 45.575 27.955 -60.043 1.00 73.41 31 CYS A O 13
ATOM 11523 N N . PRO A 1 32 ? 44.182 29.059 -61.427 1.00 12.44 32 PRO A N 13
ATOM 11524 C CA . PRO A 1 32 ? 44.867 28.652 -62.656 1.00 64.54 32 PRO A CA 13
ATOM 11525 C C . PRO A 1 32 ? 46.236 29.309 -62.803 1.00 35.13 32 PRO A C 13
ATOM 11526 O O . PRO A 1 32 ? 47.234 28.635 -63.056 1.00 24.32 32 PRO A O 13
ATOM 11537 N N . ILE A 1 33 ? 46.274 30.627 -62.641 1.00 54.24 33 ILE A N 13
ATOM 11538 C CA . ILE A 1 33 ? 47.520 31.374 -62.754 1.00 40.41 33 ILE A CA 13
ATOM 11539 C C . ILE A 1 33 ? 47.494 32.623 -61.879 1.00 33.34 33 ILE A C 13
ATOM 11540 O O . ILE A 1 33 ? 47.076 33.694 -62.320 1.00 21.31 33 ILE A O 13
ATOM 11556 N N . ILE A 1 34 ? 47.944 32.477 -60.637 1.00 11.30 34 ILE A N 13
ATOM 11557 C CA . ILE A 1 34 ? 47.975 33.594 -59.701 1.00 33.25 34 ILE A CA 13
ATOM 11558 C C . ILE A 1 34 ? 49.401 33.902 -59.259 1.00 65.20 34 ILE A C 13
ATOM 11559 O O . ILE A 1 34 ? 50.349 33.240 -59.681 1.00 64.32 34 ILE A O 13
ATOM 11575 N N . SER A 1 35 ? 49.546 34.910 -58.405 1.00 43.22 35 SER A N 13
ATOM 11576 C CA . SER A 1 35 ? 50.858 35.308 -57.907 1.00 71.31 35 SER A CA 13
ATOM 11577 C C . SER A 1 35 ? 51.079 34.794 -56.488 1.00 34.23 35 SER A C 13
ATOM 11578 O O . SER A 1 35 ? 50.240 34.986 -55.609 1.00 14.32 35 SER A O 13
ATOM 11586 N N . ASN A 1 36 ? 52.215 34.139 -56.272 1.00 73.53 36 ASN A N 13
ATOM 11587 C CA . ASN A 1 36 ? 52.547 33.596 -54.960 1.00 70.52 36 ASN A CA 13
ATOM 11588 C C . ASN A 1 36 ? 52.464 34.677 -53.887 1.00 71.21 36 ASN A C 13
ATOM 11589 O O . ASN A 1 36 ? 52.183 34.390 -52.724 1.00 3.44 36 ASN A O 13
ATOM 11600 N N . MET A 1 37 ? 52.709 35.920 -54.287 1.00 42.14 37 MET A N 13
ATOM 11601 C CA . MET A 1 37 ? 52.660 37.045 -53.360 1.00 62.23 37 MET A CA 13
ATOM 11602 C C . MET A 1 37 ? 51.241 37.263 -52.845 1.00 42.10 37 MET A C 13
ATOM 11603 O O . MET A 1 37 ? 51.026 37.446 -51.646 1.00 44.14 37 MET A O 13
ATOM 11617 N N . CYS A 1 38 ? 50.276 37.243 -53.758 1.00 15.24 38 CYS A N 13
ATOM 11618 C CA . CYS A 1 38 ? 48.877 37.440 -53.396 1.00 70.31 38 CYS A CA 13
ATOM 11619 C C . CYS A 1 38 ? 48.322 36.211 -52.682 1.00 72.30 38 CYS A C 13
ATOM 11620 O O . CYS A 1 38 ? 47.416 36.317 -51.856 1.00 50.41 38 CYS A O 13
ATOM 11627 N N . GLU A 1 39 ? 48.873 35.045 -53.007 1.00 14.10 39 GLU A N 13
ATOM 11628 C CA . GLU A 1 39 ? 48.432 33.796 -52.397 1.00 12.22 39 GLU A CA 13
ATOM 11629 C C . GLU A 1 39 ? 48.834 33.738 -50.926 1.00 32.31 39 GLU A C 13
ATOM 11630 O O . GLU A 1 39 ? 48.034 33.364 -50.067 1.00 44.33 39 GLU A O 13
ATOM 11642 N N . ASP A 1 40 ? 50.078 34.109 -50.644 1.00 32.53 40 ASP A N 13
ATOM 11643 C CA . ASP A 1 40 ? 50.587 34.099 -49.277 1.00 41.13 40 ASP A CA 13
ATOM 11644 C C . ASP A 1 40 ? 49.962 35.223 -48.457 1.00 31.24 40 ASP A C 13
ATOM 11645 O O . ASP A 1 40 ? 49.629 35.039 -47.285 1.00 45.31 40 ASP A O 13
ATOM 11654 N N . HIS A 1 41 ? 49.806 36.387 -49.079 1.00 33.00 41 HIS A N 13
ATOM 11655 C CA . HIS A 1 41 ? 49.221 37.541 -48.406 1.00 12.31 41 HIS A CA 13
ATOM 11656 C C . HIS A 1 41 ? 47.771 37.267 -48.018 1.00 52.13 41 HIS A C 13
ATOM 11657 O O . HIS A 1 41 ? 47.344 37.583 -46.907 1.00 53.14 41 HIS A O 13
ATOM 11671 N N . CYS A 1 42 ? 47.018 36.678 -48.941 1.00 50.13 42 CYS A N 13
ATOM 11672 C CA . CYS A 1 42 ? 45.616 36.362 -48.698 1.00 12.23 42 CYS A CA 13
ATOM 11673 C C . CYS A 1 42 ? 45.482 35.211 -47.705 1.00 60.00 42 CYS A C 13
ATOM 11674 O O . CYS A 1 42 ? 44.598 35.216 -46.848 1.00 4.42 42 CYS A O 13
ATOM 11681 N N . ARG A 1 43 ? 46.365 34.226 -47.828 1.00 25.34 43 ARG A N 13
ATOM 11682 C CA . ARG A 1 43 ? 46.346 33.067 -46.942 1.00 51.53 43 ARG A CA 13
ATOM 11683 C C . ARG A 1 43 ? 46.645 33.478 -45.503 1.00 71.14 43 ARG A C 13
ATOM 11684 O O . ARG A 1 43 ? 46.011 32.994 -44.565 1.00 41.52 43 ARG A O 13
ATOM 11705 N N . ARG A 1 44 ? 47.614 34.372 -45.338 1.00 23.23 44 ARG A N 13
ATOM 11706 C CA . ARG A 1 44 ? 47.998 34.846 -44.014 1.00 25.34 44 ARG A CA 13
ATOM 11707 C C . ARG A 1 44 ? 46.906 35.725 -43.413 1.00 11.32 44 ARG A C 13
ATOM 11708 O O . ARG A 1 44 ? 46.821 35.884 -42.195 1.00 11.11 44 ARG A O 13
ATOM 11729 N N . LYS A 1 45 ? 46.072 36.296 -44.276 1.00 34.55 45 LYS A N 13
ATOM 11730 C CA . LYS A 1 45 ? 44.983 37.159 -43.832 1.00 25.32 45 LYS A CA 13
ATOM 11731 C C . LYS A 1 45 ? 43.691 36.365 -43.669 1.00 22.13 45 LYS A C 13
ATOM 11732 O O . LYS A 1 45 ? 42.655 36.915 -43.296 1.00 11.31 45 LYS A O 13
ATOM 11751 N N . LYS A 1 46 ? 43.760 35.068 -43.949 1.00 34.21 46 LYS A N 13
ATOM 11752 C CA . LYS A 1 46 ? 42.596 34.197 -43.831 1.00 24.31 46 LYS A CA 13
ATOM 11753 C C . LYS A 1 46 ? 41.393 34.795 -44.553 1.00 63.41 46 LYS A C 13
ATOM 11754 O O . LYS A 1 46 ? 40.254 34.639 -44.115 1.00 21.44 46 LYS A O 13
ATOM 11773 N N . MET A 1 47 ? 41.654 35.478 -45.663 1.00 25.23 47 MET A N 13
ATOM 11774 C CA . MET A 1 47 ? 40.592 36.096 -46.447 1.00 12.52 47 MET A CA 13
ATOM 11775 C C . MET A 1 47 ? 40.352 35.326 -47.741 1.00 61.32 47 MET A C 13
ATOM 11776 O O . MET A 1 47 ? 41.276 35.107 -48.523 1.00 44.24 47 MET A O 13
ATOM 11790 N N . GLU A 1 48 ? 39.106 34.917 -47.959 1.00 62.33 48 GLU A N 13
ATOM 11791 C CA . GLU A 1 48 ? 38.747 34.169 -49.159 1.00 2.42 48 GLU A CA 13
ATOM 11792 C C . GLU A 1 48 ? 37.966 35.047 -50.133 1.00 21.40 48 GLU A C 13
ATOM 11793 O O . GLU A 1 48 ? 37.195 35.914 -49.724 1.00 24.34 48 GLU A O 13
ATOM 11805 N N . GLY A 1 49 ? 38.172 34.814 -51.426 1.00 4.21 49 GLY A N 13
ATOM 11806 C CA . GLY A 1 49 ? 37.482 35.591 -52.439 1.00 32.13 49 GLY A CA 13
ATOM 11807 C C . GLY A 1 49 ? 37.281 34.817 -53.726 1.00 72.42 49 GLY A C 13
ATOM 11808 O O . GLY A 1 49 ? 36.488 33.876 -53.774 1.00 43.44 49 GLY A O 13
ATOM 11812 N N . GLN A 1 50 ? 37.999 35.213 -54.772 1.00 11.52 50 GLN A N 13
ATOM 11813 C CA . GLN A 1 50 ? 37.893 34.551 -56.066 1.00 60.14 50 GLN A CA 13
ATOM 11814 C C . GLN A 1 50 ? 39.260 34.434 -56.732 1.00 5.05 50 GLN A C 13
ATOM 11815 O O . GLN A 1 50 ? 40.150 35.252 -56.495 1.00 12.23 50 GLN A O 13
ATOM 11829 N N . CYS A 1 51 ? 39.422 33.412 -57.565 1.00 21.32 51 CYS A N 13
ATOM 11830 C CA . CYS A 1 51 ? 40.681 33.186 -58.264 1.00 42.32 51 CYS A CA 13
ATOM 11831 C C . CYS A 1 51 ? 40.592 33.662 -59.711 1.00 43.14 51 CYS A C 13
ATOM 11832 O O . CYS A 1 51 ? 39.935 33.036 -60.542 1.00 74.44 51 CYS A O 13
ATOM 11839 N N . ASP A 1 52 ? 41.259 34.773 -60.005 1.00 13.21 52 ASP A N 13
ATOM 11840 C CA . ASP A 1 52 ? 41.257 35.333 -61.351 1.00 74.15 52 ASP A CA 13
ATOM 11841 C C . ASP A 1 52 ? 42.543 34.977 -62.090 1.00 21.20 52 ASP A C 13
ATOM 11842 O O . ASP A 1 52 ? 43.624 34.953 -61.500 1.00 1.21 52 ASP A O 13
ATOM 11851 N N . LEU A 1 53 ? 42.419 34.699 -63.383 1.00 43.42 53 LEU A N 13
ATOM 11852 C CA . LEU A 1 53 ? 43.572 34.343 -64.203 1.00 41.20 53 LEU A CA 13
ATOM 11853 C C . LEU A 1 53 ? 44.675 35.390 -64.076 1.00 74.44 53 LEU A C 13
ATOM 11854 O O . LEU A 1 53 ? 45.862 35.069 -64.150 1.00 74.40 53 LEU A O 13
ATOM 11870 N N . LEU A 1 54 ? 44.275 36.642 -63.883 1.00 62.25 54 LEU A N 13
ATOM 11871 C CA . LEU A 1 54 ? 45.229 37.736 -63.744 1.00 4.42 54 LEU A CA 13
ATOM 11872 C C . LEU A 1 54 ? 45.840 37.752 -62.346 1.00 71.51 54 LEU A C 13
ATOM 11873 O O . LEU A 1 54 ? 46.977 38.186 -62.159 1.00 73.41 54 LEU A O 13
ATOM 11889 N N . ASP A 1 55 ? 45.078 37.273 -61.368 1.00 43.14 55 ASP A N 13
ATOM 11890 C CA . ASP A 1 55 ? 45.545 37.228 -59.988 1.00 3.44 55 ASP A CA 13
ATOM 11891 C C . ASP A 1 55 ? 44.433 36.764 -59.053 1.00 22.44 55 ASP A C 13
ATOM 11892 O O . ASP A 1 55 ? 43.304 36.526 -59.483 1.00 63.33 55 ASP A O 13
ATOM 11901 N N . CYS A 1 56 ? 44.760 36.635 -57.771 1.00 53.10 56 CYS A N 13
ATOM 11902 C CA . CYS A 1 56 ? 43.790 36.197 -56.774 1.00 50.34 56 CYS A CA 13
ATOM 11903 C C . CYS A 1 56 ? 43.156 37.393 -56.070 1.00 54.55 56 CYS A C 13
ATOM 11904 O O . CYS A 1 56 ? 43.820 38.395 -55.804 1.00 61.00 56 CYS A O 13
ATOM 11911 N N . VAL A 1 57 ? 41.865 37.281 -55.772 1.00 2.23 57 VAL A N 13
ATOM 11912 C CA . VAL A 1 57 ? 41.141 38.352 -55.098 1.00 34.14 57 VAL A CA 13
ATOM 11913 C C . VAL A 1 57 ? 40.676 37.914 -53.713 1.00 53.13 57 VAL A C 13
ATOM 11914 O O . VAL A 1 57 ? 40.124 36.826 -53.547 1.00 32.01 57 VAL A O 13
ATOM 11927 N N . CYS A 1 58 ? 40.902 38.769 -52.721 1.00 52.05 58 CYS A N 13
ATOM 11928 C CA . CYS A 1 58 ? 40.507 38.472 -51.350 1.00 75.10 58 CYS A CA 13
ATOM 11929 C C . CYS A 1 58 ? 39.156 39.103 -51.024 1.00 41.43 58 CYS A C 13
ATOM 11930 O O . CYS A 1 58 ? 38.896 40.254 -51.376 1.00 2.11 58 CYS A O 13
ATOM 11937 N N . SER A 1 59 ? 38.300 38.342 -50.350 1.00 3.01 59 SER A N 13
ATOM 11938 C CA . SER A 1 59 ? 36.975 38.825 -49.979 1.00 42.14 59 SER A CA 13
ATOM 11939 C C . SER A 1 59 ? 36.614 38.388 -48.563 1.00 71.41 59 SER A C 13
ATOM 11940 O O . SER A 1 59 ? 35.704 38.939 -47.946 1.00 31.40 59 SER A O 13
ATOM 11948 N N . ALA A 1 1 ? 21.795 15.220 3.768 1.00 14.23 1 ALA A N 14
ATOM 11949 C CA . ALA A 1 1 ? 21.967 14.896 2.358 1.00 54.14 1 ALA A CA 14
ATOM 11950 C C . ALA A 1 1 ? 21.170 13.652 1.979 1.00 1.00 1 ALA A C 14
ATOM 11951 O O . ALA A 1 1 ? 21.741 12.596 1.705 1.00 31.15 1 ALA A O 14
ATOM 11958 N N . LYS A 1 2 ? 19.848 13.783 1.966 1.00 50.03 2 LYS A N 14
ATOM 11959 C CA . LYS A 1 2 ? 18.972 12.670 1.620 1.00 32.02 2 LYS A CA 14
ATOM 11960 C C . LYS A 1 2 ? 18.106 13.014 0.412 1.00 23.51 2 LYS A C 14
ATOM 11961 O O . LYS A 1 2 ? 16.943 12.619 0.336 1.00 34.34 2 LYS A O 14
ATOM 11980 N N . LYS A 1 3 ? 18.682 13.750 -0.532 1.00 50.21 3 LYS A N 14
ATOM 11981 C CA . LYS A 1 3 ? 17.965 14.145 -1.739 1.00 31.03 3 LYS A CA 14
ATOM 11982 C C . LYS A 1 3 ? 18.811 13.892 -2.982 1.00 63.31 3 LYS A C 14
ATOM 11983 O O . LYS A 1 3 ? 19.333 14.816 -3.606 1.00 70.11 3 LYS A O 14
ATOM 12002 N N . PRO A 1 4 ? 18.951 12.610 -3.353 1.00 0.30 4 PRO A N 14
ATOM 12003 C CA . PRO A 1 4 ? 19.732 12.206 -4.526 1.00 53.31 4 PRO A CA 14
ATOM 12004 C C . PRO A 1 4 ? 19.064 12.615 -5.835 1.00 65.31 4 PRO A C 14
ATOM 12005 O O . PRO A 1 4 ? 17.997 13.229 -5.834 1.00 64.24 4 PRO A O 14
ATOM 12016 N N . PHE A 1 5 ? 19.699 12.269 -6.950 1.00 43.53 5 PHE A N 14
ATOM 12017 C CA . PHE A 1 5 ? 19.167 12.601 -8.267 1.00 30.21 5 PHE A CA 14
ATOM 12018 C C . PHE A 1 5 ? 19.641 11.597 -9.314 1.00 5.23 5 PHE A C 14
ATOM 12019 O O . PHE A 1 5 ? 20.799 11.619 -9.731 1.00 43.24 5 PHE A O 14
ATOM 12036 N N . VAL A 1 6 ? 18.738 10.717 -9.733 1.00 70.03 6 VAL A N 14
ATOM 12037 C CA . VAL A 1 6 ? 19.063 9.705 -10.731 1.00 74.04 6 VAL A CA 14
ATOM 12038 C C . VAL A 1 6 ? 18.331 9.971 -12.042 1.00 15.00 6 VAL A C 14
ATOM 12039 O O . VAL A 1 6 ? 17.153 10.329 -12.044 1.00 61.23 6 VAL A O 14
ATOM 12052 N N . GLN A 1 7 ? 19.036 9.793 -13.154 1.00 41.22 7 GLN A N 14
ATOM 12053 C CA . GLN A 1 7 ? 18.453 10.014 -14.472 1.00 54.50 7 GLN A CA 14
ATOM 12054 C C . GLN A 1 7 ? 19.306 9.371 -15.560 1.00 40.52 7 GLN A C 14
ATOM 12055 O O . GLN A 1 7 ? 20.509 9.179 -15.386 1.00 65.01 7 GLN A O 14
ATOM 12069 N N . ARG A 1 8 ? 18.675 9.041 -16.682 1.00 40.02 8 ARG A N 14
ATOM 12070 C CA . ARG A 1 8 ? 19.376 8.418 -17.798 1.00 45.02 8 ARG A CA 14
ATOM 12071 C C . ARG A 1 8 ? 18.537 8.480 -19.071 1.00 32.12 8 ARG A C 14
ATOM 12072 O O . ARG A 1 8 ? 17.533 7.779 -19.200 1.00 21.14 8 ARG A O 14
ATOM 12093 N N . VAL A 1 9 ? 18.954 9.324 -20.009 1.00 4.33 9 VAL A N 14
ATOM 12094 C CA . VAL A 1 9 ? 18.242 9.478 -21.271 1.00 72.34 9 VAL A CA 14
ATOM 12095 C C . VAL A 1 9 ? 18.999 10.398 -22.222 1.00 25.12 9 VAL A C 14
ATOM 12096 O O . VAL A 1 9 ? 19.643 11.357 -21.795 1.00 21.45 9 VAL A O 14
ATOM 12109 N N . LYS A 1 10 ? 18.919 10.101 -23.514 1.00 74.43 10 LYS A N 14
ATOM 12110 C CA . LYS A 1 10 ? 19.595 10.901 -24.528 1.00 12.52 10 LYS A CA 14
ATOM 12111 C C . LYS A 1 10 ? 19.223 10.431 -25.930 1.00 53.24 10 LYS A C 14
ATOM 12112 O O . LYS A 1 10 ? 18.819 9.285 -26.124 1.00 11.40 10 LYS A O 14
ATOM 12131 N N . ASN A 1 11 ? 19.363 11.323 -26.905 1.00 41.45 11 ASN A N 14
ATOM 12132 C CA . ASN A 1 11 ? 19.042 10.999 -28.291 1.00 24.44 11 ASN A CA 14
ATOM 12133 C C . ASN A 1 11 ? 19.328 12.184 -29.208 1.00 22.05 11 ASN A C 14
ATOM 12134 O O . ASN A 1 11 ? 18.483 13.060 -29.387 1.00 43.44 11 ASN A O 14
ATOM 12145 N N . ALA A 1 12 ? 20.525 12.203 -29.785 1.00 50.21 12 ALA A N 14
ATOM 12146 C CA . ALA A 1 12 ? 20.922 13.279 -30.685 1.00 75.34 12 ALA A CA 14
ATOM 12147 C C . ALA A 1 12 ? 22.245 12.959 -31.373 1.00 54.31 12 ALA A C 14
ATOM 12148 O O . ALA A 1 12 ? 23.209 12.552 -30.726 1.00 73.30 12 ALA A O 14
ATOM 12155 N N . ALA A 1 13 ? 22.283 13.146 -32.688 1.00 52.53 13 ALA A N 14
ATOM 12156 C CA . ALA A 1 13 ? 23.488 12.879 -33.463 1.00 42.42 13 ALA A CA 14
ATOM 12157 C C . ALA A 1 13 ? 23.424 13.556 -34.828 1.00 62.55 13 ALA A C 14
ATOM 12158 O O . ALA A 1 13 ? 23.210 12.899 -35.847 1.00 63.15 13 ALA A O 14
ATOM 12165 N N . SER A 1 14 ? 23.610 14.872 -34.841 1.00 62.43 14 SER A N 14
ATOM 12166 C CA . SER A 1 14 ? 23.569 15.637 -36.082 1.00 10.45 14 SER A CA 14
ATOM 12167 C C . SER A 1 14 ? 24.264 16.985 -35.911 1.00 72.13 14 SER A C 14
ATOM 12168 O O . SER A 1 14 ? 23.619 18.001 -35.652 1.00 40.33 14 SER A O 14
ATOM 12176 N N . LYS A 1 15 ? 25.584 16.985 -36.059 1.00 3.23 15 LYS A N 14
ATOM 12177 C CA . LYS A 1 15 ? 26.370 18.206 -35.923 1.00 55.31 15 LYS A CA 14
ATOM 12178 C C . LYS A 1 15 ? 27.570 18.189 -36.864 1.00 72.32 15 LYS A C 14
ATOM 12179 O O . LYS A 1 15 ? 28.717 18.237 -36.423 1.00 23.14 15 LYS A O 14
ATOM 12198 N N . ALA A 1 16 ? 27.297 18.121 -38.163 1.00 74.21 16 ALA A N 14
ATOM 12199 C CA . ALA A 1 16 ? 28.354 18.101 -39.166 1.00 60.31 16 ALA A CA 14
ATOM 12200 C C . ALA A 1 16 ? 27.878 18.715 -40.478 1.00 71.21 16 ALA A C 14
ATOM 12201 O O . ALA A 1 16 ? 27.642 18.006 -41.457 1.00 43.11 16 ALA A O 14
ATOM 12208 N N . TYR A 1 17 ? 27.738 20.036 -40.491 1.00 73.40 17 TYR A N 14
ATOM 12209 C CA . TYR A 1 17 ? 27.286 20.745 -41.682 1.00 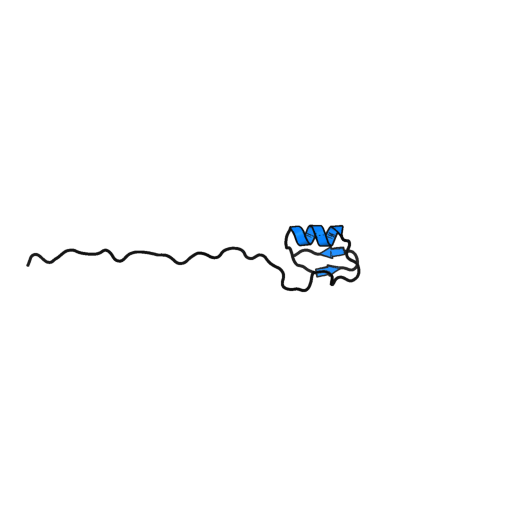63.34 17 TYR A CA 14
ATOM 12210 C C . TYR A 1 17 ? 28.202 21.924 -41.994 1.00 42.40 17 TYR A C 14
ATOM 12211 O O . TYR A 1 17 ? 29.093 22.256 -41.213 1.00 12.10 17 TYR A O 14
ATOM 12229 N N . ASN A 1 18 ? 27.975 22.554 -43.142 1.00 51.40 18 ASN A N 14
ATOM 12230 C CA . ASN A 1 18 ? 28.779 23.698 -43.559 1.00 32.34 18 ASN A CA 14
ATOM 12231 C C . ASN A 1 18 ? 30.264 23.348 -43.558 1.00 32.14 18 ASN A C 14
ATOM 12232 O O . ASN A 1 18 ? 31.106 24.167 -43.190 1.00 41.21 18 ASN A O 14
ATOM 12243 N N . LYS A 1 19 ? 30.578 22.125 -43.972 1.00 42.32 19 LYS A N 14
ATOM 12244 C CA . LYS A 1 19 ? 31.961 21.666 -44.022 1.00 20.42 19 LYS A CA 14
ATOM 12245 C C . LYS A 1 19 ? 32.473 21.634 -45.458 1.00 51.53 19 LYS A C 14
ATOM 12246 O O . LYS A 1 19 ? 33.462 22.290 -45.790 1.00 72.52 19 LYS A O 14
ATOM 12265 N N . LEU A 1 20 ? 31.793 20.871 -46.307 1.00 44.21 20 LEU A N 14
ATOM 12266 C CA . LEU A 1 20 ? 32.179 20.756 -47.709 1.00 54.14 20 LEU A CA 14
ATOM 12267 C C . LEU A 1 20 ? 31.842 22.033 -48.473 1.00 63.11 20 LEU A C 14
ATOM 12268 O O . LEU A 1 20 ? 31.413 23.026 -47.886 1.00 0.15 20 LEU A O 14
ATOM 12284 N N . LYS A 1 21 ? 32.038 21.999 -49.787 1.00 1.42 21 LYS A N 14
ATOM 12285 C CA . LYS A 1 21 ? 31.753 23.152 -50.633 1.00 73.12 21 LYS A CA 14
ATOM 12286 C C . LYS A 1 21 ? 32.560 24.367 -50.188 1.00 10.11 21 LYS A C 14
ATOM 12287 O O . LYS A 1 21 ? 32.049 25.242 -49.490 1.00 22.12 21 LYS A O 14
ATOM 12306 N N . GLY A 1 22 ? 33.824 24.415 -50.598 1.00 51.11 22 GLY A N 14
ATOM 12307 C CA . GLY A 1 22 ? 34.681 25.528 -50.233 1.00 15.13 22 GLY A CA 14
ATOM 12308 C C . GLY A 1 22 ? 35.509 26.030 -51.399 1.00 74.41 22 GLY A C 14
ATOM 12309 O O . GLY A 1 22 ? 35.053 26.866 -52.180 1.00 14.22 22 GLY A O 14
ATOM 12313 N N . LEU A 1 23 ? 36.729 25.520 -51.518 1.00 65.22 23 LEU A N 14
ATOM 12314 C CA . LEU A 1 23 ? 37.625 25.922 -52.597 1.00 52.34 23 LEU A CA 14
ATOM 12315 C C . LEU A 1 23 ? 37.649 24.874 -53.705 1.00 34.32 23 LEU A C 14
ATOM 12316 O O . LEU A 1 23 ? 36.975 23.848 -53.616 1.00 61.51 23 LEU A O 14
ATOM 12332 N N . ALA A 1 24 ? 38.430 25.138 -54.746 1.00 44.25 24 ALA A N 14
ATOM 12333 C CA . ALA A 1 24 ? 38.545 24.216 -55.869 1.00 65.31 24 ALA A CA 14
ATOM 12334 C C . ALA A 1 24 ? 39.995 23.794 -56.087 1.00 13.12 24 ALA A C 14
ATOM 12335 O O . ALA A 1 24 ? 40.430 23.597 -57.221 1.00 52.50 24 ALA A O 14
ATOM 12342 N N . MET A 1 25 ? 40.737 23.658 -54.993 1.00 62.20 25 MET A N 14
ATOM 12343 C CA . MET A 1 25 ? 42.138 23.259 -55.066 1.00 20.14 25 MET A CA 14
ATOM 12344 C C . MET A 1 25 ? 42.917 24.176 -56.003 1.00 54.13 25 MET A C 14
ATOM 12345 O O . MET A 1 25 ? 43.022 23.909 -57.200 1.00 24.21 25 MET A O 14
ATOM 12359 N N . GLN A 1 26 ? 43.459 25.257 -55.451 1.00 73.15 26 GLN A N 14
ATOM 12360 C CA . GLN A 1 26 ? 44.226 26.213 -56.240 1.00 44.31 26 GLN A CA 14
ATOM 12361 C C . GLN A 1 26 ? 44.793 27.319 -55.355 1.00 34.31 26 GLN A C 14
ATOM 12362 O O . GLN A 1 26 ? 45.963 27.682 -55.471 1.00 21.23 26 GLN A O 14
ATOM 12376 N N . SER A 1 27 ? 43.954 27.850 -54.471 1.00 40.22 27 SER A N 14
ATOM 12377 C CA . SER A 1 27 ? 44.370 28.918 -53.569 1.00 31.52 27 SER A CA 14
ATOM 12378 C C . SER A 1 27 ? 44.666 28.367 -52.177 1.00 4.50 27 SER A C 14
ATOM 12379 O O . SER A 1 27 ? 44.216 28.917 -51.172 1.00 53.45 27 SER A O 14
ATOM 12387 N N . GLN A 1 28 ? 45.427 27.279 -52.127 1.00 62.25 28 GLN A N 14
ATOM 12388 C CA . GLN A 1 28 ? 45.784 26.653 -50.859 1.00 55.54 28 GLN A CA 14
ATOM 12389 C C . GLN A 1 28 ? 47.292 26.697 -50.636 1.00 34.22 28 GLN A C 14
ATOM 12390 O O . GLN A 1 28 ? 48.031 25.864 -51.161 1.00 22.15 28 GLN A O 14
ATOM 12404 N N . TYR A 1 29 ? 47.741 27.673 -49.855 1.00 32.44 29 TYR A N 14
ATOM 12405 C CA . TYR A 1 29 ? 49.161 27.826 -49.564 1.00 3.22 29 TYR A CA 14
ATOM 12406 C C . TYR A 1 29 ? 49.975 27.909 -50.852 1.00 1.24 29 TYR A C 14
ATOM 12407 O O . TYR A 1 29 ? 51.081 27.376 -50.936 1.00 54.14 29 TYR A O 14
ATOM 12425 N N . GLY A 1 30 ? 49.419 28.584 -51.853 1.00 75.54 30 GLY A N 14
ATOM 12426 C CA . GLY A 1 30 ? 50.105 28.726 -53.124 1.00 23.50 30 GLY A CA 14
ATOM 12427 C C . GLY A 1 30 ? 50.111 30.157 -53.623 1.00 72.22 30 GLY A C 14
ATOM 12428 O O . GLY A 1 30 ? 49.885 30.410 -54.807 1.00 14.32 30 GLY A O 14
ATOM 12432 N N . CYS A 1 31 ? 50.368 31.096 -52.719 1.00 42.02 31 CYS A N 14
ATOM 12433 C CA . CYS A 1 31 ? 50.400 32.510 -53.073 1.00 2.03 31 CYS A CA 14
ATOM 12434 C C . CYS A 1 31 ? 51.805 33.082 -52.903 1.00 31.42 31 CYS A C 14
ATOM 12435 O O . CYS A 1 31 ? 52.616 32.580 -52.124 1.00 41.21 31 CYS A O 14
ATOM 12442 N N . PRO A 1 32 ? 52.100 34.157 -53.649 1.00 23.35 32 PRO A N 14
ATOM 12443 C CA . PRO A 1 32 ? 53.406 34.821 -53.598 1.00 23.42 32 PRO A CA 14
ATOM 12444 C C . PRO A 1 32 ? 53.635 35.551 -52.279 1.00 35.12 32 PRO A C 14
ATOM 12445 O O . PRO A 1 32 ? 54.661 35.365 -51.625 1.00 65.14 32 PRO A O 14
ATOM 12456 N N . ILE A 1 33 ? 52.671 36.381 -51.893 1.00 44.13 33 ILE A N 14
ATOM 12457 C CA . ILE A 1 33 ? 52.768 37.138 -50.651 1.00 73.31 33 ILE A CA 14
ATOM 12458 C C . ILE A 1 33 ? 51.386 37.422 -50.072 1.00 40.11 33 ILE A C 14
ATOM 12459 O O . ILE A 1 33 ? 50.771 38.443 -50.380 1.00 41.53 33 ILE A O 14
ATOM 12475 N N . ILE A 1 34 ? 50.905 36.513 -49.231 1.00 13.32 34 ILE A N 14
ATOM 12476 C CA . ILE A 1 34 ? 49.597 36.668 -48.606 1.00 52.12 34 ILE A CA 14
ATOM 12477 C C . ILE A 1 34 ? 49.726 36.851 -47.098 1.00 2.21 34 ILE A C 14
ATOM 12478 O O . ILE A 1 34 ? 50.508 36.161 -46.443 1.00 52.43 34 ILE A O 14
ATOM 12494 N N . SER A 1 35 ? 48.953 37.784 -46.552 1.00 51.41 35 SER A N 14
ATOM 12495 C CA . SER A 1 35 ? 48.982 38.060 -45.120 1.00 60.04 35 SER A CA 14
ATOM 12496 C C . SER A 1 35 ? 48.105 37.071 -44.359 1.00 32.02 35 SER A C 14
ATOM 12497 O O . SER A 1 35 ? 46.975 36.791 -44.758 1.00 3.51 35 SER A O 14
ATOM 12505 N N . ASN A 1 36 ? 48.635 36.545 -43.259 1.00 74.33 36 ASN A N 14
ATOM 12506 C CA . ASN A 1 36 ? 47.901 35.586 -42.441 1.00 21.01 36 ASN A CA 14
ATOM 12507 C C . ASN A 1 36 ? 46.514 36.117 -42.093 1.00 32.01 36 ASN A C 14
ATOM 12508 O O . ASN A 1 36 ? 45.562 35.350 -41.952 1.00 20.22 36 ASN A O 14
ATOM 12519 N N . MET A 1 37 ? 46.408 37.435 -41.957 1.00 34.33 37 MET A N 14
ATOM 12520 C CA . MET A 1 37 ? 45.136 38.069 -41.627 1.00 63.41 37 MET A CA 14
ATOM 12521 C C . MET A 1 37 ? 44.114 37.845 -42.736 1.00 75.15 37 MET A C 14
ATOM 12522 O O . MET A 1 37 ? 42.960 37.505 -42.472 1.00 31.01 37 MET A O 14
ATOM 12536 N N . CYS A 1 38 ? 44.543 38.038 -43.979 1.00 23.11 38 CYS A N 14
ATOM 12537 C CA . CYS A 1 38 ? 43.665 37.858 -45.129 1.00 3.21 38 CYS A CA 14
ATOM 12538 C C . CYS A 1 38 ? 43.382 36.378 -45.371 1.00 15.45 38 CYS A C 14
ATOM 12539 O O . CYS A 1 38 ? 42.332 36.017 -45.901 1.00 61.34 38 CYS A O 14
ATOM 12546 N N . GLU A 1 39 ? 44.325 35.529 -44.976 1.00 73.54 39 GLU A N 14
ATOM 12547 C CA . GLU A 1 39 ? 44.176 34.089 -45.151 1.00 32.51 39 GLU A CA 14
ATOM 12548 C C . GLU A 1 39 ? 43.102 33.536 -44.218 1.00 22.41 39 GLU A C 14
ATOM 12549 O O . GLU A 1 39 ? 42.255 32.743 -44.630 1.00 20.02 39 GLU A O 14
ATOM 12561 N N . ASP A 1 40 ? 43.145 33.959 -42.960 1.00 4.15 40 ASP A N 14
ATOM 12562 C CA . ASP A 1 40 ? 42.177 33.508 -41.967 1.00 72.52 40 ASP A CA 14
ATOM 12563 C C . ASP A 1 40 ? 40.803 34.115 -42.233 1.00 1.53 40 ASP A C 14
ATOM 12564 O O . ASP A 1 40 ? 39.784 33.429 -42.156 1.00 55.13 40 ASP A O 14
ATOM 12573 N N . HIS A 1 41 ? 40.784 35.408 -42.544 1.00 34.31 41 HIS A N 14
ATOM 12574 C CA . HIS A 1 41 ? 39.535 36.109 -42.820 1.00 73.33 41 HIS A CA 14
ATOM 12575 C C . HIS A 1 41 ? 38.856 35.541 -44.063 1.00 63.52 41 HIS A C 14
ATOM 12576 O O . HIS A 1 41 ? 37.646 35.313 -44.073 1.00 63.45 41 HIS A O 14
ATOM 12590 N N . CYS A 1 42 ? 39.643 35.315 -45.110 1.00 23.32 42 CYS A N 14
ATOM 12591 C CA . CYS A 1 42 ? 39.120 34.775 -46.359 1.00 35.44 42 CYS A CA 14
ATOM 12592 C C . CYS A 1 42 ? 38.722 33.311 -46.194 1.00 31.44 42 CYS A C 14
ATOM 12593 O O . CYS A 1 42 ? 37.749 32.850 -46.792 1.00 24.34 42 CYS A O 14
ATOM 12600 N N . ARG A 1 43 ? 39.481 32.585 -45.378 1.00 53.45 43 ARG A N 14
ATOM 12601 C CA . ARG A 1 43 ? 39.209 31.174 -45.135 1.00 74.13 43 ARG A CA 14
ATOM 12602 C C . ARG A 1 43 ? 37.970 31.002 -44.262 1.00 35.25 43 ARG A C 14
ATOM 12603 O O . ARG A 1 43 ? 37.245 30.013 -44.382 1.00 5.32 43 ARG A O 14
ATOM 12624 N N . ARG A 1 44 ? 37.733 31.970 -43.382 1.00 74.14 44 ARG A N 14
ATOM 12625 C CA . ARG A 1 44 ? 36.583 31.925 -42.487 1.00 73.44 44 ARG A CA 14
ATOM 12626 C C . ARG A 1 44 ? 35.278 31.915 -43.279 1.00 10.44 44 ARG A C 14
ATOM 12627 O O . ARG A 1 44 ? 34.245 31.458 -42.789 1.00 1.12 44 ARG A O 14
ATOM 12648 N N . LYS A 1 45 ? 35.332 32.424 -44.505 1.00 2.11 45 LYS A N 14
ATOM 12649 C CA . LYS A 1 45 ? 34.156 32.475 -45.365 1.00 63.45 45 LYS A CA 14
ATOM 12650 C C . LYS A 1 45 ? 34.223 31.396 -46.442 1.00 2.00 45 LYS A C 14
ATOM 12651 O O . LYS A 1 45 ? 33.322 31.276 -47.272 1.00 72.30 45 LYS A O 14
ATOM 12670 N N . LYS A 1 46 ? 35.296 30.612 -46.422 1.00 10.31 46 LYS A N 14
ATOM 12671 C CA . LYS A 1 46 ? 35.480 29.541 -47.394 1.00 50.31 46 LYS A CA 14
ATOM 12672 C C . LYS A 1 46 ? 35.262 30.053 -48.815 1.00 23.44 46 LYS A C 14
ATOM 12673 O O . LYS A 1 46 ? 34.496 29.471 -49.583 1.00 3.44 46 LYS A O 14
ATOM 12692 N N . MET A 1 47 ? 35.942 31.142 -49.157 1.00 40.02 47 MET A N 14
ATOM 12693 C CA . MET A 1 47 ? 35.824 31.729 -50.487 1.00 2.11 47 MET A CA 14
ATOM 12694 C C . MET A 1 47 ? 37.184 31.796 -51.174 1.00 5.41 47 MET A C 14
ATOM 12695 O O . MET A 1 47 ? 38.138 32.351 -50.629 1.00 13.53 47 MET A O 14
ATOM 12709 N N . GLU A 1 48 ? 37.266 31.227 -52.373 1.00 0.44 48 GLU A N 14
ATOM 12710 C CA . GLU A 1 48 ? 38.511 31.223 -53.132 1.00 73.32 48 GLU A CA 14
ATOM 12711 C C . GLU A 1 48 ? 38.449 32.223 -54.283 1.00 64.33 48 GLU A C 14
ATOM 12712 O O . GLU A 1 48 ? 37.438 32.328 -54.975 1.00 74.02 48 GLU A O 14
ATOM 12724 N N . GLY A 1 49 ? 39.541 32.956 -54.481 1.00 72.04 49 GLY A N 14
ATOM 12725 C CA . GLY A 1 49 ? 39.591 33.938 -55.548 1.00 53.44 49 GLY A CA 14
ATOM 12726 C C . GLY A 1 49 ? 40.917 33.930 -56.282 1.00 51.15 49 GLY A C 14
ATOM 12727 O O . GLY A 1 49 ? 41.161 33.066 -57.124 1.00 43.54 49 GLY A O 14
ATOM 12731 N N . GLN A 1 50 ? 41.774 34.895 -55.964 1.00 31.20 50 GLN A N 14
ATOM 12732 C CA . GLN A 1 50 ? 43.081 34.996 -56.602 1.00 21.12 50 GLN A CA 14
ATOM 12733 C C . GLN A 1 50 ? 44.149 35.405 -55.593 1.00 21.23 50 GLN A C 14
ATOM 12734 O O . GLN A 1 50 ? 43.858 36.079 -54.604 1.00 64.11 50 GLN A O 14
ATOM 12748 N N . CYS A 1 51 ? 45.386 34.993 -55.848 1.00 62.41 51 CYS A N 14
ATOM 12749 C CA . CYS A 1 51 ? 46.498 35.315 -54.962 1.00 63.23 51 CYS A CA 14
ATOM 12750 C C . CYS A 1 51 ? 47.292 36.504 -55.496 1.00 63.53 51 CYS A C 14
ATOM 12751 O O . CYS A 1 51 ? 47.947 36.410 -56.535 1.00 31.02 51 CYS A O 14
ATOM 12758 N N . ASP A 1 52 ? 47.229 37.620 -54.779 1.00 24.20 52 ASP A N 14
ATOM 12759 C CA . ASP A 1 52 ? 47.943 38.827 -55.179 1.00 62.00 52 ASP A CA 14
ATOM 12760 C C . ASP A 1 52 ? 49.093 39.122 -54.220 1.00 74.43 52 ASP A C 14
ATOM 12761 O O . ASP A 1 52 ? 48.957 38.969 -53.006 1.00 15.44 52 ASP A O 14
ATOM 12770 N N . LEU A 1 53 ? 50.224 39.543 -54.774 1.00 24.23 53 LEU A N 14
ATOM 12771 C CA . LEU A 1 53 ? 51.399 39.858 -53.968 1.00 20.00 53 LEU A CA 14
ATOM 12772 C C . LEU A 1 53 ? 51.051 40.851 -52.863 1.00 62.43 53 LEU A C 14
ATOM 12773 O O . LEU A 1 53 ? 51.645 40.828 -51.784 1.00 53.01 53 LEU A O 14
ATOM 12789 N N . LEU A 1 54 ? 50.085 41.719 -53.139 1.00 12.43 54 LEU A N 14
ATOM 12790 C CA . LEU A 1 54 ? 49.655 42.719 -52.167 1.00 44.52 54 LEU A CA 14
ATOM 12791 C C . LEU A 1 54 ? 48.742 42.099 -51.115 1.00 11.32 54 LEU A C 14
ATOM 12792 O O . LEU A 1 54 ? 48.704 42.548 -49.969 1.00 24.00 54 LEU A O 14
ATOM 12808 N N . ASP A 1 55 ? 48.009 41.065 -51.511 1.00 31.30 55 ASP A N 14
ATOM 12809 C CA . ASP A 1 55 ? 47.098 40.380 -50.601 1.00 52.11 55 ASP A CA 14
ATOM 12810 C C . ASP A 1 55 ? 46.301 39.306 -51.336 1.00 3.34 55 ASP A C 14
ATOM 12811 O O . ASP A 1 55 ? 46.458 39.118 -52.542 1.00 44.14 55 ASP A O 14
ATOM 12820 N N . CYS A 1 56 ? 45.447 38.603 -50.600 1.00 13.52 56 CYS A N 14
ATOM 12821 C CA . CYS A 1 56 ? 44.626 37.547 -51.180 1.00 3.13 56 CYS A CA 14
ATOM 12822 C C . CYS A 1 56 ? 43.208 38.044 -51.445 1.00 61.34 56 CYS A C 14
ATOM 12823 O O . CYS A 1 56 ? 42.611 38.726 -50.613 1.00 3.34 56 CYS A O 14
ATOM 12830 N N . VAL A 1 57 ? 42.674 37.696 -52.612 1.00 31.32 57 VAL A N 14
ATOM 12831 C CA . VAL A 1 57 ? 41.326 38.104 -52.988 1.00 13.34 57 VAL A CA 14
ATOM 12832 C C . VAL A 1 57 ? 40.359 36.927 -52.931 1.00 32.02 57 VAL A C 14
ATOM 12833 O O . VAL A 1 57 ? 40.652 35.843 -53.436 1.00 43.25 57 VAL A O 14
ATOM 12846 N N . CYS A 1 58 ? 39.203 37.147 -52.312 1.00 65.41 58 CYS A N 14
ATOM 12847 C CA . CYS A 1 58 ? 38.191 36.105 -52.188 1.00 65.44 58 CYS A CA 14
ATOM 12848 C C . CYS A 1 58 ? 37.173 36.199 -53.320 1.00 75.34 58 CYS A C 14
ATOM 12849 O O . CYS A 1 58 ? 36.715 37.287 -53.669 1.00 1.11 58 CYS A O 14
ATOM 12856 N N . SER A 1 59 ? 36.821 35.050 -53.890 1.00 45.32 59 SER A N 14
ATOM 12857 C CA . SER A 1 59 ? 35.859 35.003 -54.985 1.00 65.10 59 SER A CA 14
ATOM 12858 C C . SER A 1 59 ? 35.019 33.731 -54.915 1.00 42.41 59 SER A C 14
ATOM 12859 O O . SER A 1 59 ? 34.059 33.568 -55.667 1.00 3.05 59 SER A O 14
ATOM 12867 N N . ALA A 1 1 ? 2.487 10.079 -5.017 1.00 61.13 1 ALA A N 15
ATOM 12868 C CA . ALA A 1 1 ? 3.290 9.241 -5.900 1.00 15.21 1 ALA A CA 15
ATOM 12869 C C . ALA A 1 1 ? 2.426 8.594 -6.977 1.00 51.03 1 ALA A C 15
ATOM 12870 O O . ALA A 1 1 ? 2.626 7.432 -7.333 1.00 53.53 1 ALA A O 15
ATOM 12877 N N . LYS A 1 2 ? 1.465 9.352 -7.493 1.00 55.41 2 LYS A N 15
ATOM 12878 C CA . LYS A 1 2 ? 0.570 8.854 -8.531 1.00 32.23 2 LYS A CA 15
ATOM 12879 C C . LYS A 1 2 ? 1.349 8.483 -9.789 1.00 33.55 2 LYS A C 15
ATOM 12880 O O . LYS A 1 2 ? 1.060 7.476 -10.436 1.00 21.43 2 LYS A O 15
ATOM 12899 N N . LYS A 1 3 ? 2.338 9.301 -10.129 1.00 43.12 3 LYS A N 15
ATOM 12900 C CA . LYS A 1 3 ? 3.162 9.058 -11.308 1.00 15.01 3 LYS A CA 15
ATOM 12901 C C . LYS A 1 3 ? 3.895 7.726 -11.194 1.00 25.34 3 LYS A C 15
ATOM 12902 O O . LYS A 1 3 ? 4.057 7.170 -10.107 1.00 5.00 3 LYS A O 15
ATOM 12921 N N . PRO A 1 4 ? 4.352 7.200 -12.340 1.00 51.32 4 PRO A N 15
ATOM 12922 C CA . PRO A 1 4 ? 5.078 5.928 -12.394 1.00 41.02 4 PRO A CA 15
ATOM 12923 C C . PRO A 1 4 ? 6.467 6.026 -11.772 1.00 52.42 4 PRO A C 15
ATOM 12924 O O . PRO A 1 4 ? 6.845 7.067 -11.234 1.00 13.30 4 PRO A O 15
ATOM 12935 N N . PHE A 1 5 ? 7.223 4.937 -11.850 1.00 24.31 5 PHE A N 15
ATOM 12936 C CA . PHE A 1 5 ? 8.571 4.900 -11.294 1.00 0.32 5 PHE A CA 15
ATOM 12937 C C . PHE A 1 5 ? 9.593 4.541 -12.368 1.00 62.12 5 PHE A C 15
ATOM 12938 O O . PHE A 1 5 ? 9.359 3.658 -13.193 1.00 70.24 5 PHE A O 15
ATOM 12955 N N . VAL A 1 6 ? 10.728 5.233 -12.352 1.00 22.52 6 VAL A N 15
ATOM 12956 C CA . VAL A 1 6 ? 11.787 4.987 -13.323 1.00 43.04 6 VAL A CA 15
ATOM 12957 C C . VAL A 1 6 ? 13.046 5.773 -12.975 1.00 0.24 6 VAL A C 15
ATOM 12958 O O . VAL A 1 6 ? 12.972 6.932 -12.568 1.00 42.40 6 VAL A O 15
ATOM 12971 N N . GLN A 1 7 ? 14.200 5.134 -13.137 1.00 41.32 7 GLN A N 15
ATOM 12972 C CA . GLN A 1 7 ? 15.476 5.775 -12.839 1.00 72.41 7 GLN A CA 15
ATOM 12973 C C . GLN A 1 7 ? 16.357 5.837 -14.082 1.00 63.31 7 GLN A C 15
ATOM 12974 O O . GLN A 1 7 ? 17.375 5.149 -14.168 1.00 50.31 7 GLN A O 15
ATOM 12988 N N . ARG A 1 8 ? 15.960 6.664 -15.043 1.00 14.32 8 ARG A N 15
ATOM 12989 C CA . ARG A 1 8 ? 16.713 6.815 -16.282 1.00 31.30 8 ARG A CA 15
ATOM 12990 C C . ARG A 1 8 ? 18.127 7.315 -16.001 1.00 52.14 8 ARG A C 15
ATOM 12991 O O . ARG A 1 8 ? 18.362 8.030 -15.027 1.00 52.22 8 ARG A O 15
ATOM 13012 N N . VAL A 1 9 ? 19.066 6.934 -16.862 1.00 33.54 9 VAL A N 15
ATOM 13013 C CA . VAL A 1 9 ? 20.456 7.344 -16.707 1.00 63.50 9 VAL A CA 15
ATOM 13014 C C . VAL A 1 9 ? 20.919 8.178 -17.896 1.00 73.33 9 VAL A C 15
ATOM 13015 O O . VAL A 1 9 ? 20.621 7.857 -19.047 1.00 51.42 9 VAL A O 15
ATOM 13028 N N . LYS A 1 10 ? 21.649 9.250 -17.611 1.00 45.22 10 LYS A N 15
ATOM 13029 C CA . LYS A 1 10 ? 22.156 10.131 -18.657 1.00 1.44 10 LYS A CA 15
ATOM 13030 C C . LYS A 1 10 ? 23.681 10.128 -18.680 1.00 22.44 10 LYS A C 15
ATOM 13031 O O . LYS A 1 10 ? 24.326 9.874 -17.663 1.00 12.10 10 LYS A O 15
ATOM 13050 N N . ASN A 1 11 ? 24.252 10.412 -19.846 1.00 33.10 11 ASN A N 15
ATOM 13051 C CA . ASN A 1 11 ? 25.702 10.442 -20.000 1.00 74.05 11 ASN A CA 15
ATOM 13052 C C . ASN A 1 11 ? 26.097 11.156 -21.290 1.00 35.33 11 ASN A C 15
ATOM 13053 O O . ASN A 1 11 ? 26.079 10.565 -22.369 1.00 20.52 11 ASN A O 15
ATOM 13064 N N . ALA A 1 12 ? 26.453 12.430 -21.169 1.00 11.33 12 ALA A N 15
ATOM 13065 C CA . ALA A 1 12 ? 26.855 13.224 -22.323 1.00 52.12 12 ALA A CA 15
ATOM 13066 C C . ALA A 1 12 ? 27.950 14.218 -21.952 1.00 23.22 12 ALA A C 15
ATOM 13067 O O . ALA A 1 12 ? 27.940 14.788 -20.861 1.00 43.03 12 ALA A O 15
ATOM 13074 N N . ALA A 1 13 ? 28.894 14.420 -22.865 1.00 62.33 13 ALA A N 15
ATOM 13075 C CA . ALA A 1 13 ? 29.996 15.345 -22.634 1.00 11.54 13 ALA A CA 15
ATOM 13076 C C . ALA A 1 13 ? 30.081 16.387 -23.744 1.00 73.24 13 ALA A C 15
ATOM 13077 O O . ALA A 1 13 ? 29.313 16.347 -24.706 1.00 33.04 13 ALA A O 15
ATOM 13084 N N . SER A 1 14 ? 31.019 17.318 -23.606 1.00 14.44 14 SER A N 15
ATOM 13085 C CA . SER A 1 14 ? 31.200 18.373 -24.596 1.00 5.53 14 SER A CA 15
ATOM 13086 C C . SER A 1 14 ? 32.677 18.727 -24.748 1.00 72.31 14 SER A C 15
ATOM 13087 O O . SER A 1 14 ? 33.347 19.077 -23.777 1.00 25.23 14 SER A O 15
ATOM 13095 N N . LYS A 1 15 ? 33.178 18.632 -25.975 1.00 55.22 15 LYS A N 15
ATOM 13096 C CA . LYS A 1 15 ? 34.574 18.942 -26.258 1.00 52.34 15 LYS A CA 15
ATOM 13097 C C . LYS A 1 15 ? 34.780 19.215 -27.745 1.00 11.31 15 LYS A C 15
ATOM 13098 O O . LYS A 1 15 ? 34.984 18.292 -28.533 1.00 11.05 15 LYS A O 15
ATOM 13117 N N . ALA A 1 16 ? 34.727 20.489 -28.121 1.00 33.20 16 ALA A N 15
ATOM 13118 C CA . ALA A 1 16 ? 34.911 20.883 -29.512 1.00 61.12 16 ALA A CA 15
ATOM 13119 C C . ALA A 1 16 ? 35.394 22.326 -29.615 1.00 21.43 16 ALA A C 15
ATOM 13120 O O . ALA A 1 16 ? 34.764 23.156 -30.270 1.00 44.13 16 ALA A O 15
ATOM 13127 N N . TYR A 1 17 ? 36.514 22.617 -28.963 1.00 11.35 17 TYR A N 15
ATOM 13128 C CA . TYR A 1 17 ? 37.079 23.961 -28.978 1.00 4.21 17 TYR A CA 15
ATOM 13129 C C . TYR A 1 17 ? 38.376 23.998 -29.782 1.00 33.45 17 TYR A C 15
ATOM 13130 O O . TYR A 1 17 ? 39.150 23.042 -29.775 1.00 20.21 17 TYR A O 15
ATOM 13148 N N . ASN A 1 18 ? 38.605 25.109 -30.473 1.00 15.51 18 ASN A N 15
ATOM 13149 C CA . ASN A 1 18 ? 39.807 25.272 -31.282 1.00 53.42 18 ASN A CA 15
ATOM 13150 C C . ASN A 1 18 ? 39.904 24.176 -32.338 1.00 63.43 18 ASN A C 15
ATOM 13151 O O . ASN A 1 18 ? 40.626 23.193 -32.164 1.00 75.04 18 ASN A O 15
ATOM 13162 N N . LYS A 1 19 ? 39.174 24.351 -33.434 1.00 70.33 19 LYS A N 15
ATOM 13163 C CA . LYS A 1 19 ? 39.178 23.378 -34.521 1.00 4.13 19 LYS A CA 15
ATOM 13164 C C . LYS A 1 19 ? 39.865 23.948 -35.758 1.00 72.31 19 LYS A C 15
ATOM 13165 O O . LYS A 1 19 ? 40.531 23.224 -36.499 1.00 61.04 19 LYS A O 15
ATOM 13184 N N . LEU A 1 20 ? 39.699 25.248 -35.975 1.00 24.20 20 LEU A N 15
ATOM 13185 C CA . LEU A 1 20 ? 40.305 25.915 -37.122 1.00 53.13 20 LEU A CA 15
ATOM 13186 C C . LEU A 1 20 ? 41.207 27.060 -36.673 1.00 21.32 20 LEU A C 15
ATOM 13187 O O . LEU A 1 20 ? 40.989 27.661 -35.621 1.00 34.13 20 LEU A O 15
ATOM 13203 N N . LYS A 1 21 ? 42.221 27.358 -37.478 1.00 22.01 21 LYS A N 15
ATOM 13204 C CA . LYS A 1 21 ? 43.156 28.433 -37.166 1.00 73.11 21 LYS A CA 15
ATOM 13205 C C . LYS A 1 21 ? 43.819 28.962 -38.434 1.00 32.02 21 LYS A C 15
ATOM 13206 O O . LYS A 1 21 ? 44.951 29.442 -38.400 1.00 22.33 21 LYS A O 15
ATOM 13225 N N . GLY A 1 22 ? 43.105 28.872 -39.552 1.00 14.32 22 GLY A N 15
ATOM 13226 C CA . GLY A 1 22 ? 43.640 29.347 -40.814 1.00 41.32 22 GLY A CA 15
ATOM 13227 C C . GLY A 1 22 ? 42.615 29.308 -41.930 1.00 61.13 22 GLY A C 15
ATOM 13228 O O . GLY A 1 22 ? 41.784 30.209 -42.052 1.00 61.13 22 GLY A O 15
ATOM 13232 N N . LEU A 1 23 ? 42.673 28.263 -42.748 1.00 65.12 23 LEU A N 15
ATOM 13233 C CA . LEU A 1 23 ? 41.744 28.110 -43.862 1.00 13.11 23 LEU A CA 15
ATOM 13234 C C . LEU A 1 23 ? 40.970 26.800 -43.750 1.00 1.23 23 LEU A C 15
ATOM 13235 O O . LEU A 1 23 ? 41.176 26.024 -42.817 1.00 50.40 23 LEU A O 15
ATOM 13251 N N . ALA A 1 24 ? 40.081 26.560 -44.708 1.00 0.11 24 ALA A N 15
ATOM 13252 C CA . ALA A 1 24 ? 39.280 25.342 -44.719 1.00 10.40 24 ALA A CA 15
ATOM 13253 C C . ALA A 1 24 ? 39.589 24.493 -45.947 1.00 25.11 24 ALA A C 15
ATOM 13254 O O . ALA A 1 24 ? 38.701 23.858 -46.514 1.00 54.20 24 ALA A O 15
ATOM 13261 N N . MET A 1 25 ? 40.855 24.486 -46.353 1.00 0.45 25 MET A N 15
ATOM 13262 C CA . MET A 1 25 ? 41.281 23.714 -47.514 1.00 30.23 25 MET A CA 15
ATOM 13263 C C . MET A 1 25 ? 40.480 24.106 -48.751 1.00 74.41 25 MET A C 15
ATOM 13264 O O . MET A 1 25 ? 40.278 23.293 -49.653 1.00 31.00 25 MET A O 15
ATOM 13278 N N . GLN A 1 26 ? 40.026 25.354 -48.786 1.00 12.41 26 GLN A N 15
ATOM 13279 C CA . GLN A 1 26 ? 39.246 25.852 -49.913 1.00 13.02 26 GLN A CA 15
ATOM 13280 C C . GLN A 1 26 ? 40.078 26.792 -50.779 1.00 23.25 26 GLN A C 15
ATOM 13281 O O . GLN A 1 26 ? 39.854 26.904 -51.984 1.00 31.34 26 GLN A O 15
ATOM 13295 N N . SER A 1 27 ? 41.040 27.466 -50.156 1.00 20.21 27 SER A N 15
ATOM 13296 C CA . SER A 1 27 ? 41.904 28.400 -50.869 1.00 32.41 27 SER A CA 15
ATOM 13297 C C . SER A 1 27 ? 43.325 27.854 -50.972 1.00 51.33 27 SER A C 15
ATOM 13298 O O . SER A 1 27 ? 44.264 28.433 -50.426 1.00 53.24 27 SER A O 15
ATOM 13306 N N . GLN A 1 28 ? 43.473 26.737 -51.676 1.00 65.15 28 GLN A N 15
ATOM 13307 C CA . GLN A 1 28 ? 44.780 26.113 -51.851 1.00 75.42 28 GLN A CA 15
ATOM 13308 C C . GLN A 1 28 ? 45.151 26.032 -53.328 1.00 60.51 28 GLN A C 15
ATOM 13309 O O . GLN A 1 28 ? 45.188 24.947 -53.911 1.00 12.44 28 GLN A O 15
ATOM 13323 N N . TYR A 1 29 ? 45.425 27.184 -53.928 1.00 41.51 29 TYR A N 15
ATOM 13324 C CA . TYR A 1 29 ? 45.791 27.244 -55.338 1.00 40.22 29 TYR A CA 15
ATOM 13325 C C . TYR A 1 29 ? 44.732 26.570 -56.205 1.00 30.21 29 TYR A C 15
ATOM 13326 O O . TYR A 1 29 ? 45.053 25.830 -57.134 1.00 34.42 29 TYR A O 15
ATOM 13344 N N . GLY A 1 30 ? 43.466 26.833 -55.893 1.00 63.34 30 GLY A N 15
ATOM 13345 C CA . GLY A 1 30 ? 42.378 26.245 -56.652 1.00 60.24 30 GLY A CA 15
ATOM 13346 C C . GLY A 1 30 ? 41.403 27.284 -57.168 1.00 12.42 30 GLY A C 15
ATOM 13347 O O . GLY A 1 30 ? 40.192 27.154 -56.987 1.00 13.44 30 GLY A O 15
ATOM 13351 N N . CYS A 1 31 ? 41.930 28.321 -57.811 1.00 62.30 31 CYS A N 15
ATOM 13352 C CA . CYS A 1 31 ? 41.099 29.389 -58.353 1.00 31.22 31 CYS A CA 15
ATOM 13353 C C . CYS A 1 31 ? 41.169 29.412 -59.877 1.00 14.40 31 CYS A C 15
ATOM 13354 O O . CYS A 1 31 ? 42.139 28.961 -60.486 1.00 51.40 31 CYS A O 15
ATOM 13361 N N . PRO A 1 32 ? 40.115 29.951 -60.509 1.00 43.00 32 PRO A N 15
ATOM 13362 C CA . PRO A 1 32 ? 40.033 30.047 -61.969 1.00 51.45 32 PRO A CA 15
ATOM 13363 C C . PRO A 1 32 ? 41.018 31.062 -62.540 1.00 23.31 32 PRO A C 15
ATOM 13364 O O . PRO A 1 32 ? 41.783 30.752 -63.454 1.00 30.31 32 PRO A O 15
ATOM 13375 N N . ILE A 1 33 ? 40.995 32.273 -61.995 1.00 51.41 33 ILE A N 15
ATOM 13376 C CA . ILE A 1 33 ? 41.888 33.332 -62.450 1.00 13.15 33 ILE A CA 15
ATOM 13377 C C . ILE A 1 33 ? 42.201 34.309 -61.321 1.00 62.13 33 ILE A C 15
ATOM 13378 O O . ILE A 1 33 ? 41.498 35.302 -61.134 1.00 4.52 33 ILE A O 15
ATOM 13394 N N . ILE A 1 34 ? 43.261 34.020 -60.574 1.00 3.41 34 ILE A N 15
ATOM 13395 C CA . ILE A 1 34 ? 43.670 34.875 -59.466 1.00 34.00 34 ILE A CA 15
ATOM 13396 C C . ILE A 1 34 ? 45.023 35.522 -59.741 1.00 12.23 34 ILE A C 15
ATOM 13397 O O . ILE A 1 34 ? 45.946 34.871 -60.229 1.00 62.01 34 ILE A O 15
ATOM 13413 N N . SER A 1 35 ? 45.133 36.808 -59.422 1.00 24.22 35 SER A N 15
ATOM 13414 C CA . SER A 1 35 ? 46.373 37.545 -59.636 1.00 24.41 35 SER A CA 15
ATOM 13415 C C . SER A 1 35 ? 47.365 37.280 -58.507 1.00 34.52 35 SER A C 15
ATOM 13416 O O . SER A 1 35 ? 47.008 37.324 -57.330 1.00 62.02 35 SER A O 15
ATOM 13424 N N . ASN A 1 36 ? 48.612 37.004 -58.875 1.00 75.41 36 ASN A N 15
ATOM 13425 C CA . ASN A 1 36 ? 49.656 36.730 -57.894 1.00 54.51 36 ASN A CA 15
ATOM 13426 C C . ASN A 1 36 ? 49.696 37.819 -56.826 1.00 22.24 36 ASN A C 15
ATOM 13427 O O . ASN A 1 36 ? 50.027 37.556 -55.670 1.00 22.21 36 ASN A O 15
ATOM 13438 N N . MET A 1 37 ? 49.357 39.041 -57.221 1.00 13.41 37 MET A N 15
ATOM 13439 C CA . MET A 1 37 ? 49.353 40.169 -56.297 1.00 14.44 37 MET A CA 15
ATOM 13440 C C . MET A 1 37 ? 48.299 39.978 -55.210 1.00 52.44 37 MET A C 15
ATOM 13441 O O . MET A 1 37 ? 48.567 40.189 -54.027 1.00 50.02 37 MET A O 15
ATOM 13455 N N . CYS A 1 38 ? 47.099 39.579 -55.620 1.00 25.43 38 CYS A N 15
ATOM 13456 C CA . CYS A 1 38 ? 46.005 39.360 -54.682 1.00 73.11 38 CYS A CA 15
ATOM 13457 C C . CYS A 1 38 ? 46.254 38.114 -53.836 1.00 54.42 38 CYS A C 15
ATOM 13458 O O . CYS A 1 38 ? 45.804 38.029 -52.694 1.00 24.51 38 CYS A O 15
ATOM 13465 N N . GLU A 1 39 ? 46.972 37.152 -54.406 1.00 45.54 39 GLU A N 15
ATOM 13466 C CA . GLU A 1 39 ? 47.280 35.912 -53.705 1.00 23.13 39 GLU A CA 15
ATOM 13467 C C . GLU A 1 39 ? 48.257 36.163 -52.560 1.00 24.44 39 GLU A C 15
ATOM 13468 O O . GLU A 1 39 ? 48.068 35.667 -51.448 1.00 43.44 39 GLU A O 15
ATOM 13480 N N . ASP A 1 40 ? 49.302 36.934 -52.840 1.00 21.14 40 ASP A N 15
ATOM 13481 C CA . ASP A 1 40 ? 50.309 37.251 -51.834 1.00 44.40 40 ASP A CA 15
ATOM 13482 C C . ASP A 1 40 ? 49.739 38.183 -50.769 1.00 21.32 40 ASP A C 15
ATOM 13483 O O . ASP A 1 40 ? 50.027 38.034 -49.581 1.00 35.34 40 ASP A O 15
ATOM 13492 N N . HIS A 1 41 ? 48.930 39.144 -51.202 1.00 42.32 41 HIS A N 15
ATOM 13493 C CA . HIS A 1 41 ? 48.320 40.101 -50.286 1.00 32.34 41 HIS A CA 15
ATOM 13494 C C . HIS A 1 41 ? 47.373 39.397 -49.318 1.00 10.42 41 HIS A C 15
ATOM 13495 O O . HIS A 1 41 ? 47.389 39.661 -48.115 1.00 51.41 41 HIS A O 15
ATOM 13509 N N . CYS A 1 42 ? 46.549 38.502 -49.850 1.00 75.42 42 CYS A N 15
ATOM 13510 C CA . CYS A 1 42 ? 45.594 37.761 -49.035 1.00 34.21 42 CYS A CA 15
ATOM 13511 C C . CYS A 1 42 ? 46.308 36.742 -48.151 1.00 52.22 42 CYS A C 15
ATOM 13512 O O . CYS A 1 42 ? 45.890 36.484 -47.022 1.00 62.32 42 CYS A O 15
ATOM 13519 N N . ARG A 1 43 ? 47.387 36.168 -48.673 1.00 74.30 43 ARG A N 15
ATOM 13520 C CA . ARG A 1 43 ? 48.158 35.177 -47.933 1.00 5.15 43 ARG A CA 15
ATOM 13521 C C . ARG A 1 43 ? 48.901 35.826 -46.768 1.00 32.01 43 ARG A C 15
ATOM 13522 O O . ARG A 1 43 ? 49.069 35.219 -45.710 1.00 74.43 43 ARG A O 15
ATOM 13543 N N . ARG A 1 44 ? 49.344 37.063 -46.971 1.00 35.44 44 ARG A N 15
ATOM 13544 C CA . ARG A 1 44 ? 50.069 37.793 -45.938 1.00 63.15 44 ARG A CA 15
ATOM 13545 C C . ARG A 1 44 ? 49.197 38.000 -44.704 1.00 1.32 44 ARG A C 15
ATOM 13546 O O . ARG A 1 44 ? 49.703 38.173 -43.595 1.00 12.04 44 ARG A O 15
ATOM 13567 N N . LYS A 1 45 ? 47.884 37.983 -44.904 1.00 34.50 45 LYS A N 15
ATOM 13568 C CA . LYS A 1 45 ? 46.940 38.168 -43.808 1.00 74.43 45 LYS A CA 15
ATOM 13569 C C . LYS A 1 45 ? 46.297 36.842 -43.414 1.00 21.42 45 LYS A C 15
ATOM 13570 O O . LYS A 1 45 ? 45.461 36.789 -42.511 1.00 62.14 45 LYS A O 15
ATOM 13589 N N . LYS A 1 46 ? 46.694 35.772 -44.095 1.00 34.35 46 LYS A N 15
ATOM 13590 C CA . LYS A 1 46 ? 46.159 34.444 -43.814 1.00 1.40 46 LYS A CA 15
ATOM 13591 C C . LYS A 1 46 ? 44.634 34.465 -43.792 1.00 41.51 46 LYS A C 15
ATOM 13592 O O . LYS A 1 46 ? 44.005 33.744 -43.018 1.00 43.41 46 LYS A O 15
ATOM 13611 N N . MET A 1 47 ? 44.046 35.296 -44.647 1.00 70.53 47 MET A N 15
ATOM 13612 C CA . MET A 1 47 ? 42.594 35.407 -44.727 1.00 41.52 47 MET A CA 15
ATOM 13613 C C . MET A 1 47 ? 42.049 34.591 -45.895 1.00 23.03 47 MET A C 15
ATOM 13614 O O . MET A 1 47 ? 42.481 34.758 -47.035 1.00 24.43 47 MET A O 15
ATOM 13628 N N . GLU A 1 48 ? 41.099 33.709 -45.602 1.00 20.42 48 GLU A N 15
ATOM 13629 C CA . GLU A 1 48 ? 40.497 32.866 -46.628 1.00 41.15 48 GLU A CA 15
ATOM 13630 C C . GLU A 1 48 ? 39.092 33.350 -46.974 1.00 35.51 48 GLU A C 15
ATOM 13631 O O . GLU A 1 48 ? 38.345 33.794 -46.103 1.00 74.31 48 GLU A O 15
ATOM 13643 N N . GLY A 1 49 ? 38.739 33.260 -48.253 1.00 33.12 49 GLY A N 15
ATOM 13644 C CA . GLY A 1 49 ? 37.425 33.692 -48.692 1.00 13.12 49 GLY A CA 15
ATOM 13645 C C . GLY A 1 49 ? 36.898 32.864 -49.847 1.00 40.11 49 GLY A C 15
ATOM 13646 O O . GLY A 1 49 ? 36.551 31.696 -49.674 1.00 13.34 49 GLY A O 15
ATOM 13650 N N . GLN A 1 50 ? 36.837 33.470 -51.028 1.00 42.33 50 GLN A N 15
ATOM 13651 C CA . GLN A 1 50 ? 36.346 32.781 -52.216 1.00 4.12 50 GLN A CA 15
ATOM 13652 C C . GLN A 1 50 ? 37.167 33.161 -53.444 1.00 13.30 50 GLN A C 15
ATOM 13653 O O . GLN A 1 50 ? 37.727 34.256 -53.515 1.00 72.41 50 GLN A O 15
ATOM 13667 N N . CYS A 1 51 ? 37.234 32.251 -54.409 1.00 71.25 51 CYS A N 15
ATOM 13668 C CA . CYS A 1 51 ? 37.986 32.489 -55.635 1.00 43.42 51 CYS A CA 15
ATOM 13669 C C . CYS A 1 51 ? 37.076 33.024 -56.737 1.00 11.21 51 CYS A C 15
ATOM 13670 O O . CYS A 1 51 ? 36.099 32.378 -57.118 1.00 3.34 51 CYS A O 15
ATOM 13677 N N . ASP A 1 52 ? 37.403 34.207 -57.245 1.00 3.34 52 ASP A N 15
ATOM 13678 C CA . ASP A 1 52 ? 36.617 34.829 -58.304 1.00 14.04 52 ASP A CA 15
ATOM 13679 C C . ASP A 1 52 ? 37.449 34.999 -59.570 1.00 42.15 52 ASP A C 15
ATOM 13680 O O . ASP A 1 52 ? 38.630 35.345 -59.509 1.00 31.54 52 ASP A O 15
ATOM 13689 N N . LEU A 1 53 ? 36.827 34.754 -60.718 1.00 62.43 53 LEU A N 15
ATOM 13690 C CA . LEU A 1 53 ? 37.511 34.879 -62.001 1.00 32.40 53 LEU A CA 15
ATOM 13691 C C . LEU A 1 53 ? 38.169 36.248 -62.136 1.00 23.20 53 LEU A C 15
ATOM 13692 O O . LEU A 1 53 ? 39.212 36.387 -62.777 1.00 31.20 53 LEU A O 15
ATOM 13708 N N . LEU A 1 54 ? 37.556 37.256 -61.527 1.00 14.14 54 LEU A N 15
ATOM 13709 C CA . LEU A 1 54 ? 38.083 38.615 -61.576 1.00 43.34 54 LEU A CA 15
ATOM 13710 C C . LEU A 1 54 ? 39.244 38.785 -60.602 1.00 23.22 54 LEU A C 15
ATOM 13711 O O . LEU A 1 54 ? 40.151 39.585 -60.834 1.00 31.41 54 LEU A O 15
ATOM 13727 N N . ASP A 1 55 ? 39.211 38.026 -59.512 1.00 73.31 55 ASP A N 15
ATOM 13728 C CA . ASP A 1 55 ? 40.262 38.089 -58.503 1.00 51.14 55 ASP A CA 15
ATOM 13729 C C . ASP A 1 55 ? 39.916 37.215 -57.302 1.00 71.32 55 ASP A C 15
ATOM 13730 O O . ASP A 1 55 ? 38.876 36.555 -57.280 1.00 3.01 55 ASP A O 15
ATOM 13739 N N . CYS A 1 56 ? 40.794 37.213 -56.305 1.00 43.32 56 CYS A N 15
ATOM 13740 C CA . CYS A 1 56 ? 40.584 36.419 -55.101 1.00 13.21 56 CYS A CA 15
ATOM 13741 C C . CYS A 1 56 ? 39.960 37.265 -53.994 1.00 73.52 56 CYS A C 15
ATOM 13742 O O . CYS A 1 56 ? 40.393 38.388 -53.737 1.00 30.33 56 CYS A O 15
ATOM 13749 N N . VAL A 1 57 ? 38.939 36.716 -53.342 1.00 42.13 57 VAL A N 15
ATOM 13750 C CA . VAL A 1 57 ? 38.256 37.418 -52.262 1.00 50.14 57 VAL A CA 15
ATOM 13751 C C . VAL A 1 57 ? 38.696 36.892 -50.901 1.00 13.55 57 VAL A C 15
ATOM 13752 O O . VAL A 1 57 ? 38.710 35.684 -50.664 1.00 55.10 57 VAL A O 15
ATOM 13765 N N . CYS A 1 58 ? 39.054 37.808 -50.007 1.00 2.13 58 CYS A N 15
ATOM 13766 C CA . CYS A 1 58 ? 39.495 37.438 -48.667 1.00 52.31 58 CYS A CA 15
ATOM 13767 C C . CYS A 1 58 ? 38.339 37.517 -47.674 1.00 23.35 58 CYS A C 15
ATOM 13768 O O . CYS A 1 58 ? 37.556 38.466 -47.690 1.00 2.31 58 CYS A O 15
ATOM 13775 N N . SER A 1 59 ? 38.240 36.512 -46.809 1.00 60.44 59 SER A N 15
ATOM 13776 C CA . SER A 1 59 ? 37.179 36.464 -45.810 1.00 53.35 59 SER A CA 15
ATOM 13777 C C . SER A 1 59 ? 37.716 35.975 -44.469 1.00 64.33 59 SER A C 15
ATOM 13778 O O . SER A 1 59 ? 36.983 35.395 -43.670 1.00 2.32 59 SER A O 15
ATOM 13786 N N . ALA A 1 1 ? -3.988 3.583 -6.094 1.00 4.54 1 ALA A N 16
ATOM 13787 C CA . ALA A 1 1 ? -3.086 2.793 -6.923 1.00 11.41 1 ALA A CA 16
ATOM 13788 C C . ALA A 1 1 ? -1.880 3.617 -7.362 1.00 13.22 1 ALA A C 16
ATOM 13789 O O . ALA A 1 1 ? -1.510 3.619 -8.536 1.00 72.31 1 ALA A O 16
ATOM 13796 N N . LYS A 1 2 ? -1.271 4.318 -6.412 1.00 22.14 2 LYS A N 16
ATOM 13797 C CA . LYS A 1 2 ? -0.106 5.146 -6.699 1.00 42.21 2 LYS A CA 16
ATOM 13798 C C . LYS A 1 2 ? 1.176 4.321 -6.644 1.00 33.30 2 LYS A C 16
ATOM 13799 O O . LYS A 1 2 ? 1.785 4.170 -5.585 1.00 14.35 2 LYS A O 16
ATOM 13818 N N . LYS A 1 3 ? 1.581 3.789 -7.792 1.00 22.40 3 LYS A N 16
ATOM 13819 C CA . LYS A 1 3 ? 2.792 2.981 -7.876 1.00 31.41 3 LYS A CA 16
ATOM 13820 C C . LYS A 1 3 ? 3.714 3.495 -8.977 1.00 2.15 3 LYS A C 16
ATOM 13821 O O . LYS A 1 3 ? 3.890 2.863 -10.018 1.00 61.22 3 LYS A O 16
ATOM 13840 N N . PRO A 1 4 ? 4.319 4.669 -8.742 1.00 41.12 4 PRO A N 16
ATOM 13841 C CA . PRO A 1 4 ? 5.235 5.293 -9.702 1.00 23.15 4 PRO A CA 16
ATOM 13842 C C . PRO A 1 4 ? 6.549 4.530 -9.829 1.00 23.22 4 PRO A C 16
ATOM 13843 O O . PRO A 1 4 ? 6.743 3.496 -9.189 1.00 32.02 4 PRO A O 16
ATOM 13854 N N . PHE A 1 5 ? 7.450 5.046 -10.658 1.00 60.03 5 PHE A N 16
ATOM 13855 C CA . PHE A 1 5 ? 8.746 4.412 -10.870 1.00 3.43 5 PHE A CA 16
ATOM 13856 C C . PHE A 1 5 ? 9.869 5.445 -10.831 1.00 41.04 5 PHE A C 16
ATOM 13857 O O . PHE A 1 5 ? 10.014 6.255 -11.747 1.00 3.21 5 PHE A O 16
ATOM 13874 N N . VAL A 1 6 ? 10.661 5.410 -9.764 1.00 62.15 6 VAL A N 16
ATOM 13875 C CA . VAL A 1 6 ? 11.771 6.341 -9.606 1.00 5.54 6 VAL A CA 16
ATOM 13876 C C . VAL A 1 6 ? 12.817 6.141 -10.697 1.00 2.22 6 VAL A C 16
ATOM 13877 O O . VAL A 1 6 ? 13.053 5.020 -11.145 1.00 24.44 6 VAL A O 16
ATOM 13890 N N . GLN A 1 7 ? 13.441 7.236 -11.119 1.00 54.45 7 GLN A N 16
ATOM 13891 C CA . GLN A 1 7 ? 14.462 7.180 -12.159 1.00 14.51 7 GLN A CA 16
ATOM 13892 C C . GLN A 1 7 ? 15.346 8.423 -12.121 1.00 34.30 7 GLN A C 16
ATOM 13893 O O . GLN A 1 7 ? 14.862 9.534 -11.903 1.00 63.12 7 GLN A O 16
ATOM 13907 N N . ARG A 1 8 ? 16.643 8.227 -12.334 1.00 34.41 8 ARG A N 16
ATOM 13908 C CA . ARG A 1 8 ? 17.594 9.331 -12.322 1.00 43.03 8 ARG A CA 16
ATOM 13909 C C . ARG A 1 8 ? 18.930 8.904 -12.924 1.00 22.15 8 ARG A C 16
ATOM 13910 O O . ARG A 1 8 ? 19.747 8.267 -12.258 1.00 60.13 8 ARG A O 16
ATOM 13931 N N . VAL A 1 9 ? 19.145 9.259 -14.186 1.00 64.34 9 VAL A N 16
ATOM 13932 C CA . VAL A 1 9 ? 20.382 8.913 -14.877 1.00 72.15 9 VAL A CA 16
ATOM 13933 C C . VAL A 1 9 ? 20.702 9.926 -15.971 1.00 0.02 9 VAL A C 16
ATOM 13934 O O . VAL A 1 9 ? 19.827 10.322 -16.741 1.00 43.52 9 VAL A O 16
ATOM 13947 N N . LYS A 1 10 ? 21.962 10.342 -16.034 1.00 24.24 10 LYS A N 16
ATOM 13948 C CA . LYS A 1 10 ? 22.401 11.308 -17.034 1.00 30.03 10 LYS A CA 16
ATOM 13949 C C . LYS A 1 10 ? 23.694 10.851 -17.701 1.00 42.12 10 LYS A C 16
ATOM 13950 O O . LYS A 1 10 ? 24.471 10.096 -17.118 1.00 41.04 10 LYS A O 16
ATOM 13969 N N . ASN A 1 11 ? 23.919 11.316 -18.926 1.00 73.51 11 ASN A N 16
ATOM 13970 C CA . ASN A 1 11 ? 25.119 10.955 -19.672 1.00 72.12 11 ASN A CA 16
ATOM 13971 C C . ASN A 1 11 ? 25.319 11.887 -20.863 1.00 63.35 11 ASN A C 16
ATOM 13972 O O . ASN A 1 11 ? 24.690 11.720 -21.908 1.00 12.04 11 ASN A O 16
ATOM 13983 N N . ALA A 1 12 ? 26.201 12.868 -20.699 1.00 31.52 12 ALA A N 16
ATOM 13984 C CA . ALA A 1 12 ? 26.487 13.824 -21.761 1.00 14.22 12 ALA A CA 16
ATOM 13985 C C . ALA A 1 12 ? 27.683 14.699 -21.404 1.00 45.11 12 ALA A C 16
ATOM 13986 O O . ALA A 1 12 ? 27.659 15.426 -20.411 1.00 63.51 12 ALA A O 16
ATOM 13993 N N . ALA A 1 13 ? 28.730 14.624 -22.220 1.00 73.22 13 ALA A N 16
ATOM 13994 C CA . ALA A 1 13 ? 29.935 15.410 -21.991 1.00 45.11 13 ALA A CA 16
ATOM 13995 C C . ALA A 1 13 ? 30.684 15.660 -23.296 1.00 10.32 13 ALA A C 16
ATOM 13996 O O . ALA A 1 13 ? 30.741 14.792 -24.166 1.00 72.23 13 ALA A O 16
ATOM 14003 N N . SER A 1 14 ? 31.256 16.853 -23.425 1.00 63.11 14 SER A N 16
ATOM 14004 C CA . SER A 1 14 ? 31.998 17.219 -24.626 1.00 72.12 14 SER A CA 16
ATOM 14005 C C . SER A 1 14 ? 32.564 18.631 -24.506 1.00 74.33 14 SER A C 16
ATOM 14006 O O . SER A 1 14 ? 31.894 19.542 -24.018 1.00 63.52 14 SER A O 16
ATOM 14014 N N . LYS A 1 15 ? 33.802 18.805 -24.955 1.00 71.03 15 LYS A N 16
ATOM 14015 C CA . LYS A 1 15 ? 34.460 20.105 -24.901 1.00 22.22 15 LYS A CA 16
ATOM 14016 C C . LYS A 1 15 ? 35.631 20.163 -25.877 1.00 51.20 15 LYS A C 16
ATOM 14017 O O . LYS A 1 15 ? 36.724 20.604 -25.524 1.00 1.21 15 LYS A O 16
ATOM 14036 N N . ALA A 1 16 ? 35.393 19.717 -27.106 1.00 64.11 16 ALA A N 16
ATOM 14037 C CA . ALA A 1 16 ? 36.427 19.722 -28.134 1.00 21.03 16 ALA A CA 16
ATOM 14038 C C . ALA A 1 16 ? 36.141 20.779 -29.195 1.00 2.23 16 ALA A C 16
ATOM 14039 O O . ALA A 1 16 ? 36.319 20.538 -30.389 1.00 4.20 16 ALA A O 16
ATOM 14046 N N . TYR A 1 17 ? 35.696 21.950 -28.752 1.00 25.12 17 TYR A N 16
ATOM 14047 C CA . TYR A 1 17 ? 35.383 23.043 -29.664 1.00 52.11 17 TYR A CA 16
ATOM 14048 C C . TYR A 1 17 ? 36.640 23.827 -30.027 1.00 50.52 17 TYR A C 16
ATOM 14049 O O . TYR A 1 17 ? 37.358 24.310 -29.153 1.00 12.53 17 TYR A O 16
ATOM 14067 N N . ASN A 1 18 ? 36.899 23.950 -31.325 1.00 71.11 18 ASN A N 16
ATOM 14068 C CA . ASN A 1 18 ? 38.069 24.675 -31.806 1.00 0.51 18 ASN A CA 16
ATOM 14069 C C . ASN A 1 18 ? 37.950 24.972 -33.298 1.00 11.33 18 ASN A C 16
ATOM 14070 O O . ASN A 1 18 ? 37.942 24.061 -34.125 1.00 70.41 18 ASN A O 16
ATOM 14081 N N . LYS A 1 19 ? 37.858 26.254 -33.635 1.00 0.33 19 LYS A N 16
ATOM 14082 C CA . LYS A 1 19 ? 37.741 26.674 -35.026 1.00 63.33 19 LYS A CA 16
ATOM 14083 C C . LYS A 1 19 ? 38.244 28.102 -35.208 1.00 11.30 19 LYS A C 16
ATOM 14084 O O . LYS A 1 19 ? 37.454 29.045 -35.279 1.00 21.15 19 LYS A O 16
ATOM 14103 N N . LEU A 1 20 ? 39.561 28.256 -35.285 1.00 22.25 20 LEU A N 16
ATOM 14104 C CA . LEU A 1 20 ? 40.169 29.570 -35.460 1.00 4.10 20 LEU A CA 16
ATOM 14105 C C . LEU A 1 20 ? 41.260 29.528 -36.525 1.00 64.51 20 LEU A C 16
ATOM 14106 O O . LEU A 1 20 ? 42.179 28.711 -36.456 1.00 4.10 20 LEU A O 16
ATOM 14122 N N . LYS A 1 21 ? 41.154 30.414 -37.509 1.00 60.33 21 LYS A N 16
ATOM 14123 C CA . LYS A 1 21 ? 42.133 30.481 -38.588 1.00 73.11 21 LYS A CA 16
ATOM 14124 C C . LYS A 1 21 ? 42.149 29.183 -39.389 1.00 44.02 21 LYS A C 16
ATOM 14125 O O . LYS A 1 21 ? 41.638 28.158 -38.940 1.00 5.13 21 LYS A O 16
ATOM 14144 N N . GLY A 1 22 ? 42.742 29.234 -40.579 1.00 12.34 22 GLY A N 16
ATOM 14145 C CA . GLY A 1 22 ? 42.815 28.056 -41.422 1.00 60.22 22 GLY A CA 16
ATOM 14146 C C . GLY A 1 22 ? 41.697 28.004 -42.444 1.00 74.20 22 GLY A C 16
ATOM 14147 O O . GLY A 1 22 ? 40.518 28.016 -42.087 1.00 12.14 22 GLY A O 16
ATOM 14151 N N . LEU A 1 23 ? 42.065 27.947 -43.719 1.00 53.21 23 LEU A N 16
ATOM 14152 C CA . LEU A 1 23 ? 41.083 27.895 -44.797 1.00 62.12 23 LEU A CA 16
ATOM 14153 C C . LEU A 1 23 ? 40.559 26.475 -44.988 1.00 41.21 23 LEU A C 16
ATOM 14154 O O . LEU A 1 23 ? 40.816 25.593 -44.169 1.00 55.13 23 LEU A O 16
ATOM 14170 N N . ALA A 1 24 ? 39.826 26.262 -46.076 1.00 14.14 24 ALA A N 16
ATOM 14171 C CA . ALA A 1 24 ? 39.269 24.949 -46.376 1.00 62.24 24 ALA A CA 16
ATOM 14172 C C . ALA A 1 24 ? 39.760 24.441 -47.728 1.00 50.21 24 ALA A C 16
ATOM 14173 O O . ALA A 1 24 ? 39.051 23.715 -48.423 1.00 74.34 24 ALA A O 16
ATOM 14180 N N . MET A 1 25 ? 40.977 24.829 -48.094 1.00 42.33 25 MET A N 16
ATOM 14181 C CA . MET A 1 25 ? 41.562 24.412 -49.363 1.00 43.33 25 MET A CA 16
ATOM 14182 C C . MET A 1 25 ? 40.668 24.813 -50.532 1.00 73.11 25 MET A C 16
ATOM 14183 O O . MET A 1 25 ? 39.748 24.083 -50.899 1.00 35.31 25 MET A O 16
ATOM 14197 N N . GLN A 1 26 ? 40.944 25.977 -51.112 1.00 24.44 26 GLN A N 16
ATOM 14198 C CA . GLN A 1 26 ? 40.163 26.473 -52.238 1.00 41.41 26 GLN A CA 16
ATOM 14199 C C . GLN A 1 26 ? 40.763 27.762 -52.791 1.00 25.30 26 GLN A C 16
ATOM 14200 O O . GLN A 1 26 ? 40.750 27.996 -53.999 1.00 72.14 26 GLN A O 16
ATOM 14214 N N . SER A 1 27 ? 41.290 28.594 -51.898 1.00 54.34 27 SER A N 16
ATOM 14215 C CA . SER A 1 27 ? 41.891 29.861 -52.297 1.00 3.52 27 SER A CA 16
ATOM 14216 C C . SER A 1 27 ? 43.398 29.712 -52.484 1.00 40.22 27 SER A C 16
ATOM 14217 O O . SER A 1 27 ? 44.139 30.694 -52.446 1.00 14.34 27 SER A O 16
ATOM 14225 N N . GLN A 1 28 ? 43.843 28.476 -52.687 1.00 41.41 28 GLN A N 16
ATOM 14226 C CA . GLN A 1 28 ? 45.261 28.198 -52.880 1.00 23.21 28 GLN A CA 16
ATOM 14227 C C . GLN A 1 28 ? 45.507 27.533 -54.230 1.00 51.24 28 GLN A C 16
ATOM 14228 O O . GLN A 1 28 ? 45.245 26.343 -54.404 1.00 64.43 28 GLN A O 16
ATOM 14242 N N . TYR A 1 29 ? 46.010 28.310 -55.183 1.00 62.33 29 TYR A N 16
ATOM 14243 C CA . TYR A 1 29 ? 46.288 27.797 -56.520 1.00 25.14 29 TYR A CA 16
ATOM 14244 C C . TYR A 1 29 ? 45.059 27.110 -57.107 1.00 11.53 29 TYR A C 16
ATOM 14245 O O . TYR A 1 29 ? 45.158 26.041 -57.707 1.00 11.04 29 TYR A O 16
ATOM 14263 N N . GLY A 1 30 ? 43.899 27.735 -56.929 1.00 12.50 30 GLY A N 16
ATOM 14264 C CA . GLY A 1 30 ? 42.666 27.172 -57.447 1.00 33.14 30 GLY A CA 16
ATOM 14265 C C . GLY A 1 30 ? 41.920 28.137 -58.347 1.00 64.12 30 GLY A C 16
ATOM 14266 O O . GLY A 1 30 ? 40.887 27.791 -58.920 1.00 14.12 30 GLY A O 16
ATOM 14270 N N . CYS A 1 31 ? 42.444 29.352 -58.473 1.00 24.45 31 CYS A N 16
ATOM 14271 C CA . CYS A 1 31 ? 41.822 30.371 -59.308 1.00 15.22 31 CYS A CA 16
ATOM 14272 C C . CYS A 1 31 ? 42.380 30.327 -60.727 1.00 40.32 31 CYS A C 16
ATOM 14273 O O . CYS A 1 31 ? 43.499 29.874 -60.967 1.00 4.21 31 CYS A O 16
ATOM 14280 N N . PRO A 1 32 ? 41.583 30.810 -61.692 1.00 34.41 32 PRO A N 16
ATOM 14281 C CA . PRO A 1 32 ? 41.976 30.838 -63.104 1.00 31.52 32 PRO A CA 16
ATOM 14282 C C . PRO A 1 32 ? 43.083 31.850 -63.377 1.00 61.22 32 PRO A C 16
ATOM 14283 O O . PRO A 1 32 ? 44.013 31.576 -64.136 1.00 44.00 32 PRO A O 16
ATOM 14294 N N . ILE A 1 33 ? 42.977 33.019 -62.754 1.00 74.35 33 ILE A N 16
ATOM 14295 C CA . ILE A 1 33 ? 43.970 34.071 -62.930 1.00 63.52 33 ILE A CA 16
ATOM 14296 C C . ILE A 1 33 ? 44.377 34.672 -61.589 1.00 53.44 33 ILE A C 16
ATOM 14297 O O . ILE A 1 33 ? 43.823 35.684 -61.158 1.00 53.25 33 ILE A O 16
ATOM 14313 N N . ILE A 1 34 ? 45.348 34.045 -60.935 1.00 61.44 34 ILE A N 16
ATOM 14314 C CA . ILE A 1 34 ? 45.831 34.520 -59.645 1.00 11.21 34 ILE A CA 16
ATOM 14315 C C . ILE A 1 34 ? 47.243 35.084 -59.760 1.00 51.21 34 ILE A C 16
ATOM 14316 O O . ILE A 1 34 ? 48.129 34.454 -60.337 1.00 60.01 34 ILE A O 16
ATOM 14332 N N . SER A 1 35 ? 47.446 36.275 -59.205 1.00 73.03 35 SER A N 16
ATOM 14333 C CA . SER A 1 35 ? 48.750 36.926 -59.247 1.00 60.42 35 SER A CA 16
ATOM 14334 C C . SER A 1 35 ? 49.505 36.714 -57.939 1.00 21.44 35 SER A C 16
ATOM 14335 O O . SER A 1 35 ? 48.910 36.696 -56.862 1.00 2.31 35 SER A O 16
ATOM 14343 N N . ASN A 1 36 ? 50.820 36.552 -58.041 1.00 44.51 36 ASN A N 16
ATOM 14344 C CA . ASN A 1 36 ? 51.658 36.341 -56.866 1.00 64.24 36 ASN A CA 16
ATOM 14345 C C . ASN A 1 36 ? 51.400 37.414 -55.813 1.00 41.13 36 ASN A C 16
ATOM 14346 O O . ASN A 1 36 ? 51.546 37.171 -54.616 1.00 33.31 36 ASN A O 16
ATOM 14357 N N . MET A 1 37 ? 51.015 38.602 -56.269 1.00 23.21 37 MET A N 16
ATOM 14358 C CA . MET A 1 37 ? 50.735 39.712 -55.366 1.00 33.01 37 MET A CA 16
ATOM 14359 C C . MET A 1 37 ? 49.469 39.448 -54.556 1.00 61.15 37 MET A C 16
ATOM 14360 O O . MET A 1 37 ? 49.436 39.671 -53.346 1.00 23.11 37 MET A O 16
ATOM 14374 N N . CYS A 1 38 ? 48.429 38.972 -55.232 1.00 74.12 38 CYS A N 16
ATOM 14375 C CA . CYS A 1 38 ? 47.160 38.678 -54.577 1.00 0.04 38 CYS A CA 16
ATOM 14376 C C . CYS A 1 38 ? 47.263 37.408 -53.737 1.00 2.35 38 CYS A C 16
ATOM 14377 O O . CYS A 1 38 ? 46.788 37.363 -52.603 1.00 34.44 38 CYS A O 16
ATOM 14384 N N . GLU A 1 39 ? 47.888 36.380 -54.302 1.00 41.21 39 GLU A N 16
ATOM 14385 C CA . GLU A 1 39 ? 48.053 35.110 -53.605 1.00 50.12 39 GLU A CA 16
ATOM 14386 C C . GLU A 1 39 ? 48.887 35.288 -52.339 1.00 53.25 39 GLU A C 16
ATOM 14387 O O . GLU A 1 39 ? 48.557 34.746 -51.285 1.00 13.04 39 GLU A O 16
ATOM 14399 N N . ASP A 1 40 ? 49.968 36.051 -52.453 1.00 64.24 40 ASP A N 16
ATOM 14400 C CA . ASP A 1 40 ? 50.850 36.302 -51.319 1.00 70.41 40 ASP A CA 16
ATOM 14401 C C . ASP A 1 40 ? 50.175 37.211 -50.297 1.00 21.00 40 ASP A C 16
ATOM 14402 O O . ASP A 1 40 ? 50.242 36.966 -49.092 1.00 65.40 40 ASP A O 16
ATOM 14411 N N . HIS A 1 41 ? 49.525 38.263 -50.786 1.00 25.42 41 HIS A N 16
ATOM 14412 C CA . HIS A 1 41 ? 48.838 39.210 -49.915 1.00 25.54 41 HIS A CA 16
ATOM 14413 C C . HIS A 1 41 ? 47.692 38.531 -49.171 1.00 61.31 41 HIS A C 16
ATOM 14414 O O . HIS A 1 41 ? 47.521 38.721 -47.967 1.00 34.24 41 HIS A O 16
ATOM 14428 N N . CYS A 1 42 ? 46.909 37.739 -49.897 1.00 3.14 42 CYS A N 16
ATOM 14429 C CA . CYS A 1 42 ? 45.778 37.033 -49.307 1.00 64.31 42 CYS A CA 16
ATOM 14430 C C . CYS A 1 42 ? 46.256 35.926 -48.372 1.00 22.41 42 CYS A C 16
ATOM 14431 O O . CYS A 1 42 ? 45.643 35.666 -47.336 1.00 43.42 42 CYS A O 16
ATOM 14438 N N . ARG A 1 43 ? 47.354 35.276 -48.745 1.00 3.41 43 ARG A N 16
ATOM 14439 C CA . ARG A 1 43 ? 47.914 34.197 -47.941 1.00 20.13 43 ARG A CA 16
ATOM 14440 C C . ARG A 1 43 ? 48.536 34.741 -46.658 1.00 20.11 43 ARG A C 16
ATOM 14441 O O . ARG A 1 43 ? 48.540 34.070 -45.625 1.00 51.54 43 ARG A O 16
ATOM 14462 N N . ARG A 1 44 ? 49.061 35.960 -46.732 1.00 22.54 44 ARG A N 16
ATOM 14463 C CA . ARG A 1 44 ? 49.687 36.593 -45.577 1.00 64.32 44 ARG A CA 16
ATOM 14464 C C . ARG A 1 44 ? 48.682 36.774 -44.444 1.00 75.32 44 ARG A C 16
ATOM 14465 O O . ARG A 1 44 ? 49.048 36.779 -43.269 1.00 10.42 44 ARG A O 16
ATOM 14486 N N . LYS A 1 45 ? 47.412 36.922 -44.806 1.00 35.25 45 LYS A N 16
ATOM 14487 C CA . LYS A 1 45 ? 46.351 37.102 -43.821 1.00 4.42 45 LYS A CA 16
ATOM 14488 C C . LYS A 1 45 ? 45.554 35.815 -43.637 1.00 65.10 45 LYS A C 16
ATOM 14489 O O . LYS A 1 45 ? 44.615 35.762 -42.843 1.00 71.12 45 LYS A O 16
ATOM 14508 N N . LYS A 1 46 ? 45.936 34.778 -44.375 1.00 22.23 46 LYS A N 16
ATOM 14509 C CA . LYS A 1 46 ? 45.260 33.489 -44.292 1.00 34.13 46 LYS A CA 16
ATOM 14510 C C . LYS A 1 46 ? 43.749 33.658 -44.417 1.00 50.24 46 LYS A C 16
ATOM 14511 O O . LYS A 1 46 ? 42.982 33.024 -43.694 1.00 13.23 46 LYS A O 16
ATOM 14530 N N . MET A 1 47 ? 43.329 34.516 -45.341 1.00 42.35 47 MET A N 16
ATOM 14531 C CA . MET A 1 47 ? 41.910 34.766 -45.563 1.00 54.12 47 MET A CA 16
ATOM 14532 C C . MET A 1 47 ? 41.426 34.069 -46.831 1.00 24.21 47 MET A C 16
ATOM 14533 O O . MET A 1 47 ? 41.989 34.262 -47.908 1.00 73.32 47 MET A O 16
ATOM 14547 N N . GLU A 1 48 ? 40.382 33.258 -46.694 1.00 13.13 48 GLU A N 16
ATOM 14548 C CA . GLU A 1 48 ? 39.825 32.532 -47.829 1.00 70.10 48 GLU A CA 16
ATOM 14549 C C . GLU A 1 48 ? 38.504 33.152 -48.277 1.00 24.12 48 GLU A C 16
ATOM 14550 O O . GLU A 1 48 ? 37.565 33.273 -47.492 1.00 21.14 48 GLU A O 16
ATOM 14562 N N . GLY A 1 49 ? 38.441 33.544 -49.546 1.00 24.22 49 GLY A N 16
ATOM 14563 C CA . GLY A 1 49 ? 37.233 34.147 -50.077 1.00 1.23 49 GLY A CA 16
ATOM 14564 C C . GLY A 1 49 ? 36.746 33.459 -51.336 1.00 63.53 49 GLY A C 16
ATOM 14565 O O . GLY A 1 49 ? 36.235 32.340 -51.281 1.00 41.53 49 GLY A O 16
ATOM 14569 N N . GLN A 1 50 ? 36.904 34.128 -52.474 1.00 11.14 50 GLN A N 16
ATOM 14570 C CA . GLN A 1 50 ? 36.474 33.574 -53.752 1.00 20.32 50 GLN A CA 16
ATOM 14571 C C . GLN A 1 50 ? 37.479 33.898 -54.852 1.00 5.13 50 GLN A C 16
ATOM 14572 O O . GLN A 1 50 ? 38.182 34.907 -54.787 1.00 43.21 50 GLN A O 16
ATOM 14586 N N . CYS A 1 51 ? 37.543 33.036 -55.861 1.00 5.20 51 CYS A N 16
ATOM 14587 C CA . CYS A 1 51 ? 38.463 33.230 -56.975 1.00 63.33 51 CYS A CA 16
ATOM 14588 C C . CYS A 1 51 ? 37.787 33.989 -58.113 1.00 42.41 51 CYS A C 16
ATOM 14589 O O . CYS A 1 51 ? 36.843 33.494 -58.729 1.00 0.41 51 CYS A O 16
ATOM 14596 N N . ASP A 1 52 ? 38.277 35.193 -58.386 1.00 44.42 52 ASP A N 16
ATOM 14597 C CA . ASP A 1 52 ? 37.722 36.022 -59.450 1.00 63.45 52 ASP A CA 16
ATOM 14598 C C . ASP A 1 52 ? 38.665 36.070 -60.649 1.00 73.21 52 ASP A C 16
ATOM 14599 O O . ASP A 1 52 ? 39.881 36.185 -60.492 1.00 20.41 52 ASP A O 16
ATOM 14608 N N . LEU A 1 53 ? 38.096 35.980 -61.846 1.00 51.32 53 LEU A N 16
ATOM 14609 C CA . LEU A 1 53 ? 38.885 36.013 -63.073 1.00 22.33 53 LEU A CA 16
ATOM 14610 C C . LEU A 1 53 ? 39.795 37.237 -63.103 1.00 31.34 53 LEU A C 16
ATOM 14611 O O . LEU A 1 53 ? 40.881 37.202 -63.682 1.00 5.02 53 LEU A O 16
ATOM 14627 N N . LEU A 1 54 ? 39.345 38.317 -62.473 1.00 64.24 54 LEU A N 16
ATOM 14628 C CA . LEU A 1 54 ? 40.120 39.552 -62.426 1.00 11.24 54 LEU A CA 16
ATOM 14629 C C . LEU A 1 54 ? 41.228 39.460 -61.381 1.00 14.30 54 LEU A C 16
ATOM 14630 O O . LEU A 1 54 ? 42.282 40.079 -61.524 1.00 63.01 54 LEU A O 16
ATOM 14646 N N . ASP A 1 55 ? 40.981 38.683 -60.332 1.00 45.02 55 ASP A N 16
ATOM 14647 C CA . ASP A 1 55 ? 41.959 38.507 -59.265 1.00 3.03 55 ASP A CA 16
ATOM 14648 C C . ASP A 1 55 ? 41.380 37.668 -58.130 1.00 62.53 55 ASP A C 16
ATOM 14649 O O . ASP A 1 55 ? 40.227 37.238 -58.187 1.00 45.23 55 ASP A O 16
ATOM 14658 N N . CYS A 1 56 ? 42.188 37.436 -57.101 1.00 14.04 56 CYS A N 16
ATOM 14659 C CA . CYS A 1 56 ? 41.757 36.647 -55.953 1.00 62.30 56 CYS A CA 16
ATOM 14660 C C . CYS A 1 56 ? 40.991 37.510 -54.955 1.00 52.44 56 CYS A C 16
ATOM 14661 O O . CYS A 1 56 ? 41.305 38.686 -54.765 1.00 73.43 56 CYS A O 16
ATOM 14668 N N . VAL A 1 57 ? 39.984 36.919 -54.320 1.00 52.13 57 VAL A N 16
ATOM 14669 C CA . VAL A 1 57 ? 39.173 37.633 -53.341 1.00 70.02 57 VAL A CA 16
ATOM 14670 C C . VAL A 1 57 ? 39.308 37.009 -51.957 1.00 11.55 57 VAL A C 16
ATOM 14671 O O . VAL A 1 57 ? 39.058 35.818 -51.773 1.00 64.42 57 VAL A O 16
ATOM 14684 N N . CYS A 1 58 ? 39.704 37.823 -50.983 1.00 52.04 58 CYS A N 16
ATOM 14685 C CA . CYS A 1 58 ? 39.872 37.353 -49.614 1.00 24.42 58 CYS A CA 16
ATOM 14686 C C . CYS A 1 58 ? 38.595 37.562 -48.806 1.00 2.55 58 CYS A C 16
ATOM 14687 O O . CYS A 1 58 ? 37.963 38.616 -48.887 1.00 31.45 58 CYS A O 16
ATOM 14694 N N . SER A 1 59 ? 38.222 36.553 -48.026 1.00 61.51 59 SER A N 16
ATOM 14695 C CA . SER A 1 59 ? 37.019 36.624 -47.205 1.00 52.35 59 SER A CA 16
ATOM 14696 C C . SER A 1 59 ? 37.086 35.625 -46.055 1.00 33.14 59 SER A C 16
ATOM 14697 O O . SER A 1 59 ? 36.309 35.705 -45.104 1.00 61.13 59 SER A O 16
ATOM 14705 N N . ALA A 1 1 ? -0.009 5.464 5.179 1.00 73.04 1 ALA A N 17
ATOM 14706 C CA . ALA A 1 1 ? -0.120 5.744 3.752 1.00 31.24 1 ALA A CA 17
ATOM 14707 C C . ALA A 1 1 ? 1.249 5.723 3.081 1.00 11.40 1 ALA A C 17
ATOM 14708 O O . ALA A 1 1 ? 1.605 6.644 2.346 1.00 44.52 1 ALA A O 17
ATOM 14715 N N . LYS A 1 2 ? 2.013 4.668 3.339 1.00 64.33 2 LYS A N 17
ATOM 14716 C CA . LYS A 1 2 ? 3.344 4.526 2.759 1.00 11.23 2 LYS A CA 17
ATOM 14717 C C . LYS A 1 2 ? 3.267 4.417 1.240 1.00 53.02 2 LYS A C 17
ATOM 14718 O O . LYS A 1 2 ? 2.313 3.862 0.694 1.00 32.34 2 LYS A O 17
ATOM 14737 N N . LYS A 1 3 ? 4.277 4.949 0.561 1.00 65.01 3 LYS A N 17
ATOM 14738 C CA . LYS A 1 3 ? 4.326 4.909 -0.896 1.00 3.32 3 LYS A CA 17
ATOM 14739 C C . LYS A 1 3 ? 5.683 4.409 -1.381 1.00 41.13 3 LYS A C 17
ATOM 14740 O O . LYS A 1 3 ? 6.500 5.167 -1.905 1.00 71.10 3 LYS A O 17
ATOM 14759 N N . PRO A 1 4 ? 5.931 3.103 -1.206 1.00 35.43 4 PRO A N 17
ATOM 14760 C CA . PRO A 1 4 ? 7.187 2.472 -1.621 1.00 70.02 4 PRO A CA 17
ATOM 14761 C C . PRO A 1 4 ? 7.323 2.394 -3.138 1.00 54.00 4 PRO A C 17
ATOM 14762 O O . PRO A 1 4 ? 6.472 2.894 -3.874 1.00 13.41 4 PRO A O 17
ATOM 14773 N N . PHE A 1 5 ? 8.397 1.763 -3.600 1.00 2.23 5 PHE A N 17
ATOM 14774 C CA . PHE A 1 5 ? 8.644 1.620 -5.030 1.00 3.32 5 PHE A CA 17
ATOM 14775 C C . PHE A 1 5 ? 8.789 2.985 -5.696 1.00 1.52 5 PHE A C 17
ATOM 14776 O O . PHE A 1 5 ? 7.798 3.626 -6.046 1.00 50.21 5 PHE A O 17
ATOM 14793 N N . VAL A 1 6 ? 10.032 3.425 -5.867 1.00 31.11 6 VAL A N 17
ATOM 14794 C CA . VAL A 1 6 ? 10.308 4.713 -6.491 1.00 41.40 6 VAL A CA 17
ATOM 14795 C C . VAL A 1 6 ? 11.004 4.535 -7.836 1.00 22.35 6 VAL A C 17
ATOM 14796 O O . VAL A 1 6 ? 11.539 3.467 -8.131 1.00 22.42 6 VAL A O 17
ATOM 14809 N N . GLN A 1 7 ? 10.993 5.588 -8.646 1.00 1.11 7 GLN A N 17
ATOM 14810 C CA . GLN A 1 7 ? 11.624 5.547 -9.960 1.00 12.00 7 GLN A CA 17
ATOM 14811 C C . GLN A 1 7 ? 11.886 6.956 -10.482 1.00 72.34 7 GLN A C 17
ATOM 14812 O O . GLN A 1 7 ? 11.182 7.901 -10.126 1.00 50.14 7 GLN A O 17
ATOM 14826 N N . ARG A 1 8 ? 12.902 7.088 -11.328 1.00 5.41 8 ARG A N 17
ATOM 14827 C CA . ARG A 1 8 ? 13.258 8.382 -11.898 1.00 3.21 8 ARG A CA 17
ATOM 14828 C C . ARG A 1 8 ? 14.383 8.236 -12.919 1.00 74.31 8 ARG A C 17
ATOM 14829 O O . ARG A 1 8 ? 15.326 7.471 -12.715 1.00 15.13 8 ARG A O 17
ATOM 14850 N N . VAL A 1 9 ? 14.275 8.974 -14.020 1.00 24.44 9 VAL A N 17
ATOM 14851 C CA . VAL A 1 9 ? 15.283 8.927 -15.073 1.00 33.43 9 VAL A CA 17
ATOM 14852 C C . VAL A 1 9 ? 15.758 10.327 -15.441 1.00 50.45 9 VAL A C 17
ATOM 14853 O O . VAL A 1 9 ? 14.952 11.236 -15.641 1.00 52.32 9 VAL A O 17
ATOM 14866 N N . LYS A 1 10 ? 17.073 10.496 -15.531 1.00 31.40 10 LYS A N 17
ATOM 14867 C CA . LYS A 1 10 ? 17.658 11.785 -15.878 1.00 10.42 10 LYS A CA 17
ATOM 14868 C C . LYS A 1 10 ? 19.009 11.604 -16.561 1.00 63.45 10 LYS A C 17
ATOM 14869 O O . LYS A 1 10 ? 19.790 10.728 -16.191 1.00 1.33 10 LYS A O 17
ATOM 14888 N N . ASN A 1 11 ? 19.279 12.438 -17.561 1.00 32.43 11 ASN A N 17
ATOM 14889 C CA . ASN A 1 11 ? 20.537 12.369 -18.295 1.00 72.03 11 ASN A CA 17
ATOM 14890 C C . ASN A 1 11 ? 21.058 13.767 -18.613 1.00 41.12 11 ASN A C 17
ATOM 14891 O O . ASN A 1 11 ? 20.638 14.750 -18.004 1.00 4.51 11 ASN A O 17
ATOM 14902 N N . ALA A 1 12 ? 21.975 13.847 -19.572 1.00 1.02 12 ALA A N 17
ATOM 14903 C CA . ALA A 1 12 ? 22.552 15.124 -19.973 1.00 12.22 12 ALA A CA 17
ATOM 14904 C C . ALA A 1 12 ? 23.547 14.943 -21.114 1.00 4.15 12 ALA A C 17
ATOM 14905 O O . ALA A 1 12 ? 24.238 13.928 -21.191 1.00 64.24 12 ALA A O 17
ATOM 14912 N N . ALA A 1 13 ? 23.615 15.934 -21.997 1.00 32.22 13 ALA A N 17
ATOM 14913 C CA . ALA A 1 13 ? 24.527 15.884 -23.133 1.00 31.33 13 ALA A CA 17
ATOM 14914 C C . ALA A 1 13 ? 24.665 17.254 -23.787 1.00 11.33 13 ALA A C 17
ATOM 14915 O O . ALA A 1 13 ? 23.976 18.203 -23.413 1.00 1.45 13 ALA A O 17
ATOM 14922 N N . SER A 1 14 ? 25.560 17.351 -24.765 1.00 32.22 14 SER A N 17
ATOM 14923 C CA . SER A 1 14 ? 25.791 18.607 -25.468 1.00 3.11 14 SER A CA 17
ATOM 14924 C C . SER A 1 14 ? 26.374 18.354 -26.855 1.00 2.01 14 SER A C 17
ATOM 14925 O O . SER A 1 14 ? 27.115 17.393 -27.065 1.00 33.05 14 SER A O 17
ATOM 14933 N N . LYS A 1 15 ? 26.035 19.224 -27.800 1.00 74.22 15 LYS A N 17
ATOM 14934 C CA . LYS A 1 15 ? 26.524 19.098 -29.168 1.00 73.10 15 LYS A CA 17
ATOM 14935 C C . LYS A 1 15 ? 26.141 20.319 -29.997 1.00 52.44 15 LYS A C 17
ATOM 14936 O O . LYS A 1 15 ? 24.973 20.509 -30.337 1.00 45.34 15 LYS A O 17
ATOM 14955 N N . ALA A 1 16 ? 27.132 21.144 -30.321 1.00 31.23 16 ALA A N 17
ATOM 14956 C CA . ALA A 1 16 ? 26.899 22.345 -31.113 1.00 72.33 16 ALA A CA 17
ATOM 14957 C C . ALA A 1 16 ? 28.215 22.997 -31.521 1.00 43.30 16 ALA A C 17
ATOM 14958 O O . ALA A 1 16 ? 28.758 23.830 -30.794 1.00 54.34 16 ALA A O 17
ATOM 14965 N N . TYR A 1 17 ? 28.724 22.613 -32.686 1.00 44.53 17 TYR A N 17
ATOM 14966 C CA . TYR A 1 17 ? 29.979 23.159 -33.189 1.00 44.31 17 TYR A CA 17
ATOM 14967 C C . TYR A 1 17 ? 29.776 23.839 -34.540 1.00 13.35 17 TYR A C 17
ATOM 14968 O O . TYR A 1 17 ? 28.761 23.633 -35.204 1.00 22.11 17 TYR A O 17
ATOM 14986 N N . ASN A 1 18 ? 30.749 24.651 -34.939 1.00 3.23 18 ASN A N 17
ATOM 14987 C CA . ASN A 1 18 ? 30.678 25.362 -36.210 1.00 3.51 18 ASN A CA 17
ATOM 14988 C C . ASN A 1 18 ? 32.016 26.017 -36.543 1.00 32.34 18 ASN A C 17
ATOM 14989 O O . ASN A 1 18 ? 32.677 26.582 -35.671 1.00 63.23 18 ASN A O 17
ATOM 15000 N N . LYS A 1 19 ? 32.408 25.937 -37.809 1.00 63.25 19 LYS A N 17
ATOM 15001 C CA . LYS A 1 19 ? 33.666 26.522 -38.260 1.00 14.12 19 LYS A CA 17
ATOM 15002 C C . LYS A 1 19 ? 33.644 26.767 -39.765 1.00 75.43 19 LYS A C 17
ATOM 15003 O O . LYS A 1 19 ? 33.827 27.895 -40.224 1.00 62.11 19 LYS A O 17
ATOM 15022 N N . LEU A 1 20 ? 33.416 25.704 -40.529 1.00 64.22 20 LEU A N 17
ATOM 15023 C CA . LEU A 1 20 ? 33.369 25.803 -41.984 1.00 14.41 20 LEU A CA 17
ATOM 15024 C C . LEU A 1 20 ? 34.648 26.431 -42.529 1.00 74.52 20 LEU A C 17
ATOM 15025 O O . LEU A 1 20 ? 34.660 27.596 -42.927 1.00 23.41 20 LEU A O 17
ATOM 15041 N N . LYS A 1 21 ? 35.722 25.649 -42.547 1.00 4.51 21 LYS A N 17
ATOM 15042 C CA . LYS A 1 21 ? 37.007 26.126 -43.047 1.00 33.34 21 LYS A CA 17
ATOM 15043 C C . LYS A 1 21 ? 37.784 24.995 -43.714 1.00 11.43 21 LYS A C 17
ATOM 15044 O O . LYS A 1 21 ? 37.690 23.839 -43.305 1.00 22.12 21 LYS A O 17
ATOM 15063 N N . GLY A 1 22 ? 38.553 25.339 -44.743 1.00 31.42 22 GLY A N 17
ATOM 15064 C CA . GLY A 1 22 ? 39.336 24.341 -45.449 1.00 1.53 22 GLY A CA 17
ATOM 15065 C C . GLY A 1 22 ? 39.719 24.788 -46.846 1.00 23.43 22 GLY A C 17
ATOM 15066 O O . GLY A 1 22 ? 38.865 25.203 -47.629 1.00 54.42 22 GLY A O 17
ATOM 15070 N N . LEU A 1 23 ? 41.007 24.703 -47.159 1.00 44.53 23 LEU A N 17
ATOM 15071 C CA . LEU A 1 23 ? 41.503 25.104 -48.472 1.00 21.43 23 LEU A CA 17
ATOM 15072 C C . LEU A 1 23 ? 41.116 24.081 -49.535 1.00 23.41 23 LEU A C 17
ATOM 15073 O O . LEU A 1 23 ? 40.430 23.101 -49.247 1.00 32.31 23 LEU A O 17
ATOM 15089 N N . ALA A 1 24 ? 41.564 24.315 -50.764 1.00 74.43 24 ALA A N 17
ATOM 15090 C CA . ALA A 1 24 ? 41.268 23.411 -51.870 1.00 0.44 24 ALA A CA 17
ATOM 15091 C C . ALA A 1 24 ? 42.355 23.476 -52.937 1.00 40.11 24 ALA A C 17
ATOM 15092 O O . ALA A 1 24 ? 42.115 23.154 -54.100 1.00 43.14 24 ALA A O 17
ATOM 15099 N N . MET A 1 25 ? 43.550 23.895 -52.534 1.00 20.14 25 MET A N 17
ATOM 15100 C CA . MET A 1 25 ? 44.674 24.001 -53.457 1.00 30.03 25 MET A CA 17
ATOM 15101 C C . MET A 1 25 ? 44.290 24.814 -54.689 1.00 64.11 25 MET A C 17
ATOM 15102 O O . MET A 1 25 ? 44.815 24.588 -55.779 1.00 53.54 25 MET A O 17
ATOM 15116 N N . GLN A 1 26 ? 43.373 25.759 -54.508 1.00 23.45 26 GLN A N 17
ATOM 15117 C CA . GLN A 1 26 ? 42.920 26.604 -55.606 1.00 32.41 26 GLN A CA 17
ATOM 15118 C C . GLN A 1 26 ? 43.958 27.671 -55.936 1.00 70.22 26 GLN A C 17
ATOM 15119 O O . GLN A 1 26 ? 44.199 27.976 -57.104 1.00 54.31 26 GLN A O 17
ATOM 15133 N N . SER A 1 27 ? 44.570 28.235 -54.900 1.00 20.21 27 SER A N 17
ATOM 15134 C CA . SER A 1 27 ? 45.580 29.271 -55.080 1.00 13.41 27 SER A CA 17
ATOM 15135 C C . SER A 1 27 ? 46.927 28.659 -55.452 1.00 33.12 27 SER A C 17
ATOM 15136 O O . SER A 1 27 ? 47.742 28.354 -54.582 1.00 62.52 27 SER A O 17
ATOM 15144 N N . GLN A 1 28 ? 47.151 28.483 -56.750 1.00 23.21 28 GLN A N 17
ATOM 15145 C CA . GLN A 1 28 ? 48.399 27.906 -57.237 1.00 53.24 28 GLN A CA 17
ATOM 15146 C C . GLN A 1 28 ? 49.124 28.880 -58.160 1.00 64.33 28 GLN A C 17
ATOM 15147 O O . GLN A 1 28 ? 49.654 28.487 -59.200 1.00 40.22 28 GLN A O 17
ATOM 15161 N N . TYR A 1 29 ? 49.144 30.150 -57.774 1.00 3.35 29 TYR A N 17
ATOM 15162 C CA . TYR A 1 29 ? 49.803 31.181 -58.568 1.00 34.33 29 TYR A CA 17
ATOM 15163 C C . TYR A 1 29 ? 49.311 31.153 -60.012 1.00 22.52 29 TYR A C 17
ATOM 15164 O O . TYR A 1 29 ? 50.094 31.302 -60.949 1.00 70.10 29 TYR A O 17
ATOM 15182 N N . GLY A 1 30 ? 48.007 30.960 -60.183 1.00 14.14 30 GLY A N 17
ATOM 15183 C CA . GLY A 1 30 ? 47.431 30.916 -61.514 1.00 44.12 30 GLY A CA 17
ATOM 15184 C C . GLY A 1 30 ? 46.202 31.793 -61.644 1.00 33.12 30 GLY A C 17
ATOM 15185 O O . GLY A 1 30 ? 45.143 31.331 -62.070 1.00 13.11 30 GLY A O 17
ATOM 15189 N N . CYS A 1 31 ? 46.340 33.062 -61.274 1.00 61.31 31 CYS A N 17
ATOM 15190 C CA . CYS A 1 31 ? 45.232 34.006 -61.349 1.00 34.33 31 CYS A CA 17
ATOM 15191 C C . CYS A 1 31 ? 45.305 34.831 -62.630 1.00 60.34 31 CYS A C 17
ATOM 15192 O O . CYS A 1 31 ? 46.375 35.045 -63.200 1.00 23.20 31 CYS A O 17
ATOM 15199 N N . PRO A 1 32 ? 44.140 35.306 -63.096 1.00 22.33 32 PRO A N 17
ATOM 15200 C CA . PRO A 1 32 ? 44.045 36.115 -64.314 1.00 45.21 32 PRO A CA 17
ATOM 15201 C C . PRO A 1 32 ? 44.653 37.503 -64.137 1.00 32.40 32 PRO A C 17
ATOM 15202 O O . PRO A 1 32 ? 45.447 37.953 -64.963 1.00 64.52 32 PRO A O 17
ATOM 15213 N N . ILE A 1 33 ? 44.275 38.175 -63.055 1.00 55.33 33 ILE A N 17
ATOM 15214 C CA . ILE A 1 33 ? 44.784 39.511 -62.770 1.00 72.10 33 ILE A CA 17
ATOM 15215 C C . ILE A 1 33 ? 44.995 39.711 -61.273 1.00 74.40 33 ILE A C 17
ATOM 15216 O O . ILE A 1 33 ? 44.170 40.326 -60.597 1.00 32.45 33 ILE A O 17
ATOM 15232 N N . ILE A 1 34 ? 46.105 39.189 -60.763 1.00 31.33 34 ILE A N 17
ATOM 15233 C CA . ILE A 1 34 ? 46.426 39.312 -59.346 1.00 54.42 34 ILE A CA 17
ATOM 15234 C C . ILE A 1 34 ? 47.596 40.265 -59.129 1.00 24.22 34 ILE A C 17
ATOM 15235 O O . ILE A 1 34 ? 48.590 40.218 -59.853 1.00 44.54 34 ILE A O 17
ATOM 15251 N N . SER A 1 35 ? 47.472 41.127 -58.125 1.00 2.02 35 SER A N 17
ATOM 15252 C CA . SER A 1 35 ? 48.519 42.092 -57.812 1.00 45.54 35 SER A CA 17
ATOM 15253 C C . SER A 1 35 ? 49.545 41.491 -56.856 1.00 41.14 35 SER A C 17
ATOM 15254 O O . SER A 1 35 ? 49.202 40.703 -55.976 1.00 11.40 35 SER A O 17
ATOM 15262 N N . ASN A 1 36 ? 50.806 41.869 -57.037 1.00 44.14 36 ASN A N 17
ATOM 15263 C CA . ASN A 1 36 ? 51.884 41.367 -56.192 1.00 14.31 36 ASN A CA 17
ATOM 15264 C C . ASN A 1 36 ? 51.568 41.595 -54.717 1.00 21.43 36 ASN A C 17
ATOM 15265 O O . ASN A 1 36 ? 52.025 40.848 -53.852 1.00 3.13 36 ASN A O 17
ATOM 15276 N N . MET A 1 37 ? 50.783 42.630 -54.438 1.00 1.12 37 MET A N 17
ATOM 15277 C CA . MET A 1 37 ? 50.405 42.955 -53.067 1.00 72.53 37 MET A CA 17
ATOM 15278 C C . MET A 1 37 ? 49.447 41.909 -52.506 1.00 32.23 37 MET A C 17
ATOM 15279 O O . MET A 1 37 ? 49.596 41.463 -51.368 1.00 11.05 37 MET A O 17
ATOM 15293 N N . CYS A 1 38 ? 48.463 41.521 -53.310 1.00 51.35 38 CYS A N 17
ATOM 15294 C CA . CYS A 1 38 ? 47.480 40.529 -52.894 1.00 72.41 38 CYS A CA 17
ATOM 15295 C C . CYS A 1 38 ? 48.113 39.144 -52.797 1.00 31.44 38 CYS A C 17
ATOM 15296 O O . CYS A 1 38 ? 47.895 38.418 -51.827 1.00 75.12 38 CYS A O 17
ATOM 15303 N N . GLU A 1 39 ? 48.898 38.785 -53.808 1.00 10.32 39 GLU A N 17
ATOM 15304 C CA . GLU A 1 39 ? 49.562 37.487 -53.836 1.00 0.44 39 GLU A CA 17
ATOM 15305 C C . GLU A 1 39 ? 50.550 37.357 -52.680 1.00 45.14 39 GLU A C 17
ATOM 15306 O O . GLU A 1 39 ? 50.603 36.328 -52.007 1.00 75.30 39 GLU A O 17
ATOM 15318 N N . ASP A 1 40 ? 51.333 38.407 -52.458 1.00 11.31 40 ASP A N 17
ATOM 15319 C CA . ASP A 1 40 ? 52.320 38.412 -51.384 1.00 72.33 40 ASP A CA 17
ATOM 15320 C C . ASP A 1 40 ? 51.638 38.390 -50.020 1.00 4.04 40 ASP A C 17
ATOM 15321 O O . ASP A 1 40 ? 52.052 37.659 -49.119 1.00 74.42 40 ASP A O 17
ATOM 15330 N N . HIS A 1 41 ? 50.593 39.197 -49.873 1.00 54.50 41 HIS A N 17
ATOM 15331 C CA . HIS A 1 41 ? 49.854 39.271 -48.618 1.00 11.35 41 HIS A CA 17
ATOM 15332 C C . HIS A 1 41 ? 49.187 37.936 -48.300 1.00 41.21 41 HIS A C 17
ATOM 15333 O O . HIS A 1 41 ? 49.238 37.459 -47.166 1.00 60.01 41 HIS A O 17
ATOM 15347 N N . CYS A 1 42 ? 48.562 37.338 -49.309 1.00 14.25 42 CYS A N 17
ATOM 15348 C CA . CYS A 1 42 ? 47.883 36.059 -49.138 1.00 5.13 42 CYS A CA 17
ATOM 15349 C C . CYS A 1 42 ? 48.892 34.927 -48.964 1.00 4.50 42 CYS A C 17
ATOM 15350 O O . CYS A 1 42 ? 48.646 33.970 -48.230 1.00 64.14 42 CYS A O 17
ATOM 15357 N N . ARG A 1 43 ? 50.028 35.045 -49.644 1.00 3.53 43 ARG A N 17
ATOM 15358 C CA . ARG A 1 43 ? 51.074 34.033 -49.566 1.00 21.34 43 ARG A CA 17
ATOM 15359 C C . ARG A 1 43 ? 51.760 34.064 -48.203 1.00 22.40 43 ARG A C 17
ATOM 15360 O O . ARG A 1 43 ? 52.109 33.021 -47.649 1.00 44.10 43 ARG A O 17
ATOM 15381 N N . ARG A 1 44 ? 51.950 35.266 -47.669 1.00 64.31 44 ARG A N 17
ATOM 15382 C CA . ARG A 1 44 ? 52.596 35.432 -46.373 1.00 1.53 44 ARG A CA 17
ATOM 15383 C C . ARG A 1 44 ? 51.707 34.903 -45.251 1.00 4.53 44 ARG A C 17
ATOM 15384 O O . ARG A 1 44 ? 52.184 34.601 -44.157 1.00 20.34 44 ARG A O 17
ATOM 15405 N N . LYS A 1 45 ? 50.413 34.795 -45.529 1.00 52.25 45 LYS A N 17
ATOM 15406 C CA . LYS A 1 45 ? 49.456 34.302 -44.545 1.00 43.55 45 LYS A CA 17
ATOM 15407 C C . LYS A 1 45 ? 49.066 32.858 -44.842 1.00 0.00 45 LYS A C 17
ATOM 15408 O O . LYS A 1 45 ? 48.257 32.264 -44.129 1.00 24.51 45 LYS A O 17
ATOM 15427 N N . LYS A 1 46 ? 49.647 32.298 -45.898 1.00 34.13 46 LYS A N 17
ATOM 15428 C CA . LYS A 1 46 ? 49.362 30.922 -46.288 1.00 3.04 46 LYS A CA 17
ATOM 15429 C C . LYS A 1 46 ? 47.859 30.680 -46.370 1.00 74.44 46 LYS A C 17
ATOM 15430 O O . LYS A 1 46 ? 47.375 29.601 -46.029 1.00 71.22 46 LYS A O 17
ATOM 15449 N N . MET A 1 47 ? 47.125 31.690 -46.827 1.00 22.40 47 MET A N 17
ATOM 15450 C CA . MET A 1 47 ? 45.677 31.584 -46.957 1.00 14.01 47 MET A CA 17
ATOM 15451 C C . MET A 1 47 ? 45.284 31.225 -48.387 1.00 13.44 47 MET A C 17
ATOM 15452 O O . MET A 1 47 ? 45.674 31.905 -49.335 1.00 71.24 47 MET A O 17
ATOM 15466 N N . GLU A 1 48 ? 44.510 30.154 -48.532 1.00 51.31 48 GLU A N 17
ATOM 15467 C CA . GLU A 1 48 ? 44.066 29.706 -49.847 1.00 2.21 48 GLU A CA 17
ATOM 15468 C C . GLU A 1 48 ? 42.596 30.049 -50.071 1.00 42.21 48 GLU A C 17
ATOM 15469 O O . GLU A 1 48 ? 41.779 29.954 -49.157 1.00 12.14 48 GLU A O 17
ATOM 15481 N N . GLY A 1 49 ? 42.268 30.450 -51.296 1.00 30.42 49 GLY A N 17
ATOM 15482 C CA . GLY A 1 49 ? 40.898 30.802 -51.619 1.00 33.41 49 GLY A CA 17
ATOM 15483 C C . GLY A 1 49 ? 40.602 30.681 -53.101 1.00 0.13 49 GLY A C 17
ATOM 15484 O O . GLY A 1 49 ? 40.663 29.589 -53.665 1.00 3.12 49 GLY A O 17
ATOM 15488 N N . GLN A 1 50 ? 40.279 31.805 -53.731 1.00 41.55 50 GLN A N 17
ATOM 15489 C CA . GLN A 1 50 ? 39.970 31.820 -55.156 1.00 64.25 50 GLN A CA 17
ATOM 15490 C C . GLN A 1 50 ? 40.564 33.053 -55.830 1.00 32.13 50 GLN A C 17
ATOM 15491 O O . GLN A 1 50 ? 40.743 34.093 -55.196 1.00 51.51 50 GLN A O 17
ATOM 15505 N N . CYS A 1 51 ? 40.868 32.929 -57.117 1.00 54.34 51 CYS A N 17
ATOM 15506 C CA . CYS A 1 51 ? 41.442 34.033 -57.877 1.00 71.14 51 CYS A CA 17
ATOM 15507 C C . CYS A 1 51 ? 40.354 34.811 -58.613 1.00 65.42 51 CYS A C 17
ATOM 15508 O O . CYS A 1 51 ? 39.668 34.269 -59.480 1.00 10.11 51 CYS A O 17
ATOM 15515 N N . ASP A 1 52 ? 40.204 36.083 -58.262 1.00 22.25 52 ASP A N 17
ATOM 15516 C CA . ASP A 1 52 ? 39.202 36.936 -58.889 1.00 13.22 52 ASP A CA 17
ATOM 15517 C C . ASP A 1 52 ? 39.856 37.935 -59.838 1.00 53.13 52 ASP A C 17
ATOM 15518 O O . ASP A 1 52 ? 40.917 38.487 -59.542 1.00 74.51 52 ASP A O 17
ATOM 15527 N N . LEU A 1 53 ? 39.217 38.163 -60.981 1.00 20.23 53 LEU A N 17
ATOM 15528 C CA . LEU A 1 53 ? 39.737 39.095 -61.975 1.00 71.12 53 LEU A CA 17
ATOM 15529 C C . LEU A 1 53 ? 40.023 40.456 -61.349 1.00 24.23 53 LEU A C 17
ATOM 15530 O O . LEU A 1 53 ? 40.939 41.165 -61.769 1.00 72.44 53 LEU A O 17
ATOM 15546 N N . LEU A 1 54 ? 39.237 40.814 -60.340 1.00 52.21 54 LEU A N 17
ATOM 15547 C CA . LEU A 1 54 ? 39.407 42.090 -59.653 1.00 20.20 54 LEU A CA 17
ATOM 15548 C C . LEU A 1 54 ? 40.575 42.029 -58.674 1.00 12.15 54 LEU A C 17
ATOM 15549 O O . LEU A 1 54 ? 41.227 43.039 -58.407 1.00 22.53 54 LEU A O 17
ATOM 15565 N N . ASP A 1 55 ? 40.834 40.839 -58.143 1.00 13.21 55 ASP A N 17
ATOM 15566 C CA . ASP A 1 55 ? 41.925 40.646 -57.195 1.00 63.34 55 ASP A CA 17
ATOM 15567 C C . ASP A 1 55 ? 41.915 39.226 -56.638 1.00 24.14 55 ASP A C 17
ATOM 15568 O O . ASP A 1 55 ? 41.051 38.419 -56.980 1.00 34.11 55 ASP A O 17
ATOM 15577 N N . CYS A 1 56 ? 42.883 38.927 -55.777 1.00 61.14 56 CYS A N 17
ATOM 15578 C CA . CYS A 1 56 ? 42.988 37.604 -55.173 1.00 12.42 56 CYS A CA 17
ATOM 15579 C C . CYS A 1 56 ? 42.077 37.490 -53.954 1.00 1.03 56 CYS A C 17
ATOM 15580 O O . CYS A 1 56 ? 41.900 38.451 -53.205 1.00 52.22 56 CYS A O 17
ATOM 15587 N N . VAL A 1 57 ? 41.502 36.307 -53.760 1.00 51.34 57 VAL A N 17
ATOM 15588 C CA . VAL A 1 57 ? 40.611 36.066 -52.632 1.00 73.21 57 VAL A CA 17
ATOM 15589 C C . VAL A 1 57 ? 41.181 35.004 -51.699 1.00 22.04 57 VAL A C 17
ATOM 15590 O O . VAL A 1 57 ? 41.401 33.861 -52.101 1.00 44.21 57 VAL A O 17
ATOM 15603 N N . CYS A 1 58 ? 41.418 35.388 -50.449 1.00 4.40 58 CYS A N 17
ATOM 15604 C CA . CYS A 1 58 ? 41.963 34.470 -49.456 1.00 44.33 58 CYS A CA 17
ATOM 15605 C C . CYS A 1 58 ? 40.845 33.796 -48.667 1.00 70.44 58 CYS A C 17
ATOM 15606 O O . CYS A 1 58 ? 39.883 34.444 -48.256 1.00 51.02 58 CYS A O 17
ATOM 15613 N N . SER A 1 59 ? 40.979 32.490 -48.460 1.00 23.42 59 SER A N 17
ATOM 15614 C CA . SER A 1 59 ? 39.979 31.726 -47.723 1.00 60.34 59 SER A CA 17
ATOM 15615 C C . SER A 1 59 ? 40.643 30.772 -46.735 1.00 1.11 59 SER A C 17
ATOM 15616 O O . SER A 1 59 ? 40.088 30.471 -45.679 1.00 43.43 59 SER A O 17
ATOM 15624 N N . ALA A 1 1 ? 23.921 29.372 -8.987 1.00 33.02 1 ALA A N 18
ATOM 15625 C CA . ALA A 1 1 ? 24.085 28.416 -10.075 1.00 42.41 1 ALA A CA 18
ATOM 15626 C C . ALA A 1 1 ? 23.116 28.710 -11.215 1.00 14.11 1 ALA A C 18
ATOM 15627 O O . ALA A 1 1 ? 22.073 28.068 -11.338 1.00 34.40 1 ALA A O 18
ATOM 15634 N N . LYS A 1 2 ? 23.466 29.686 -12.047 1.00 35.55 2 LYS A N 18
ATOM 15635 C CA . LYS A 1 2 ? 22.627 30.065 -13.177 1.00 50.04 2 LYS A CA 18
ATOM 15636 C C . LYS A 1 2 ? 23.422 30.036 -14.479 1.00 25.15 2 LYS A C 18
ATOM 15637 O O . LYS A 1 2 ? 23.907 31.067 -14.945 1.00 64.22 2 LYS A O 18
ATOM 15656 N N . LYS A 1 3 ? 23.552 28.849 -15.061 1.00 71.31 3 LYS A N 18
ATOM 15657 C CA . LYS A 1 3 ? 24.286 28.685 -16.310 1.00 71.22 3 LYS A CA 18
ATOM 15658 C C . LYS A 1 3 ? 24.114 27.273 -16.861 1.00 72.12 3 LYS A C 18
ATOM 15659 O O . LYS A 1 3 ? 25.030 26.451 -16.827 1.00 43.54 3 LYS A O 18
ATOM 15678 N N . PRO A 1 4 ? 22.913 26.982 -17.382 1.00 55.54 4 PRO A N 18
ATOM 15679 C CA . PRO A 1 4 ? 22.593 25.670 -17.953 1.00 3.35 4 PRO A CA 18
ATOM 15680 C C . PRO A 1 4 ? 23.333 25.411 -19.261 1.00 15.22 4 PRO A C 18
ATOM 15681 O O . PRO A 1 4 ? 24.091 26.257 -19.735 1.00 0.31 4 PRO A O 18
ATOM 15692 N N . PHE A 1 5 ? 23.106 24.237 -19.840 1.00 64.14 5 PHE A N 18
ATOM 15693 C CA . PHE A 1 5 ? 23.752 23.866 -21.094 1.00 52.44 5 PHE A CA 18
ATOM 15694 C C . PHE A 1 5 ? 23.014 22.711 -21.765 1.00 44.11 5 PHE A C 18
ATOM 15695 O O . PHE A 1 5 ? 22.168 22.061 -21.152 1.00 74.11 5 PHE A O 18
ATOM 15712 N N . VAL A 1 6 ? 23.342 22.462 -23.029 1.00 22.21 6 VAL A N 18
ATOM 15713 C CA . VAL A 1 6 ? 22.712 21.385 -23.784 1.00 3.20 6 VAL A CA 18
ATOM 15714 C C . VAL A 1 6 ? 23.443 21.135 -25.099 1.00 10.45 6 VAL A C 18
ATOM 15715 O O . VAL A 1 6 ? 23.695 22.064 -25.865 1.00 51.34 6 VAL A O 18
ATOM 15728 N N . GLN A 1 7 ? 23.780 19.875 -25.352 1.00 32.13 7 GLN A N 18
ATOM 15729 C CA . GLN A 1 7 ? 24.482 19.503 -26.574 1.00 41.23 7 GLN A CA 18
ATOM 15730 C C . GLN A 1 7 ? 24.594 17.987 -26.698 1.00 53.25 7 GLN A C 18
ATOM 15731 O O . GLN A 1 7 ? 25.352 17.349 -25.968 1.00 50.11 7 GLN A O 18
ATOM 15745 N N . ARG A 1 8 ? 23.833 17.417 -27.627 1.00 44.05 8 ARG A N 18
ATOM 15746 C CA . ARG A 1 8 ? 23.846 15.976 -27.846 1.00 30.40 8 ARG A CA 18
ATOM 15747 C C . ARG A 1 8 ? 23.296 15.630 -29.227 1.00 15.24 8 ARG A C 18
ATOM 15748 O O . ARG A 1 8 ? 22.131 15.894 -29.526 1.00 51.21 8 ARG A O 18
ATOM 15769 N N . VAL A 1 9 ? 24.141 15.039 -30.064 1.00 63.33 9 VAL A N 18
ATOM 15770 C CA . VAL A 1 9 ? 23.740 14.657 -31.413 1.00 31.41 9 VAL A CA 18
ATOM 15771 C C . VAL A 1 9 ? 24.179 13.232 -31.734 1.00 50.41 9 VAL A C 18
ATOM 15772 O O . VAL A 1 9 ? 25.207 12.762 -31.246 1.00 12.42 9 VAL A O 18
ATOM 15785 N N . LYS A 1 10 ? 23.393 12.549 -32.560 1.00 4.14 10 LYS A N 18
ATOM 15786 C CA . LYS A 1 10 ? 23.701 11.178 -32.949 1.00 74.01 10 LYS A CA 18
ATOM 15787 C C . LYS A 1 10 ? 22.685 10.660 -33.962 1.00 71.33 10 LYS A C 18
ATOM 15788 O O . LYS A 1 10 ? 21.501 10.529 -33.656 1.00 73.43 10 LYS A O 18
ATOM 15807 N N . ASN A 1 11 ? 23.157 10.365 -35.169 1.00 42.43 11 ASN A N 18
ATOM 15808 C CA . ASN A 1 11 ? 22.290 9.860 -36.227 1.00 54.32 11 ASN A CA 18
ATOM 15809 C C . ASN A 1 11 ? 23.107 9.193 -37.329 1.00 22.10 11 ASN A C 18
ATOM 15810 O O . ASN A 1 11 ? 23.718 9.867 -38.158 1.00 2.15 11 ASN A O 18
ATOM 15821 N N . ALA A 1 12 ? 23.113 7.864 -37.332 1.00 32.15 12 ALA A N 18
ATOM 15822 C CA . ALA A 1 12 ? 23.853 7.105 -38.332 1.00 55.04 12 ALA A CA 18
ATOM 15823 C C . ALA A 1 12 ? 23.649 5.605 -38.145 1.00 41.42 12 ALA A C 18
ATOM 15824 O O . ALA A 1 12 ? 23.145 5.162 -37.114 1.00 25.23 12 ALA A O 18
ATOM 15831 N N . ALA A 1 13 ? 24.043 4.830 -39.150 1.00 24.44 13 ALA A N 18
ATOM 15832 C CA . ALA A 1 13 ? 23.905 3.380 -39.095 1.00 23.55 13 ALA A CA 18
ATOM 15833 C C . ALA A 1 13 ? 24.780 2.786 -37.996 1.00 4.13 13 ALA A C 18
ATOM 15834 O O . ALA A 1 13 ? 24.443 1.759 -37.407 1.00 62.23 13 ALA A O 18
ATOM 15841 N N . SER A 1 14 ? 25.906 3.439 -37.725 1.00 10.04 14 SER A N 18
ATOM 15842 C CA . SER A 1 14 ? 26.832 2.973 -36.699 1.00 61.12 14 SER A CA 18
ATOM 15843 C C . SER A 1 14 ? 27.635 4.135 -36.124 1.00 4.33 14 SER A C 18
ATOM 15844 O O . SER A 1 14 ? 27.998 5.070 -36.839 1.00 33.30 14 SER A O 18
ATOM 15852 N N . LYS A 1 15 ? 27.911 4.071 -34.825 1.00 73.45 15 LYS A N 18
ATOM 15853 C CA . LYS A 1 15 ? 28.672 5.115 -34.151 1.00 41.43 15 LYS A CA 18
ATOM 15854 C C . LYS A 1 15 ? 30.063 4.617 -33.772 1.00 71.24 15 LYS A C 18
ATOM 15855 O O . LYS A 1 15 ? 30.371 4.445 -32.593 1.00 41.15 15 LYS A O 18
ATOM 15874 N N . ALA A 1 16 ? 30.899 4.387 -34.780 1.00 1.53 16 ALA A N 18
ATOM 15875 C CA . ALA A 1 16 ? 32.258 3.912 -34.551 1.00 50.23 16 ALA A CA 18
ATOM 15876 C C . ALA A 1 16 ? 33.255 4.656 -35.433 1.00 61.14 16 ALA A C 18
ATOM 15877 O O . ALA A 1 16 ? 34.280 4.102 -35.831 1.00 44.12 16 ALA A O 18
ATOM 15884 N N . TYR A 1 17 ? 32.948 5.912 -35.736 1.00 52.12 17 TYR A N 18
ATOM 15885 C CA . TYR A 1 17 ? 33.816 6.731 -36.574 1.00 71.43 17 TYR A CA 18
ATOM 15886 C C . TYR A 1 17 ? 33.447 8.207 -36.463 1.00 33.31 17 TYR A C 18
ATOM 15887 O O . TYR A 1 17 ? 32.409 8.558 -35.904 1.00 34.20 17 TYR A O 18
ATOM 15905 N N . ASN A 1 18 ? 34.305 9.067 -37.001 1.00 25.15 18 ASN A N 18
ATOM 15906 C CA . ASN A 1 18 ? 34.071 10.506 -36.962 1.00 71.25 18 ASN A CA 18
ATOM 15907 C C . ASN A 1 18 ? 34.730 11.196 -38.153 1.00 13.10 18 ASN A C 18
ATOM 15908 O O . ASN A 1 18 ? 35.173 10.542 -39.097 1.00 74.13 18 ASN A O 18
ATOM 15919 N N . LYS A 1 19 ? 34.791 12.522 -38.101 1.00 43.31 19 LYS A N 18
ATOM 15920 C CA . LYS A 1 19 ? 35.397 13.303 -39.173 1.00 43.10 19 LYS A CA 18
ATOM 15921 C C . LYS A 1 19 ? 35.435 14.785 -38.813 1.00 20.24 19 LYS A C 18
ATOM 15922 O O . LYS A 1 19 ? 34.509 15.534 -39.127 1.00 4.34 19 LYS A O 18
ATOM 15941 N N . LEU A 1 20 ? 36.511 15.201 -38.153 1.00 55.34 20 LEU A N 18
ATOM 15942 C CA . LEU A 1 20 ? 36.670 16.595 -37.752 1.00 34.45 20 LEU A CA 18
ATOM 15943 C C . LEU A 1 20 ? 37.415 17.388 -38.820 1.00 24.31 20 LEU A C 18
ATOM 15944 O O . LEU A 1 20 ? 38.618 17.208 -39.016 1.00 14.41 20 LEU A O 18
ATOM 15960 N N . LYS A 1 21 ? 36.695 18.267 -39.507 1.00 52.15 21 LYS A N 18
ATOM 15961 C CA . LYS A 1 21 ? 37.287 19.091 -40.554 1.00 5.40 21 LYS A CA 18
ATOM 15962 C C . LYS A 1 21 ? 36.279 20.105 -41.085 1.00 73.32 21 LYS A C 18
ATOM 15963 O O . LYS A 1 21 ? 35.178 20.237 -40.553 1.00 34.43 21 LYS A O 18
ATOM 15982 N N . GLY A 1 22 ? 36.662 20.818 -42.140 1.00 22.01 22 GLY A N 18
ATOM 15983 C CA . GLY A 1 22 ? 35.779 21.809 -42.726 1.00 51.01 22 GLY A CA 18
ATOM 15984 C C . GLY A 1 22 ? 36.085 22.065 -44.188 1.00 55.44 22 GLY A C 18
ATOM 15985 O O . GLY A 1 22 ? 35.174 22.217 -45.004 1.00 14.04 22 GLY A O 18
ATOM 15989 N N . LEU A 1 23 ? 37.369 22.116 -44.523 1.00 22.05 23 LEU A N 18
ATOM 15990 C CA . LEU A 1 23 ? 37.793 22.358 -45.897 1.00 63.23 23 LEU A CA 18
ATOM 15991 C C . LEU A 1 23 ? 38.448 21.115 -46.492 1.00 4.14 23 LEU A C 18
ATOM 15992 O O . LEU A 1 23 ? 38.743 20.156 -45.779 1.00 75.44 23 LEU A O 18
ATOM 16008 N N . ALA A 1 24 ? 38.676 21.141 -47.801 1.00 12.13 24 ALA A N 18
ATOM 16009 C CA . ALA A 1 24 ? 39.300 20.019 -48.490 1.00 61.31 24 ALA A CA 18
ATOM 16010 C C . ALA A 1 24 ? 40.576 20.453 -49.202 1.00 45.35 24 ALA A C 18
ATOM 16011 O O . ALA A 1 24 ? 40.852 20.020 -50.321 1.00 24.13 24 ALA A O 18
ATOM 16018 N N . MET A 1 25 ? 41.351 21.312 -48.548 1.00 11.32 25 MET A N 18
ATOM 16019 C CA . MET A 1 25 ? 42.599 21.805 -49.120 1.00 33.24 25 MET A CA 18
ATOM 16020 C C . MET A 1 25 ? 42.347 22.509 -50.449 1.00 60.43 25 MET A C 18
ATOM 16021 O O . MET A 1 25 ? 42.803 22.053 -51.498 1.00 12.41 25 MET A O 18
ATOM 16035 N N . GLN A 1 26 ? 41.619 23.619 -50.397 1.00 41.44 26 GLN A N 18
ATOM 16036 C CA . GLN A 1 26 ? 41.307 24.384 -51.599 1.00 12.32 26 GLN A CA 18
ATOM 16037 C C . GLN A 1 26 ? 41.565 25.871 -51.380 1.00 13.42 26 GLN A C 18
ATOM 16038 O O . GLN A 1 26 ? 42.219 26.524 -52.193 1.00 2.24 26 GLN A O 18
ATOM 16052 N N . SER A 1 27 ? 41.045 26.401 -50.277 1.00 25.23 27 SER A N 18
ATOM 16053 C CA . SER A 1 27 ? 41.216 27.812 -49.953 1.00 0.42 27 SER A CA 18
ATOM 16054 C C . SER A 1 27 ? 42.437 28.022 -49.062 1.00 61.34 27 SER A C 18
ATOM 16055 O O . SER A 1 27 ? 42.381 28.758 -48.078 1.00 40.42 27 SER A O 18
ATOM 16063 N N . GLN A 1 28 ? 43.539 27.368 -49.416 1.00 72.14 28 GLN A N 18
ATOM 16064 C CA . GLN A 1 28 ? 44.774 27.481 -48.649 1.00 54.54 28 GLN A CA 18
ATOM 16065 C C . GLN A 1 28 ? 45.853 28.195 -49.457 1.00 73.23 28 GLN A C 18
ATOM 16066 O O . GLN A 1 28 ? 46.547 27.578 -50.265 1.00 63.51 28 GLN A O 18
ATOM 16080 N N . TYR A 1 29 ? 45.988 29.497 -49.234 1.00 55.34 29 TYR A N 18
ATOM 16081 C CA . TYR A 1 29 ? 46.980 30.295 -49.944 1.00 3.41 29 TYR A CA 18
ATOM 16082 C C . TYR A 1 29 ? 46.772 30.209 -51.453 1.00 33.22 29 TYR A C 18
ATOM 16083 O O . TYR A 1 29 ? 47.726 30.265 -52.227 1.00 71.42 29 TYR A O 18
ATOM 16101 N N . GLY A 1 30 ? 45.514 30.073 -51.863 1.00 62.40 30 GLY A N 18
ATOM 16102 C CA . GLY A 1 30 ? 45.201 29.981 -53.277 1.00 61.01 30 GLY A CA 18
ATOM 16103 C C . GLY A 1 30 ? 44.228 31.053 -53.726 1.00 45.42 30 GLY A C 18
ATOM 16104 O O . GLY A 1 30 ? 43.267 30.770 -54.442 1.00 45.21 30 GLY A O 18
ATOM 16108 N N . CYS A 1 31 ? 44.476 32.289 -53.304 1.00 61.21 31 CYS A N 18
ATOM 16109 C CA . CYS A 1 31 ? 43.614 33.408 -53.665 1.00 22.11 31 CYS A CA 18
ATOM 16110 C C . CYS A 1 31 ? 44.365 34.416 -54.531 1.00 20.44 31 CYS A C 18
ATOM 16111 O O . CYS A 1 31 ? 45.591 34.518 -54.486 1.00 1.21 31 CYS A O 18
ATOM 16118 N N . PRO A 1 32 ? 43.613 35.178 -55.338 1.00 51.10 32 PRO A N 18
ATOM 16119 C CA . PRO A 1 32 ? 44.185 36.192 -56.229 1.00 23.11 32 PRO A CA 18
ATOM 16120 C C . PRO A 1 32 ? 44.748 37.385 -55.464 1.00 34.03 32 PRO A C 18
ATOM 16121 O O . PRO A 1 32 ? 45.893 37.784 -55.673 1.00 44.44 32 PRO A O 18
ATOM 16132 N N . ILE A 1 33 ? 43.935 37.949 -54.577 1.00 2.33 33 ILE A N 18
ATOM 16133 C CA . ILE A 1 33 ? 44.353 39.096 -53.780 1.00 23.24 33 ILE A CA 18
ATOM 16134 C C . ILE A 1 33 ? 43.635 39.121 -52.434 1.00 44.35 33 ILE A C 18
ATOM 16135 O O . ILE A 1 33 ? 42.564 39.714 -52.303 1.00 31.44 33 ILE A O 18
ATOM 16151 N N . ILE A 1 34 ? 44.234 38.477 -51.439 1.00 33.35 34 ILE A N 18
ATOM 16152 C CA . ILE A 1 34 ? 43.653 38.428 -50.103 1.00 13.14 34 ILE A CA 18
ATOM 16153 C C . ILE A 1 34 ? 44.531 39.161 -49.094 1.00 51.23 34 ILE A C 18
ATOM 16154 O O . ILE A 1 34 ? 45.754 39.018 -49.101 1.00 55.50 34 ILE A O 18
ATOM 16170 N N . SER A 1 35 ? 43.899 39.945 -48.227 1.00 14.31 35 SER A N 18
ATOM 16171 C CA . SER A 1 35 ? 44.622 40.703 -47.213 1.00 24.13 35 SER A CA 18
ATOM 16172 C C . SER A 1 35 ? 44.957 39.822 -46.012 1.00 54.45 35 SER A C 18
ATOM 16173 O O . SER A 1 35 ? 44.152 38.991 -45.596 1.00 33.41 35 SER A O 18
ATOM 16181 N N . ASN A 1 36 ? 46.151 40.013 -45.461 1.00 70.23 36 ASN A N 18
ATOM 16182 C CA . ASN A 1 36 ? 46.594 39.236 -44.309 1.00 15.00 36 ASN A CA 18
ATOM 16183 C C . ASN A 1 36 ? 45.540 39.251 -43.206 1.00 33.32 36 ASN A C 18
ATOM 16184 O O . ASN A 1 36 ? 45.354 38.262 -42.498 1.00 23.44 36 ASN A O 18
ATOM 16195 N N . MET A 1 37 ? 44.852 40.379 -43.067 1.00 50.41 37 MET A N 18
ATOM 16196 C CA . MET A 1 37 ? 43.815 40.522 -42.051 1.00 43.24 37 MET A CA 18
ATOM 16197 C C . MET A 1 37 ? 42.647 39.582 -42.331 1.00 24.43 37 MET A C 18
ATOM 16198 O O . MET A 1 37 ? 42.139 38.920 -41.425 1.00 2.44 37 MET A O 18
ATOM 16212 N N . CYS A 1 38 ? 42.226 39.526 -43.590 1.00 11.33 38 CYS A N 18
ATOM 16213 C CA . CYS A 1 38 ? 41.118 38.667 -43.989 1.00 15.54 38 CYS A CA 18
ATOM 16214 C C . CYS A 1 38 ? 41.471 37.196 -43.791 1.00 12.24 38 CYS A C 18
ATOM 16215 O O . CYS A 1 38 ? 40.702 36.437 -43.202 1.00 54.13 38 CYS A O 18
ATOM 16222 N N . GLU A 1 39 ? 42.640 36.802 -44.286 1.00 52.11 39 GLU A N 18
ATOM 16223 C CA . GLU A 1 39 ? 43.094 35.422 -44.164 1.00 23.01 39 GLU A CA 18
ATOM 16224 C C . GLU A 1 39 ? 43.165 35.000 -42.699 1.00 52.10 39 GLU A C 18
ATOM 16225 O O . GLU A 1 39 ? 42.721 33.912 -42.333 1.00 73.44 39 GLU A O 18
ATOM 16237 N N . ASP A 1 40 ? 43.726 35.869 -41.866 1.00 3.12 40 ASP A N 18
ATOM 16238 C CA . ASP A 1 40 ? 43.855 35.588 -40.441 1.00 3.13 40 ASP A CA 18
ATOM 16239 C C . ASP A 1 40 ? 42.484 35.489 -39.780 1.00 72.11 40 ASP A C 18
ATOM 16240 O O . ASP A 1 40 ? 42.270 34.664 -38.891 1.00 14.53 40 ASP A O 18
ATOM 16249 N N . HIS A 1 41 ? 41.558 36.335 -40.220 1.00 51.13 41 HIS A N 18
ATOM 16250 C CA . HIS A 1 41 ? 40.207 36.343 -39.671 1.00 54.03 41 HIS A CA 18
ATOM 16251 C C . HIS A 1 41 ? 39.503 35.016 -39.941 1.00 12.51 41 HIS A C 18
ATOM 16252 O O . HIS A 1 41 ? 38.861 34.451 -39.055 1.00 54.13 41 HIS A O 18
ATOM 16266 N N . CYS A 1 42 ? 39.627 34.525 -41.169 1.00 42.23 42 CYS A N 18
ATOM 16267 C CA . CYS A 1 42 ? 39.003 33.266 -41.557 1.00 13.23 42 CYS A CA 18
ATOM 16268 C C . CYS A 1 42 ? 39.674 32.088 -40.857 1.00 32.13 42 CYS A C 18
ATOM 16269 O O . CYS A 1 42 ? 39.019 31.107 -40.504 1.00 54.12 42 CYS A O 18
ATOM 16276 N N . ARG A 1 43 ? 40.984 32.193 -40.659 1.00 32.51 43 ARG A N 18
ATOM 16277 C CA . ARG A 1 43 ? 41.744 31.136 -40.002 1.00 60.02 43 ARG A CA 18
ATOM 16278 C C . ARG A 1 43 ? 41.389 31.051 -38.521 1.00 11.14 43 ARG A C 18
ATOM 16279 O O . ARG A 1 43 ? 41.346 29.964 -37.944 1.00 4.44 43 ARG A O 18
ATOM 16300 N N . ARG A 1 44 ? 41.135 32.205 -37.911 1.00 62.42 44 ARG A N 18
ATOM 16301 C CA . ARG A 1 44 ? 40.786 32.261 -36.497 1.00 34.20 44 ARG A CA 18
ATOM 16302 C C . ARG A 1 44 ? 39.488 31.505 -36.227 1.00 61.52 44 ARG A C 18
ATOM 16303 O O . ARG A 1 44 ? 39.336 30.862 -35.188 1.00 73.22 44 ARG A O 18
ATOM 16324 N N . LYS A 1 45 ? 38.555 31.586 -37.170 1.00 11.15 45 LYS A N 18
ATOM 16325 C CA . LYS A 1 45 ? 37.270 30.910 -37.035 1.00 63.55 45 LYS A CA 18
ATOM 16326 C C . LYS A 1 45 ? 37.272 29.585 -37.791 1.00 74.42 45 LYS A C 18
ATOM 16327 O O . LYS A 1 45 ? 36.270 28.869 -37.813 1.00 52.20 45 LYS A O 18
ATOM 16346 N N . LYS A 1 46 ? 38.403 29.262 -38.409 1.00 51.31 46 LYS A N 18
ATOM 16347 C CA . LYS A 1 46 ? 38.536 28.022 -39.164 1.00 5.00 46 LYS A CA 18
ATOM 16348 C C . LYS A 1 46 ? 37.387 27.861 -40.153 1.00 73.42 46 LYS A C 18
ATOM 16349 O O . LYS A 1 46 ? 36.925 26.748 -40.406 1.00 13.32 46 LYS A O 18
ATOM 16368 N N . MET A 1 47 ? 36.931 28.977 -40.711 1.00 13.41 47 MET A N 18
ATOM 16369 C CA . MET A 1 47 ? 35.837 28.958 -41.675 1.00 15.32 47 MET A CA 18
ATOM 16370 C C . MET A 1 47 ? 36.367 29.063 -43.101 1.00 73.12 47 MET A C 18
ATOM 16371 O O . MET A 1 47 ? 37.112 29.986 -43.429 1.00 72.52 47 MET A O 18
ATOM 16385 N N . GLU A 1 48 ? 35.978 28.111 -43.944 1.00 14.21 48 GLU A N 18
ATOM 16386 C CA . GLU A 1 48 ? 36.416 28.097 -45.335 1.00 12.44 48 GLU A CA 18
ATOM 16387 C C . GLU A 1 48 ? 35.291 28.544 -46.264 1.00 73.40 48 GLU A C 18
ATOM 16388 O O . GLU A 1 48 ? 34.141 28.138 -46.104 1.00 35.24 48 GLU A O 18
ATOM 16400 N N . GLY A 1 49 ? 35.632 29.383 -47.237 1.00 5.11 49 GLY A N 18
ATOM 16401 C CA . GLY A 1 49 ? 34.641 29.872 -48.177 1.00 60.34 49 GLY A CA 18
ATOM 16402 C C . GLY A 1 49 ? 35.175 29.950 -49.594 1.00 12.21 49 GLY A C 18
ATOM 16403 O O . GLY A 1 49 ? 35.476 28.927 -50.207 1.00 73.34 49 GLY A O 18
ATOM 16407 N N . GLN A 1 50 ? 35.291 31.168 -50.114 1.00 73.44 50 GLN A N 18
ATOM 16408 C CA . GLN A 1 50 ? 35.789 31.374 -51.469 1.00 4.51 50 GLN A CA 18
ATOM 16409 C C . GLN A 1 50 ? 36.698 32.598 -51.533 1.00 61.45 50 GLN A C 18
ATOM 16410 O O . GLN A 1 50 ? 36.556 33.532 -50.744 1.00 50.23 50 GLN A O 18
ATOM 16424 N N . CYS A 1 51 ? 37.633 32.585 -52.478 1.00 55.11 51 CYS A N 18
ATOM 16425 C CA . CYS A 1 51 ? 38.566 33.692 -52.646 1.00 52.40 51 CYS A CA 18
ATOM 16426 C C . CYS A 1 51 ? 38.040 34.697 -53.667 1.00 71.02 51 CYS A C 18
ATOM 16427 O O . CYS A 1 51 ? 37.741 34.340 -54.807 1.00 41.51 51 CYS A O 18
ATOM 16434 N N . ASP A 1 52 ? 37.930 35.953 -53.250 1.00 52.40 52 ASP A N 18
ATOM 16435 C CA . ASP A 1 52 ? 37.441 37.010 -54.128 1.00 4.51 52 ASP A CA 18
ATOM 16436 C C . ASP A 1 52 ? 38.530 38.047 -54.388 1.00 61.12 52 ASP A C 18
ATOM 16437 O O . ASP A 1 52 ? 39.270 38.427 -53.480 1.00 0.31 52 ASP A O 18
ATOM 16446 N N . LEU A 1 53 ? 38.623 38.499 -55.634 1.00 3.33 53 LEU A N 18
ATOM 16447 C CA . LEU A 1 53 ? 39.623 39.491 -56.015 1.00 14.54 53 LEU A CA 18
ATOM 16448 C C . LEU A 1 53 ? 39.555 40.711 -55.101 1.00 24.35 53 LEU A C 18
ATOM 16449 O O . LEU A 1 53 ? 40.568 41.364 -54.844 1.00 15.13 53 LEU A O 18
ATOM 16465 N N . LEU A 1 54 ? 38.358 41.011 -54.610 1.00 73.25 54 LEU A N 18
ATOM 16466 C CA . LEU A 1 54 ? 38.158 42.151 -53.722 1.00 61.32 54 LEU A CA 18
ATOM 16467 C C . LEU A 1 54 ? 38.610 41.821 -52.303 1.00 42.03 54 LEU A C 18
ATOM 16468 O O . LEU A 1 54 ? 39.046 42.700 -51.560 1.00 13.42 54 LEU A O 18
ATOM 16484 N N . ASP A 1 55 ? 38.506 40.549 -51.935 1.00 72.13 55 ASP A N 18
ATOM 16485 C CA . ASP A 1 55 ? 38.907 40.102 -50.606 1.00 61.14 55 ASP A CA 18
ATOM 16486 C C . ASP A 1 55 ? 38.575 38.626 -50.406 1.00 42.51 55 ASP A C 18
ATOM 16487 O O . ASP A 1 55 ? 38.022 37.977 -51.294 1.00 51.43 55 ASP A O 18
ATOM 16496 N N . CYS A 1 56 ? 38.918 38.102 -49.234 1.00 54.12 56 CYS A N 18
ATOM 16497 C CA . CYS A 1 56 ? 38.658 36.703 -48.917 1.00 1.13 56 CYS A CA 18
ATOM 16498 C C . CYS A 1 56 ? 37.257 36.527 -48.338 1.00 40.50 56 CYS A C 18
ATOM 16499 O O . CYS A 1 56 ? 36.758 37.392 -47.618 1.00 1.32 56 CYS A O 18
ATOM 16506 N N . VAL A 1 57 ? 36.627 35.401 -48.658 1.00 44.42 57 VAL A N 18
ATOM 16507 C CA . VAL A 1 57 ? 35.285 35.111 -48.170 1.00 33.24 57 VAL A CA 18
ATOM 16508 C C . VAL A 1 57 ? 35.273 33.852 -47.310 1.00 23.21 57 VAL A C 18
ATOM 16509 O O . VAL A 1 57 ? 35.614 32.765 -47.777 1.00 72.50 57 VAL A O 18
ATOM 16522 N N . CYS A 1 58 ? 34.879 34.006 -46.050 1.00 70.23 58 CYS A N 18
ATOM 16523 C CA . CYS A 1 58 ? 34.822 32.882 -45.123 1.00 64.14 58 CYS A CA 18
ATOM 16524 C C . CYS A 1 58 ? 33.419 32.284 -45.078 1.00 0.41 58 CYS A C 18
ATOM 16525 O O . CYS A 1 58 ? 32.426 33.010 -45.031 1.00 34.35 58 CYS A O 18
ATOM 16532 N N . SER A 1 59 ? 33.346 30.957 -45.092 1.00 42.35 59 SER A N 18
ATOM 16533 C CA . SER A 1 59 ? 32.065 30.262 -45.056 1.00 61.45 59 SER A CA 18
ATOM 16534 C C . SER A 1 59 ? 32.179 28.952 -44.282 1.00 4.45 59 SER A C 18
ATOM 16535 O O . SER A 1 59 ? 31.272 28.123 -44.308 1.00 70.33 59 SER A O 18
ATOM 16543 N N . ALA A 1 1 ? 21.785 29.037 -15.661 1.00 11.33 1 ALA A N 19
ATOM 16544 C CA . ALA A 1 1 ? 20.873 29.875 -16.429 1.00 51.32 1 ALA A CA 19
ATOM 16545 C C . ALA A 1 1 ? 21.050 29.649 -17.927 1.00 34.02 1 ALA A C 19
ATOM 16546 O O . ALA A 1 1 ? 20.150 29.146 -18.600 1.00 33.01 1 ALA A O 19
ATOM 16553 N N . LYS A 1 2 ? 22.215 30.024 -18.444 1.00 13.13 2 LYS A N 19
ATOM 16554 C CA . LYS A 1 2 ? 22.511 29.862 -19.862 1.00 53.02 2 LYS A CA 19
ATOM 16555 C C . LYS A 1 2 ? 23.478 28.704 -20.087 1.00 40.33 2 LYS A C 19
ATOM 16556 O O . LYS A 1 2 ? 23.455 28.057 -21.134 1.00 62.04 2 LYS A O 19
ATOM 16575 N N . LYS A 1 3 ? 24.327 28.447 -19.098 1.00 14.43 3 LYS A N 19
ATOM 16576 C CA . LYS A 1 3 ? 25.301 27.366 -19.186 1.00 34.14 3 LYS A CA 19
ATOM 16577 C C . LYS A 1 3 ? 26.191 27.534 -20.413 1.00 32.11 3 LYS A C 19
ATOM 16578 O O . LYS A 1 3 ? 26.071 26.808 -21.400 1.00 40.43 3 LYS A O 19
ATOM 16597 N N . PRO A 1 4 ? 27.107 28.512 -20.351 1.00 74.13 4 PRO A N 19
ATOM 16598 C CA . PRO A 1 4 ? 28.036 28.796 -21.449 1.00 2.14 4 PRO A CA 19
ATOM 16599 C C . PRO A 1 4 ? 29.079 27.697 -21.625 1.00 14.15 4 PRO A C 19
ATOM 16600 O O . PRO A 1 4 ? 29.004 26.649 -20.983 1.00 62.45 4 PRO A O 19
ATOM 16611 N N . PHE A 1 5 ? 30.050 27.944 -22.497 1.00 24.12 5 PHE A N 19
ATOM 16612 C CA . PHE A 1 5 ? 31.108 26.975 -22.757 1.00 62.53 5 PHE A CA 19
ATOM 16613 C C . PHE A 1 5 ? 30.536 25.692 -23.355 1.00 10.51 5 PHE A C 19
ATOM 16614 O O . PHE A 1 5 ? 30.056 24.818 -22.633 1.00 64.24 5 PHE A O 19
ATOM 16631 N N . VAL A 1 6 ? 30.590 25.589 -24.679 1.00 75.41 6 VAL A N 19
ATOM 16632 C CA . VAL A 1 6 ? 30.078 24.414 -25.375 1.00 54.21 6 VAL A CA 19
ATOM 16633 C C . VAL A 1 6 ? 31.195 23.421 -25.673 1.00 23.04 6 VAL A C 19
ATOM 16634 O O . VAL A 1 6 ? 32.324 23.813 -25.969 1.00 75.33 6 VAL A O 19
ATOM 16647 N N . GLN A 1 7 ? 30.873 22.134 -25.591 1.00 50.13 7 GLN A N 19
ATOM 16648 C CA . GLN A 1 7 ? 31.851 21.084 -25.852 1.00 12.31 7 GLN A CA 19
ATOM 16649 C C . GLN A 1 7 ? 31.800 20.643 -27.311 1.00 33.32 7 GLN A C 19
ATOM 16650 O O . GLN A 1 7 ? 30.990 21.142 -28.093 1.00 4.15 7 GLN A O 19
ATOM 16664 N N . ARG A 1 8 ? 32.669 19.704 -27.671 1.00 2.34 8 ARG A N 19
ATOM 16665 C CA . ARG A 1 8 ? 32.724 19.197 -29.036 1.00 61.32 8 ARG A CA 19
ATOM 16666 C C . ARG A 1 8 ? 31.944 17.891 -29.163 1.00 3.23 8 ARG A C 19
ATOM 16667 O O . ARG A 1 8 ? 31.988 17.041 -28.274 1.00 22.15 8 ARG A O 19
ATOM 16688 N N . VAL A 1 9 ? 31.230 17.740 -30.274 1.00 24.43 9 VAL A N 19
ATOM 16689 C CA . VAL A 1 9 ? 30.441 16.538 -30.517 1.00 42.02 9 VAL A CA 19
ATOM 16690 C C . VAL A 1 9 ? 30.878 15.845 -31.803 1.00 24.54 9 VAL A C 19
ATOM 16691 O O . VAL A 1 9 ? 3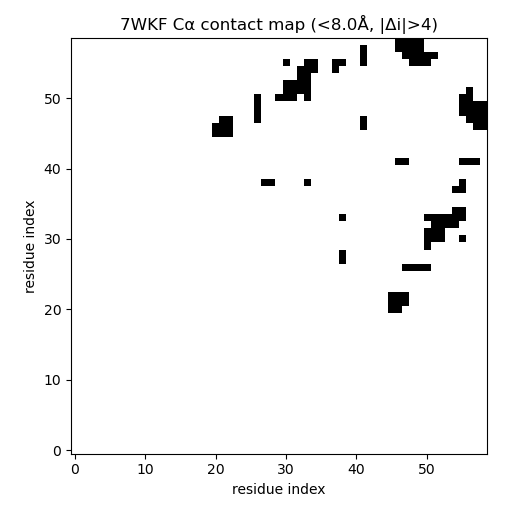0.387 14.766 -32.138 1.00 4.33 9 VAL A O 19
ATOM 16704 N N . LYS A 1 10 ? 31.806 16.470 -32.520 1.00 14.02 10 LYS A N 19
ATOM 16705 C CA . LYS A 1 10 ? 32.312 15.913 -33.769 1.00 1.44 10 LYS A CA 19
ATOM 16706 C C . LYS A 1 10 ? 32.878 14.514 -33.551 1.00 24.05 10 LYS A C 19
ATOM 16707 O O . LYS A 1 10 ? 32.939 14.028 -32.422 1.00 70.10 10 LYS A O 19
ATOM 16726 N N . ASN A 1 11 ? 33.293 13.872 -34.638 1.00 0.10 11 ASN A N 19
ATOM 16727 C CA . ASN A 1 11 ? 33.855 12.529 -34.565 1.00 24.53 11 ASN A CA 19
ATOM 16728 C C . ASN A 1 11 ? 32.823 11.534 -34.042 1.00 51.40 11 ASN A C 19
ATOM 16729 O O . ASN A 1 11 ? 33.173 10.507 -33.462 1.00 4.43 11 ASN A O 19
ATOM 16740 N N . ALA A 1 12 ? 31.549 11.847 -34.253 1.00 14.41 12 ALA A N 19
ATOM 16741 C CA . ALA A 1 12 ? 30.465 10.981 -33.806 1.00 21.12 12 ALA A CA 19
ATOM 16742 C C . ALA A 1 12 ? 29.945 10.117 -34.950 1.00 40.41 12 ALA A C 19
ATOM 16743 O O . ALA A 1 12 ? 29.207 10.592 -35.813 1.00 4.40 12 ALA A O 19
ATOM 16750 N N . ALA A 1 13 ? 30.335 8.847 -34.951 1.00 31.11 13 ALA A N 19
ATOM 16751 C CA . ALA A 1 13 ? 29.907 7.917 -35.989 1.00 13.14 13 ALA A CA 19
ATOM 16752 C C . ALA A 1 13 ? 28.387 7.792 -36.021 1.00 3.13 13 ALA A C 19
ATOM 16753 O O . ALA A 1 13 ? 27.766 7.407 -35.031 1.00 15.04 13 ALA A O 19
ATOM 16760 N N . SER A 1 14 ? 27.795 8.121 -37.164 1.00 61.35 14 SER A N 19
ATOM 16761 C CA . SER A 1 14 ? 26.347 8.049 -37.324 1.00 4.43 14 SER A CA 19
ATOM 16762 C C . SER A 1 14 ? 25.975 7.716 -38.765 1.00 42.13 14 SER A C 19
ATOM 16763 O O . SER A 1 14 ? 25.561 6.597 -39.070 1.00 3.24 14 SER A O 19
ATOM 16771 N N . LYS A 1 15 ? 26.126 8.696 -39.650 1.00 75.00 15 LYS A N 19
ATOM 16772 C CA . LYS A 1 15 ? 25.807 8.509 -41.061 1.00 3.23 15 LYS A CA 19
ATOM 16773 C C . LYS A 1 15 ? 24.359 8.063 -41.237 1.00 43.34 15 LYS A C 19
ATOM 16774 O O . LYS A 1 15 ? 24.068 6.868 -41.275 1.00 44.24 15 LYS A O 19
ATOM 16793 N N . ALA A 1 16 ? 23.456 9.032 -41.346 1.00 73.22 16 ALA A N 19
ATOM 16794 C CA . ALA A 1 16 ? 22.039 8.738 -41.523 1.00 11.35 16 ALA A CA 19
ATOM 16795 C C . ALA A 1 16 ? 21.427 9.617 -42.608 1.00 63.05 16 ALA A C 19
ATOM 16796 O O . ALA A 1 16 ? 21.214 9.170 -43.735 1.00 73.55 16 ALA A O 19
ATOM 16803 N N . TYR A 1 17 ? 21.147 10.868 -42.262 1.00 42.42 17 TYR A N 19
ATOM 16804 C CA . TYR A 1 17 ? 20.557 11.809 -43.207 1.00 71.01 17 TYR A CA 19
ATOM 16805 C C . TYR A 1 17 ? 21.618 12.743 -43.781 1.00 30.02 17 TYR A C 19
ATOM 16806 O O . TYR A 1 17 ? 21.435 13.959 -43.820 1.00 30.14 17 TYR A O 19
ATOM 16824 N N . ASN A 1 18 ? 22.728 12.164 -44.226 1.00 63.22 18 ASN A N 19
ATOM 16825 C CA . ASN A 1 18 ? 23.820 12.943 -44.799 1.00 1.14 18 ASN A CA 19
ATOM 16826 C C . ASN A 1 18 ? 24.346 13.963 -43.793 1.00 51.01 18 ASN A C 19
ATOM 16827 O O . ASN A 1 18 ? 23.788 15.051 -43.646 1.00 24.12 18 ASN A O 19
ATOM 16838 N N . LYS A 1 19 ? 25.423 13.604 -43.103 1.00 43.23 19 LYS A N 19
ATOM 16839 C CA . LYS A 1 19 ? 26.027 14.487 -42.113 1.00 3.33 19 LYS A CA 19
ATOM 16840 C C . LYS A 1 19 ? 27.549 14.402 -42.164 1.00 4.02 19 LYS A C 19
ATOM 16841 O O . LYS A 1 19 ? 28.181 13.853 -41.260 1.00 64.13 19 LYS A O 19
ATOM 16860 N N . LEU A 1 20 ? 28.133 14.949 -43.225 1.00 14.35 20 LEU A N 19
ATOM 16861 C CA . LEU A 1 20 ? 29.582 14.937 -43.393 1.00 33.54 20 LEU A CA 19
ATOM 16862 C C . LEU A 1 20 ? 30.088 16.297 -43.861 1.00 14.23 20 LEU A C 19
ATOM 16863 O O . LEU A 1 20 ? 30.419 16.479 -45.032 1.00 50.24 20 LEU A O 19
ATOM 16879 N N . LYS A 1 21 ? 30.147 17.250 -42.937 1.00 14.50 21 LYS A N 19
ATOM 16880 C CA . LYS A 1 21 ? 30.615 18.595 -43.253 1.00 25.53 21 LYS A CA 19
ATOM 16881 C C . LYS A 1 21 ? 31.962 18.870 -42.592 1.00 2.23 21 LYS A C 19
ATOM 16882 O O . LYS A 1 21 ? 32.156 18.582 -41.411 1.00 52.24 21 LYS A O 19
ATOM 16901 N N . GLY A 1 22 ? 32.890 19.431 -43.361 1.00 3.51 22 GLY A N 19
ATOM 16902 C CA . GLY A 1 22 ? 34.206 19.738 -42.832 1.00 24.24 22 GLY A CA 19
ATOM 16903 C C . GLY A 1 22 ? 35.111 20.381 -43.864 1.00 22.20 22 GLY A C 19
ATOM 16904 O O . GLY A 1 22 ? 36.299 20.066 -43.942 1.00 24.44 22 GLY A O 19
ATOM 16908 N N . LEU A 1 23 ? 34.549 21.283 -44.660 1.00 43.53 23 LEU A N 19
ATOM 16909 C CA . LEU A 1 23 ? 35.313 21.972 -45.695 1.00 61.01 23 LEU A CA 19
ATOM 16910 C C . LEU A 1 23 ? 35.975 20.973 -46.639 1.00 3.04 23 LEU A C 19
ATOM 16911 O O . LEU A 1 23 ? 35.733 19.769 -46.554 1.00 2.54 23 LEU A O 19
ATOM 16927 N N . ALA A 1 24 ? 36.814 21.481 -47.536 1.00 73.21 24 ALA A N 19
ATOM 16928 C CA . ALA A 1 24 ? 37.514 20.633 -48.493 1.00 23.14 24 ALA A CA 19
ATOM 16929 C C . ALA A 1 24 ? 38.937 21.130 -48.728 1.00 55.01 24 ALA A C 19
ATOM 16930 O O . ALA A 1 24 ? 39.427 21.123 -49.857 1.00 3.44 24 ALA A O 19
ATOM 16937 N N . MET A 1 25 ? 39.593 21.561 -47.656 1.00 11.11 25 MET A N 19
ATOM 16938 C CA . MET A 1 25 ? 40.960 22.061 -47.747 1.00 13.40 25 MET A CA 19
ATOM 16939 C C . MET A 1 25 ? 41.077 23.130 -48.830 1.00 34.54 25 MET A C 19
ATOM 16940 O O . MET A 1 25 ? 42.063 23.176 -49.564 1.00 24.35 25 MET A O 19
ATOM 16954 N N . GLN A 1 26 ? 40.064 23.985 -48.923 1.00 34.13 26 GLN A N 19
ATOM 16955 C CA . GLN A 1 26 ? 40.054 25.051 -49.917 1.00 11.41 26 GLN A CA 19
ATOM 16956 C C . GLN A 1 26 ? 40.358 26.400 -49.272 1.00 32.30 26 GLN A C 19
ATOM 16957 O O . GLN A 1 26 ? 41.158 27.180 -49.788 1.00 60.54 26 GLN A O 19
ATOM 16971 N N . SER A 1 27 ? 39.713 26.668 -48.141 1.00 25.43 27 SER A N 19
ATOM 16972 C CA . SER A 1 27 ? 39.912 27.924 -47.427 1.00 72.22 27 SER A CA 19
ATOM 16973 C C . SER A 1 27 ? 40.653 27.692 -46.114 1.00 63.42 27 SER A C 19
ATOM 16974 O O . SER A 1 27 ? 40.434 28.400 -45.132 1.00 52.12 27 SER A O 19
ATOM 16982 N N . GLN A 1 28 ? 41.532 26.694 -46.106 1.00 54.14 28 GLN A N 19
ATOM 16983 C CA . GLN A 1 28 ? 42.305 26.367 -44.914 1.00 43.44 28 GLN A CA 19
ATOM 16984 C C . GLN A 1 28 ? 43.789 26.641 -45.137 1.00 22.42 28 GLN A C 19
ATOM 16985 O O . GLN A 1 28 ? 44.528 25.772 -45.602 1.00 55.23 28 GLN A O 19
ATOM 16999 N N . TYR A 1 29 ? 44.219 27.852 -44.802 1.00 22.12 29 TYR A N 19
ATOM 17000 C CA . TYR A 1 29 ? 45.615 28.240 -44.968 1.00 13.44 29 TYR A CA 19
ATOM 17001 C C . TYR A 1 29 ? 46.053 28.089 -46.421 1.00 4.20 29 TYR A C 19
ATOM 17002 O O . TYR A 1 29 ? 47.189 27.708 -46.702 1.00 73.23 29 TYR A O 19
ATOM 17020 N N . GLY A 1 30 ? 45.143 28.392 -47.342 1.00 2.23 30 GLY A N 19
ATOM 17021 C CA . GLY A 1 30 ? 45.454 28.285 -48.755 1.00 73.3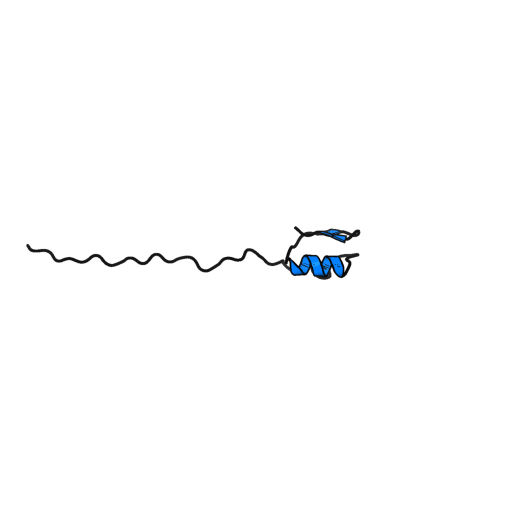3 30 GLY A CA 19
ATOM 17022 C C . GLY A 1 30 ? 45.360 29.617 -49.472 1.00 62.14 30 GLY A C 19
ATOM 17023 O O . GLY A 1 30 ? 44.916 29.684 -50.619 1.00 30.51 30 GLY A O 19
ATOM 17027 N N . CYS A 1 31 ? 45.778 30.682 -48.796 1.00 62.42 31 CYS A N 19
ATOM 17028 C CA . CYS A 1 31 ? 45.738 32.019 -49.374 1.00 41.41 31 CYS A CA 19
ATOM 17029 C C . CYS A 1 31 ? 47.146 32.585 -49.535 1.00 62.12 31 CYS A C 19
ATOM 17030 O O . CYS A 1 31 ? 48.084 32.189 -48.843 1.00 21.21 31 CYS A O 19
ATOM 17037 N N . PRO A 1 32 ? 47.299 33.534 -50.471 1.00 22.13 32 PRO A N 19
ATOM 17038 C CA . PRO A 1 32 ? 48.589 34.175 -50.744 1.00 72.04 32 PRO A CA 19
ATOM 17039 C C . PRO A 1 32 ? 49.036 35.086 -49.607 1.00 1.42 32 PRO A C 19
ATOM 17040 O O . PRO A 1 32 ? 50.172 34.999 -49.139 1.00 71.20 32 PRO A O 19
ATOM 17051 N N . ILE A 1 33 ? 48.137 35.960 -49.166 1.00 70.30 33 ILE A N 19
ATOM 17052 C CA . ILE A 1 33 ? 48.440 36.886 -48.082 1.00 33.32 33 ILE A CA 19
ATOM 17053 C C . ILE A 1 33 ? 47.182 37.243 -47.296 1.00 63.45 33 ILE A C 19
ATOM 17054 O O . ILE A 1 33 ? 46.483 38.201 -47.627 1.00 72.52 33 ILE A O 19
ATOM 17070 N N . ILE A 1 34 ? 46.902 36.467 -46.254 1.00 42.25 34 ILE A N 19
ATOM 17071 C CA . ILE A 1 34 ? 45.731 36.704 -45.420 1.00 73.50 34 ILE A CA 19
ATOM 17072 C C . ILE A 1 34 ? 46.134 37.041 -43.989 1.00 3.13 34 ILE A C 19
ATOM 17073 O O . ILE A 1 34 ? 47.318 37.052 -43.653 1.00 25.21 34 ILE A O 19
ATOM 17089 N N . SER A 1 35 ? 45.141 37.315 -43.149 1.00 23.44 35 SER A N 19
ATOM 17090 C CA . SER A 1 35 ? 45.393 37.655 -41.753 1.00 35.50 35 SER A CA 19
ATOM 17091 C C . SER A 1 35 ? 44.986 36.507 -40.833 1.00 2.42 35 SER A C 19
ATOM 17092 O O . SER A 1 35 ? 43.920 35.915 -40.995 1.00 64.23 35 SER A O 19
ATOM 17100 N N . ASN A 1 36 ? 45.845 36.200 -39.866 1.00 12.21 36 ASN A N 19
ATOM 17101 C CA . ASN A 1 36 ? 45.577 35.124 -38.919 1.00 73.32 36 ASN A CA 19
ATOM 17102 C C . ASN A 1 36 ? 44.198 35.286 -38.287 1.00 12.43 36 ASN A C 19
ATOM 17103 O O . ASN A 1 36 ? 43.550 34.304 -37.926 1.00 12.51 36 ASN A O 19
ATOM 17114 N N . MET A 1 37 ? 43.756 36.533 -38.156 1.00 70.04 37 MET A N 19
ATOM 17115 C CA . MET A 1 37 ? 42.453 36.824 -37.569 1.00 42.23 37 MET A CA 19
ATOM 17116 C C . MET A 1 37 ? 41.327 36.324 -38.469 1.00 25.22 37 MET A C 19
ATOM 17117 O O . MET A 1 37 ? 40.355 35.736 -37.994 1.00 53.45 37 MET A O 19
ATOM 17131 N N . CYS A 1 38 ? 41.466 36.560 -39.769 1.00 54.40 38 CYS A N 19
ATOM 17132 C CA . CYS A 1 38 ? 40.460 36.135 -40.735 1.00 62.23 38 CYS A CA 19
ATOM 17133 C C . CYS A 1 38 ? 40.458 34.616 -40.884 1.00 52.15 38 CYS A C 19
ATOM 17134 O O . CYS A 1 38 ? 39.403 33.983 -40.866 1.00 71.13 38 CYS A O 19
ATOM 17141 N N . GLU A 1 39 ? 41.647 34.040 -41.032 1.00 34.53 39 GLU A N 19
ATOM 17142 C CA . GLU A 1 39 ? 41.781 32.596 -41.184 1.00 72.45 39 GLU A CA 19
ATOM 17143 C C . GLU A 1 39 ? 41.213 31.865 -39.971 1.00 25.02 39 GLU A C 19
ATOM 17144 O O . GLU A 1 39 ? 40.491 30.877 -40.109 1.00 44.50 39 GLU A O 19
ATOM 17156 N N . ASP A 1 40 ? 41.546 32.357 -38.783 1.00 2.33 40 ASP A N 19
ATOM 17157 C CA . ASP A 1 40 ? 41.070 31.753 -37.544 1.00 62.50 40 ASP A CA 19
ATOM 17158 C C . ASP A 1 40 ? 39.566 31.949 -37.387 1.00 34.33 40 ASP A C 19
ATOM 17159 O O . ASP A 1 40 ? 38.849 31.035 -36.975 1.00 45.30 40 ASP A O 19
ATOM 17168 N N . HIS A 1 41 ? 39.092 33.146 -37.716 1.00 43.40 41 HIS A N 19
ATOM 17169 C CA . HIS A 1 41 ? 37.672 33.463 -37.611 1.00 24.22 41 HIS A CA 19
ATOM 17170 C C . HIS A 1 41 ? 36.854 32.620 -38.584 1.00 63.32 41 HIS A C 19
ATOM 17171 O O . HIS A 1 41 ? 35.803 32.086 -38.228 1.00 24.30 41 HIS A O 19
ATOM 17185 N N . CYS A 1 42 ? 37.343 32.505 -39.815 1.00 35.33 42 CYS A N 19
ATOM 17186 C CA . CYS A 1 42 ? 36.657 31.728 -40.840 1.00 50.15 42 CYS A CA 19
ATOM 17187 C C . CYS A 1 42 ? 36.717 30.236 -40.524 1.00 41.44 42 CYS A C 19
ATOM 17188 O O . CYS A 1 42 ? 35.770 29.497 -40.790 1.00 35.45 42 CYS A O 19
ATOM 17195 N N . ARG A 1 43 ? 37.837 29.802 -39.956 1.00 43.40 43 ARG A N 19
ATOM 17196 C CA . ARG A 1 43 ? 38.022 28.400 -39.604 1.00 72.45 43 ARG A CA 19
ATOM 17197 C C . ARG A 1 43 ? 37.148 28.018 -38.413 1.00 2.31 43 ARG A C 19
ATOM 17198 O O . ARG A 1 43 ? 36.658 26.892 -38.325 1.00 43.30 43 ARG A O 19
ATOM 17219 N N . ARG A 1 44 ? 36.958 28.964 -37.498 1.00 64.34 44 ARG A N 19
ATOM 17220 C CA . ARG A 1 44 ? 36.146 28.726 -36.311 1.00 53.35 44 ARG A CA 19
ATOM 17221 C C . ARG A 1 44 ? 34.701 28.417 -36.694 1.00 65.34 44 ARG A C 19
ATOM 17222 O O . ARG A 1 44 ? 33.973 27.769 -35.942 1.00 1.31 44 ARG A O 19
ATOM 17243 N N . LYS A 1 45 ? 34.293 28.884 -37.869 1.00 63.14 45 LYS A N 19
ATOM 17244 C CA . LYS A 1 45 ? 32.937 28.657 -38.354 1.00 51.21 45 LYS A CA 19
ATOM 17245 C C . LYS A 1 45 ? 32.916 27.568 -39.421 1.00 75.35 45 LYS A C 19
ATOM 17246 O O . LYS A 1 45 ? 31.864 27.248 -39.976 1.00 71.11 45 LYS A O 19
ATOM 17265 N N . LYS A 1 46 ? 34.083 27.000 -39.704 1.00 70.30 46 LYS A N 19
ATOM 17266 C CA . LYS A 1 46 ? 34.199 25.944 -40.703 1.00 32.32 46 LYS A CA 19
ATOM 17267 C C . LYS A 1 46 ? 33.539 26.360 -42.013 1.00 73.25 46 LYS A C 19
ATOM 17268 O O . LYS A 1 46 ? 32.965 25.532 -42.720 1.00 63.35 46 LYS A O 19
ATOM 17287 N N . MET A 1 47 ? 33.625 27.647 -42.332 1.00 2.23 47 MET A N 19
ATOM 17288 C CA . MET A 1 47 ? 33.038 28.172 -43.559 1.00 62.44 47 MET A CA 19
ATOM 17289 C C . MET A 1 47 ? 34.095 28.312 -44.650 1.00 70.15 47 MET A C 19
ATOM 17290 O O . MET A 1 47 ? 35.146 28.915 -44.435 1.00 32.44 47 MET A O 19
ATOM 17304 N N . GLU A 1 48 ? 33.809 27.751 -45.821 1.00 55.23 48 GLU A N 19
ATOM 17305 C CA . GLU A 1 48 ? 34.736 27.814 -46.945 1.00 20.22 48 GLU A CA 19
ATOM 17306 C C . GLU A 1 48 ? 34.251 28.808 -47.996 1.00 3.43 48 GLU A C 19
ATOM 17307 O O . GLU A 1 48 ? 33.054 28.922 -48.253 1.00 14.12 48 GLU A O 19
ATOM 17319 N N . GLY A 1 49 ? 35.192 29.528 -48.600 1.00 23.20 49 GLY A N 19
ATOM 17320 C CA . GLY A 1 49 ? 34.842 30.504 -49.615 1.00 63.02 49 GLY A CA 19
ATOM 17321 C C . GLY A 1 49 ? 35.949 30.706 -50.631 1.00 72.34 49 GLY A C 19
ATOM 17322 O O . GLY A 1 49 ? 36.258 29.803 -51.408 1.00 71.23 49 GLY A O 19
ATOM 17326 N N . GLN A 1 50 ? 36.545 31.894 -50.627 1.00 30.41 50 GLN A N 19
ATOM 17327 C CA . GLN A 1 50 ? 37.622 32.211 -51.558 1.00 34.14 50 GLN A CA 19
ATOM 17328 C C . GLN A 1 50 ? 38.706 33.038 -50.874 1.00 55.24 50 GLN A C 19
ATOM 17329 O O . GLN A 1 50 ? 38.412 33.922 -50.069 1.00 53.20 50 GLN A O 19
ATOM 17343 N N . CYS A 1 51 ? 39.960 32.746 -51.201 1.00 30.44 51 CYS A N 19
ATOM 17344 C CA . CYS A 1 51 ? 41.089 33.461 -50.618 1.00 51.24 51 CYS A CA 19
ATOM 17345 C C . CYS A 1 51 ? 41.417 34.711 -51.430 1.00 3.23 51 CYS A C 19
ATOM 17346 O O . CYS A 1 51 ? 41.879 34.622 -52.567 1.00 64.13 51 CYS A O 19
ATOM 17353 N N . ASP A 1 52 ? 41.176 35.875 -50.836 1.00 72.04 52 ASP A N 19
ATOM 17354 C CA . ASP A 1 52 ? 41.447 37.144 -51.503 1.00 31.45 52 ASP A CA 19
ATOM 17355 C C . ASP A 1 52 ? 42.739 37.765 -50.983 1.00 5.03 52 ASP A C 19
ATOM 17356 O O . ASP A 1 52 ? 43.032 37.707 -49.787 1.00 52.55 52 ASP A O 19
ATOM 17365 N N . LEU A 1 53 ? 43.511 38.358 -51.888 1.00 35.34 53 LEU A N 19
ATOM 17366 C CA . LEU A 1 53 ? 44.773 38.989 -51.521 1.00 44.40 53 LEU A CA 19
ATOM 17367 C C . LEU A 1 53 ? 44.573 39.989 -50.386 1.00 21.50 53 LEU A C 19
ATOM 17368 O O . LEU A 1 53 ? 45.461 40.187 -49.555 1.00 53.14 53 LEU A O 19
ATOM 17384 N N . LEU A 1 54 ? 43.401 40.614 -50.355 1.00 64.41 54 LEU A N 19
ATOM 17385 C CA . LEU A 1 54 ? 43.083 41.591 -49.320 1.00 52.11 54 LEU A CA 19
ATOM 17386 C C . LEU A 1 54 ? 42.710 40.899 -48.013 1.00 72.42 54 LEU A C 19
ATOM 17387 O O . LEU A 1 54 ? 42.922 41.441 -46.929 1.00 5.22 54 LEU A O 19
ATOM 17403 N N . ASP A 1 55 ? 42.155 39.697 -48.124 1.00 73.22 55 ASP A N 19
ATOM 17404 C CA . ASP A 1 55 ? 41.755 38.928 -46.951 1.00 61.13 55 ASP A CA 19
ATOM 17405 C C . ASP A 1 55 ? 41.035 37.647 -47.361 1.00 13.13 55 ASP A C 19
ATOM 17406 O O . ASP A 1 55 ? 40.797 37.407 -48.545 1.00 2.00 55 ASP A O 19
ATOM 17415 N N . CYS A 1 56 ? 40.690 36.827 -46.374 1.00 22.32 56 CYS A N 19
ATOM 17416 C CA . CYS A 1 56 ? 39.998 35.569 -46.630 1.00 44.32 56 CYS A CA 19
ATOM 17417 C C . CYS A 1 56 ? 38.492 35.789 -46.734 1.00 32.45 56 CYS A C 19
ATOM 17418 O O . CYS A 1 56 ? 37.925 36.624 -46.029 1.00 21.14 56 CYS A O 19
ATOM 17425 N N . VAL A 1 57 ? 37.848 35.032 -47.617 1.00 45.01 57 VAL A N 19
ATOM 17426 C CA . VAL A 1 57 ? 36.408 35.142 -47.812 1.00 72.14 57 VAL A CA 19
ATOM 17427 C C . VAL A 1 57 ? 35.706 33.831 -47.475 1.00 50.23 57 VAL A C 19
ATOM 17428 O O . VAL A 1 57 ? 36.091 32.766 -47.958 1.00 21.20 57 VAL A O 19
ATOM 17441 N N . CYS A 1 58 ? 34.673 33.916 -46.644 1.00 0.43 58 CYS A N 19
ATOM 17442 C CA . CYS A 1 58 ? 33.916 32.738 -46.241 1.00 33.32 58 CYS A CA 19
ATOM 17443 C C . CYS A 1 58 ? 32.604 32.643 -47.015 1.00 11.23 58 CYS A C 19
ATOM 17444 O O . CYS A 1 58 ? 31.909 33.642 -47.203 1.00 30.41 58 CYS A O 19
ATOM 17451 N N . SER A 1 59 ? 32.272 31.436 -47.460 1.00 71.25 59 SER A N 19
ATOM 17452 C CA . SER A 1 59 ? 31.046 31.211 -48.217 1.00 34.22 59 SER A CA 19
ATOM 17453 C C . SER A 1 59 ? 30.446 29.847 -47.887 1.00 3.22 59 SER A C 19
ATOM 17454 O O . SER A 1 59 ? 29.289 29.575 -48.201 1.00 32.42 59 SER A O 19
ATOM 17462 N N . ALA A 1 1 ? 16.140 -6.019 -14.709 1.00 33.55 1 ALA A N 20
ATOM 17463 C CA . ALA A 1 1 ? 15.517 -5.237 -13.648 1.00 51.44 1 ALA A CA 20
ATOM 17464 C C . ALA A 1 1 ? 14.134 -5.780 -13.304 1.00 64.33 1 ALA A C 20
ATOM 17465 O O . ALA A 1 1 ? 13.356 -6.134 -14.191 1.00 24.05 1 ALA A O 20
ATOM 17472 N N . LYS A 1 2 ? 13.834 -5.845 -12.012 1.00 24.35 2 LYS A N 20
ATOM 17473 C CA . LYS A 1 2 ? 12.545 -6.346 -11.549 1.00 2.40 2 LYS A CA 20
ATOM 17474 C C . LYS A 1 2 ? 11.786 -5.267 -10.783 1.00 23.05 2 LYS A C 20
ATOM 17475 O O . LYS A 1 2 ? 10.565 -5.155 -10.892 1.00 61.44 2 LYS A O 20
ATOM 17494 N N . LYS A 1 3 ? 12.517 -4.474 -10.007 1.00 3.41 3 LYS A N 20
ATOM 17495 C CA . LYS A 1 3 ? 11.914 -3.401 -9.224 1.00 24.51 3 LYS A CA 20
ATOM 17496 C C . LYS A 1 3 ? 12.605 -2.070 -9.501 1.00 65.23 3 LYS A C 20
ATOM 17497 O O . LYS A 1 3 ? 13.353 -1.548 -8.675 1.00 4.42 3 LYS A O 20
ATOM 17516 N N . PRO A 1 4 ? 12.350 -1.506 -10.691 1.00 72.52 4 PRO A N 20
ATOM 17517 C CA . PRO A 1 4 ? 12.936 -0.228 -11.104 1.00 2.23 4 PRO A CA 20
ATOM 17518 C C . PRO A 1 4 ? 12.373 0.949 -10.315 1.00 2.51 4 PRO A C 20
ATOM 17519 O O . PRO A 1 4 ? 11.606 0.766 -9.369 1.00 45.12 4 PRO A O 20
ATOM 17530 N N . PHE A 1 5 ? 12.758 2.159 -10.710 1.00 31.41 5 PHE A N 20
ATOM 17531 C CA . PHE A 1 5 ? 12.292 3.366 -10.039 1.00 55.41 5 PHE A CA 20
ATOM 17532 C C . PHE A 1 5 ? 12.201 4.532 -11.019 1.00 51.42 5 PHE A C 20
ATOM 17533 O O . PHE A 1 5 ? 13.116 4.767 -11.808 1.00 41.53 5 PHE A O 20
ATOM 17550 N N . VAL A 1 6 ? 11.090 5.260 -10.963 1.00 74.32 6 VAL A N 20
ATOM 17551 C CA . VAL A 1 6 ? 10.878 6.402 -11.845 1.00 21.33 6 VAL A CA 20
ATOM 17552 C C . VAL A 1 6 ? 11.739 7.588 -11.424 1.00 31.51 6 VAL A C 20
ATOM 17553 O O . VAL A 1 6 ? 11.818 7.920 -10.242 1.00 11.51 6 VAL A O 20
ATOM 17566 N N . GLN A 1 7 ? 12.382 8.221 -12.400 1.00 34.12 7 GLN A N 20
ATOM 17567 C CA . GLN A 1 7 ? 13.237 9.370 -12.130 1.00 3.31 7 GLN A CA 20
ATOM 17568 C C . GLN A 1 7 ? 12.874 10.543 -13.034 1.00 42.53 7 GLN A C 20
ATOM 17569 O O . GLN A 1 7 ? 11.975 10.441 -13.869 1.00 42.12 7 GLN A O 20
ATOM 17583 N N . ARG A 1 8 ? 13.579 11.657 -12.862 1.00 54.10 8 ARG A N 20
ATOM 17584 C CA . ARG A 1 8 ? 13.329 12.850 -13.662 1.00 1.43 8 ARG A CA 20
ATOM 17585 C C . ARG A 1 8 ? 14.550 13.765 -13.669 1.00 2.45 8 ARG A C 20
ATOM 17586 O O . ARG A 1 8 ? 14.434 14.975 -13.469 1.00 22.41 8 ARG A O 20
ATOM 17607 N N . VAL A 1 9 ? 15.721 13.180 -13.899 1.00 60.41 9 VAL A N 20
ATOM 17608 C CA . VAL A 1 9 ? 16.964 13.942 -13.933 1.00 33.54 9 VAL A CA 20
ATOM 17609 C C . VAL A 1 9 ? 17.067 14.768 -15.209 1.00 64.15 9 VAL A C 20
ATOM 17610 O O . VAL A 1 9 ? 16.889 14.252 -16.313 1.00 32.31 9 VAL A O 20
ATOM 17623 N N . LYS A 1 10 ? 17.358 16.055 -15.053 1.00 12.04 10 LYS A N 20
ATOM 17624 C CA . LYS A 1 10 ? 17.488 16.955 -16.192 1.00 73.05 10 LYS A CA 20
ATOM 17625 C C . LYS A 1 10 ? 18.952 1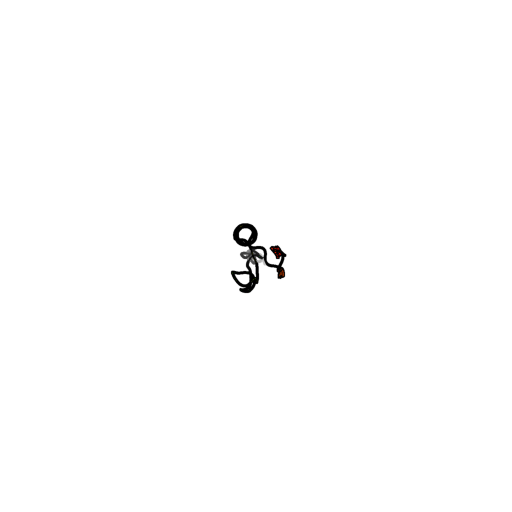7.134 -16.580 1.00 70.13 10 LYS A C 20
ATOM 17626 O O . LYS A 1 10 ? 19.847 16.609 -15.920 1.00 21.32 10 LYS A O 20
ATOM 17645 N N . ASN A 1 11 ? 19.188 17.880 -17.655 1.00 0.04 11 ASN A N 20
ATOM 17646 C CA . ASN A 1 11 ? 20.544 18.129 -18.129 1.00 63.13 11 ASN A CA 20
ATOM 17647 C C . ASN A 1 11 ? 20.565 19.270 -19.142 1.00 64.43 11 ASN A C 20
ATOM 17648 O O . ASN A 1 11 ? 20.118 19.113 -20.278 1.00 63.00 11 ASN A O 20
ATOM 17659 N N . ALA A 1 12 ? 21.089 20.417 -18.722 1.00 75.14 12 ALA A N 20
ATOM 17660 C CA . ALA A 1 12 ? 21.171 21.583 -19.593 1.00 74.00 12 ALA A CA 20
ATOM 17661 C C . ALA A 1 12 ? 22.519 22.280 -19.451 1.00 2.41 12 ALA A C 20
ATOM 17662 O O . ALA A 1 12 ? 22.852 22.797 -18.385 1.00 21.02 12 ALA A O 20
ATOM 17669 N N . ALA A 1 13 ? 23.292 22.291 -20.532 1.00 72.43 13 ALA A N 20
ATOM 17670 C CA . ALA A 1 13 ? 24.604 22.926 -20.528 1.00 33.22 13 ALA A CA 20
ATOM 17671 C C . ALA A 1 13 ? 24.570 24.260 -21.266 1.00 23.22 13 ALA A C 20
ATOM 17672 O O . ALA A 1 13 ? 25.208 25.227 -20.849 1.00 61.32 13 ALA A O 20
ATOM 17679 N N . SER A 1 14 ? 23.823 24.305 -22.364 1.00 61.32 14 SER A N 20
ATOM 17680 C CA . SER A 1 14 ? 23.710 25.519 -23.163 1.00 4.41 14 SER A CA 20
ATOM 17681 C C . SER A 1 14 ? 25.076 25.952 -23.689 1.00 15.42 14 SER A C 20
ATOM 17682 O O . SER A 1 14 ? 26.089 25.305 -23.426 1.00 63.14 14 SER A O 20
ATOM 17690 N N . LYS A 1 15 ? 25.094 27.053 -24.433 1.00 72.35 15 LYS A N 20
ATOM 17691 C CA . LYS A 1 15 ? 26.333 27.575 -24.997 1.00 11.43 15 LYS A CA 20
ATOM 17692 C C . LYS A 1 15 ? 26.988 26.550 -25.916 1.00 72.24 15 LYS A C 20
ATOM 17693 O O . LYS A 1 15 ? 27.712 25.666 -25.460 1.00 5.22 15 LYS A O 20
ATOM 17712 N N . ALA A 1 16 ? 26.729 26.675 -27.214 1.00 32.50 16 ALA A N 20
ATOM 17713 C CA . ALA A 1 16 ? 27.296 25.761 -28.198 1.00 20.55 16 ALA A CA 20
ATOM 17714 C C . ALA A 1 16 ? 26.978 26.216 -29.618 1.00 3.13 16 ALA A C 20
ATOM 17715 O O . ALA A 1 16 ? 26.007 25.762 -30.223 1.00 10.20 16 ALA A O 20
ATOM 17722 N N . TYR A 1 17 ? 27.802 27.116 -30.143 1.00 62.35 17 TYR A N 20
ATOM 17723 C CA . TYR A 1 17 ? 27.607 27.635 -31.492 1.00 12.12 17 TYR A CA 20
ATOM 17724 C C . TYR A 1 17 ? 28.946 27.879 -32.181 1.00 72.00 17 TYR A C 20
ATOM 17725 O O . TYR A 1 17 ? 29.968 28.072 -31.525 1.00 1.43 17 TYR A O 20
ATOM 17743 N N . ASN A 1 18 ? 28.930 27.869 -33.510 1.00 64.30 18 ASN A N 20
ATOM 17744 C CA . ASN A 1 18 ? 30.143 28.089 -34.290 1.00 72.22 18 ASN A CA 20
ATOM 17745 C C . ASN A 1 18 ? 29.844 28.911 -35.540 1.00 13.32 18 ASN A C 20
ATOM 17746 O O . ASN A 1 18 ? 29.344 28.388 -36.536 1.00 41.53 18 ASN A O 20
ATOM 17757 N N . LYS A 1 19 ? 30.153 30.202 -35.480 1.00 3.12 19 LYS A N 20
ATOM 17758 C CA . LYS A 1 19 ? 29.920 31.098 -36.606 1.00 43.40 19 LYS A CA 20
ATOM 17759 C C . LYS A 1 19 ? 30.753 30.682 -37.814 1.00 73.44 19 LYS A C 20
ATOM 17760 O O . LYS A 1 19 ? 30.213 30.398 -38.885 1.00 22.44 19 LYS A O 20
ATOM 17779 N N . LEU A 1 20 ? 32.069 30.646 -37.636 1.00 74.33 20 LEU A N 20
ATOM 17780 C CA . LEU A 1 20 ? 32.976 30.262 -38.712 1.00 60.41 20 LEU A CA 20
ATOM 17781 C C . LEU A 1 20 ? 32.751 31.126 -39.949 1.00 21.22 20 LEU A C 20
ATOM 17782 O O . LEU A 1 20 ? 31.965 30.776 -40.830 1.00 25.22 20 LEU A O 20
ATOM 17798 N N . LYS A 1 21 ? 33.447 32.256 -40.009 1.00 64.21 21 LYS A N 20
ATOM 17799 C CA . LYS A 1 21 ? 33.327 33.170 -41.139 1.00 65.50 21 LYS A CA 20
ATOM 17800 C C . LYS A 1 21 ? 34.698 33.680 -41.574 1.00 15.14 21 LYS A C 20
ATOM 17801 O O . LYS A 1 21 ? 35.316 34.490 -40.884 1.00 64.52 21 LYS A O 20
ATOM 17820 N N . GLY A 1 22 ? 35.165 33.202 -42.723 1.00 1.20 22 GLY A N 20
ATOM 17821 C CA . GLY A 1 22 ? 36.458 33.623 -43.230 1.00 62.20 22 GLY A CA 20
ATOM 17822 C C . GLY A 1 22 ? 36.983 32.702 -44.314 1.00 3.42 22 GLY A C 20
ATOM 17823 O O . GLY A 1 22 ? 37.413 33.160 -45.374 1.00 0.45 22 GLY A O 20
ATOM 17827 N N . LEU A 1 23 ? 36.951 31.401 -44.049 1.00 61.03 23 LEU A N 20
ATOM 17828 C CA . LEU A 1 23 ? 37.429 30.413 -45.010 1.00 62.21 23 LEU A CA 20
ATOM 17829 C C . LEU A 1 23 ? 36.262 29.688 -45.672 1.00 71.30 23 LEU A C 20
ATOM 17830 O O . LEU A 1 23 ? 35.366 29.186 -44.994 1.00 72.54 23 LEU A O 20
ATOM 17846 N N . ALA A 1 24 ? 36.281 29.636 -47.000 1.00 32.42 24 ALA A N 20
ATOM 17847 C CA . ALA A 1 24 ? 35.226 28.968 -47.753 1.00 44.22 24 ALA A CA 20
ATOM 17848 C C . ALA A 1 24 ? 35.767 27.748 -48.491 1.00 30.23 24 ALA A C 20
ATOM 17849 O O . ALA A 1 24 ? 35.212 27.328 -49.505 1.00 54.05 24 ALA A O 20
ATOM 17856 N N . MET A 1 25 ? 36.854 27.183 -47.974 1.00 54.31 25 MET A N 20
ATOM 17857 C CA . MET A 1 25 ? 37.468 26.010 -48.584 1.00 45.24 25 MET A CA 20
ATOM 17858 C C . MET A 1 25 ? 37.732 26.244 -50.069 1.00 15.44 25 MET A C 20
ATOM 17859 O O . MET A 1 25 ? 37.518 25.356 -50.893 1.00 54.20 25 MET A O 20
ATOM 17873 N N . GLN A 1 26 ? 38.196 27.445 -50.401 1.00 31.34 26 GLN A N 20
ATOM 17874 C CA . GLN A 1 26 ? 38.487 27.794 -51.786 1.00 14.41 26 GLN A CA 20
ATOM 17875 C C . GLN A 1 26 ? 39.989 27.779 -52.048 1.00 20.44 26 GLN A C 20
ATOM 17876 O O . GLN A 1 26 ? 40.472 27.036 -52.902 1.00 44.44 26 GLN A O 20
ATOM 17890 N N . SER A 1 27 ? 40.723 28.603 -51.306 1.00 75.23 27 SER A N 20
ATOM 17891 C CA . SER A 1 27 ? 42.170 28.687 -51.461 1.00 61.41 27 SER A CA 20
ATOM 17892 C C . SER A 1 27 ? 42.857 27.495 -50.800 1.00 50.41 27 SER A C 20
ATOM 17893 O O . SER A 1 27 ? 43.561 27.647 -49.802 1.00 53.40 27 SER A O 20
ATOM 17901 N N . GLN A 1 28 ? 42.647 26.311 -51.365 1.00 35.22 28 GLN A N 20
ATOM 17902 C CA . GLN A 1 28 ? 43.245 25.093 -50.830 1.00 54.22 28 GLN A CA 20
ATOM 17903 C C . GLN A 1 28 ? 44.133 24.421 -51.871 1.00 61.44 28 GLN A C 20
ATOM 17904 O O . GLN A 1 28 ? 43.959 23.242 -52.183 1.00 12.22 28 GLN A O 20
ATOM 17918 N N . TYR A 1 29 ? 45.085 25.177 -52.406 1.00 61.35 29 TYR A N 20
ATOM 17919 C CA . TYR A 1 29 ? 45.999 24.654 -53.415 1.00 44.41 29 TYR A CA 20
ATOM 17920 C C . TYR A 1 29 ? 45.232 24.109 -54.616 1.00 2.12 29 TYR A C 20
ATOM 17921 O O . TYR A 1 29 ? 45.554 23.044 -55.141 1.00 41.43 29 TYR A O 20
ATOM 17939 N N . GLY A 1 30 ? 44.214 24.849 -55.045 1.00 44.23 30 GLY A N 20
ATOM 17940 C CA . GLY A 1 30 ? 43.417 24.425 -56.181 1.00 55.40 30 GLY A CA 20
ATOM 17941 C C . GLY A 1 30 ? 42.871 25.596 -56.975 1.00 35.51 30 GLY A C 20
ATOM 17942 O O . GLY A 1 30 ? 41.656 25.775 -57.075 1.00 44.11 30 GLY A O 20
ATOM 17946 N N . CYS A 1 31 ? 43.768 26.396 -57.540 1.00 25.41 31 CYS A N 20
ATOM 17947 C CA . CYS A 1 31 ? 43.371 27.556 -58.327 1.00 42.43 31 CYS A CA 20
ATOM 17948 C C . CYS A 1 31 ? 43.751 27.374 -59.794 1.00 54.51 31 CYS A C 20
ATOM 17949 O O . CYS A 1 31 ? 44.671 26.631 -60.136 1.00 11.34 31 CYS A O 20
ATOM 17956 N N . PRO A 1 32 ? 43.025 28.069 -60.683 1.00 44.23 32 PRO A N 20
ATOM 17957 C CA . PRO A 1 32 ? 43.268 28.002 -62.128 1.00 34.15 32 PRO A CA 20
ATOM 17958 C C . PRO A 1 32 ? 44.579 28.670 -62.527 1.00 54.32 32 PRO A C 20
ATOM 17959 O O . PRO A 1 32 ? 45.404 28.074 -63.220 1.00 11.31 32 PRO A O 20
ATOM 17970 N N . ILE A 1 33 ? 44.764 29.910 -62.086 1.00 53.04 33 ILE A N 20
ATOM 17971 C CA . ILE A 1 33 ? 45.975 30.658 -62.397 1.00 65.14 33 ILE A CA 20
ATOM 17972 C C . ILE A 1 33 ? 46.298 31.664 -61.297 1.00 64.55 33 ILE A C 20
ATOM 17973 O O . ILE A 1 33 ? 45.853 32.811 -61.341 1.00 61.33 33 ILE A O 20
ATOM 17989 N N . ILE A 1 34 ? 47.077 31.226 -60.313 1.00 55.04 34 ILE A N 20
ATOM 17990 C CA . ILE A 1 34 ? 47.462 32.089 -59.204 1.00 34.15 34 ILE A CA 20
ATOM 17991 C C . ILE A 1 34 ? 48.967 32.329 -59.191 1.00 4.22 34 ILE A C 20
ATOM 17992 O O . ILE A 1 34 ? 49.755 31.406 -59.398 1.00 44.50 34 ILE A O 20
ATOM 18008 N N . SER A 1 35 ? 49.360 33.575 -58.944 1.00 64.25 35 SER A N 20
ATOM 18009 C CA . SER A 1 35 ? 50.772 33.938 -58.906 1.00 62.43 35 SER A CA 20
ATOM 18010 C C . SER A 1 35 ? 51.384 33.596 -57.551 1.00 44.22 35 SER A C 20
ATOM 18011 O O . SER A 1 35 ? 50.819 33.912 -56.505 1.00 70.03 35 SER A O 20
ATOM 18019 N N . ASN A 1 36 ? 52.545 32.948 -57.579 1.00 54.45 36 ASN A N 20
ATOM 18020 C CA . ASN A 1 36 ? 53.235 32.563 -56.354 1.00 33.21 36 ASN A CA 20
ATOM 18021 C C . ASN A 1 36 ? 53.376 33.754 -55.411 1.00 42.14 36 ASN A C 20
ATOM 18022 O O . ASN A 1 36 ? 53.384 33.595 -54.191 1.00 44.31 36 ASN A O 20
ATOM 18033 N N . MET A 1 37 ? 53.487 34.947 -55.987 1.00 32.02 37 MET A N 20
ATOM 18034 C CA . MET A 1 37 ? 53.626 36.166 -55.198 1.00 21.51 37 MET A CA 20
ATOM 18035 C C . MET A 1 37 ? 52.371 36.424 -54.371 1.00 31.05 37 MET A C 20
ATOM 18036 O O . MET A 1 37 ? 52.452 36.745 -53.185 1.00 0.35 37 MET A O 20
ATOM 18050 N N . CYS A 1 38 ? 51.211 36.282 -55.003 1.00 40.12 38 CYS A N 20
ATOM 18051 C CA . CYS A 1 38 ? 49.938 36.501 -54.326 1.00 64.24 38 CYS A CA 20
ATOM 18052 C C . CYS A 1 38 ? 49.636 35.362 -53.356 1.00 54.52 38 CYS A C 20
ATOM 18053 O O . CYS A 1 38 ? 48.957 35.557 -52.348 1.00 44.32 38 CYS A O 20
ATOM 18060 N N . GLU A 1 39 ? 50.144 34.175 -53.669 1.00 61.40 39 GLU A N 20
ATOM 18061 C CA . GLU A 1 39 ? 49.927 33.005 -52.825 1.00 43.41 39 GLU A CA 20
ATOM 18062 C C . GLU A 1 39 ? 50.677 33.142 -51.503 1.00 42.11 39 GLU A C 20
ATOM 18063 O O . GLU A 1 39 ? 50.130 32.867 -50.435 1.00 55.33 39 GLU A O 20
ATOM 18075 N N . ASP A 1 40 ? 51.933 33.568 -51.584 1.00 20.44 40 ASP A N 20
ATOM 18076 C CA . ASP A 1 40 ? 52.759 33.741 -50.394 1.00 41.54 40 ASP A CA 20
ATOM 18077 C C . ASP A 1 40 ? 52.281 34.932 -49.570 1.00 14.41 40 ASP A C 20
ATOM 18078 O O . ASP A 1 40 ? 52.169 34.849 -48.346 1.00 40.13 40 ASP A O 20
ATOM 18087 N N . HIS A 1 41 ? 52.000 36.041 -50.248 1.00 23.11 41 HIS A N 20
ATOM 18088 C CA . HIS A 1 41 ? 51.534 37.250 -49.578 1.00 22.31 41 HIS A CA 20
ATOM 18089 C C . HIS A 1 41 ? 50.187 37.011 -48.902 1.00 42.53 41 HIS A C 20
ATOM 18090 O O . HIS A 1 41 ? 49.936 37.507 -47.803 1.00 54.14 41 HIS A O 20
ATOM 18104 N N . CYS A 1 42 ? 49.324 36.250 -49.567 1.00 11.54 42 CYS A N 20
ATOM 18105 C CA . CYS A 1 42 ? 48.002 35.947 -49.032 1.00 0.10 42 CYS A CA 20
ATOM 18106 C C . CYS A 1 42 ? 48.102 35.002 -47.838 1.00 10.53 42 CYS A C 20
ATOM 18107 O O . CYS A 1 42 ? 47.416 35.183 -46.831 1.00 61.03 42 CYS A O 20
ATOM 18114 N N . ARG A 1 43 ? 48.961 33.995 -47.957 1.00 50.51 43 ARG A N 20
ATOM 18115 C CA . ARG A 1 43 ? 49.150 33.022 -46.889 1.00 23.05 43 ARG A CA 20
ATOM 18116 C C . ARG A 1 43 ? 49.795 33.673 -45.668 1.00 65.43 43 ARG A C 20
ATOM 18117 O O . ARG A 1 43 ? 49.572 33.247 -44.535 1.00 11.52 43 ARG A O 20
ATOM 18138 N N . ARG A 1 44 ? 50.597 34.705 -45.909 1.00 52.21 44 ARG A N 20
ATOM 18139 C CA . ARG A 1 44 ? 51.276 35.413 -44.831 1.00 13.15 44 ARG A CA 20
ATOM 18140 C C . ARG A 1 44 ? 50.267 36.043 -43.874 1.00 21.40 44 ARG A C 20
ATOM 18141 O O . ARG A 1 44 ? 50.489 36.092 -42.664 1.00 24.20 44 ARG A O 20
ATOM 18162 N N . LYS A 1 45 ? 49.158 36.523 -44.425 1.00 13.53 45 LYS A N 20
ATOM 18163 C CA . LYS A 1 45 ? 48.114 37.149 -43.622 1.00 54.41 45 LYS A CA 20
ATOM 18164 C C . LYS A 1 45 ? 47.071 36.123 -43.189 1.00 43.33 45 LYS A C 20
ATOM 18165 O O . LYS A 1 45 ? 46.095 36.459 -42.519 1.00 0.43 45 LYS A O 20
ATOM 18184 N N . LYS A 1 46 ? 47.285 34.870 -43.576 1.00 3.22 46 LYS A N 20
ATOM 18185 C CA . LYS A 1 46 ? 46.366 33.794 -43.226 1.00 24.41 46 LYS A CA 20
ATOM 18186 C C . LYS A 1 46 ? 44.930 34.168 -43.579 1.00 23.32 46 LYS A C 20
ATOM 18187 O O . LYS A 1 46 ? 44.020 34.009 -42.766 1.00 22.51 46 LYS A O 20
ATOM 18206 N N . MET A 1 47 ? 44.735 34.664 -44.796 1.00 60.01 47 MET A N 20
ATOM 18207 C CA . MET A 1 47 ? 43.409 35.058 -45.257 1.00 35.24 47 MET A CA 20
ATOM 18208 C C . MET A 1 47 ? 42.928 34.141 -46.377 1.00 53.10 47 MET A C 20
ATOM 18209 O O . MET A 1 47 ? 43.610 33.970 -47.386 1.00 65.23 47 MET A O 20
ATOM 18223 N N . GLU A 1 48 ? 41.749 33.555 -46.191 1.00 62.43 48 GLU A N 20
ATOM 18224 C CA . GLU A 1 48 ? 41.179 32.655 -47.187 1.00 62.30 48 GLU A CA 20
ATOM 18225 C C . GLU A 1 48 ? 40.038 33.331 -47.941 1.00 70.35 48 GLU A C 20
ATOM 18226 O O . GLU A 1 48 ? 39.109 33.864 -47.336 1.00 61.12 48 GLU A O 20
ATOM 18238 N N . GLY A 1 49 ? 40.116 33.304 -49.269 1.00 1.54 49 GLY A N 20
ATOM 18239 C CA . GLY A 1 49 ? 39.085 33.918 -50.085 1.00 11.23 49 GLY A CA 20
ATOM 18240 C C . GLY A 1 49 ? 38.633 33.021 -51.220 1.00 30.34 49 GLY A C 20
ATOM 18241 O O . GLY A 1 49 ? 38.045 31.965 -50.987 1.00 65.31 49 GLY A O 20
ATOM 18245 N N . GLN A 1 50 ? 38.906 33.442 -52.450 1.00 40.41 50 GLN A N 20
ATOM 18246 C CA . GLN A 1 50 ? 38.521 32.670 -53.625 1.00 32.50 50 GLN A CA 20
ATOM 18247 C C . GLN A 1 50 ? 39.609 32.723 -54.693 1.00 13.24 50 GLN A C 20
ATOM 18248 O O . GLN A 1 50 ? 40.368 33.689 -54.772 1.00 41.31 50 GLN A O 20
ATOM 18262 N N . CYS A 1 51 ? 39.679 31.679 -55.512 1.00 11.33 51 CYS A N 20
ATOM 18263 C CA . CYS A 1 51 ? 40.674 31.606 -56.574 1.00 41.15 51 CYS A CA 20
ATOM 18264 C C . CYS A 1 51 ? 40.138 32.219 -57.865 1.00 12.21 51 CYS A C 20
ATOM 18265 O O . CYS A 1 51 ? 39.094 31.808 -58.373 1.00 2.54 51 CYS A O 20
ATOM 18272 N N . ASP A 1 52 ? 40.859 33.204 -58.390 1.00 20.43 52 ASP A N 20
ATOM 18273 C CA . ASP A 1 52 ? 40.457 33.873 -59.622 1.00 24.05 52 ASP A CA 20
ATOM 18274 C C . ASP A 1 52 ? 41.492 33.655 -60.721 1.00 23.11 52 ASP A C 20
ATOM 18275 O O . ASP A 1 52 ? 42.697 33.673 -60.466 1.00 44.34 52 ASP A O 20
ATOM 18284 N N . LEU A 1 53 ? 41.015 33.447 -61.943 1.00 13.40 53 LEU A N 20
ATOM 18285 C CA . LEU A 1 53 ? 41.898 33.224 -63.082 1.00 44.51 53 LEU A CA 20
ATOM 18286 C C . LEU A 1 53 ? 42.933 34.340 -63.195 1.00 72.24 53 LEU A C 20
ATOM 18287 O O . LEU A 1 53 ? 44.060 34.113 -63.638 1.00 12.42 53 LEU A O 20
ATOM 18303 N N . LEU A 1 54 ? 42.543 35.544 -62.791 1.00 63.22 54 LEU A N 20
ATOM 18304 C CA . LEU A 1 54 ? 43.438 36.695 -62.845 1.00 14.21 54 LEU A CA 20
ATOM 18305 C C . LEU A 1 54 ? 44.431 36.668 -61.688 1.00 20.52 54 LEU A C 20
ATOM 18306 O O . LEU A 1 54 ? 45.550 37.167 -61.805 1.00 62.24 54 LEU A O 20
ATOM 18322 N N . ASP A 1 55 ? 44.015 36.079 -60.572 1.00 10.33 55 ASP A N 20
ATOM 18323 C CA . ASP A 1 55 ? 44.869 35.983 -59.394 1.00 4.12 55 ASP A CA 20
ATOM 18324 C C . ASP A 1 55 ? 44.102 35.398 -58.212 1.00 50.42 55 ASP A C 20
ATOM 18325 O O . ASP A 1 55 ? 42.927 35.049 -58.333 1.00 24.33 55 ASP A O 20
ATOM 18334 N N . CYS A 1 56 ? 44.774 35.294 -57.070 1.00 73.24 56 CYS A N 20
ATOM 18335 C CA . CYS A 1 56 ? 44.157 34.750 -55.867 1.00 12.13 56 CYS A CA 20
ATOM 18336 C C . CYS A 1 56 ? 43.519 35.859 -55.034 1.00 21.40 56 CYS A C 20
ATOM 18337 O O . CYS A 1 56 ? 44.108 36.922 -54.841 1.00 41.33 56 CYS A O 20
ATOM 18344 N N . VAL A 1 57 ? 42.311 35.601 -54.542 1.00 42.42 57 VAL A N 20
ATOM 18345 C CA . VAL A 1 57 ? 41.594 36.576 -53.729 1.00 75.21 57 VAL A CA 20
ATOM 18346 C C . VAL A 1 57 ? 41.544 36.143 -52.268 1.00 63.22 57 VAL A C 20
ATOM 18347 O O . VAL A 1 57 ? 41.209 34.999 -51.959 1.00 64.21 57 VAL A O 20
ATOM 18360 N N . CYS A 1 58 ? 41.880 37.065 -51.372 1.00 31.30 58 CYS A N 20
ATOM 18361 C CA . CYS A 1 58 ? 41.874 36.780 -49.942 1.00 65.32 58 CYS A CA 20
ATOM 18362 C C . CYS A 1 58 ? 40.654 37.401 -49.268 1.00 63.14 58 CYS A C 20
ATOM 18363 O O . CYS A 1 58 ? 40.297 38.547 -49.542 1.00 60.44 58 CYS A O 20
ATOM 18370 N N . SER A 1 59 ? 40.020 36.637 -48.386 1.00 35.55 59 SER A N 20
ATOM 18371 C CA . SER A 1 59 ? 38.837 37.110 -47.675 1.00 25.22 59 SER A CA 20
ATOM 18372 C C . SER A 1 59 ? 38.794 36.546 -46.258 1.00 11.44 59 SER A C 20
ATOM 18373 O O . SER A 1 59 ? 37.901 36.872 -45.477 1.00 1.21 59 SER A O 20
#

Radius of gyration: 25.13 Å; Cα contacts (8 Å, |Δi|>4): 59; chains: 1; bounding box: 51×42×63 Å

InterPro domains:
  IPR029237 Long chain scorpion toxin, cysteine-stabilized alpha/beta domain [PF14866] (28-79)
  IPR029237 Long chain scorpion toxin, cysteine-stabilized alpha/beta domain [PS51862] (49-80)

Nearest PDB structures (foldseek):
  7wkf-assembly1_A  TM=6.108E-01  e=1.173E-07  Liocheles australasiae
  7wkf-assembly1_A  TM=6.621E-01  e=7.597E-09  Liocheles australasiae
  7wkf-assembly1_A  TM=5.887E-01  e=8.396E-09  Liocheles australasiae
  7wkf-assembly1_A  TM=6.887E-01  e=3.137E-09  Liocheles australasiae
  7wkf-assembly1_A  TM=5.982E-01  e=9.680E-09  Liocheles australasiae

Solvent-accessible surface area: 6092 Å² total; per-residue (Å²): 132,189,165,120,190,129,142,190,140,146,132,97,97,105,178,105,190,142,139,176,130,37,53,87,165,151,21,84,171,55,19,89,120,42,42,132,126,24,15,70,115,11,122,189,111,99,65,66,31,104,43,50,133,144,49,16,60,50,97

B-factor: mean 36.48, std 22.82, range [0.1, 75.43]

Organism: Liocheles australasiae (NCBI:txid431266)